Protein AF-A0ABD2YBR6-F1 (afdb_monomer)

Radius of gyration: 44.37 Å; Cα contacts (8 Å, |Δi|>4): 765; chains: 1; bounding box: 99×62×124 Å

pLDDT: mean 73.34, std 17.19, range [23.53, 97.5]

Structure (mmCIF, N/CA/C/O backbone):
data_AF-A0ABD2YBR6-F1
#
_entry.id   AF-A0ABD2YBR6-F1
#
loop_
_atom_site.group_PDB
_atom_site.id
_atom_site.type_symbol
_atom_site.label_atom_id
_atom_site.label_alt_id
_atom_site.label_comp_id
_atom_site.label_asym_id
_atom_site.label_entity_id
_atom_site.label_seq_id
_atom_site.pdbx_PDB_ins_code
_atom_site.Cartn_x
_atom_site.Cartn_y
_atom_site.Cartn_z
_atom_site.occupancy
_atom_site.B_iso_or_equiv
_atom_site.auth_seq_id
_atom_site.auth_comp_id
_atom_site.auth_asym_id
_atom_site.auth_atom_id
_atom_site.pdbx_PDB_model_num
ATOM 1 N N . MET A 1 1 ? -56.444 17.870 59.116 1.00 36.59 1 MET A N 1
ATOM 2 C CA . MET A 1 1 ? -57.483 18.894 58.873 1.00 36.59 1 MET A CA 1
ATOM 3 C C . MET A 1 1 ? -57.068 20.186 59.552 1.00 36.59 1 MET A C 1
ATOM 5 O O . MET A 1 1 ? -57.055 20.228 60.772 1.00 36.59 1 MET A O 1
ATOM 9 N N . ALA A 1 2 ? -56.729 21.201 58.764 1.00 24.19 2 ALA A N 1
ATOM 10 C CA . ALA A 1 2 ? -56.738 22.614 59.134 1.00 24.19 2 ALA A CA 1
ATOM 11 C C . ALA A 1 2 ? -56.868 23.371 57.804 1.00 24.19 2 ALA A C 1
ATOM 13 O O . ALA A 1 2 ? -56.084 23.120 56.891 1.00 24.19 2 ALA A O 1
ATOM 14 N N . SER A 1 3 ? -57.910 24.181 57.639 1.00 31.25 3 SER A N 1
ATOM 15 C CA . SER A 1 3 ? -58.156 24.922 56.398 1.00 31.25 3 SER A CA 1
ATOM 16 C C . SER A 1 3 ? -57.324 26.200 56.396 1.00 31.25 3 SER A C 1
ATOM 18 O O . SER A 1 3 ? -57.619 27.112 57.166 1.00 31.25 3 SER A O 1
ATOM 20 N N . VAL A 1 4 ? -56.299 26.259 55.546 1.00 28.64 4 VAL A N 1
ATOM 21 C CA . VAL A 1 4 ? -55.559 27.500 55.278 1.00 28.64 4 VAL A CA 1
ATOM 22 C C . VAL A 1 4 ? -56.384 28.350 54.310 1.00 28.64 4 VAL A C 1
ATOM 24 O O . VAL A 1 4 ? -56.873 27.840 53.302 1.00 28.64 4 VAL A O 1
ATOM 27 N N . ASP A 1 5 ? -56.574 29.622 54.651 1.00 27.52 5 ASP A N 1
ATOM 28 C CA . ASP A 1 5 ? -57.359 30.581 53.871 1.00 27.52 5 ASP A CA 1
ATOM 29 C C . ASP A 1 5 ? -56.589 30.983 52.588 1.00 27.52 5 ASP A C 1
ATOM 31 O O . ASP A 1 5 ? -55.427 31.387 52.699 1.00 27.52 5 ASP A O 1
ATOM 35 N N . PRO A 1 6 ? -57.161 30.881 51.368 1.00 33.28 6 PRO A N 1
ATOM 36 C CA . PRO A 1 6 ? -56.421 31.108 50.120 1.00 33.28 6 PRO A CA 1
ATOM 37 C C . PRO A 1 6 ? -55.933 32.543 49.852 1.00 33.28 6 PRO A C 1
ATOM 39 O O . PRO A 1 6 ? -55.385 32.776 48.772 1.00 33.28 6 PRO A O 1
ATOM 42 N N . GLN A 1 7 ? -56.168 33.503 50.757 1.00 34.88 7 GLN A N 1
ATOM 43 C CA . GLN A 1 7 ? -55.874 34.932 50.557 1.00 34.88 7 GLN A CA 1
ATOM 44 C C . GLN A 1 7 ? -54.945 35.577 51.605 1.00 34.88 7 GLN A C 1
ATOM 46 O O . GLN A 1 7 ? -54.874 36.805 51.651 1.00 34.88 7 GLN A O 1
ATOM 51 N N . ASP A 1 8 ? -54.217 34.813 52.429 1.00 34.81 8 ASP A N 1
ATOM 52 C CA . ASP A 1 8 ? -53.283 35.407 53.404 1.00 34.81 8 ASP A CA 1
ATOM 53 C C . ASP A 1 8 ? -52.113 36.158 52.708 1.00 34.81 8 ASP A C 1
ATOM 55 O O . ASP A 1 8 ? -51.284 35.528 52.037 1.00 34.81 8 ASP A O 1
ATOM 59 N N . PRO A 1 9 ? -51.989 37.497 52.862 1.00 35.00 9 PRO A N 1
ATOM 60 C CA . PRO A 1 9 ? -50.934 38.275 52.213 1.00 35.00 9 PRO A CA 1
ATOM 61 C C . PRO A 1 9 ? -49.520 37.986 52.736 1.00 35.00 9 PRO A C 1
ATOM 63 O O . PRO A 1 9 ? -48.554 38.359 52.068 1.00 35.00 9 PRO A O 1
ATOM 66 N N . LEU A 1 10 ? -49.371 37.349 53.903 1.00 31.55 10 LEU A N 1
ATOM 67 C CA . LEU A 1 10 ? -48.060 37.046 54.490 1.00 31.55 10 LEU A CA 1
ATOM 68 C C . LEU A 1 10 ? -47.334 35.934 53.719 1.00 31.55 10 LEU A C 1
ATOM 70 O O . LEU A 1 10 ? -46.150 36.079 53.416 1.00 31.55 10 LEU A O 1
ATOM 74 N N . ILE A 1 11 ? -48.063 34.905 53.267 1.00 35.28 11 ILE A N 1
ATOM 75 C CA . ILE A 1 11 ? -47.527 33.855 52.376 1.00 35.28 11 ILE A CA 1
ATOM 76 C C . ILE A 1 11 ? -47.030 34.475 51.054 1.00 35.28 11 ILE A C 1
ATOM 78 O O . ILE A 1 11 ? -46.033 34.041 50.476 1.00 35.28 11 ILE A O 1
ATOM 82 N N . HIS A 1 12 ? -47.686 35.542 50.588 1.00 35.41 12 HIS A N 1
ATOM 83 C CA . HIS A 1 12 ? -47.319 36.253 49.362 1.00 35.41 12 HIS A CA 1
ATOM 84 C C . HIS A 1 12 ? -46.092 37.178 49.482 1.00 35.41 12 HIS A C 1
ATOM 86 O O . HIS A 1 12 ? -45.645 37.690 48.451 1.00 35.41 12 HIS A O 1
ATOM 92 N N . GLN A 1 13 ? -45.539 37.406 50.682 1.00 33.84 13 GLN A N 1
ATOM 93 C CA . GLN A 1 13 ? -44.331 38.225 50.864 1.00 33.84 13 GLN A CA 1
ATOM 94 C C . GLN A 1 13 ? -43.050 37.421 51.112 1.00 33.84 13 GLN A C 1
ATOM 96 O O . GLN A 1 13 ? -42.005 37.864 50.637 1.00 33.84 13 GLN A O 1
ATOM 101 N N . GLU A 1 14 ? -43.099 36.246 51.749 1.00 35.56 14 GLU A N 1
ATOM 102 C CA . GLU A 1 14 ? -41.898 35.400 51.900 1.00 35.56 14 GLU A CA 1
ATOM 103 C C . GLU A 1 14 ? -41.426 34.831 50.548 1.00 35.56 14 GLU A C 1
ATOM 105 O O . GLU A 1 14 ? -40.249 34.924 50.214 1.00 35.56 14 GLU A O 1
ATOM 110 N N . TYR A 1 15 ? -42.346 34.379 49.689 1.00 35.50 15 TYR A N 1
ATOM 111 C CA . TYR A 1 15 ? -42.003 33.778 48.389 1.00 35.50 15 TYR A CA 1
ATOM 112 C C . TYR A 1 15 ? -41.571 34.766 47.290 1.00 35.50 15 TYR A C 1
ATOM 114 O O . TYR A 1 15 ? -41.191 34.345 46.198 1.00 35.50 15 TYR A O 1
ATOM 122 N N . LYS A 1 16 ? -41.627 36.085 47.524 1.00 34.88 16 LYS A N 1
ATOM 123 C CA . LYS A 1 16 ? -41.447 37.089 46.456 1.00 34.88 16 LYS A CA 1
ATOM 124 C C . LYS A 1 16 ? -40.002 37.483 46.137 1.00 34.88 16 LYS A C 1
ATOM 126 O O . LYS A 1 16 ? -39.788 38.318 45.261 1.00 34.88 16 LYS A O 1
ATOM 131 N N . LYS A 1 17 ? -39.014 36.918 46.838 1.00 37.41 17 LYS A N 1
ATOM 132 C CA . LYS A 1 17 ? -37.578 37.168 46.603 1.00 37.41 17 LYS A CA 1
ATOM 133 C C . LYS A 1 17 ? -36.684 35.944 46.825 1.00 37.41 17 LYS A C 1
ATOM 135 O O . LYS A 1 17 ? -35.484 36.112 47.036 1.00 37.41 17 LYS A O 1
ATOM 140 N N . ASP A 1 18 ? -37.239 34.736 46.773 1.00 38.03 18 ASP A N 1
ATOM 141 C CA . ASP A 1 18 ? -36.469 33.542 47.112 1.00 38.03 18 ASP A CA 1
ATOM 142 C C . ASP A 1 18 ? -35.824 32.865 45.880 1.00 38.03 18 ASP A C 1
ATOM 144 O O . ASP A 1 18 ? -36.548 32.471 44.954 1.00 38.03 18 ASP A O 1
ATOM 148 N N . PRO A 1 19 ? -34.484 32.689 45.827 1.00 41.41 19 PRO A N 1
ATOM 149 C CA . PRO A 1 19 ? -33.851 31.793 44.856 1.00 41.41 19 PRO A CA 1
ATOM 150 C C . PRO A 1 19 ? -34.356 30.336 44.929 1.00 41.41 19 PRO A C 1
ATOM 152 O O . PRO A 1 19 ? -34.198 29.607 43.940 1.00 41.41 19 PRO A O 1
ATOM 155 N N . ASP A 1 20 ? -35.003 29.917 46.023 1.00 50.16 20 ASP A N 1
ATOM 156 C CA . ASP A 1 20 ? -35.524 28.558 46.188 1.00 50.16 20 ASP A CA 1
ATOM 157 C C . ASP A 1 20 ? -36.616 28.173 45.181 1.00 50.16 20 ASP A C 1
ATOM 159 O O . ASP A 1 20 ? -36.658 27.013 44.787 1.00 50.16 20 ASP A O 1
ATOM 163 N N . MET A 1 21 ? -37.426 29.084 44.618 1.00 50.38 21 MET A N 1
ATOM 164 C CA . MET A 1 21 ? -38.519 28.644 43.722 1.00 50.38 21 MET A CA 1
ATOM 165 C C . MET A 1 21 ? -38.017 28.008 42.401 1.00 50.38 21 MET A C 1
ATOM 167 O O . MET A 1 21 ? -38.652 27.111 41.837 1.00 50.38 21 MET A O 1
ATOM 171 N N . LYS A 1 22 ? -36.833 28.409 41.910 1.00 50.31 22 LYS A N 1
ATOM 172 C CA . LYS A 1 22 ? -36.140 27.716 40.798 1.00 50.31 22 LYS A CA 1
ATOM 173 C C . LYS A 1 22 ? -35.595 26.353 41.239 1.00 50.31 22 LYS A C 1
ATOM 175 O O . LYS A 1 22 ? -35.545 25.431 40.421 1.00 50.31 22 LYS A O 1
ATOM 180 N N . CYS A 1 23 ? -35.192 26.227 42.501 1.00 49.62 23 CYS A N 1
ATOM 181 C CA . CYS A 1 23 ? -34.770 24.974 43.120 1.00 49.62 23 CYS A CA 1
ATOM 182 C C . CYS A 1 23 ? -35.961 24.015 43.260 1.00 49.62 23 CYS A C 1
ATOM 184 O O . CYS A 1 23 ? -35.872 22.873 42.822 1.00 49.62 23 CYS A O 1
ATOM 186 N N . ASP A 1 24 ? -37.110 24.510 43.717 1.00 55.84 24 ASP A N 1
ATOM 187 C CA . ASP A 1 24 ? -38.362 23.774 43.875 1.00 55.84 24 ASP A CA 1
ATOM 188 C C . ASP A 1 24 ? -38.903 23.235 42.550 1.00 55.84 24 ASP A C 1
ATOM 190 O O . ASP A 1 24 ? -39.233 22.057 42.456 1.00 55.84 24 ASP A O 1
ATOM 194 N N . ILE A 1 25 ? -38.944 24.043 41.484 1.00 55.84 25 ILE A N 1
ATOM 195 C CA . ILE A 1 25 ? -39.375 23.566 40.155 1.00 55.84 25 ILE A CA 1
ATOM 196 C 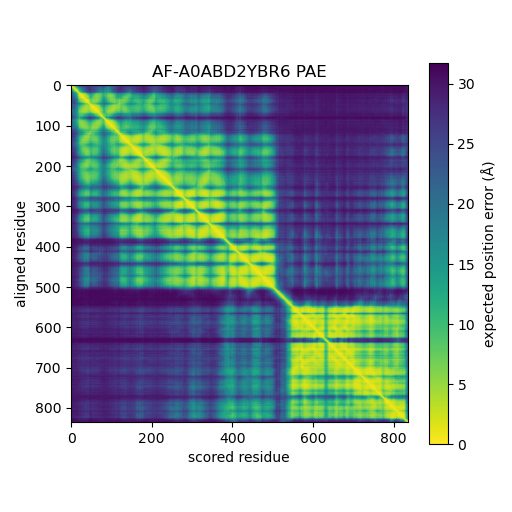C . ILE A 1 25 ? -38.429 22.490 39.613 1.00 55.84 25 ILE A C 1
ATOM 198 O O . ILE A 1 25 ? -38.886 21.514 39.009 1.00 55.84 25 ILE A O 1
ATOM 202 N N . ARG A 1 26 ? -37.115 22.646 39.829 1.00 54.19 26 ARG A N 1
ATOM 203 C CA . ARG A 1 26 ? -36.129 21.613 39.484 1.00 54.19 26 ARG A CA 1
ATOM 204 C C . ARG A 1 26 ? -36.392 20.351 40.296 1.00 54.19 26 ARG A C 1
ATOM 206 O O . ARG A 1 26 ? -36.569 19.308 39.688 1.00 54.19 26 ARG A O 1
ATOM 213 N N . MET A 1 27 ? -36.522 20.463 41.616 1.00 57.53 27 MET A N 1
ATOM 214 C CA . MET A 1 27 ? -36.806 19.369 42.546 1.00 57.53 27 MET A CA 1
ATOM 215 C C . MET A 1 27 ? -38.133 18.658 42.226 1.00 57.53 27 MET A C 1
ATOM 217 O O . MET A 1 27 ? -38.191 17.437 42.295 1.00 57.53 27 MET A O 1
ATOM 221 N N . LEU A 1 28 ? -39.171 19.367 41.770 1.00 62.06 28 LEU A N 1
ATOM 222 C CA . LEU A 1 28 ? -40.427 18.772 41.295 1.00 62.06 28 LEU A CA 1
ATOM 223 C C . LEU A 1 28 ? -40.243 17.972 40.002 1.00 62.06 28 LEU A C 1
ATOM 225 O O . LEU A 1 28 ? -40.583 16.791 39.972 1.00 62.06 28 LEU A O 1
ATOM 229 N N . LYS A 1 29 ? -39.685 18.593 38.947 1.00 59.59 29 LYS A N 1
ATOM 230 C CA . LYS A 1 29 ? -39.351 17.909 37.677 1.00 59.59 29 LYS A CA 1
ATOM 231 C C . LYS A 1 29 ? -38.544 16.641 37.933 1.00 59.59 29 LYS A C 1
ATOM 233 O O . LYS A 1 29 ? -38.781 15.606 37.324 1.00 59.59 29 LYS A O 1
ATOM 238 N N . PHE A 1 30 ? -37.588 16.772 38.834 1.00 59.28 30 PHE A N 1
ATOM 239 C CA . PHE A 1 30 ? -36.632 15.771 39.233 1.00 59.28 30 PHE A CA 1
ATOM 240 C C . PHE A 1 30 ? -37.279 14.613 39.993 1.00 59.28 30 PHE A C 1
ATOM 242 O O . PHE A 1 30 ? -37.207 13.485 39.521 1.00 59.28 30 PHE A O 1
ATOM 249 N N . ILE A 1 31 ? -38.006 14.868 41.089 1.00 61.31 31 ILE A N 1
ATOM 250 C CA . ILE A 1 31 ? -38.717 13.815 41.834 1.00 61.31 31 ILE A CA 1
ATOM 251 C C . ILE A 1 31 ? -39.688 13.076 40.901 1.00 61.31 31 ILE A C 1
ATOM 253 O O . ILE A 1 31 ? -39.778 11.856 40.950 1.00 61.31 31 ILE A O 1
ATOM 257 N N . ILE A 1 32 ? -40.348 13.783 39.980 1.00 63.84 32 ILE A N 1
ATOM 258 C CA . ILE A 1 32 ? -41.190 13.182 38.937 1.00 63.84 32 ILE A CA 1
ATOM 259 C C . ILE A 1 32 ? -40.375 12.296 37.972 1.00 63.84 32 ILE A C 1
ATOM 261 O O . ILE A 1 32 ? -40.808 11.191 37.646 1.00 63.84 32 ILE A O 1
ATOM 265 N N . SER A 1 33 ? -39.199 12.752 37.533 1.00 59.44 33 SER A N 1
ATOM 266 C CA . SER A 1 33 ? -38.283 11.999 36.661 1.00 59.44 33 SER A CA 1
ATOM 267 C C . SER A 1 33 ? -37.680 10.761 37.336 1.00 59.44 33 SER A C 1
ATOM 269 O O . SER A 1 33 ? -37.368 9.802 36.641 1.00 59.44 33 SER A O 1
ATOM 271 N N . ASN A 1 34 ? -37.557 10.762 38.667 1.00 58.16 34 ASN A N 1
ATOM 272 C CA . ASN A 1 34 ? -37.027 9.653 39.470 1.00 58.16 34 ASN A CA 1
ATOM 273 C C . ASN A 1 34 ? -38.128 8.651 39.862 1.00 58.16 34 ASN A C 1
ATOM 275 O O . ASN A 1 34 ? -37.948 7.440 39.761 1.00 58.16 34 ASN A O 1
ATOM 279 N N . LEU A 1 35 ? -39.303 9.142 40.279 1.00 63.22 35 LEU A N 1
ATOM 280 C CA . LEU A 1 35 ? -40.437 8.291 40.656 1.00 63.22 35 LEU A CA 1
ATOM 281 C C . LEU A 1 35 ? -41.055 7.579 39.451 1.00 63.22 35 LEU A C 1
ATOM 283 O O . LEU A 1 35 ? -41.501 6.447 39.595 1.00 63.22 35 LEU A O 1
ATOM 287 N N . ARG A 1 36 ? -41.108 8.205 38.268 1.00 67.50 36 ARG A N 1
ATOM 288 C CA . ARG A 1 36 ? -41.810 7.631 37.109 1.00 67.50 36 ARG A CA 1
ATOM 289 C C . ARG A 1 36 ? -41.191 6.317 36.598 1.00 67.50 36 ARG A C 1
ATOM 291 O O . ARG A 1 36 ? -41.959 5.369 36.456 1.00 67.50 36 ARG A O 1
ATOM 298 N N . PRO A 1 37 ? -39.878 6.208 36.303 1.00 60.47 37 PRO A N 1
ATOM 299 C CA . PRO A 1 37 ? -39.291 4.943 35.854 1.00 60.47 37 PRO A CA 1
ATOM 300 C C . PRO A 1 37 ? -39.360 3.888 36.961 1.00 60.47 37 PRO A C 1
ATOM 302 O O . PRO A 1 37 ? -39.683 2.734 36.702 1.00 60.47 37 PRO A O 1
ATOM 305 N N . PHE A 1 38 ? -39.161 4.322 38.207 1.00 63.50 38 PHE A N 1
ATOM 306 C CA . PHE A 1 38 ? -39.160 3.464 39.377 1.00 63.50 38 PHE A CA 1
ATOM 307 C C . PHE A 1 38 ? -40.537 2.829 39.685 1.00 63.50 38 PHE A C 1
ATOM 309 O O . PHE A 1 38 ? -40.652 1.610 39.818 1.00 63.50 38 PHE A O 1
ATOM 316 N N . VAL A 1 39 ? -41.607 3.632 39.755 1.00 65.19 39 VAL A N 1
ATOM 317 C CA . VAL A 1 39 ? -42.982 3.143 39.982 1.00 65.19 39 VAL A CA 1
ATOM 318 C C . VAL A 1 39 ? -43.452 2.289 38.807 1.00 65.19 39 VAL A C 1
ATOM 320 O O . VAL A 1 39 ? -44.085 1.257 39.016 1.00 65.19 39 VAL A O 1
ATOM 323 N N . ARG A 1 40 ? -43.094 2.676 37.576 1.00 64.19 40 ARG A N 1
ATOM 324 C CA . ARG A 1 40 ? -43.381 1.887 36.377 1.00 64.19 40 ARG A CA 1
ATOM 325 C C . ARG A 1 40 ? -42.720 0.508 36.427 1.00 64.19 40 ARG A C 1
ATOM 327 O O . ARG A 1 40 ? -43.393 -0.477 36.153 1.00 64.19 40 ARG A O 1
ATOM 334 N N . PHE A 1 41 ? -41.456 0.427 36.834 1.00 64.25 41 PHE A N 1
ATOM 335 C CA . PHE A 1 41 ? -40.763 -0.847 37.013 1.00 64.25 41 PHE A CA 1
ATOM 336 C C . PHE A 1 41 ? -41.442 -1.736 38.072 1.00 64.25 41 PHE A C 1
ATOM 338 O O . PHE A 1 41 ? -41.676 -2.918 37.817 1.00 64.25 41 PHE A O 1
ATOM 345 N N . LEU A 1 42 ? -41.821 -1.182 39.234 1.00 64.69 42 LEU A N 1
ATOM 346 C CA . LEU A 1 42 ? -42.560 -1.947 40.250 1.00 64.69 42 LEU A CA 1
ATOM 347 C C . LEU A 1 42 ? -43.926 -2.435 39.745 1.00 64.69 42 LEU A C 1
ATOM 349 O O . LEU A 1 42 ? -44.356 -3.514 40.135 1.00 64.69 42 LEU A O 1
ATOM 353 N N . PHE A 1 43 ? -44.591 -1.664 38.881 1.00 62.38 43 PHE A N 1
ATOM 354 C CA . PHE A 1 43 ? -45.853 -2.044 38.242 1.00 62.38 43 PHE A CA 1
ATOM 355 C C . PHE A 1 43 ? -45.681 -3.107 37.137 1.00 62.38 43 PHE A C 1
ATOM 357 O O . PHE A 1 43 ? -46.585 -3.903 36.895 1.00 62.38 43 PHE A O 1
ATOM 364 N N . GLU A 1 44 ? -44.529 -3.144 36.462 1.00 61.47 44 GLU A N 1
ATOM 365 C CA . GLU A 1 44 ? -44.194 -4.165 35.456 1.00 61.47 44 GLU A CA 1
ATOM 366 C C . GLU A 1 44 ? -43.780 -5.512 36.107 1.00 61.47 44 GLU A C 1
ATOM 368 O O . GLU A 1 44 ? -43.940 -6.581 35.499 1.00 61.47 44 GLU A O 1
ATOM 373 N N . CYS A 1 45 ? -43.342 -5.491 37.373 1.00 61.97 45 CYS A N 1
ATOM 374 C CA . CYS A 1 45 ? -43.114 -6.681 38.198 1.00 61.97 45 CYS A CA 1
ATOM 375 C C . CYS A 1 45 ? -44.426 -7.316 38.696 1.00 61.97 45 CYS A C 1
ATOM 377 O O . CYS A 1 45 ? -45.388 -6.624 39.014 1.00 61.97 45 CYS A O 1
ATOM 379 N N . GLN A 1 46 ? -44.468 -8.647 38.836 1.00 60.91 46 GLN A N 1
ATOM 380 C CA . GLN A 1 46 ? -45.634 -9.323 39.421 1.00 60.91 46 GLN A CA 1
ATOM 381 C C . GLN A 1 46 ? -45.517 -9.424 40.945 1.00 60.91 46 GLN A C 1
ATOM 383 O O . GLN A 1 46 ? -44.573 -10.023 41.464 1.00 60.91 46 GLN A O 1
ATOM 388 N N . THR A 1 47 ? -46.503 -8.874 41.654 1.00 65.19 47 THR A N 1
ATOM 389 C CA . THR A 1 47 ? -46.666 -8.992 43.109 1.00 65.19 47 THR A CA 1
ATOM 390 C C . THR A 1 47 ? -47.808 -9.951 43.437 1.00 65.19 47 THR A C 1
ATOM 392 O O . THR A 1 47 ? -48.903 -9.814 42.901 1.00 65.19 47 THR A O 1
ATOM 395 N N . GLU A 1 48 ? -47.596 -10.891 44.361 1.00 63.16 48 GLU A N 1
ATOM 396 C CA . GLU A 1 48 ? -48.677 -11.767 44.867 1.00 63.16 48 GLU A CA 1
ATOM 397 C C . GLU A 1 48 ? -49.691 -11.017 45.768 1.00 63.16 48 GLU A C 1
ATOM 399 O O . GLU A 1 48 ? -50.747 -11.552 46.105 1.00 63.16 48 GLU A O 1
ATOM 404 N N . ASP A 1 49 ? -49.380 -9.774 46.150 1.00 69.62 49 ASP A N 1
ATOM 405 C CA . ASP A 1 49 ? -50.184 -8.912 47.019 1.00 69.62 49 ASP A CA 1
ATOM 406 C C . ASP A 1 49 ? -51.048 -7.930 46.198 1.00 69.62 49 ASP A C 1
ATOM 408 O O . ASP A 1 49 ? -50.543 -6.992 45.576 1.00 69.62 49 ASP A O 1
ATOM 412 N N . GLN A 1 50 ? -52.369 -8.144 46.219 1.00 68.31 50 GLN A N 1
ATOM 413 C CA . GLN A 1 50 ? -53.354 -7.314 45.509 1.00 68.31 50 GLN A CA 1
ATOM 414 C C . GLN A 1 50 ? -53.555 -5.921 46.132 1.00 68.31 50 GLN A C 1
ATOM 416 O O . GLN A 1 50 ? -53.993 -4.997 45.441 1.00 68.31 50 GLN A O 1
ATOM 421 N N . GLU A 1 51 ? -53.262 -5.743 47.424 1.00 69.00 51 GLU A N 1
ATOM 422 C CA . GLU A 1 51 ? -53.332 -4.436 48.082 1.00 69.00 51 GLU A CA 1
ATOM 423 C C . GLU A 1 51 ? -52.127 -3.581 47.669 1.00 69.00 51 GLU A C 1
ATOM 425 O O . GLU A 1 51 ? -52.288 -2.407 47.319 1.00 69.00 51 GLU A O 1
ATOM 430 N N . LEU A 1 52 ? -50.939 -4.190 47.609 1.00 69.38 52 LEU A N 1
ATOM 431 C CA . LEU A 1 52 ? -49.730 -3.564 47.077 1.00 69.38 52 LEU A CA 1
ATOM 432 C C . LEU A 1 52 ? -49.884 -3.194 45.591 1.00 69.38 52 LEU A C 1
ATOM 434 O O . LEU A 1 52 ? -49.609 -2.052 45.227 1.00 69.38 52 LEU A O 1
ATOM 438 N N . GLU A 1 53 ? -50.393 -4.102 44.749 1.00 70.12 53 GLU A N 1
ATOM 439 C CA . GLU A 1 53 ? -50.652 -3.843 43.321 1.00 70.12 53 GLU A CA 1
ATOM 440 C C . GLU A 1 53 ? -51.606 -2.646 43.125 1.00 70.12 53 GLU A C 1
ATOM 442 O O . GLU A 1 53 ? -51.332 -1.727 42.345 1.00 70.12 53 GLU A O 1
ATOM 447 N N . GLY A 1 54 ? -52.707 -2.603 43.887 1.00 70.06 54 GLY A N 1
ATOM 448 C CA . GLY A 1 54 ? -53.666 -1.497 43.855 1.00 70.06 54 GLY A CA 1
ATOM 449 C C . GLY A 1 54 ? -53.059 -0.156 44.282 1.00 70.06 54 GLY A C 1
ATOM 450 O O . GLY A 1 54 ? -53.346 0.879 43.671 1.00 70.06 54 GLY A O 1
ATOM 451 N N . ARG A 1 55 ? -52.182 -0.165 45.294 1.00 70.44 55 ARG A N 1
ATOM 452 C CA . ARG A 1 55 ? -51.466 1.026 45.781 1.00 70.44 55 ARG A CA 1
ATOM 453 C C . ARG A 1 55 ? -50.401 1.514 44.792 1.00 70.44 55 ARG A C 1
ATOM 455 O O . ARG A 1 55 ? -50.317 2.720 44.562 1.00 70.44 55 ARG A O 1
ATOM 462 N N . LEU A 1 56 ? -49.653 0.614 44.151 1.00 70.81 56 LEU A N 1
ATOM 463 C CA . LEU A 1 56 ? -48.689 0.953 43.093 1.00 70.81 56 LEU A CA 1
ATOM 464 C C . LEU A 1 56 ? -49.381 1.567 41.871 1.00 70.81 56 LEU A C 1
ATOM 466 O O . LEU A 1 56 ? -48.943 2.597 41.359 1.00 70.81 56 LEU A O 1
ATOM 470 N N . LYS A 1 57 ? -50.517 0.999 41.453 1.00 72.19 57 LYS A N 1
ATOM 471 C CA . LYS A 1 57 ? -51.335 1.553 40.367 1.00 72.19 57 LYS A CA 1
ATOM 472 C C . LYS A 1 57 ? -51.877 2.947 40.697 1.00 72.19 57 LYS A C 1
ATOM 474 O O . LYS A 1 57 ? -51.866 3.827 39.838 1.00 72.19 57 LYS A O 1
ATOM 479 N N . HIS A 1 58 ? -52.314 3.174 41.939 1.00 75.06 58 HIS A N 1
ATOM 480 C CA . HIS A 1 58 ? -52.712 4.509 42.390 1.00 75.06 58 HIS A CA 1
ATOM 481 C C . HIS A 1 58 ? -51.542 5.501 42.328 1.00 75.06 58 HIS A C 1
ATOM 483 O O . HIS A 1 58 ? -51.714 6.621 41.846 1.00 75.06 58 HIS A O 1
ATOM 489 N N . ALA A 1 59 ? -50.348 5.081 42.757 1.00 69.62 59 ALA A N 1
ATOM 490 C CA . ALA A 1 59 ? -49.149 5.906 42.711 1.00 69.62 59 ALA A CA 1
ATOM 491 C C . ALA A 1 59 ? -48.767 6.308 41.273 1.00 69.62 59 ALA A C 1
ATOM 493 O O . ALA A 1 59 ? -48.545 7.497 41.039 1.00 69.62 59 ALA A O 1
ATOM 494 N N . ASP A 1 60 ? -48.764 5.381 40.302 1.00 71.50 60 ASP A N 1
ATOM 495 C CA . ASP A 1 60 ? -48.516 5.730 38.890 1.00 71.50 60 ASP A CA 1
ATOM 496 C C . ASP A 1 60 ? -49.579 6.701 38.365 1.00 71.50 60 ASP A C 1
ATOM 498 O O . ASP A 1 60 ? -49.239 7.761 37.842 1.00 71.50 60 ASP A O 1
ATOM 502 N N . GLU A 1 61 ? -50.868 6.420 38.586 1.00 73.00 61 GLU A N 1
ATOM 503 C CA . GLU A 1 61 ? -51.948 7.314 38.157 1.00 73.00 61 GLU A CA 1
ATOM 504 C C . GLU A 1 61 ? -51.789 8.746 38.690 1.00 73.00 61 GLU A C 1
ATOM 506 O O . GLU A 1 61 ? -52.081 9.706 37.969 1.00 73.00 61 GLU A O 1
ATOM 511 N N . VAL A 1 62 ? -51.361 8.918 39.945 1.00 70.75 62 VAL A N 1
ATOM 512 C CA . VAL A 1 62 ? -51.124 10.249 40.519 1.00 70.75 62 VAL A CA 1
ATOM 513 C C . VAL A 1 62 ? -49.847 10.873 39.951 1.00 70.75 62 VAL A C 1
ATOM 515 O O . VAL A 1 62 ? -49.872 12.056 39.611 1.00 70.75 62 VAL A O 1
ATOM 518 N N . VAL A 1 63 ? -48.768 10.108 39.750 1.00 69.94 63 VAL A N 1
ATOM 519 C CA . VAL A 1 63 ? -47.544 10.593 39.085 1.00 69.94 63 VAL A CA 1
ATOM 520 C C . VAL A 1 63 ? -47.845 11.070 37.657 1.00 69.94 63 VAL A C 1
ATOM 522 O O . VAL A 1 63 ? -47.458 12.187 37.311 1.00 69.94 63 VAL A O 1
ATOM 525 N N . GLN A 1 64 ? -48.612 10.322 36.853 1.00 71.31 64 GLN A N 1
ATOM 526 C CA . GLN A 1 64 ? -49.038 10.752 35.510 1.00 71.31 64 GLN A CA 1
ATOM 527 C C . GLN A 1 64 ? -49.901 12.027 35.551 1.00 71.31 64 GLN A C 1
ATOM 529 O O . GLN A 1 64 ? -49.689 12.943 34.751 1.00 71.31 64 GLN A O 1
ATOM 534 N N . LYS A 1 65 ? -50.844 12.133 36.500 1.00 70.25 65 LYS A N 1
ATOM 535 C CA . LYS A 1 65 ? -51.678 13.339 36.678 1.00 70.25 65 LYS A CA 1
ATOM 536 C C . LYS A 1 65 ? -50.833 14.561 37.057 1.00 70.25 65 LYS A C 1
ATOM 538 O O . LYS A 1 65 ? -51.057 15.641 36.512 1.00 70.25 65 LYS A O 1
ATOM 543 N N . VAL A 1 66 ? -49.831 14.404 37.927 1.00 67.94 66 VAL A N 1
ATOM 544 C CA . VAL A 1 66 ? -48.914 15.501 38.276 1.00 67.94 66 VAL A CA 1
ATOM 545 C C . VAL A 1 66 ? -47.995 15.863 37.104 1.00 67.94 66 VAL A C 1
ATOM 547 O O . VAL A 1 66 ? -47.796 17.050 36.868 1.00 67.94 66 VAL A O 1
ATOM 550 N N . ILE A 1 67 ? -47.492 14.899 36.320 1.00 66.62 67 ILE A N 1
ATOM 551 C CA . ILE A 1 67 ? -46.720 15.171 35.089 1.00 66.62 67 ILE A CA 1
ATOM 552 C C . ILE A 1 67 ? -47.498 16.118 34.166 1.00 66.62 67 ILE A C 1
ATOM 554 O O . ILE A 1 67 ? -46.970 17.153 33.757 1.00 66.62 67 ILE A O 1
ATOM 558 N N . GLN A 1 68 ? -48.766 15.801 33.890 1.00 67.81 68 GLN A N 1
ATOM 559 C CA . GLN A 1 68 ? -49.638 16.628 33.051 1.00 67.81 68 GLN A CA 1
ATOM 560 C C . GLN A 1 68 ? -49.899 18.011 33.674 1.00 67.81 68 GLN A C 1
ATOM 562 O O . GLN A 1 68 ? -49.836 19.025 32.980 1.00 67.81 68 GLN A O 1
ATOM 567 N N . ALA A 1 69 ? -50.126 18.081 34.990 1.00 64.50 69 ALA A N 1
ATOM 568 C CA . ALA A 1 69 ? -50.350 19.344 35.699 1.00 64.50 69 ALA A CA 1
ATOM 569 C C . ALA A 1 69 ? -49.098 20.245 35.774 1.00 64.50 69 ALA A C 1
ATOM 571 O O . ALA A 1 69 ? -49.226 21.466 35.833 1.00 64.50 69 ALA A O 1
ATOM 572 N N . VAL A 1 70 ? -47.892 19.668 35.769 1.00 62.38 70 VAL A N 1
ATOM 573 C CA . VAL A 1 70 ? -46.611 20.393 35.850 1.00 62.38 70 VAL A CA 1
ATOM 574 C C . VAL A 1 70 ? -46.122 20.870 34.474 1.00 62.38 70 VAL A C 1
ATOM 576 O O . VAL A 1 70 ? -45.425 21.881 34.402 1.00 62.38 70 VAL A O 1
ATOM 579 N N . GLN A 1 71 ? -46.532 20.235 33.369 1.00 61.94 71 GLN A N 1
ATOM 580 C CA . GLN A 1 71 ? -46.225 20.714 32.009 1.00 61.94 71 GLN A CA 1
ATOM 581 C C . GLN A 1 71 ? -46.782 22.122 31.722 1.00 61.94 71 GLN A C 1
ATOM 583 O O . GLN A 1 71 ? -46.112 22.916 31.060 1.00 61.94 71 GLN A O 1
ATOM 588 N N . LEU A 1 72 ? -47.964 22.455 32.253 1.00 59.88 72 LEU A N 1
ATOM 589 C CA . LEU A 1 72 ? -48.613 23.757 32.056 1.00 59.88 72 LEU A CA 1
ATOM 590 C C . LEU A 1 72 ? -47.756 24.935 32.583 1.00 59.88 72 LEU A C 1
ATOM 592 O O . LEU A 1 72 ? -47.297 25.714 31.747 1.00 59.88 72 LEU A O 1
ATOM 596 N N . PRO A 1 73 ? -47.418 25.038 33.891 1.00 56.28 73 PRO A N 1
ATOM 597 C CA . PRO A 1 73 ? -46.556 26.115 34.400 1.00 56.28 73 PRO A CA 1
ATOM 598 C C . PRO A 1 73 ? -45.174 26.188 33.743 1.00 56.28 73 PRO A C 1
ATOM 600 O O . PRO A 1 73 ? -44.583 27.260 33.655 1.00 56.28 73 PRO A O 1
ATOM 603 N N . LEU A 1 74 ? -44.630 25.051 33.300 1.00 53.03 74 LEU A N 1
ATOM 604 C CA . LEU A 1 74 ? -43.314 25.005 32.665 1.00 53.03 74 LEU A CA 1
ATOM 605 C C . LEU A 1 74 ? -43.301 25.630 31.272 1.00 53.03 74 LEU A C 1
ATOM 607 O O . LEU A 1 74 ? -42.271 26.169 30.878 1.00 53.03 74 LEU A O 1
ATOM 611 N N . THR A 1 75 ? -44.410 25.567 30.536 1.00 54.31 75 THR A N 1
ATOM 612 C CA . THR A 1 75 ? -44.474 26.115 29.174 1.00 54.31 75 THR A CA 1
ATOM 613 C C . THR A 1 75 ? -44.331 27.641 29.196 1.00 54.31 75 THR A C 1
ATOM 615 O O . THR A 1 75 ? -43.616 28.192 28.361 1.00 54.31 75 THR A O 1
ATOM 618 N N . ASP A 1 76 ? -44.894 28.301 30.214 1.00 51.81 76 ASP A N 1
ATOM 619 C CA . ASP A 1 76 ? -44.749 29.745 30.449 1.00 51.81 76 ASP A CA 1
ATOM 620 C C . ASP A 1 76 ? -43.293 30.137 30.784 1.00 51.81 76 ASP A C 1
ATOM 622 O O . ASP A 1 76 ? -42.784 31.138 30.283 1.00 51.81 76 ASP A O 1
ATOM 626 N N . VAL A 1 77 ? -42.581 29.328 31.585 1.00 51.12 77 VAL A N 1
ATOM 627 C CA . VAL A 1 77 ? -41.191 29.615 32.009 1.00 51.12 77 VAL A CA 1
ATOM 628 C C . VAL A 1 77 ? -40.189 29.580 30.844 1.00 51.12 77 VAL A C 1
ATOM 630 O O . VAL A 1 77 ? -39.177 30.279 30.886 1.00 51.12 77 VAL A O 1
ATOM 633 N N . TYR A 1 78 ? -40.449 28.803 29.787 1.00 44.56 78 TYR A N 1
ATOM 634 C CA . TYR A 1 78 ? -39.555 28.723 28.621 1.00 44.56 78 TYR A CA 1
ATOM 635 C C . TYR A 1 78 ? -39.760 29.842 27.582 1.00 44.56 78 TYR A C 1
ATOM 637 O O . TYR A 1 78 ? -38.955 29.935 26.657 1.00 44.56 78 TYR A O 1
ATOM 645 N N . GLN A 1 79 ? -40.764 30.720 27.721 1.00 45.59 79 GLN A N 1
ATOM 646 C CA . GLN A 1 79 ? -41.019 31.804 26.751 1.00 45.59 79 GLN A CA 1
ATOM 647 C C . GLN A 1 79 ? -40.136 33.059 26.913 1.00 45.59 79 GLN A C 1
ATOM 649 O O . GLN A 1 79 ? -40.336 34.042 26.206 1.00 45.59 79 GLN A O 1
ATOM 654 N N . GLY A 1 80 ? -39.102 32.998 27.758 1.00 44.56 80 GLY A N 1
ATOM 655 C CA . GLY A 1 80 ? -37.919 33.856 27.633 1.00 44.56 80 GLY A CA 1
ATOM 656 C C . GLY A 1 80 ? -38.038 35.272 28.202 1.00 44.56 80 GLY A C 1
ATOM 657 O O . GLY A 1 80 ? -38.263 36.230 27.472 1.00 44.56 80 GLY A O 1
ATOM 658 N N . ASN A 1 81 ? -37.745 35.408 29.495 1.00 36.41 81 ASN A N 1
ATOM 659 C CA . ASN A 1 81 ? -37.084 36.582 30.075 1.00 36.41 81 ASN A CA 1
ATOM 660 C C . ASN A 1 81 ? -36.342 36.149 31.349 1.00 36.41 81 ASN A C 1
ATOM 662 O O . ASN A 1 81 ? -36.775 35.220 32.033 1.00 36.41 81 ASN A O 1
ATOM 666 N N . GLU A 1 82 ? -35.207 36.782 31.658 1.00 40.69 82 GLU A N 1
ATOM 667 C CA . GLU A 1 82 ? -34.365 36.372 32.798 1.00 40.69 82 GLU A CA 1
ATOM 668 C C . GLU A 1 82 ? -35.001 36.714 34.163 1.00 40.69 82 GLU A C 1
ATOM 670 O O . GLU A 1 82 ? -34.802 35.972 35.133 1.00 40.69 82 GLU A O 1
ATOM 675 N N . ASP A 1 83 ? -35.863 37.738 34.188 1.00 45.84 83 ASP A N 1
ATOM 676 C CA . ASP A 1 83 ? -36.751 38.106 35.295 1.00 45.84 83 ASP A CA 1
ATOM 677 C C . ASP A 1 83 ? -38.183 37.588 35.050 1.00 45.84 83 ASP A C 1
ATOM 679 O O . ASP A 1 83 ? -39.017 38.274 34.455 1.00 45.84 83 ASP A O 1
ATOM 683 N N . TRP A 1 84 ? -38.488 36.372 35.516 1.00 49.34 84 TRP A N 1
ATOM 684 C CA . TRP A 1 84 ? -39.851 35.827 35.506 1.00 49.34 84 TRP A CA 1
ATOM 685 C C . TRP A 1 84 ? -40.437 35.731 36.922 1.00 49.34 84 TRP A C 1
ATOM 687 O O . TRP A 1 84 ? -39.916 35.013 37.773 1.00 49.34 84 TRP A O 1
ATOM 697 N N . GLU A 1 85 ? -41.562 36.413 37.165 1.00 51.06 85 GLU A N 1
ATOM 698 C CA . GLU A 1 85 ? -42.465 36.110 38.285 1.00 51.06 85 GLU A CA 1
ATOM 699 C C . GLU A 1 85 ? -43.547 35.137 37.781 1.00 51.06 85 GLU A C 1
ATOM 701 O O . GLU A 1 85 ? -44.271 35.446 36.832 1.00 51.06 85 GLU A O 1
ATOM 706 N N . LEU A 1 86 ? -43.691 33.961 38.406 1.00 54.97 86 LEU A N 1
ATOM 707 C CA . LEU A 1 86 ? -44.846 33.093 38.144 1.00 54.97 86 LEU A CA 1
ATOM 708 C C . LEU A 1 86 ? -46.129 33.751 38.665 1.00 54.97 86 LEU A C 1
ATOM 710 O O . LEU A 1 86 ? -46.135 34.383 39.722 1.00 54.97 86 LEU A O 1
ATOM 714 N N . SER A 1 87 ? -47.244 33.545 37.958 1.00 58.34 87 SER A N 1
ATOM 715 C CA . SER A 1 87 ? -48.549 34.004 38.441 1.00 58.34 87 SER A CA 1
ATOM 716 C C . SER A 1 87 ? -48.861 33.386 39.819 1.00 58.34 87 SER A C 1
ATOM 718 O O . SER A 1 87 ? -48.518 32.221 40.051 1.00 58.34 87 SER A O 1
ATOM 720 N N . PRO A 1 88 ? -49.555 34.094 40.735 1.00 59.84 88 PRO A N 1
ATOM 721 C CA . PRO A 1 88 ? -49.919 33.540 42.044 1.00 59.84 88 PRO A CA 1
ATOM 722 C C . PRO A 1 88 ? -50.685 32.210 41.950 1.00 59.84 88 PRO A C 1
ATOM 724 O O . PRO A 1 88 ? -50.530 31.335 42.799 1.00 59.84 88 PRO A O 1
ATOM 727 N N . THR A 1 89 ? -51.459 32.030 40.876 1.00 59.31 89 THR A N 1
ATOM 728 C CA . THR A 1 89 ? -52.158 30.784 40.541 1.00 59.31 89 THR A CA 1
ATOM 729 C C . THR A 1 89 ? -51.186 29.650 40.204 1.00 59.31 89 THR A C 1
ATOM 731 O O . THR A 1 89 ? -51.344 28.547 40.722 1.00 59.31 89 THR A O 1
ATOM 734 N N . ASN A 1 90 ? -50.148 29.912 39.399 1.00 60.66 90 ASN A N 1
ATOM 735 C CA . ASN A 1 90 ? -49.125 28.914 39.081 1.00 60.66 90 ASN A CA 1
ATOM 736 C C . ASN A 1 90 ? -48.267 28.577 40.314 1.00 60.66 90 ASN A C 1
ATOM 738 O O . ASN A 1 90 ? -47.932 27.410 40.495 1.00 60.66 90 ASN A O 1
ATOM 742 N N . VAL A 1 91 ? -47.974 29.548 41.195 1.00 61.78 91 VAL A N 1
ATOM 743 C CA . VAL A 1 91 ? -47.305 29.314 42.495 1.00 61.78 91 VAL A CA 1
ATOM 744 C C . VAL A 1 91 ? -48.132 28.356 43.363 1.00 61.78 91 VAL A C 1
ATOM 746 O O . VAL A 1 91 ? -47.613 27.337 43.818 1.00 61.78 91 VAL A O 1
ATOM 749 N N . GLN A 1 92 ? -49.432 28.626 43.545 1.00 64.44 92 GLN A N 1
ATOM 750 C CA . GLN A 1 92 ? -50.332 27.748 44.306 1.00 64.44 92 GLN A CA 1
ATOM 751 C C . GLN A 1 92 ? -50.452 26.348 43.683 1.00 64.44 92 GLN A C 1
ATOM 753 O O . GLN A 1 92 ? -50.442 25.356 44.413 1.00 64.44 92 GLN A O 1
ATOM 758 N N . LEU A 1 93 ? -50.509 26.244 42.349 1.00 66.38 93 LEU A N 1
ATOM 759 C CA . LEU A 1 93 ? -50.513 24.956 41.649 1.00 66.38 93 LEU A CA 1
ATOM 760 C C . LEU A 1 93 ? -49.224 24.164 41.929 1.00 66.38 93 LEU A C 1
ATOM 762 O O . LEU A 1 93 ? -49.281 22.961 42.178 1.00 66.38 93 LEU A O 1
ATOM 766 N N . LEU A 1 94 ? -48.071 24.838 41.937 1.00 62.50 94 LEU A N 1
ATOM 767 C CA . LEU A 1 94 ? -46.767 24.227 42.193 1.00 62.50 94 LEU A CA 1
ATOM 768 C C . LEU A 1 94 ? -46.652 23.698 43.627 1.00 62.50 94 LEU A C 1
ATOM 770 O O . LEU A 1 94 ? -46.294 22.538 43.823 1.00 62.50 94 LEU A O 1
ATOM 774 N N . VAL A 1 95 ? -47.039 24.508 44.616 1.00 64.19 95 VAL A N 1
ATOM 775 C CA . VAL A 1 95 ? -47.070 24.116 46.036 1.00 64.19 95 VAL A CA 1
ATOM 776 C C . VAL A 1 95 ? -48.081 22.986 46.274 1.00 64.19 95 VAL A C 1
ATOM 778 O O . VAL A 1 95 ? -47.806 22.050 47.026 1.00 64.19 95 VAL A O 1
ATOM 781 N N . SER A 1 96 ? -49.234 23.007 45.600 1.00 67.25 96 SER A N 1
ATOM 782 C CA . SER A 1 96 ? -50.203 21.904 45.643 1.00 67.25 96 SER A CA 1
ATOM 783 C C . SER A 1 96 ? -49.607 20.611 45.074 1.00 67.25 96 SER A C 1
ATOM 785 O O . SER A 1 96 ? -49.676 19.565 45.719 1.00 67.25 96 SER A O 1
ATOM 787 N N . ASN A 1 97 ? -48.953 20.680 43.910 1.00 66.62 97 ASN A N 1
ATOM 788 C CA . ASN A 1 97 ? -48.297 19.534 43.280 1.00 66.62 97 ASN A CA 1
ATOM 789 C C . ASN A 1 97 ? -47.136 18.990 44.128 1.00 66.62 97 ASN A C 1
ATOM 791 O O . ASN A 1 97 ? -47.031 17.774 44.269 1.00 66.62 97 ASN A O 1
ATOM 795 N N . MET A 1 98 ? -46.335 19.842 44.781 1.00 62.62 98 MET A N 1
ATOM 796 C CA . MET A 1 98 ? -45.337 19.404 45.770 1.00 62.62 98 MET A CA 1
ATOM 797 C C . MET A 1 98 ? -45.964 18.609 46.916 1.00 62.62 98 MET A C 1
ATOM 799 O O . MET A 1 98 ? -45.492 17.525 47.249 1.00 62.62 98 MET A O 1
ATOM 803 N N . ASN A 1 99 ? -47.065 19.102 47.486 1.00 64.56 99 ASN A N 1
ATOM 804 C CA . ASN A 1 99 ? -47.776 18.425 48.573 1.00 64.56 99 ASN A CA 1
ATOM 805 C C . ASN A 1 99 ? -48.490 17.132 48.135 1.00 64.56 99 ASN A C 1
ATOM 807 O O . ASN A 1 99 ? -48.846 16.309 48.982 1.00 64.56 99 ASN A O 1
ATOM 811 N N . ILE A 1 100 ? -48.745 16.945 46.838 1.00 67.81 100 ILE A N 1
ATOM 812 C CA . ILE A 1 100 ? -49.244 15.684 46.271 1.00 67.81 100 ILE A CA 1
ATOM 813 C C . ILE A 1 100 ? -48.076 14.711 46.080 1.00 67.81 100 ILE A C 1
ATOM 815 O O . ILE A 1 100 ? -48.124 13.606 46.611 1.00 67.81 100 ILE A O 1
ATOM 819 N N . VAL A 1 101 ? -46.999 15.135 45.414 1.00 63.59 101 VAL A N 1
ATOM 820 C CA . VAL A 1 101 ? -45.801 14.313 45.163 1.00 63.59 101 VAL A CA 1
ATOM 821 C C . VAL A 1 101 ? -45.144 13.859 46.465 1.00 63.59 101 VAL A C 1
ATOM 823 O O . VAL A 1 101 ? -44.821 12.683 46.602 1.00 63.59 101 VAL A O 1
ATOM 826 N N . GLY A 1 102 ? -45.016 14.745 47.455 1.00 61.38 102 GLY A N 1
ATOM 827 C CA . GLY A 1 102 ? -44.499 14.397 48.779 1.00 61.38 102 GLY A CA 1
ATOM 828 C C . GLY A 1 102 ? -45.358 13.354 49.502 1.00 61.38 102 GLY A C 1
ATOM 829 O O . GLY A 1 102 ? -44.810 12.472 50.159 1.00 61.38 102 GLY A O 1
ATOM 830 N N . ARG A 1 103 ? -46.690 13.391 49.332 1.00 65.56 103 ARG A N 1
ATOM 831 C CA . ARG A 1 103 ? -47.591 12.359 49.873 1.00 65.56 103 ARG A CA 1
ATOM 832 C C . ARG A 1 103 ? -47.459 11.033 49.137 1.00 65.56 103 ARG A C 1
ATOM 834 O O . ARG A 1 103 ? -47.262 10.029 49.804 1.00 65.56 103 ARG A O 1
ATOM 841 N N . VAL A 1 104 ? -47.470 11.032 47.803 1.00 65.94 104 VAL A N 1
ATOM 842 C CA . VAL A 1 104 ? -47.277 9.811 46.998 1.00 65.94 104 VAL A CA 1
ATOM 843 C C . VAL A 1 104 ? -45.926 9.159 47.299 1.00 65.94 104 VAL A C 1
ATOM 845 O O . VAL A 1 104 ? -45.854 7.949 47.463 1.00 65.94 104 VAL A O 1
ATOM 848 N N . ALA A 1 105 ? -44.860 9.944 47.455 1.00 61.19 105 ALA A N 1
ATOM 849 C CA . ALA A 1 105 ? -43.551 9.427 47.841 1.00 61.19 105 ALA A CA 1
ATOM 850 C C . ALA A 1 105 ? -43.538 8.830 49.262 1.00 61.19 105 ALA A C 1
ATOM 852 O O . ALA A 1 105 ? -42.931 7.783 49.473 1.00 61.19 105 ALA A O 1
ATOM 853 N N . CYS A 1 106 ? -44.237 9.442 50.228 1.00 61.81 106 CYS A N 1
ATOM 854 C CA . CYS A 1 106 ? -44.425 8.850 51.559 1.00 61.81 106 CYS A CA 1
ATOM 855 C C . CYS A 1 106 ? -45.290 7.579 51.515 1.00 61.81 106 CYS A C 1
ATOM 857 O O . CYS A 1 106 ? -45.023 6.634 52.253 1.00 61.81 106 CYS A O 1
ATOM 859 N N . GLU A 1 107 ? -46.302 7.525 50.646 1.00 63.94 107 GLU A N 1
ATOM 860 C CA . GLU A 1 107 ? -47.130 6.336 50.432 1.00 63.94 107 GLU A CA 1
ATOM 861 C C . GLU A 1 107 ? -46.306 5.199 49.819 1.00 63.94 107 GLU A C 1
ATOM 863 O O . GLU A 1 107 ? -46.319 4.104 50.377 1.00 63.94 107 GLU A O 1
ATOM 868 N N . ILE A 1 108 ? -45.524 5.455 48.763 1.00 62.97 108 ILE A N 1
ATOM 869 C CA . ILE A 1 108 ? -44.574 4.493 48.169 1.00 62.97 108 ILE A CA 1
ATOM 870 C C . ILE A 1 108 ? -43.557 4.029 49.216 1.00 62.97 108 ILE A C 1
ATOM 872 O O . ILE A 1 108 ? -43.296 2.837 49.327 1.00 62.97 108 ILE A O 1
ATOM 876 N N . PHE A 1 109 ? -43.020 4.930 50.040 1.00 58.47 109 PHE A N 1
ATOM 877 C CA . PHE A 1 109 ? -42.078 4.536 51.086 1.00 58.47 109 PHE A CA 1
ATOM 878 C C . PHE A 1 109 ? -42.728 3.706 52.199 1.00 58.47 109 PHE A C 1
ATOM 880 O O . PHE A 1 109 ? -42.129 2.751 52.684 1.00 58.47 109 PHE A O 1
ATOM 887 N N . SER A 1 110 ? -43.983 3.981 52.563 1.00 60.16 110 SER A N 1
ATOM 888 C CA . SER A 1 110 ? -44.717 3.117 53.497 1.00 60.16 110 SER A CA 1
ATOM 889 C C . SER A 1 110 ? -44.932 1.697 52.953 1.00 60.16 110 SER A C 1
ATOM 891 O O . SER A 1 110 ? -45.113 0.778 53.747 1.00 60.16 110 SER A O 1
ATOM 893 N N . MET A 1 111 ? -44.843 1.502 51.628 1.00 60.56 111 MET A N 1
ATOM 894 C CA . MET A 1 111 ? -44.824 0.179 50.997 1.00 60.56 111 MET A CA 1
ATOM 895 C C . MET A 1 111 ? -43.473 -0.541 51.149 1.00 60.56 111 MET A C 1
ATOM 897 O O . MET A 1 111 ? -43.425 -1.717 50.827 1.00 60.56 111 MET A O 1
ATOM 901 N N . GLU A 1 112 ? -42.387 0.061 51.662 1.00 58.66 112 GLU A N 1
ATOM 902 C CA . GLU A 1 112 ? -41.101 -0.644 51.880 1.00 58.66 112 GLU A CA 1
ATOM 903 C C . GLU A 1 112 ? -41.293 -1.893 52.761 1.00 58.66 112 GLU A C 1
ATOM 905 O O . GLU A 1 112 ? -40.777 -2.974 52.469 1.00 58.66 112 GLU A O 1
ATOM 910 N N . CYS A 1 113 ? -42.111 -1.766 53.809 1.00 54.94 113 CYS A N 1
ATOM 911 C CA . CYS A 1 113 ? -42.498 -2.855 54.710 1.00 54.94 113 CYS A CA 1
ATOM 912 C C . CYS A 1 113 ? -43.400 -3.918 54.066 1.00 54.94 113 CYS A C 1
ATOM 914 O O . CYS A 1 113 ? -43.561 -4.987 54.654 1.00 54.94 113 CYS A O 1
ATOM 916 N N . ASP A 1 114 ? -44.009 -3.628 52.920 1.00 56.69 114 ASP A N 1
ATOM 917 C CA . ASP A 1 114 ? -44.929 -4.524 52.217 1.00 56.69 114 ASP A CA 1
ATOM 918 C C . ASP A 1 114 ? -44.179 -5.203 51.062 1.00 56.69 114 ASP A C 1
ATOM 920 O O . ASP A 1 114 ? -44.122 -6.427 51.004 1.00 56.69 114 ASP A O 1
ATOM 924 N N . VAL A 1 115 ? -43.441 -4.420 50.268 1.00 58.44 115 VAL A N 1
ATOM 925 C CA . VAL A 1 115 ? -42.444 -4.838 49.267 1.00 58.44 115 VAL A CA 1
ATOM 926 C C . VAL A 1 115 ? -41.443 -5.848 49.834 1.00 58.44 115 VAL A C 1
ATOM 928 O O . VAL A 1 115 ? -41.195 -6.873 49.209 1.00 58.44 115 VAL A O 1
ATOM 931 N N . SER A 1 116 ? -40.909 -5.613 51.037 1.00 57.47 116 SER A N 1
ATOM 932 C CA . SER A 1 116 ? -39.969 -6.535 51.703 1.00 57.47 116 SER A CA 1
ATOM 933 C C . SER A 1 116 ? -40.601 -7.831 52.237 1.00 57.47 116 SER A C 1
ATOM 935 O O . SER A 1 116 ? -39.869 -8.745 52.617 1.00 57.47 116 SER A O 1
ATOM 937 N N . LYS A 1 117 ? -41.937 -7.934 52.270 1.00 54.88 117 LYS A N 1
ATOM 938 C CA . LYS A 1 117 ? -42.682 -9.150 52.653 1.00 54.88 117 LYS A CA 1
ATOM 939 C C . LYS A 1 117 ? -43.318 -9.856 51.453 1.00 54.88 117 LYS A C 1
ATOM 941 O O . LYS A 1 117 ? -43.507 -11.070 51.495 1.00 54.88 117 LYS A O 1
ATOM 946 N N . SER A 1 118 ? -43.667 -9.108 50.411 1.00 56.88 118 SER A N 1
ATOM 947 C CA . SER A 1 118 ? -44.248 -9.607 49.170 1.00 56.88 118 SER A CA 1
ATOM 948 C C . SER A 1 118 ? -43.190 -10.272 48.292 1.00 56.88 118 SER A C 1
ATOM 950 O O . SER A 1 118 ? -42.069 -9.777 48.178 1.00 56.88 118 SER A O 1
ATOM 952 N N . ARG A 1 119 ? -43.550 -11.357 47.601 1.00 58.34 119 ARG A N 1
ATOM 953 C CA . ARG A 1 119 ? -42.716 -11.890 46.518 1.00 58.34 119 ARG A CA 1
ATOM 954 C C . ARG A 1 119 ? -42.884 -11.019 45.279 1.00 58.34 119 ARG A C 1
ATOM 956 O O . ARG A 1 119 ? -43.925 -11.069 44.626 1.00 58.34 119 ARG A O 1
ATOM 963 N N . ILE A 1 120 ? -41.854 -10.238 44.963 1.00 63.06 120 ILE A N 1
ATOM 964 C CA . ILE A 1 120 ? -41.729 -9.541 43.682 1.00 63.06 120 ILE A CA 1
ATOM 965 C C . ILE A 1 120 ? -41.114 -10.524 42.688 1.00 63.06 120 ILE A C 1
ATOM 967 O O . ILE A 1 120 ? -39.946 -10.883 42.812 1.00 63.06 120 ILE A O 1
ATOM 971 N N . THR A 1 121 ? -41.889 -10.968 41.699 1.00 62.22 121 THR A N 1
ATOM 972 C CA . THR A 1 121 ? -41.394 -11.860 40.641 1.00 62.22 121 THR A CA 1
ATOM 973 C C . THR A 1 121 ? -40.965 -11.073 39.409 1.00 62.22 121 THR A C 1
ATOM 975 O O . THR A 1 121 ? -41.759 -10.411 38.736 1.00 62.22 121 THR A O 1
ATOM 978 N N . LEU A 1 122 ? -39.670 -11.178 39.122 1.00 65.00 122 LEU A N 1
ATOM 979 C CA . LEU A 1 122 ? -39.008 -10.663 37.930 1.00 65.00 122 LEU A CA 1
ATOM 980 C C . LEU A 1 122 ? -39.070 -11.710 36.814 1.00 65.00 122 LEU A C 1
ATOM 982 O O . LEU A 1 122 ? -38.822 -12.890 37.052 1.00 65.00 122 LEU A O 1
ATOM 986 N N . LYS A 1 123 ? -39.413 -11.282 35.595 1.00 64.62 123 LYS A N 1
ATOM 987 C CA . LYS A 1 123 ? -39.690 -12.195 34.469 1.00 64.62 123 LYS A CA 1
ATOM 988 C C . LYS A 1 123 ? -38.495 -12.454 33.551 1.00 64.62 123 LYS A C 1
ATOM 990 O O . LYS A 1 123 ? -38.480 -13.474 32.870 1.00 64.62 123 LYS A O 1
ATOM 995 N N . SER A 1 124 ? -37.530 -11.538 33.490 1.00 68.88 124 SER A N 1
ATOM 996 C CA . SER A 1 124 ? -36.347 -11.645 32.625 1.00 68.88 124 SER A CA 1
ATOM 997 C C . SER A 1 124 ? -35.216 -10.722 33.093 1.00 68.88 124 SER A C 1
ATOM 999 O O . SER A 1 124 ? -35.441 -9.800 33.881 1.00 68.88 124 SER A O 1
ATOM 1001 N N . ALA A 1 125 ? -34.012 -10.943 32.558 1.00 68.06 125 ALA A N 1
ATOM 1002 C CA . ALA A 1 125 ? -32.840 -10.087 32.763 1.00 68.06 125 ALA A CA 1
ATOM 1003 C C . ALA A 1 125 ? -33.060 -8.634 32.297 1.00 68.06 125 ALA A C 1
ATOM 1005 O O . ALA A 1 125 ? -32.595 -7.705 32.945 1.00 68.06 125 ALA A O 1
ATOM 1006 N N . GLU A 1 126 ? -33.835 -8.435 31.230 1.00 72.88 126 GLU A N 1
ATOM 1007 C CA . GLU A 1 126 ? -34.214 -7.123 30.678 1.00 72.88 126 GLU A CA 1
ATOM 1008 C C . GLU A 1 126 ? -34.877 -6.215 31.733 1.00 72.88 126 GLU A C 1
ATOM 1010 O O . GLU A 1 126 ? -34.564 -5.026 31.836 1.00 72.88 126 GLU A O 1
ATOM 1015 N N . HIS A 1 127 ? -35.732 -6.785 32.595 1.00 72.62 127 HIS A N 1
ATOM 1016 C CA . HIS A 1 127 ? -36.342 -6.050 33.707 1.00 72.62 127 HIS A CA 1
ATOM 1017 C C . HIS A 1 127 ? -35.277 -5.618 34.735 1.00 72.62 127 HIS A C 1
ATOM 1019 O O . HIS A 1 127 ? -35.333 -4.500 35.243 1.00 72.62 127 HIS A O 1
ATOM 1025 N N . LEU A 1 128 ? -34.276 -6.462 35.016 1.00 74.25 128 LEU A N 1
ATOM 1026 C CA . LEU A 1 128 ? -33.169 -6.125 35.923 1.00 74.25 128 LEU A CA 1
ATOM 1027 C C . LEU A 1 128 ? -32.242 -5.047 35.355 1.00 74.25 128 LEU A C 1
ATOM 1029 O O . LEU A 1 128 ? -31.875 -4.130 36.088 1.00 74.25 128 LEU A O 1
ATOM 1033 N N . VAL A 1 129 ? -31.907 -5.107 34.064 1.00 76.44 129 VAL A N 1
ATOM 1034 C CA . VAL A 1 129 ? -31.142 -4.046 33.387 1.00 76.44 129 VAL A CA 1
ATOM 1035 C C . VAL A 1 129 ? -31.915 -2.723 33.452 1.00 76.44 129 VAL A C 1
ATOM 1037 O O . VAL A 1 129 ? -31.351 -1.705 33.841 1.00 76.44 129 VAL A O 1
ATOM 1040 N N . THR A 1 130 ? -33.229 -2.751 33.200 1.00 75.25 130 THR A N 1
ATOM 1041 C CA . THR A 1 130 ? -34.109 -1.570 33.285 1.00 75.25 130 THR A CA 1
ATOM 1042 C C . THR A 1 130 ? -34.169 -0.974 34.700 1.00 75.25 130 THR A C 1
ATOM 1044 O O . THR A 1 130 ? -34.115 0.248 34.860 1.00 75.25 130 THR A O 1
ATOM 1047 N N . LEU A 1 131 ? -34.228 -1.811 35.744 1.00 75.50 131 LEU A N 1
ATOM 1048 C CA . LEU A 1 131 ? -34.114 -1.368 37.140 1.00 75.50 131 LEU A CA 1
ATOM 1049 C C . LEU A 1 131 ? -32.773 -0.684 37.406 1.00 75.50 131 LEU A C 1
ATOM 1051 O O . LEU A 1 131 ? -32.740 0.370 38.041 1.00 75.50 131 LEU A O 1
ATOM 1055 N N . MET A 1 132 ? -31.673 -1.288 36.955 1.00 78.50 132 MET A N 1
ATOM 1056 C CA . MET A 1 132 ? -30.336 -0.744 37.178 1.00 78.50 132 MET A CA 1
ATOM 1057 C C . MET A 1 132 ? -30.150 0.585 36.452 1.00 78.50 132 MET A C 1
ATOM 1059 O O . MET A 1 132 ? -29.662 1.527 37.067 1.00 78.50 132 MET A O 1
ATOM 1063 N N . ASP A 1 133 ? -30.631 0.713 35.216 1.00 77.38 133 ASP A N 1
ATOM 1064 C CA . ASP A 1 133 ? -30.625 1.977 34.474 1.00 77.38 133 ASP A CA 1
ATOM 1065 C C . ASP A 1 133 ? -31.461 3.057 35.185 1.00 77.38 133 ASP A C 1
ATOM 1067 O O . ASP A 1 133 ? -31.006 4.195 35.334 1.00 77.38 133 ASP A O 1
ATOM 1071 N N . SER A 1 134 ? -32.631 2.701 35.735 1.00 75.56 134 SER A N 1
ATOM 1072 C CA . SER A 1 134 ? -33.410 3.613 36.586 1.00 75.56 134 SER A CA 1
ATOM 1073 C C . SER A 1 134 ? -32.661 4.007 37.862 1.00 75.56 134 SER A C 1
ATOM 1075 O O . SER A 1 134 ? -32.725 5.168 38.261 1.00 75.56 134 SER A O 1
ATOM 1077 N N . PHE A 1 135 ? -31.974 3.077 38.528 1.00 77.62 135 PHE A N 1
ATOM 1078 C CA . PHE A 1 135 ? -31.264 3.368 39.774 1.00 77.62 135 PHE A CA 1
ATOM 1079 C C . PHE A 1 135 ? -29.987 4.188 39.534 1.00 77.62 135 PHE A C 1
ATOM 1081 O O . PHE A 1 135 ? -29.703 5.111 40.293 1.00 77.62 135 PHE A O 1
ATOM 1088 N N . LEU A 1 136 ? -29.267 3.939 38.438 1.00 78.81 136 LEU A N 1
ATOM 1089 C CA . LEU A 1 136 ? -28.127 4.745 37.992 1.00 78.81 136 LEU A CA 1
ATOM 1090 C C . LEU A 1 136 ? -28.544 6.169 37.644 1.00 78.81 136 LEU A C 1
ATOM 1092 O O . LEU A 1 136 ? -27.864 7.116 38.045 1.00 78.81 136 LEU A O 1
ATOM 1096 N N . GLN A 1 137 ? -29.667 6.337 36.936 1.00 75.12 137 GLN A N 1
ATOM 1097 C CA . GLN A 1 137 ? -30.211 7.667 36.689 1.00 75.12 137 GLN A CA 1
ATOM 1098 C C . GLN A 1 137 ? -30.532 8.360 38.014 1.00 75.12 137 GLN A C 1
ATOM 1100 O O . GLN A 1 137 ? -30.096 9.491 38.204 1.00 75.12 137 GLN A O 1
ATOM 1105 N N . ASN A 1 138 ? -31.180 7.663 38.956 1.00 71.94 138 ASN A N 1
ATOM 1106 C CA . ASN A 1 138 ? -31.474 8.200 40.283 1.00 71.94 138 ASN A CA 1
ATOM 1107 C C . ASN A 1 138 ? -30.199 8.612 41.054 1.00 71.94 138 ASN A C 1
ATOM 1109 O O . ASN A 1 138 ? -30.151 9.690 41.644 1.00 71.94 138 ASN A O 1
ATOM 1113 N N . LEU A 1 139 ? -29.125 7.817 41.045 1.00 75.31 139 LEU A N 1
ATOM 1114 C CA . LEU A 1 139 ? -27.875 8.183 41.729 1.00 75.31 139 LEU A CA 1
ATOM 1115 C C . LEU A 1 139 ? -27.221 9.436 41.118 1.00 75.31 139 LEU A C 1
ATOM 1117 O O . LEU A 1 139 ? -26.861 10.363 41.851 1.00 75.31 139 LEU A O 1
ATOM 1121 N N . LYS A 1 140 ? -27.132 9.513 39.782 1.00 74.44 140 LYS A N 1
ATOM 1122 C CA . LYS A 1 140 ? -26.635 10.700 39.054 1.00 74.44 140 LYS A CA 1
ATOM 1123 C C . LYS A 1 140 ? -27.445 11.942 39.401 1.00 74.44 140 LYS A C 1
ATOM 1125 O O . LYS A 1 140 ? -26.886 12.990 39.727 1.00 74.44 140 LYS A O 1
ATOM 1130 N N . ASP A 1 141 ? -28.760 11.790 39.388 1.00 68.69 141 ASP A N 1
ATOM 1131 C CA . ASP A 1 141 ? -29.726 12.805 39.763 1.00 68.69 141 ASP A CA 1
ATOM 1132 C C . ASP A 1 141 ? -29.479 13.289 41.210 1.00 68.69 141 ASP A C 1
ATOM 1134 O O . ASP A 1 141 ? -29.346 14.496 41.454 1.00 68.69 141 ASP A O 1
ATOM 1138 N N . ALA A 1 142 ? -29.326 12.382 42.182 1.00 68.75 142 ALA A N 1
ATOM 1139 C CA . ALA A 1 142 ? -29.056 12.720 43.586 1.00 68.75 142 ALA A CA 1
ATOM 1140 C C . ALA A 1 142 ? -27.810 13.593 43.763 1.00 68.75 142 ALA A C 1
ATOM 1142 O O . ALA A 1 142 ? -27.850 14.587 44.501 1.00 68.75 142 ALA A O 1
ATOM 1143 N N . PHE A 1 143 ? -26.734 13.289 43.034 1.00 69.62 143 PHE A N 1
ATOM 1144 C CA . PHE A 1 143 ? -25.520 14.101 43.043 1.00 69.62 143 PHE A CA 1
ATOM 1145 C C . PHE A 1 143 ? -25.712 15.518 42.492 1.00 69.62 143 PHE A C 1
ATOM 1147 O O . PHE A 1 143 ? -24.961 16.406 42.897 1.00 69.62 143 PHE A O 1
ATOM 1154 N N . VAL A 1 144 ? -26.687 15.752 41.608 1.00 67.25 144 VAL A N 1
ATOM 1155 C CA . VAL A 1 144 ? -26.996 17.085 41.066 1.00 67.25 144 VAL A CA 1
ATOM 1156 C C . VAL A 1 144 ? -27.863 17.886 42.038 1.00 67.25 144 VAL A C 1
ATOM 1158 O O . VAL A 1 144 ? -27.516 19.017 42.378 1.00 67.25 144 VAL A O 1
ATOM 1161 N N . CYS A 1 145 ? -28.977 17.322 42.515 1.00 61.66 145 CYS A N 1
ATOM 1162 C CA . CYS A 1 145 ? -29.972 18.090 43.274 1.00 61.66 145 CYS A CA 1
ATOM 1163 C C . CYS A 1 145 ? -29.726 18.170 44.786 1.00 61.66 145 CYS A C 1
ATOM 1165 O O . CYS A 1 145 ? -30.213 19.108 45.414 1.00 61.66 145 CYS A O 1
ATOM 1167 N N . ARG A 1 146 ? -28.967 17.245 45.389 1.00 65.94 146 ARG A N 1
ATOM 1168 C CA . ARG A 1 146 ? -28.635 17.261 46.832 1.00 65.94 146 ARG A CA 1
ATOM 1169 C C . ARG A 1 146 ? -27.126 17.238 47.102 1.00 65.94 146 ARG A C 1
ATOM 1171 O O . ARG A 1 146 ? -26.668 16.789 48.153 1.00 65.94 146 ARG A O 1
ATOM 1178 N N . ALA A 1 147 ? -26.349 17.796 46.170 1.00 63.69 147 ALA A N 1
ATOM 1179 C CA . ALA A 1 147 ? -24.886 17.860 46.205 1.00 63.69 147 ALA A CA 1
ATOM 1180 C C . ALA A 1 147 ? -24.294 18.353 47.540 1.00 63.69 147 ALA A C 1
ATOM 1182 O O . ALA A 1 147 ? -23.275 17.829 47.985 1.00 63.69 147 ALA A O 1
ATOM 1183 N N . SER A 1 148 ? -24.921 19.358 48.164 1.00 65.38 148 SER A N 1
ATOM 1184 C CA . SER A 1 148 ? -24.486 19.976 49.426 1.00 65.38 148 SER A CA 1
ATOM 1185 C C . SER A 1 148 ? -24.810 19.138 50.664 1.00 65.38 148 SER A C 1
ATOM 1187 O O . SER A 1 148 ? -24.097 19.223 51.658 1.00 65.38 148 SER A O 1
ATOM 1189 N N . THR A 1 149 ? -25.860 18.319 50.613 1.00 66.31 149 THR A N 1
ATOM 1190 C CA . THR A 1 149 ? -26.314 17.490 51.740 1.00 66.31 149 THR A CA 1
ATOM 1191 C C . THR A 1 149 ? -25.671 16.102 51.730 1.00 66.31 149 THR A C 1
ATOM 1193 O O . THR A 1 149 ? -25.421 15.527 52.783 1.00 66.31 149 THR A O 1
ATOM 1196 N N . LEU A 1 150 ? -25.350 15.573 50.544 1.00 71.12 150 LEU A N 1
ATOM 1197 C CA . LEU A 1 150 ? -24.761 14.241 50.352 1.00 71.12 150 LEU A CA 1
ATOM 1198 C C . LEU A 1 150 ? -23.219 14.215 50.447 1.00 71.12 150 LEU A C 1
ATOM 1200 O O . LEU A 1 150 ? -22.612 13.170 50.222 1.00 71.12 150 LEU A O 1
ATOM 1204 N N . VAL A 1 151 ? -22.559 15.334 50.781 1.00 74.12 151 VAL A N 1
ATOM 1205 C CA . VAL A 1 151 ? -21.081 15.454 50.789 1.00 74.12 151 VAL A CA 1
ATOM 1206 C C . VAL A 1 151 ? -20.404 14.363 51.631 1.00 74.12 151 VAL A C 1
ATOM 1208 O O . VAL A 1 151 ? -19.405 13.794 51.198 1.00 74.12 151 VAL A O 1
ATOM 1211 N N . HIS A 1 152 ? -20.968 14.032 52.797 1.00 75.50 152 HIS A N 1
ATOM 1212 C CA . HIS A 1 152 ? -20.398 13.086 53.771 1.00 75.50 152 HIS A CA 1
ATOM 1213 C C . HIS A 1 152 ? -20.526 11.594 53.403 1.00 75.50 152 HIS A C 1
ATOM 1215 O O . HIS A 1 152 ? -19.960 10.752 54.104 1.00 75.50 152 HIS A O 1
ATOM 1221 N N . ILE A 1 153 ? -21.269 11.283 52.334 1.00 75.44 153 ILE A N 1
ATOM 1222 C CA . ILE A 1 153 ? -21.503 9.930 51.785 1.00 75.44 153 ILE A CA 1
ATOM 1223 C C . ILE A 1 153 ? -21.213 9.854 50.277 1.00 75.44 153 ILE A C 1
ATOM 1225 O O . ILE A 1 153 ? -21.586 8.909 49.581 1.00 75.44 153 ILE A O 1
ATOM 1229 N N . LYS A 1 154 ? -20.558 10.887 49.736 1.00 78.81 154 LYS A N 1
ATOM 1230 C CA . LYS A 1 154 ? -20.304 11.027 48.301 1.00 78.81 154 LYS A CA 1
ATOM 1231 C C . LYS A 1 154 ? -19.325 9.981 47.760 1.00 78.81 154 LYS A C 1
ATOM 1233 O O . LYS A 1 154 ? -19.362 9.719 46.562 1.00 78.81 154 LYS A O 1
ATOM 1238 N N . LYS A 1 155 ? -18.449 9.408 48.598 1.00 78.12 155 LYS A N 1
ATOM 1239 C CA . LYS A 1 155 ? -17.536 8.329 48.179 1.00 78.12 155 LYS A CA 1
ATOM 1240 C C . LYS A 1 155 ? -18.324 7.027 48.027 1.00 78.12 155 LYS A C 1
ATOM 1242 O O . LYS A 1 155 ? -18.264 6.399 46.981 1.00 78.12 155 LYS A O 1
ATOM 1247 N N . GLU A 1 156 ? -19.107 6.693 49.043 1.00 81.81 156 GLU A N 1
ATOM 1248 C CA . GLU A 1 156 ? -19.910 5.477 49.167 1.00 81.81 156 GLU A CA 1
ATOM 1249 C C . GLU A 1 156 ? -20.979 5.384 48.066 1.00 81.81 156 GLU A C 1
ATOM 1251 O O . GLU A 1 156 ? -21.140 4.342 47.439 1.00 81.81 156 GLU A O 1
ATOM 1256 N N . LEU A 1 157 ? -21.651 6.498 47.751 1.00 77.88 157 LEU A N 1
ATOM 1257 C CA . LEU A 1 157 ? -22.603 6.555 46.635 1.00 77.88 157 LEU A CA 1
ATOM 1258 C C . LEU A 1 157 ? -21.932 6.391 45.258 1.00 77.88 157 LEU A C 1
ATOM 1260 O O . LEU A 1 157 ? -22.552 5.841 44.353 1.00 77.88 157 LEU A O 1
ATOM 1264 N N . ARG A 1 158 ? -20.683 6.857 45.080 1.00 77.56 158 ARG A N 1
ATOM 1265 C CA . ARG A 1 158 ? -19.942 6.660 43.820 1.00 77.56 158 ARG A CA 1
ATOM 1266 C C . ARG A 1 158 ? -19.456 5.226 43.665 1.00 77.56 158 ARG A C 1
ATOM 1268 O O . ARG A 1 158 ? -19.584 4.677 42.583 1.00 77.56 158 ARG A O 1
ATOM 1275 N N . ASP A 1 159 ? -18.926 4.626 44.727 1.00 78.25 159 ASP A N 1
ATOM 1276 C CA . ASP A 1 159 ? -18.527 3.214 44.724 1.00 78.25 159 ASP A CA 1
ATOM 1277 C C . ASP A 1 159 ? -19.715 2.310 44.340 1.00 78.25 159 ASP A C 1
ATOM 1279 O O . ASP A 1 159 ? -19.609 1.475 43.443 1.00 78.25 159 ASP A O 1
ATOM 1283 N N . MET A 1 160 ? -20.897 2.578 44.906 1.00 82.81 160 MET A N 1
ATOM 1284 C CA . MET A 1 160 ? -22.140 1.916 44.507 1.00 82.81 160 MET A CA 1
ATOM 1285 C C . MET A 1 160 ? -22.519 2.151 43.036 1.00 82.81 160 MET A C 1
ATOM 1287 O O . MET A 1 160 ? -22.866 1.190 42.349 1.00 82.81 160 MET A O 1
ATOM 1291 N N . GLU A 1 161 ? -22.471 3.397 42.545 1.00 81.50 161 GLU A N 1
ATOM 1292 C CA . GLU A 1 161 ? -22.738 3.722 41.132 1.00 81.50 161 GLU A CA 1
ATOM 1293 C C . GLU A 1 161 ? -21.807 2.923 40.202 1.00 81.50 161 GLU A C 1
ATOM 1295 O O . GLU A 1 161 ? -22.243 2.368 39.195 1.00 81.50 161 GLU A O 1
ATOM 1300 N N . GLU A 1 162 ? -20.530 2.804 40.563 1.00 79.06 162 GLU A N 1
ATOM 1301 C CA . GLU A 1 162 ? -19.507 2.136 39.761 1.00 79.06 162 GLU A CA 1
ATOM 1302 C C . GLU A 1 162 ? -19.678 0.615 39.715 1.00 79.06 162 GLU A C 1
ATOM 1304 O O . GLU A 1 162 ? -19.627 0.034 38.627 1.00 79.06 162 GLU A O 1
ATOM 1309 N N . ARG A 1 163 ? -19.954 -0.026 40.857 1.00 81.75 163 ARG A N 1
ATOM 1310 C CA . ARG A 1 163 ? -20.264 -1.465 40.911 1.00 81.75 163 ARG A CA 1
ATOM 1311 C C . ARG A 1 163 ? -21.553 -1.787 40.162 1.00 81.75 163 ARG A C 1
ATOM 1313 O O . ARG A 1 163 ? -21.595 -2.749 39.400 1.00 81.75 163 ARG A O 1
ATOM 1320 N N . LEU A 1 164 ? -22.586 -0.952 40.302 1.00 82.94 164 LEU A N 1
ATOM 1321 C CA . LEU A 1 164 ? -23.849 -1.179 39.605 1.00 82.94 164 LEU A CA 1
ATOM 1322 C C . LEU A 1 164 ? -23.724 -0.981 38.084 1.00 82.94 164 LEU A C 1
ATOM 1324 O O . LEU A 1 164 ? -24.329 -1.746 37.343 1.00 82.94 164 LEU A O 1
ATOM 1328 N N . MET A 1 165 ? -22.903 -0.035 37.603 1.00 82.25 165 MET A N 1
ATOM 1329 C CA . MET A 1 165 ? -22.563 0.086 36.172 1.00 82.25 165 MET A CA 1
ATOM 1330 C C . MET A 1 165 ? -21.910 -1.196 35.625 1.00 82.25 165 MET A C 1
ATOM 1332 O O . MET A 1 165 ? -22.264 -1.648 34.536 1.00 82.25 165 MET A O 1
ATOM 1336 N N . LEU A 1 166 ? -20.972 -1.795 36.372 1.00 81.88 166 LEU A N 1
ATOM 1337 C CA . LEU A 1 166 ? -20.331 -3.062 35.999 1.00 81.88 166 LEU A CA 1
ATOM 1338 C C . LEU A 1 166 ? -21.350 -4.208 35.938 1.00 81.88 166 LEU A C 1
ATOM 1340 O O . LEU A 1 166 ? -21.474 -4.853 34.897 1.00 81.88 166 LEU A O 1
ATOM 1344 N N . LEU A 1 167 ? -22.118 -4.421 37.012 1.00 82.81 167 LEU A N 1
ATOM 1345 C CA . LEU A 1 167 ? -23.153 -5.458 37.080 1.00 82.81 167 LEU A CA 1
ATOM 1346 C C . LEU A 1 167 ? -24.205 -5.304 35.968 1.00 82.81 167 LEU A C 1
ATOM 1348 O O . LEU A 1 167 ? -24.551 -6.283 35.307 1.00 82.81 167 LEU A O 1
ATOM 1352 N N . ARG A 1 168 ? -24.659 -4.072 35.709 1.00 83.81 168 ARG A N 1
ATOM 1353 C CA . ARG A 1 168 ? -25.593 -3.732 34.627 1.00 83.81 168 ARG A CA 1
ATOM 1354 C C . ARG A 1 168 ? -25.050 -4.152 33.265 1.00 83.81 168 ARG A C 1
ATOM 1356 O O . ARG A 1 168 ? -25.772 -4.778 32.493 1.00 83.81 168 ARG A O 1
ATOM 1363 N N . ASN A 1 169 ? -23.787 -3.843 32.970 1.00 79.62 169 ASN A N 1
ATOM 1364 C CA . ASN A 1 169 ? -23.172 -4.180 31.685 1.00 79.62 169 ASN A CA 1
ATOM 1365 C C . ASN A 1 169 ? -22.960 -5.695 31.512 1.00 79.62 169 ASN A C 1
ATOM 1367 O O . ASN A 1 169 ? -23.132 -6.207 30.406 1.00 79.62 169 ASN A O 1
ATOM 1371 N N . PHE A 1 170 ? -22.672 -6.435 32.588 1.00 78.88 170 PHE A N 1
ATOM 1372 C CA . PHE A 1 170 ? -22.619 -7.900 32.538 1.00 78.88 170 PHE A CA 1
ATOM 1373 C C . PHE A 1 170 ? -24.001 -8.548 32.357 1.00 78.88 170 PHE A C 1
ATOM 1375 O O . PHE A 1 170 ? -24.147 -9.451 31.536 1.00 78.88 170 PHE A O 1
ATOM 1382 N N . LEU A 1 171 ? -25.033 -8.073 33.063 1.00 77.19 171 LEU A N 1
ATOM 1383 C CA . LEU A 1 171 ? -26.407 -8.566 32.894 1.00 77.19 171 LEU A CA 1
ATOM 1384 C C . LEU A 1 171 ? -26.954 -8.286 31.493 1.00 77.19 171 LEU A C 1
ATOM 1386 O O . LEU A 1 171 ? -27.617 -9.141 30.911 1.00 77.19 171 LEU A O 1
ATOM 1390 N N . TRP A 1 172 ? -26.636 -7.120 30.933 1.00 76.81 172 TRP A N 1
ATOM 1391 C CA . TRP A 1 172 ? -26.946 -6.789 29.548 1.00 76.81 172 TRP A CA 1
ATOM 1392 C C . TRP A 1 172 ? -26.231 -7.728 28.558 1.00 76.81 172 TRP A C 1
ATOM 1394 O O . TRP A 1 172 ? -26.857 -8.227 27.622 1.00 76.81 172 TRP A O 1
ATOM 1404 N N . PHE A 1 173 ? -24.951 -8.046 28.797 1.00 73.69 173 PHE A N 1
ATOM 1405 C CA . PHE A 1 173 ? -24.213 -9.005 27.968 1.00 73.69 173 PHE A CA 1
ATOM 1406 C C . PHE A 1 173 ? -24.867 -10.395 27.990 1.00 73.69 173 PHE A C 1
ATOM 1408 O O . PHE A 1 173 ? -24.943 -11.046 26.949 1.00 73.69 173 PHE A O 1
ATOM 1415 N N . ILE A 1 174 ? -25.391 -10.833 29.141 1.00 72.31 174 ILE A N 1
ATOM 1416 C CA . ILE A 1 174 ? -26.197 -12.057 29.230 1.00 72.31 174 ILE A CA 1
ATOM 1417 C C . ILE A 1 174 ? -27.508 -11.922 28.443 1.00 72.31 174 ILE A C 1
ATOM 1419 O O . ILE A 1 174 ? -27.853 -12.823 27.691 1.00 72.31 174 ILE A O 1
ATOM 1423 N N . GLU A 1 175 ? -28.239 -10.815 28.595 1.00 69.81 175 GLU A N 1
ATOM 1424 C CA . GLU A 1 175 ? -29.561 -10.607 27.985 1.00 69.81 175 GLU A CA 1
ATOM 1425 C C . GLU A 1 175 ? -29.541 -10.694 26.449 1.00 69.81 175 GLU A C 1
ATOM 1427 O O . GLU A 1 175 ? -30.463 -11.249 25.852 1.00 69.81 175 GLU A O 1
ATOM 1432 N N . LYS A 1 176 ? -28.476 -10.204 25.799 1.00 69.12 176 LYS A N 1
ATOM 1433 C CA . LYS A 1 176 ? -28.310 -10.281 24.333 1.00 69.12 176 LYS A CA 1
ATOM 1434 C C . LYS A 1 176 ? -27.783 -11.623 23.821 1.00 69.12 176 LYS A C 1
ATOM 1436 O O . LYS A 1 176 ? -27.566 -11.772 22.620 1.00 69.12 176 LYS A O 1
ATOM 1441 N N . ASN A 1 177 ? -27.584 -12.599 24.702 1.00 64.75 177 ASN A N 1
ATOM 1442 C CA . ASN A 1 177 ? -27.039 -13.909 24.378 1.00 64.75 177 ASN A CA 1
ATOM 1443 C C . ASN A 1 177 ? -28.027 -15.030 24.766 1.00 64.75 177 ASN A C 1
ATOM 1445 O O . ASN A 1 177 ? -28.656 -14.955 25.820 1.00 64.75 177 ASN A O 1
ATOM 1449 N N . PRO A 1 178 ? -28.176 -16.099 23.957 1.00 58.91 178 PRO A N 1
ATOM 1450 C CA . PRO A 1 178 ? -29.089 -17.210 24.246 1.00 58.91 178 PRO A CA 1
ATOM 1451 C C . PRO A 1 178 ? -28.549 -18.146 25.347 1.00 58.91 178 PRO A C 1
ATOM 1453 O O . PRO A 1 178 ? -28.240 -19.311 25.106 1.00 58.91 178 PRO A O 1
ATOM 1456 N N . ILE A 1 179 ? -28.441 -17.633 26.573 1.00 62.84 179 ILE A N 1
ATOM 1457 C CA . ILE A 1 179 ? -28.168 -18.412 27.785 1.00 62.84 179 ILE A CA 1
ATOM 1458 C C . ILE A 1 179 ? -29.478 -19.056 28.266 1.00 62.84 179 ILE A C 1
ATOM 1460 O O . ILE A 1 179 ? -30.540 -18.430 28.239 1.00 62.84 179 ILE A O 1
ATOM 1464 N N . GLU A 1 180 ? -29.420 -20.319 28.697 1.00 60.38 180 GLU A N 1
ATOM 1465 C CA . GLU A 1 180 ? -30.603 -21.055 29.157 1.00 60.38 180 GLU A CA 1
ATOM 1466 C C . GLU A 1 180 ? -31.279 -20.343 30.341 1.00 60.38 180 GLU A C 1
ATOM 1468 O O . GLU A 1 180 ? -30.646 -20.031 31.352 1.00 60.38 180 GLU A O 1
ATOM 1473 N N . GLN A 1 181 ? -32.594 -20.106 30.232 1.00 58.75 181 GLN A N 1
ATOM 1474 C CA . GLN A 1 181 ? -33.360 -19.358 31.240 1.00 58.75 181 GLN A CA 1
ATOM 1475 C C . GLN A 1 181 ? -33.333 -19.998 32.636 1.00 58.75 181 GLN A C 1
ATOM 1477 O O . GLN A 1 181 ? -33.569 -19.300 33.621 1.00 58.75 181 GLN A O 1
ATOM 1482 N N . ASP A 1 182 ? -33.051 -21.299 32.734 1.00 59.84 182 ASP A N 1
ATOM 1483 C CA . ASP A 1 182 ? -32.951 -21.999 34.013 1.00 59.84 182 ASP A CA 1
ATOM 1484 C C . ASP A 1 182 ? -31.743 -21.529 34.841 1.00 59.84 182 ASP A C 1
ATOM 1486 O O . ASP A 1 182 ? -31.911 -21.289 36.035 1.00 59.84 182 ASP A O 1
ATOM 1490 N N . ASN A 1 183 ? -30.589 -21.252 34.217 1.00 64.50 183 ASN A N 1
ATOM 1491 C CA . ASN A 1 183 ? -29.408 -20.710 34.911 1.00 64.50 183 ASN A CA 1
ATOM 1492 C C . ASN A 1 183 ? -29.638 -19.277 35.420 1.00 64.50 183 ASN A C 1
ATOM 1494 O O . ASN A 1 183 ? -29.047 -18.853 36.409 1.00 64.50 183 ASN A O 1
ATOM 1498 N N . MET A 1 184 ? -30.524 -18.523 34.764 1.00 66.94 184 MET A N 1
ATOM 1499 C CA . MET A 1 184 ? -30.848 -17.150 35.158 1.00 66.94 184 MET A CA 1
ATOM 1500 C C . MET A 1 184 ? -31.839 -17.054 36.319 1.00 66.94 184 MET A C 1
ATOM 1502 O O . MET A 1 184 ? -31.971 -15.979 36.901 1.00 66.94 184 MET A O 1
ATOM 1506 N N . LYS A 1 185 ? -32.529 -18.141 36.693 1.00 69.38 185 LYS A N 1
ATOM 1507 C CA . LYS A 1 185 ? -33.504 -18.113 37.797 1.00 69.38 185 LYS A CA 1
ATOM 1508 C C . LYS A 1 185 ? -32.863 -17.741 39.126 1.00 69.38 185 LYS A C 1
ATOM 1510 O O . LYS A 1 185 ? -33.451 -16.950 39.858 1.00 69.38 185 LYS A O 1
ATOM 1515 N N . ASP A 1 186 ? -31.675 -18.260 39.416 1.00 70.56 186 ASP A N 1
ATOM 1516 C CA . ASP A 1 186 ? -31.007 -18.013 40.694 1.00 70.56 186 ASP A CA 1
ATOM 1517 C C . ASP A 1 186 ? -30.521 -16.560 40.800 1.00 70.56 186 ASP A C 1
ATOM 1519 O O . ASP A 1 186 ? -30.914 -15.877 41.743 1.00 70.56 186 ASP A O 1
ATOM 1523 N N . VAL A 1 187 ? -29.861 -16.025 39.762 1.00 72.94 187 VAL A N 1
ATOM 1524 C CA . VAL A 1 187 ? -29.515 -14.587 39.660 1.00 72.94 187 VAL A CA 1
ATOM 1525 C C . VAL A 1 187 ? -30.751 -13.698 39.810 1.00 72.94 187 VAL A C 1
ATOM 1527 O O . VAL A 1 1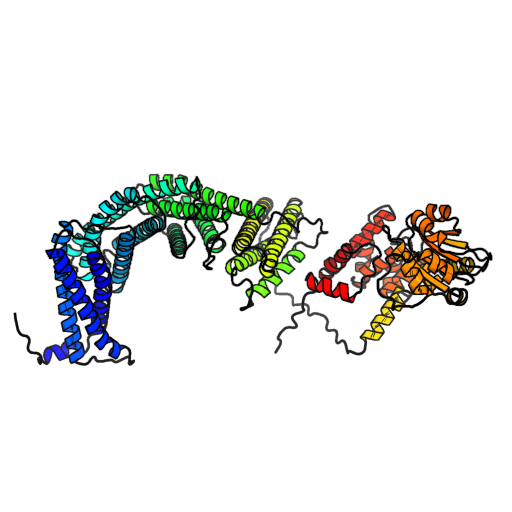87 ? -30.748 -12.715 40.553 1.00 72.94 187 VAL A O 1
ATOM 1530 N N . ILE A 1 188 ? -31.842 -14.042 39.116 1.00 70.12 188 ILE A N 1
ATOM 1531 C CA . ILE A 1 188 ? -33.097 -13.289 39.176 1.00 70.12 188 ILE A CA 1
ATOM 1532 C C . ILE A 1 188 ? -33.701 -13.330 40.590 1.00 70.12 188 ILE A C 1
ATOM 1534 O O . ILE A 1 188 ? -34.228 -12.315 41.047 1.00 70.12 188 ILE A O 1
ATOM 1538 N N . ASN A 1 189 ? -33.599 -14.456 41.302 1.00 70.62 189 ASN A N 1
ATOM 1539 C CA . ASN A 1 189 ? -34.053 -14.595 42.687 1.00 70.62 189 ASN A CA 1
ATOM 1540 C C . ASN A 1 189 ? -33.181 -13.787 43.661 1.00 70.62 189 ASN A C 1
ATOM 1542 O O . ASN A 1 189 ? -33.726 -13.005 44.446 1.00 70.62 189 ASN A O 1
ATOM 1546 N N . SER A 1 190 ? -31.852 -13.898 43.576 1.00 72.06 190 SER A N 1
ATOM 1547 C CA . SER A 1 190 ? -30.905 -13.102 44.370 1.00 72.06 190 SER A CA 1
ATOM 1548 C C . SER A 1 190 ? -31.157 -11.595 44.185 1.00 72.06 190 SER A C 1
ATOM 1550 O O . SER A 1 190 ? -31.178 -10.825 45.158 1.00 72.06 190 SER A O 1
ATOM 1552 N N . ALA A 1 191 ? -31.472 -11.172 42.954 1.00 72.06 191 ALA A N 1
ATOM 1553 C CA . ALA A 1 191 ? -31.662 -9.771 42.585 1.00 72.06 191 ALA A CA 1
ATOM 1554 C C . ALA A 1 191 ? -32.984 -9.150 43.070 1.00 72.06 191 ALA A C 1
ATOM 1556 O O . ALA A 1 191 ? -33.046 -7.930 43.241 1.00 72.06 191 ALA A O 1
ATOM 1557 N N . GLN A 1 192 ? -34.011 -9.943 43.405 1.00 69.38 192 GLN A N 1
ATOM 1558 C CA . GLN A 1 192 ? -35.230 -9.433 44.069 1.00 69.38 192 GLN A CA 1
ATOM 1559 C C . GLN A 1 192 ? -34.879 -8.652 45.342 1.00 69.38 192 GLN A C 1
ATOM 1561 O O . GLN A 1 192 ? -35.468 -7.618 45.657 1.00 69.38 192 GLN A O 1
ATOM 1566 N N . SER A 1 193 ? -33.858 -9.121 46.059 1.00 70.00 193 SER A N 1
ATOM 1567 C CA . SER A 1 193 ? -33.423 -8.534 47.319 1.00 70.00 193 SER A CA 1
ATOM 1568 C C . SER A 1 193 ? -32.597 -7.244 47.155 1.00 70.00 193 SER A C 1
ATOM 1570 O O . SER A 1 193 ? -32.385 -6.543 48.149 1.00 70.00 193 SER A O 1
ATOM 1572 N N . LEU A 1 194 ? -32.167 -6.914 45.928 1.00 74.44 194 LEU A N 1
ATOM 1573 C CA . LEU A 1 194 ? -31.538 -5.642 45.550 1.00 74.44 194 LEU A CA 1
ATOM 1574 C C . LEU A 1 194 ? -32.594 -4.553 45.284 1.00 74.44 194 LEU A C 1
ATOM 1576 O O . LEU A 1 194 ? -32.378 -3.395 45.644 1.00 74.44 194 LEU A O 1
ATOM 1580 N N . VAL A 1 195 ? -33.769 -4.914 44.744 1.00 70.06 195 VAL A N 1
ATOM 1581 C CA . VAL A 1 195 ? -34.910 -3.992 44.525 1.00 70.06 195 VAL A CA 1
ATOM 1582 C C . VAL A 1 195 ? -35.266 -3.243 45.814 1.00 70.06 195 VAL A C 1
ATOM 1584 O O . VAL A 1 195 ? -35.407 -2.024 45.813 1.00 70.06 195 VAL A O 1
ATOM 1587 N N . VAL A 1 196 ? -35.346 -3.968 46.934 1.00 69.62 196 VAL A N 1
ATOM 1588 C CA . VAL A 1 196 ? -35.695 -3.422 48.259 1.00 69.62 196 VAL A CA 1
ATOM 1589 C C . VAL A 1 196 ? -34.660 -2.405 48.758 1.00 69.62 196 VAL A C 1
ATOM 1591 O O . VAL A 1 196 ? -35.012 -1.409 49.388 1.00 69.62 196 VAL A O 1
ATOM 1594 N N . TYR A 1 197 ? -33.376 -2.620 48.467 1.00 73.56 197 TYR A N 1
ATOM 1595 C CA . TYR A 1 197 ? -32.313 -1.716 48.902 1.00 73.56 197 TYR A CA 1
ATOM 1596 C C . TYR A 1 197 ? -32.134 -0.505 47.985 1.00 73.56 197 TYR A C 1
ATOM 1598 O O . TYR A 1 197 ? -31.992 0.607 48.488 1.00 73.56 197 TYR A O 1
ATOM 1606 N N . THR A 1 198 ? -32.222 -0.671 46.665 1.00 71.75 198 THR A N 1
ATOM 1607 C CA . THR A 1 198 ? -32.190 0.457 45.710 1.00 71.75 198 THR A CA 1
ATOM 1608 C C . THR A 1 198 ? -33.357 1.428 45.943 1.00 71.75 198 THR A C 1
ATOM 1610 O O . THR A 1 198 ? -33.162 2.647 45.924 1.00 71.75 198 THR A O 1
ATOM 1613 N N . LEU A 1 199 ? -34.536 0.897 46.300 1.00 68.31 199 LEU A N 1
ATOM 1614 C CA . LEU A 1 199 ? -35.672 1.624 46.886 1.00 68.31 199 LEU A CA 1
ATOM 1615 C C . LEU A 1 199 ? -35.267 2.496 48.076 1.00 68.31 199 LEU A C 1
ATOM 1617 O O . LEU A 1 199 ? -35.482 3.710 48.083 1.00 68.31 199 LEU A O 1
ATOM 1621 N N . ARG A 1 200 ? -34.690 1.854 49.095 1.00 70.25 200 ARG A N 1
ATOM 1622 C CA . ARG A 1 200 ? -34.367 2.463 50.384 1.00 70.25 200 ARG A CA 1
ATOM 1623 C C . ARG A 1 200 ? -33.286 3.534 50.245 1.00 70.25 200 ARG A C 1
ATOM 1625 O O . ARG A 1 200 ? -33.455 4.627 50.779 1.00 70.25 200 ARG A O 1
ATOM 1632 N N . VAL A 1 201 ? -32.232 3.270 49.467 1.00 74.06 201 VAL A N 1
ATOM 1633 C CA . VAL A 1 201 ? -31.195 4.257 49.120 1.00 74.06 201 VAL A CA 1
ATOM 1634 C C . VAL A 1 201 ? -31.821 5.457 48.410 1.00 74.06 201 VAL A C 1
ATOM 1636 O O . VAL A 1 201 ? -31.642 6.585 48.868 1.00 74.06 201 VAL A O 1
ATOM 1639 N N . SER A 1 202 ? -32.620 5.228 47.359 1.00 69.94 202 SER A N 1
ATOM 1640 C CA . SER A 1 202 ? -33.288 6.306 46.612 1.00 69.94 202 SER A CA 1
ATOM 1641 C C . SER A 1 202 ? -34.157 7.17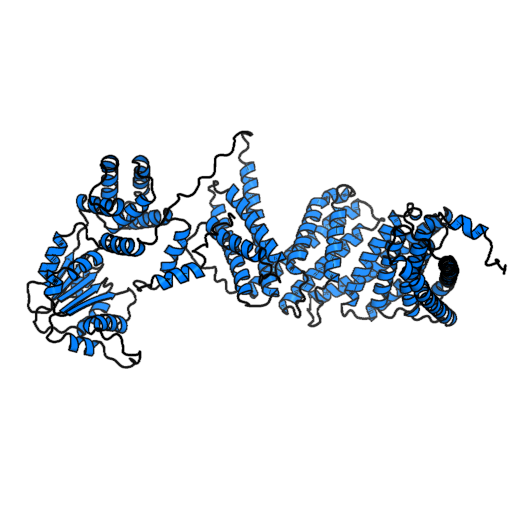3 47.531 1.00 69.94 202 SER A C 1
ATOM 1643 O O . SER A 1 202 ? -34.034 8.399 47.528 1.00 69.94 202 SER A O 1
ATOM 1645 N N . TYR A 1 203 ? -34.996 6.562 48.375 1.00 69.12 203 TYR A N 1
ATOM 1646 C CA . TYR A 1 203 ? -35.837 7.307 49.314 1.00 69.12 203 TYR A CA 1
ATOM 1647 C C . TYR A 1 203 ? -35.019 8.155 50.292 1.00 69.12 203 TYR A C 1
ATOM 1649 O O . TYR A 1 203 ? -35.322 9.339 50.467 1.00 69.12 203 TYR A O 1
ATOM 1657 N N . ILE A 1 204 ? -33.993 7.582 50.933 1.00 66.88 204 ILE A N 1
ATOM 1658 C CA . ILE A 1 204 ? -33.228 8.325 51.938 1.00 66.88 204 ILE A CA 1
ATOM 1659 C C . ILE A 1 204 ? -32.469 9.473 51.263 1.00 66.88 204 ILE A C 1
ATOM 1661 O O . ILE A 1 204 ? -32.531 10.602 51.747 1.00 66.88 204 ILE A O 1
ATOM 1665 N N . CYS A 1 205 ? -31.849 9.240 50.101 1.00 67.81 205 CYS A N 1
ATOM 1666 C CA . CYS A 1 205 ? -31.202 10.291 49.317 1.00 67.81 205 CYS A CA 1
ATOM 1667 C C . CYS A 1 205 ? -32.155 11.453 48.980 1.00 67.81 205 CYS A C 1
ATOM 1669 O O . CYS A 1 205 ? -31.756 12.613 49.120 1.00 67.81 205 CYS A O 1
ATOM 1671 N N . PHE A 1 206 ? -33.406 11.180 48.589 1.00 63.00 206 PHE A N 1
ATOM 1672 C CA . PHE A 1 206 ? -34.315 12.196 48.035 1.00 63.00 206 PHE A CA 1
ATOM 1673 C C . PHE A 1 206 ? -35.333 12.815 48.979 1.00 63.00 206 PHE A C 1
ATOM 1675 O O . PHE A 1 206 ? -35.617 14.005 48.856 1.00 63.00 206 PHE A O 1
ATOM 1682 N N . MET A 1 207 ? -35.904 12.034 49.887 1.00 58.31 207 MET A N 1
ATOM 1683 C CA . MET A 1 207 ? -37.111 12.427 50.619 1.00 58.31 207 MET A CA 1
ATOM 1684 C C . MET A 1 207 ? -36.864 12.540 52.120 1.00 58.31 207 MET A C 1
ATOM 1686 O O . MET A 1 207 ? -37.508 13.358 52.778 1.00 58.31 207 MET A O 1
ATOM 1690 N N . ALA A 1 208 ? -35.894 11.801 52.667 1.00 60.12 208 ALA A N 1
ATOM 1691 C CA . ALA A 1 208 ? -35.512 11.981 54.060 1.00 60.12 208 ALA A CA 1
ATOM 1692 C C . ALA A 1 208 ? -34.919 13.382 54.294 1.00 60.12 208 ALA A C 1
ATOM 1694 O O . ALA A 1 208 ? -34.207 13.949 53.450 1.00 60.12 208 ALA A O 1
ATOM 1695 N N . LYS A 1 209 ? -35.216 13.941 55.471 1.00 64.56 209 LYS A N 1
ATOM 1696 C CA . LYS A 1 209 ? -34.514 15.108 56.002 1.00 64.56 209 LYS A CA 1
ATOM 1697 C C . LYS A 1 209 ? -33.197 14.606 56.584 1.00 64.56 209 LYS A C 1
ATOM 1699 O O . LYS A 1 209 ? -33.215 13.821 57.522 1.00 64.56 209 LYS A O 1
ATOM 1704 N N . MET A 1 210 ? -32.082 15.034 56.002 1.00 67.12 210 MET A N 1
ATOM 1705 C CA . MET A 1 210 ? -30.760 14.582 56.429 1.00 67.12 210 MET A CA 1
ATOM 1706 C C . MET A 1 210 ? -30.421 15.154 57.807 1.00 67.12 210 MET A C 1
ATOM 1708 O O . MET A 1 210 ? -30.260 16.365 57.961 1.00 67.12 210 MET A O 1
ATOM 1712 N N . ASP A 1 211 ? -30.311 14.265 58.785 1.00 73.50 211 ASP A N 1
ATOM 1713 C CA . ASP A 1 211 ? -29.660 14.484 60.071 1.00 73.50 211 ASP A CA 1
ATOM 1714 C C . ASP A 1 211 ? -28.572 13.413 60.275 1.00 73.50 211 ASP A C 1
ATOM 1716 O O . ASP A 1 211 ? -28.482 12.456 59.500 1.00 73.50 211 ASP A O 1
ATOM 1720 N N . ASP A 1 212 ? -27.727 13.571 61.296 1.00 72.62 212 ASP A N 1
ATOM 1721 C CA . ASP A 1 212 ? -26.587 12.670 61.532 1.00 72.62 212 ASP A CA 1
ATOM 1722 C C . ASP A 1 212 ? -27.006 11.200 61.711 1.00 72.62 212 ASP A C 1
ATOM 1724 O O . ASP A 1 212 ? -26.252 10.288 61.364 1.00 72.62 212 ASP A O 1
ATOM 1728 N N . LYS A 1 213 ? -28.226 10.954 62.210 1.00 77.00 213 LYS A N 1
ATOM 1729 C CA . LYS A 1 213 ? -28.762 9.604 62.375 1.00 77.00 213 LYS A CA 1
ATOM 1730 C C . LYS A 1 213 ? -29.167 9.020 61.024 1.00 77.00 213 LYS A C 1
ATOM 1732 O O . LYS A 1 213 ? -28.751 7.914 60.706 1.00 77.00 213 LYS A O 1
ATOM 1737 N N . VAL A 1 214 ? -29.910 9.771 60.210 1.00 74.62 214 VAL A N 1
ATOM 1738 C CA . VAL A 1 214 ? -30.294 9.368 58.847 1.00 74.62 214 VAL A CA 1
ATOM 1739 C C . VAL A 1 214 ? -29.062 9.128 57.967 1.00 74.62 214 VAL A C 1
ATOM 1741 O O . VAL A 1 214 ? -29.063 8.204 57.159 1.00 74.62 214 VAL A O 1
ATOM 1744 N N . VAL A 1 215 ? -27.989 9.906 58.142 1.00 75.00 215 VAL A N 1
ATOM 1745 C CA . VAL A 1 215 ? -26.711 9.685 57.443 1.00 75.00 215 VAL A CA 1
ATOM 1746 C C . VAL A 1 215 ? -26.032 8.388 57.902 1.00 75.00 215 VAL A C 1
ATOM 1748 O O . VAL A 1 215 ? -25.505 7.667 57.057 1.00 75.00 215 VAL A O 1
ATOM 1751 N N . SER A 1 216 ? -26.069 8.054 59.197 1.00 78.62 216 SER A N 1
ATOM 1752 C CA . SER A 1 216 ? -25.575 6.762 59.704 1.00 78.62 216 SER A CA 1
ATOM 1753 C C . SER A 1 216 ? -26.406 5.590 59.173 1.00 78.62 216 SER A C 1
ATOM 1755 O O . SER A 1 216 ? -25.847 4.664 58.591 1.00 78.62 216 SER A O 1
ATOM 1757 N N . ASP A 1 217 ? -27.736 5.672 59.291 1.00 77.50 217 ASP A N 1
ATOM 1758 C CA . ASP A 1 217 ? -28.672 4.659 58.795 1.00 77.50 217 ASP A CA 1
ATOM 1759 C C . ASP A 1 217 ? -28.494 4.448 57.273 1.00 77.50 217 ASP A C 1
ATOM 1761 O O . ASP A 1 217 ? -28.583 3.323 56.782 1.00 77.50 217 ASP A O 1
ATOM 1765 N N . LEU A 1 218 ? -28.194 5.510 56.510 1.00 79.56 218 LEU A N 1
ATOM 1766 C CA . LEU A 1 218 ? -27.887 5.410 55.082 1.00 79.56 218 LEU A CA 1
ATOM 1767 C C . LEU A 1 218 ? -26.540 4.727 54.817 1.00 79.56 218 LEU A C 1
ATOM 1769 O O . LEU A 1 218 ? -26.479 3.916 53.902 1.00 79.56 218 LEU A O 1
ATOM 1773 N N . LYS A 1 219 ? -25.478 4.984 55.593 1.00 80.62 219 LYS A N 1
ATOM 1774 C CA . LYS A 1 219 ? -24.195 4.270 55.420 1.00 80.62 219 LYS A CA 1
ATOM 1775 C C . LYS A 1 219 ? -24.355 2.762 55.608 1.00 80.62 219 LYS A C 1
ATOM 1777 O O . LYS A 1 219 ? -23.861 2.003 54.777 1.00 80.62 219 LYS A O 1
ATOM 1782 N N . ASP A 1 220 ? -25.109 2.341 56.620 1.00 81.75 220 ASP A N 1
ATOM 1783 C CA . ASP A 1 220 ? -25.395 0.922 56.851 1.00 81.75 220 ASP A CA 1
ATOM 1784 C C . ASP A 1 220 ? -26.185 0.320 55.678 1.00 81.75 220 ASP A C 1
ATOM 1786 O O . ASP A 1 220 ? -25.849 -0.755 55.180 1.00 81.75 220 ASP A O 1
ATOM 1790 N N . VAL A 1 221 ? -27.203 1.023 55.168 1.00 81.00 221 VAL A N 1
ATOM 1791 C CA . VAL A 1 221 ? -27.960 0.582 53.982 1.00 81.00 221 VAL A CA 1
ATOM 1792 C C . VAL A 1 221 ? -27.068 0.513 52.740 1.00 81.00 221 VAL A C 1
ATOM 1794 O O . VAL A 1 221 ? -27.139 -0.478 52.017 1.00 81.00 221 VAL A O 1
ATOM 1797 N N . LEU A 1 222 ? -26.210 1.510 52.496 1.00 82.62 222 LEU A N 1
ATOM 1798 C CA . LEU A 1 222 ? -25.281 1.519 51.362 1.00 82.62 222 LEU A CA 1
ATOM 1799 C C . LEU A 1 222 ? -24.333 0.312 51.422 1.00 82.62 222 LEU A C 1
ATOM 1801 O O . LEU A 1 222 ? -24.211 -0.393 50.425 1.00 82.62 222 LEU A O 1
ATOM 1805 N N . SER A 1 223 ? -23.758 0.017 52.593 1.00 82.69 223 SER A N 1
ATOM 1806 C CA . SER A 1 223 ? -22.871 -1.137 52.812 1.00 82.69 223 SER A CA 1
ATOM 1807 C C . SER A 1 223 ? -23.567 -2.470 52.496 1.00 82.69 223 SER A C 1
ATOM 1809 O O . SER A 1 223 ? -23.087 -3.239 51.667 1.00 82.69 223 SER A O 1
ATOM 1811 N N . ASN A 1 224 ? -24.763 -2.699 53.058 1.00 81.62 224 ASN A N 1
ATOM 1812 C CA . ASN A 1 224 ? -25.570 -3.900 52.778 1.00 81.62 224 ASN A CA 1
ATOM 1813 C C . ASN A 1 224 ? -26.000 -4.006 51.298 1.00 81.62 224 ASN A C 1
ATOM 1815 O O . ASN A 1 224 ? -26.230 -5.098 50.778 1.00 81.62 224 ASN A O 1
ATOM 1819 N N . THR A 1 225 ? -26.156 -2.870 50.612 1.00 81.19 225 THR A N 1
ATOM 1820 C CA . THR A 1 225 ? -26.486 -2.838 49.180 1.00 81.19 225 THR A CA 1
ATOM 1821 C C . THR A 1 225 ? -25.274 -3.226 48.337 1.00 81.19 225 THR A C 1
ATOM 1823 O O . THR A 1 225 ? -25.418 -4.031 47.422 1.00 81.19 225 THR A O 1
ATOM 1826 N N . VAL A 1 226 ? -24.089 -2.697 48.660 1.00 82.69 226 VAL A N 1
ATOM 1827 C CA . VAL A 1 226 ? -22.822 -3.026 47.987 1.00 82.69 226 VAL A CA 1
ATOM 1828 C C . VAL A 1 226 ? -22.496 -4.514 48.126 1.00 82.69 226 VAL A C 1
ATOM 1830 O O . VAL A 1 226 ? -22.243 -5.157 47.115 1.00 82.69 226 VAL A O 1
ATOM 1833 N N . GLU A 1 227 ? -22.619 -5.094 49.323 1.00 82.44 227 GLU A N 1
ATOM 1834 C CA . GLU A 1 227 ? -22.392 -6.532 49.559 1.00 82.44 227 GLU A CA 1
ATOM 1835 C C . GLU A 1 227 ? -23.292 -7.423 48.677 1.00 82.44 227 GLU A C 1
ATOM 1837 O O . GLU A 1 227 ? -22.851 -8.432 48.121 1.00 82.44 227 GLU A O 1
ATOM 1842 N N . LYS A 1 228 ? -24.552 -7.018 48.465 1.00 81.62 228 LYS A N 1
ATOM 1843 C CA . LYS A 1 228 ? -25.460 -7.718 47.545 1.00 81.62 228 LYS A CA 1
ATOM 1844 C C . LYS A 1 228 ? -25.137 -7.505 46.071 1.00 81.62 228 LYS A C 1
ATOM 1846 O O . LYS A 1 228 ? -25.322 -8.439 45.296 1.00 81.62 228 LYS A O 1
ATOM 1851 N N . ILE A 1 229 ? -24.689 -6.311 45.677 1.00 82.75 229 ILE A N 1
ATOM 1852 C CA . ILE A 1 229 ? -24.212 -6.059 44.310 1.00 82.75 229 ILE A CA 1
ATOM 1853 C C . ILE A 1 229 ? -23.001 -6.954 44.031 1.00 82.75 229 ILE A C 1
ATOM 1855 O O . ILE A 1 229 ? -22.989 -7.630 43.008 1.00 82.75 229 ILE A O 1
ATOM 1859 N N . ASP A 1 230 ? -22.048 -7.039 44.963 1.00 80.56 230 ASP A N 1
ATOM 1860 C CA . ASP A 1 230 ? -20.872 -7.906 44.850 1.00 80.56 230 ASP A CA 1
ATOM 1861 C C . ASP A 1 230 ? -21.264 -9.388 44.730 1.00 80.56 230 ASP A C 1
ATOM 1863 O O . ASP A 1 230 ? -20.764 -10.074 43.839 1.00 80.56 230 ASP A O 1
ATOM 1867 N N . THR A 1 231 ? -22.196 -9.865 45.567 1.00 82.81 231 THR A N 1
ATOM 1868 C CA . THR A 1 231 ? -22.701 -11.254 45.532 1.00 82.81 231 THR A CA 1
ATOM 1869 C C . THR A 1 231 ? -23.360 -11.580 44.186 1.00 82.81 231 THR A C 1
ATOM 1871 O O . THR A 1 231 ? -23.018 -12.569 43.542 1.00 82.81 231 THR A O 1
ATOM 1874 N N . LEU A 1 232 ? -24.256 -10.710 43.708 1.00 81.69 232 LEU A N 1
ATOM 1875 C CA . LEU A 1 232 ? -24.897 -10.849 42.394 1.00 81.69 232 LEU A CA 1
ATOM 1876 C C . LEU A 1 232 ? -23.891 -10.820 41.247 1.00 81.69 232 LEU A C 1
ATOM 1878 O O . LEU A 1 232 ? -24.041 -11.531 40.256 1.00 81.69 232 LEU A O 1
ATOM 1882 N N . GLN A 1 233 ? -22.863 -9.988 41.377 1.00 81.50 233 GLN A N 1
ATOM 1883 C CA . GLN A 1 233 ? -21.810 -9.876 40.389 1.00 81.50 233 GLN A CA 1
ATOM 1884 C C . GLN A 1 233 ? -20.954 -11.145 40.341 1.00 81.50 233 GLN A C 1
ATOM 1886 O O . GLN A 1 233 ? -20.519 -11.507 39.256 1.00 81.50 233 GLN A O 1
ATOM 1891 N N . GLU A 1 234 ? -20.763 -11.880 41.442 1.00 81.44 234 GLU A N 1
ATOM 1892 C CA . GLU A 1 234 ? -20.154 -13.221 41.404 1.00 81.44 234 GLU A CA 1
ATOM 1893 C C . GLU A 1 234 ? -21.001 -14.233 40.629 1.00 81.44 234 GLU A C 1
ATOM 1895 O O . GLU A 1 234 ? -20.490 -14.830 39.681 1.00 81.44 234 GLU A O 1
ATOM 1900 N N . GLU A 1 235 ? -22.291 -14.362 40.959 1.00 80.31 235 GLU A N 1
ATOM 1901 C CA . GLU A 1 235 ? -23.218 -15.282 40.278 1.00 80.31 235 GLU A CA 1
ATOM 1902 C C . GLU A 1 235 ? -23.265 -15.017 38.757 1.00 80.31 235 GLU A C 1
ATOM 1904 O O . GLU A 1 235 ? -23.100 -15.925 37.938 1.00 80.31 235 GLU A O 1
ATOM 1909 N N . VAL A 1 236 ? -23.408 -13.744 38.367 1.00 79.25 236 VAL A N 1
ATOM 1910 C CA . VAL A 1 236 ? -23.409 -13.289 36.964 1.00 79.25 236 VAL A CA 1
ATOM 1911 C C . VAL A 1 236 ? -22.070 -13.562 36.273 1.00 79.25 236 VAL A C 1
ATOM 1913 O O . VAL A 1 236 ? -22.042 -13.982 35.111 1.00 79.25 236 VAL A O 1
ATOM 1916 N N . ASN A 1 237 ? -20.953 -13.343 36.971 1.00 80.06 237 ASN A N 1
ATOM 1917 C CA . ASN A 1 237 ? -19.618 -13.562 36.425 1.00 80.06 237 ASN A CA 1
ATOM 1918 C C . ASN A 1 237 ? -19.354 -15.040 36.121 1.00 80.06 237 ASN A C 1
ATOM 1920 O O . ASN A 1 237 ? -18.700 -15.330 35.118 1.00 80.06 237 ASN A O 1
ATOM 1924 N N . ASP A 1 238 ? -19.824 -15.967 36.956 1.00 80.56 238 ASP A N 1
ATOM 1925 C CA . ASP A 1 238 ? -19.612 -17.402 36.748 1.00 80.56 238 ASP A CA 1
ATOM 1926 C C . ASP A 1 238 ? -20.441 -17.941 35.574 1.00 80.56 238 ASP A C 1
ATOM 1928 O O . ASP A 1 238 ? -19.874 -18.577 34.682 1.00 80.56 238 ASP A O 1
ATOM 1932 N N . ILE A 1 239 ? -21.717 -17.554 35.463 1.00 77.38 239 ILE A N 1
ATOM 1933 C CA . ILE A 1 239 ? -22.562 -17.879 34.296 1.00 77.38 239 ILE A CA 1
ATOM 1934 C C . ILE A 1 239 ? -21.933 -17.353 32.993 1.00 77.38 239 ILE A C 1
ATOM 1936 O O . ILE A 1 239 ? -21.848 -18.073 31.995 1.00 77.38 239 ILE A O 1
ATOM 1940 N N . CYS A 1 240 ? -21.425 -16.115 32.994 1.00 74.19 240 CYS A N 1
ATOM 1941 C CA . CYS A 1 240 ? -20.745 -15.548 31.827 1.00 74.19 240 CYS A CA 1
ATOM 1942 C C . CYS A 1 240 ? -19.455 -16.299 31.450 1.00 74.19 240 CYS A C 1
ATOM 1944 O O . CYS A 1 240 ? -19.166 -16.449 30.260 1.00 74.19 240 CYS A O 1
ATOM 1946 N N . LYS A 1 241 ? -18.664 -16.768 32.430 1.00 76.38 241 LYS A N 1
ATOM 1947 C CA . LYS A 1 241 ? -17.434 -17.546 32.174 1.00 76.38 241 LYS A CA 1
ATOM 1948 C C . LYS A 1 241 ? -17.755 -18.860 31.466 1.00 76.38 241 LYS A C 1
ATOM 1950 O O . LYS A 1 241 ? -17.086 -19.184 30.485 1.00 76.38 241 LYS A O 1
ATOM 1955 N N . GLU A 1 242 ? -18.765 -19.591 31.938 1.00 76.62 242 GLU A N 1
ATOM 1956 C CA . GLU A 1 242 ? -19.199 -20.854 31.326 1.00 76.62 242 GLU A CA 1
ATOM 1957 C C . GLU A 1 242 ? -19.733 -20.634 29.906 1.00 76.62 242 GLU A C 1
ATOM 1959 O O . GLU A 1 242 ? -19.323 -21.323 28.966 1.00 76.62 242 GLU A O 1
ATOM 1964 N N . TYR A 1 243 ? -20.567 -19.610 29.715 1.00 75.38 243 TYR A N 1
ATOM 1965 C CA . TYR A 1 243 ? -21.112 -19.276 28.403 1.00 75.38 243 TYR A CA 1
ATOM 1966 C C . TYR A 1 243 ? -20.023 -18.886 27.388 1.00 75.38 243 TYR A C 1
ATOM 1968 O O . TYR A 1 243 ? -19.972 -19.449 26.291 1.00 75.38 243 TYR A O 1
ATOM 1976 N N . LEU A 1 244 ? -19.087 -18.003 27.757 1.00 72.94 244 LEU A N 1
ATOM 1977 C CA . LEU A 1 244 ? -17.964 -17.626 26.888 1.00 72.94 244 LEU A CA 1
ATOM 1978 C C . LEU A 1 244 ? -17.039 -18.809 26.572 1.00 72.94 244 LEU A C 1
ATOM 1980 O O . LEU A 1 244 ? -16.511 -18.889 25.462 1.00 72.94 244 LEU A O 1
ATOM 1984 N N . ALA A 1 245 ? -16.849 -19.738 27.513 1.00 75.62 245 ALA A N 1
ATOM 1985 C CA . ALA A 1 245 ? -16.098 -20.963 27.257 1.00 75.62 245 ALA A CA 1
ATOM 1986 C C . ALA A 1 245 ? -16.789 -21.850 26.205 1.00 75.62 245 ALA A C 1
ATOM 1988 O O . ALA A 1 245 ? -16.103 -22.423 25.360 1.00 75.62 245 ALA A O 1
ATOM 1989 N N . SER A 1 246 ? -18.126 -21.916 26.200 1.00 75.19 246 SER A N 1
ATOM 1990 C CA . SER A 1 246 ? -18.885 -22.672 25.194 1.00 75.19 246 SER A CA 1
ATOM 1991 C C . SER A 1 246 ? -18.835 -22.034 23.794 1.00 75.19 246 SER A C 1
ATOM 1993 O O . SER A 1 246 ? -18.547 -22.732 22.818 1.00 75.19 246 SER A O 1
ATOM 1995 N N . LEU A 1 247 ? -18.994 -20.706 23.688 1.00 69.88 247 LEU A N 1
ATOM 1996 C CA . LEU A 1 247 ? -18.925 -19.972 22.413 1.00 69.88 247 LEU A CA 1
ATOM 1997 C C . LEU A 1 247 ? -17.555 -20.068 21.728 1.00 69.88 247 LEU A C 1
ATOM 1999 O O . LEU A 1 247 ? -17.471 -20.090 20.500 1.00 69.88 247 LEU A O 1
ATOM 2003 N N . LEU A 1 248 ? -16.473 -20.129 22.510 1.00 70.19 248 LEU A N 1
ATOM 2004 C CA . LEU A 1 248 ? -15.116 -20.306 21.982 1.00 70.19 248 LEU A CA 1
ATOM 2005 C C . LEU A 1 248 ? -14.870 -21.719 21.419 1.00 70.19 248 LEU A C 1
ATOM 2007 O O . LEU A 1 248 ? -13.932 -21.901 20.644 1.00 70.19 248 LEU A O 1
ATOM 2011 N N . VAL A 1 249 ? -15.697 -22.707 21.780 1.00 73.00 249 VAL A N 1
ATOM 2012 C CA . VAL A 1 249 ? -15.639 -24.080 21.246 1.00 73.00 249 VAL A CA 1
ATOM 2013 C C . VAL A 1 249 ? -16.537 -24.245 20.016 1.00 73.00 249 VAL A C 1
ATOM 2015 O O . VAL A 1 249 ? -16.155 -24.939 19.073 1.00 73.00 249 VAL A O 1
ATOM 2018 N N . ALA A 1 250 ? -17.710 -23.607 19.996 1.00 64.25 250 ALA A N 1
ATOM 2019 C CA . ALA A 1 250 ? -18.643 -23.660 18.875 1.00 64.25 250 ALA A CA 1
ATOM 2020 C C . ALA A 1 250 ? -19.268 -22.283 18.609 1.00 64.25 250 ALA A C 1
ATOM 2022 O O . ALA A 1 250 ? -20.025 -21.774 19.428 1.00 64.25 250 ALA A O 1
ATOM 2023 N N . VAL A 1 251 ? -18.991 -21.713 17.430 1.00 65.81 251 VAL A N 1
ATOM 2024 C CA . VAL A 1 251 ? -19.566 -20.437 16.971 1.00 65.81 251 VAL A CA 1
ATOM 2025 C C . VAL A 1 251 ? -20.973 -20.686 16.400 1.00 65.81 251 VAL A C 1
ATOM 2027 O O . VAL A 1 251 ? -21.071 -21.300 15.330 1.00 65.81 251 VAL A O 1
ATOM 2030 N N . PRO A 1 252 ? -22.061 -20.226 17.051 1.00 64.06 252 PRO A N 1
ATOM 2031 C CA . PRO A 1 252 ? -23.419 -20.377 16.532 1.00 64.06 252 PRO A CA 1
ATOM 2032 C C . PRO A 1 252 ? -23.666 -19.419 15.362 1.00 64.06 252 PRO A C 1
ATOM 2034 O O . PRO A 1 252 ? -22.976 -18.407 15.214 1.00 64.06 252 PRO A O 1
ATOM 2037 N N . ASP A 1 253 ? -24.681 -19.689 14.537 1.00 58.66 253 ASP A N 1
ATOM 2038 C CA . ASP A 1 253 ? -25.055 -18.725 13.496 1.00 58.66 253 ASP A CA 1
ATOM 2039 C C . ASP A 1 253 ? -25.754 -17.476 14.080 1.00 58.66 253 ASP A C 1
ATOM 2041 O O . ASP A 1 253 ? -25.515 -16.384 13.565 1.00 58.66 253 ASP A O 1
ATOM 2045 N N . ASP A 1 254 ? -26.440 -17.589 15.223 1.00 60.12 254 ASP A N 1
ATOM 2046 C CA . ASP A 1 254 ? -27.011 -16.471 16.006 1.00 60.12 254 ASP A CA 1
ATOM 2047 C C . ASP A 1 254 ? -25.995 -15.824 16.984 1.00 60.12 254 ASP A C 1
ATOM 2049 O O . ASP A 1 254 ? -26.333 -15.414 18.092 1.00 60.12 254 ASP A O 1
ATOM 2053 N N . SER A 1 255 ? -24.712 -15.776 16.608 1.00 60.31 255 SER A N 1
ATOM 2054 C CA . SER A 1 255 ? -23.630 -15.194 17.422 1.00 60.31 255 SER A CA 1
ATOM 2055 C C . SER A 1 255 ? -23.837 -13.696 17.727 1.00 60.31 255 SER A C 1
ATOM 2057 O O . SER A 1 255 ? -24.247 -12.969 16.815 1.00 60.31 255 SER A O 1
ATOM 2059 N N . PRO A 1 256 ? -23.433 -13.196 18.912 1.00 58.47 256 PRO A N 1
ATOM 2060 C CA . PRO A 1 256 ? -23.563 -11.783 19.274 1.00 58.47 256 PRO A CA 1
ATOM 2061 C C . PRO A 1 256 ? -22.816 -10.839 18.317 1.00 58.47 256 PRO A C 1
ATOM 2063 O O . PRO A 1 256 ? -21.728 -11.140 17.819 1.00 58.47 256 PRO A O 1
ATOM 2066 N N . THR A 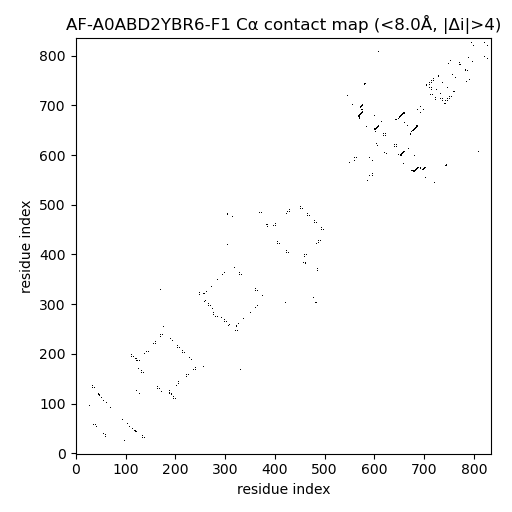1 257 ? -23.398 -9.664 18.081 1.00 64.88 257 THR A N 1
ATOM 2067 C CA . THR A 1 257 ? -22.821 -8.578 17.274 1.00 64.88 257 THR A CA 1
ATOM 2068 C C . THR A 1 257 ? -22.034 -7.583 18.130 1.00 64.88 257 THR A C 1
ATOM 2070 O O . THR A 1 257 ? -22.262 -7.477 19.331 1.00 64.88 257 THR A O 1
ATOM 2073 N N . MET A 1 258 ? -21.128 -6.817 17.515 1.00 68.44 258 MET A N 1
ATOM 2074 C CA . MET A 1 258 ? -20.556 -5.621 18.149 1.00 68.44 258 MET A CA 1
ATOM 2075 C C . MET A 1 258 ? -21.548 -4.467 17.987 1.00 68.44 258 MET A C 1
ATOM 2077 O O . MET A 1 258 ? -21.747 -3.993 16.870 1.00 68.44 258 MET A O 1
ATOM 2081 N N . ASP A 1 259 ? -22.184 -4.051 19.078 1.00 67.31 259 ASP A N 1
ATOM 2082 C CA . ASP A 1 259 ? -23.133 -2.937 19.106 1.00 67.31 259 ASP A CA 1
ATOM 2083 C C . ASP A 1 259 ? -22.629 -1.758 19.959 1.00 67.31 259 ASP A C 1
ATOM 2085 O O . ASP A 1 259 ? -21.523 -1.782 20.512 1.00 67.31 259 ASP A O 1
ATOM 2089 N N . GLU A 1 260 ? -23.453 -0.710 20.028 1.00 71.69 260 GLU A N 1
ATOM 2090 C CA . GLU A 1 260 ? -23.224 0.520 20.797 1.00 71.69 260 GLU A CA 1
ATOM 2091 C C . GLU A 1 260 ? -22.887 0.237 22.266 1.00 71.69 260 GLU A C 1
ATOM 2093 O O . GLU A 1 260 ? -22.022 0.887 22.842 1.00 71.69 260 GLU A O 1
ATOM 2098 N N . GLN A 1 261 ? -23.488 -0.794 22.855 1.00 71.62 261 GLN A N 1
ATOM 2099 C CA . GLN A 1 261 ? -23.414 -1.085 24.284 1.00 71.62 261 GLN A CA 1
ATOM 2100 C C . GLN A 1 261 ? -22.163 -1.915 24.627 1.00 71.62 261 GLN A C 1
ATOM 2102 O O . GLN A 1 261 ? -21.531 -1.674 25.659 1.00 71.62 261 GLN A O 1
ATOM 2107 N N . VAL A 1 262 ? -21.700 -2.795 23.725 1.00 74.94 262 VAL A N 1
ATOM 2108 C CA . VAL A 1 262 ? -20.342 -3.384 23.808 1.00 74.94 262 VAL A CA 1
ATOM 2109 C C . VAL A 1 262 ? -19.267 -2.297 23.698 1.00 74.94 262 VAL A C 1
ATOM 2111 O O . VAL A 1 262 ? -18.270 -2.335 24.424 1.00 74.94 262 VAL A O 1
ATOM 2114 N N . MET A 1 263 ? -19.465 -1.328 22.801 1.00 77.00 263 MET A N 1
ATOM 2115 C CA . MET A 1 263 ? -18.560 -0.192 22.607 1.00 77.00 263 MET A CA 1
ATOM 2116 C C . MET A 1 263 ? -18.500 0.720 23.838 1.00 77.00 263 MET A C 1
ATOM 2118 O O . MET A 1 263 ? -17.407 0.970 24.345 1.00 77.00 263 MET A O 1
ATOM 2122 N N . GLU A 1 264 ? -19.651 1.142 24.369 1.00 79.19 264 GLU A N 1
ATOM 2123 C CA . GLU A 1 264 ? -19.759 1.904 25.620 1.00 79.19 264 GLU A CA 1
ATOM 2124 C C . GLU A 1 264 ? -19.096 1.171 26.792 1.00 79.19 264 GLU A C 1
ATOM 2126 O O . GLU A 1 264 ? -18.407 1.793 27.605 1.00 79.19 264 GLU A O 1
ATOM 2131 N N . PHE A 1 265 ? -19.255 -0.155 26.882 1.00 83.75 265 PHE A N 1
ATOM 2132 C CA . PHE A 1 265 ? -18.606 -0.935 27.930 1.00 83.75 265 PHE A CA 1
ATOM 2133 C C . PHE A 1 265 ? -17.082 -0.961 27.759 1.00 83.75 265 PHE A C 1
ATOM 2135 O O . PHE A 1 265 ? -16.361 -0.745 28.733 1.00 83.75 265 PHE A O 1
ATOM 2142 N N . ALA A 1 266 ? -16.569 -1.145 26.539 1.00 85.06 266 ALA A N 1
ATOM 2143 C CA . ALA A 1 266 ? -15.135 -1.049 26.267 1.00 85.06 266 ALA A CA 1
ATOM 2144 C C . ALA A 1 266 ? -14.574 0.343 26.621 1.00 85.06 266 ALA A C 1
ATOM 2146 O O . ALA A 1 266 ? -13.533 0.431 27.274 1.00 85.06 266 ALA A O 1
ATOM 2147 N N . ASP A 1 267 ? -15.284 1.421 26.276 1.00 86.38 267 ASP A N 1
ATOM 2148 C CA . ASP A 1 267 ? -14.894 2.799 26.601 1.00 86.38 267 ASP A CA 1
ATOM 2149 C C . ASP A 1 267 ? -14.905 3.061 28.115 1.00 86.38 267 ASP A C 1
ATOM 2151 O O . ASP A 1 267 ? -13.969 3.662 28.654 1.00 86.38 267 ASP A O 1
ATOM 2155 N N . TYR A 1 268 ? -15.912 2.546 28.828 1.00 86.19 268 TYR A N 1
ATOM 2156 C CA . TYR A 1 268 ? -15.981 2.569 30.290 1.00 86.19 268 TYR A CA 1
ATOM 2157 C C . TYR A 1 268 ? -14.788 1.837 30.926 1.00 86.19 268 TYR A C 1
ATOM 2159 O O . TYR A 1 268 ? -14.149 2.378 31.832 1.00 86.19 268 TYR A O 1
ATOM 2167 N N . LEU A 1 269 ? -14.440 0.638 30.441 1.00 87.50 269 LEU A N 1
ATOM 2168 C CA . LEU A 1 269 ? -13.296 -0.130 30.946 1.00 87.50 269 LEU A CA 1
ATOM 2169 C C . LEU A 1 269 ? -11.967 0.590 30.674 1.00 87.50 269 LEU A C 1
ATOM 2171 O O . LEU A 1 269 ? -11.136 0.684 31.574 1.00 87.50 269 LEU A O 1
ATOM 2175 N N . ILE A 1 270 ? -11.777 1.157 29.477 1.00 88.19 270 ILE A N 1
ATOM 2176 C CA . ILE A 1 270 ? -10.592 1.962 29.129 1.00 88.19 270 ILE A CA 1
ATOM 2177 C C . ILE A 1 270 ? -10.483 3.185 30.053 1.00 88.19 270 ILE A C 1
ATOM 2179 O O . ILE A 1 270 ? -9.407 3.470 30.584 1.00 88.19 270 ILE A O 1
ATOM 2183 N N . HIS A 1 271 ? -11.590 3.891 30.302 1.00 88.25 271 HIS A N 1
ATOM 2184 C CA . HIS A 1 271 ? -11.626 5.015 31.238 1.00 88.25 271 HIS A CA 1
ATOM 2185 C C . HIS A 1 271 ? -11.277 4.583 32.673 1.00 88.25 271 HIS A C 1
ATOM 2187 O O . HIS A 1 271 ? -10.495 5.257 33.346 1.00 88.25 271 HIS A O 1
ATOM 2193 N N . LYS A 1 272 ? -11.793 3.437 33.133 1.00 83.19 272 LYS A N 1
ATOM 2194 C CA . LYS A 1 272 ? -11.503 2.897 34.468 1.00 83.19 272 LYS A CA 1
ATOM 2195 C C . LYS A 1 272 ? -10.059 2.428 34.627 1.00 83.19 272 LYS A C 1
ATOM 2197 O O . LYS A 1 272 ? -9.459 2.719 35.657 1.00 83.19 272 LYS A O 1
ATOM 2202 N N . LEU A 1 273 ? -9.463 1.797 33.615 1.00 86.75 273 LEU A N 1
ATOM 2203 C CA . LEU A 1 273 ? -8.036 1.458 33.632 1.00 86.75 273 LEU A CA 1
ATOM 2204 C C . LEU A 1 273 ? -7.156 2.717 33.708 1.00 86.75 273 LEU A C 1
ATOM 2206 O O . LEU A 1 273 ? -6.200 2.733 34.480 1.00 86.75 273 LEU A O 1
ATOM 2210 N N . ARG A 1 274 ? -7.498 3.797 32.988 1.00 87.25 274 ARG A N 1
ATOM 2211 C CA . ARG A 1 274 ? -6.779 5.085 33.089 1.00 87.25 274 ARG A CA 1
ATOM 2212 C C . ARG A 1 274 ? -6.836 5.665 34.506 1.00 87.25 274 ARG A C 1
ATOM 2214 O O . ARG A 1 274 ? -5.801 6.055 35.037 1.00 87.25 274 ARG A O 1
ATOM 2221 N N . LEU A 1 275 ? -8.009 5.641 35.146 1.00 82.31 275 LEU A N 1
ATOM 2222 C CA . LEU A 1 275 ? -8.163 6.058 36.549 1.00 82.31 275 LEU A CA 1
ATOM 2223 C C . LEU A 1 275 ? -7.359 5.187 37.531 1.00 82.31 275 LEU A C 1
ATOM 2225 O O . LEU A 1 275 ? -6.919 5.696 38.559 1.00 82.31 275 LEU A O 1
ATOM 2229 N N . LEU A 1 276 ? -7.157 3.900 37.227 1.00 77.94 276 LEU A N 1
ATOM 2230 C CA . LEU A 1 276 ? -6.285 3.016 38.007 1.00 77.94 276 LEU A CA 1
ATOM 2231 C C . LEU A 1 276 ? -4.794 3.326 37.783 1.00 77.94 276 LEU A C 1
ATOM 2233 O O . LEU A 1 276 ? -4.029 3.251 38.735 1.00 77.94 276 LEU A O 1
ATOM 2237 N N . SER A 1 277 ? -4.372 3.696 36.570 1.00 80.06 277 SER A N 1
ATOM 2238 C CA . SER A 1 277 ? -2.971 4.049 36.274 1.00 80.06 277 SER A CA 1
ATOM 2239 C C . SER A 1 277 ? -2.538 5.410 36.850 1.00 80.06 277 SER A C 1
ATOM 2241 O O . SER A 1 277 ? -1.350 5.650 37.095 1.00 80.06 277 SER A O 1
ATOM 2243 N N . ASP A 1 278 ? -3.478 6.327 37.092 1.00 79.06 278 ASP A N 1
ATOM 2244 C CA . ASP A 1 278 ? -3.185 7.677 37.584 1.00 79.06 278 ASP A CA 1
ATOM 2245 C C . ASP A 1 278 ? -2.373 7.699 38.898 1.00 79.06 278 ASP A C 1
ATOM 2247 O O . ASP A 1 278 ? -2.547 6.882 39.800 1.00 79.06 278 ASP A O 1
ATOM 2251 N N . ASN A 1 279 ? -1.510 8.713 39.053 1.00 54.94 279 ASN A N 1
ATOM 2252 C CA . ASN A 1 279 ? -0.501 8.831 40.129 1.00 54.94 279 ASN A CA 1
ATOM 2253 C C . ASN A 1 279 ? -1.056 8.997 41.574 1.00 54.94 279 ASN A C 1
ATOM 2255 O O . ASN A 1 279 ? -0.333 9.439 42.468 1.00 54.94 279 ASN A O 1
ATOM 2259 N N . LYS A 1 280 ? -2.335 8.695 41.813 1.00 57.62 280 LYS A N 1
ATOM 2260 C CA . LYS A 1 280 ? -2.971 8.598 43.141 1.00 57.62 280 LYS A CA 1
ATOM 2261 C C . LYS A 1 280 ? -3.309 7.153 43.536 1.00 57.62 280 LYS A C 1
ATOM 2263 O O . LYS A 1 280 ? -3.910 6.947 44.587 1.00 57.62 280 LYS A O 1
ATOM 2268 N N . ALA A 1 281 ? -2.958 6.186 42.694 1.00 61.53 281 ALA A N 1
ATOM 2269 C CA . ALA A 1 281 ? -3.182 4.770 42.922 1.00 61.53 281 ALA A CA 1
ATOM 2270 C C . ALA A 1 281 ? -2.403 4.224 44.143 1.00 61.53 281 ALA A C 1
ATOM 2272 O O . ALA A 1 281 ? -1.319 4.729 44.455 1.00 61.53 281 ALA A O 1
ATOM 2273 N N . PRO A 1 282 ? -2.926 3.192 44.834 1.00 63.25 282 PRO A N 1
ATOM 2274 C CA . PRO A 1 282 ? -2.217 2.510 45.917 1.00 63.25 282 PRO A CA 1
ATOM 2275 C C . PRO A 1 282 ? -0.928 1.822 45.436 1.00 63.25 282 PRO A C 1
ATOM 2277 O O . PRO A 1 282 ? -0.772 1.487 44.260 1.00 63.25 282 PRO A O 1
ATOM 2280 N N . CYS A 1 283 ? 0.005 1.595 46.367 1.00 59.62 283 CYS A N 1
ATOM 2281 C CA . CYS A 1 283 ? 1.389 1.200 46.076 1.00 59.62 283 CYS A CA 1
ATOM 2282 C C . CYS A 1 283 ? 1.534 -0.060 45.205 1.00 59.62 283 CYS A C 1
ATOM 2284 O O . CYS A 1 283 ? 2.475 -0.131 44.416 1.00 59.62 283 CYS A O 1
ATOM 2286 N N . PHE A 1 284 ? 0.614 -1.025 45.302 1.00 65.12 284 PHE A N 1
ATOM 2287 C CA . PHE A 1 284 ? 0.649 -2.241 44.482 1.00 65.12 284 PHE A CA 1
ATOM 2288 C C . PHE A 1 284 ? 0.451 -1.971 42.982 1.00 65.12 284 PHE A C 1
ATOM 2290 O O . PHE A 1 284 ? 1.043 -2.656 42.149 1.00 65.12 284 PHE A O 1
ATOM 2297 N N . ILE A 1 285 ? -0.314 -0.936 42.613 1.00 65.56 285 ILE A N 1
ATOM 2298 C CA . ILE A 1 285 ? -0.552 -0.591 41.203 1.00 65.56 285 ILE A CA 1
ATOM 2299 C C . ILE A 1 285 ? 0.708 -0.002 40.559 1.00 65.56 285 ILE A C 1
ATOM 2301 O O . ILE A 1 285 ? 0.947 -0.222 39.375 1.00 65.56 285 ILE A O 1
ATOM 2305 N N . VAL A 1 286 ? 1.572 0.662 41.335 1.00 68.56 286 VAL A N 1
ATOM 2306 C CA . VAL A 1 286 ? 2.833 1.245 40.838 1.00 68.56 286 VAL A CA 1
ATOM 2307 C C . VAL A 1 286 ? 3.731 0.184 40.188 1.00 68.56 286 VAL A C 1
ATOM 2309 O O . VAL A 1 286 ? 4.377 0.471 39.186 1.00 68.56 286 VAL A O 1
ATOM 2312 N N . ALA A 1 287 ? 3.731 -1.052 40.702 1.00 67.56 287 ALA A N 1
ATOM 2313 C CA . ALA A 1 287 ? 4.503 -2.163 40.138 1.00 67.56 287 ALA A CA 1
ATOM 2314 C C . ALA A 1 287 ? 3.901 -2.751 38.845 1.00 67.56 287 ALA A C 1
ATOM 2316 O O . ALA A 1 287 ? 4.623 -3.357 38.056 1.00 67.56 287 ALA A O 1
ATOM 2317 N N . ALA A 1 288 ? 2.595 -2.576 38.619 1.00 74.81 288 ALA A N 1
ATOM 2318 C CA . ALA A 1 288 ? 1.877 -3.070 37.440 1.00 74.81 288 ALA A CA 1
ATOM 2319 C C . ALA A 1 288 ? 1.587 -1.974 36.394 1.00 74.81 288 ALA A C 1
ATOM 2321 O O . ALA A 1 288 ? 1.046 -2.277 35.330 1.00 74.81 288 ALA A O 1
ATOM 2322 N N . LYS A 1 289 ? 1.937 -0.713 36.683 1.00 81.56 289 LYS A N 1
ATOM 2323 C CA . LYS A 1 289 ? 1.527 0.467 35.913 1.00 81.56 289 LYS A CA 1
ATOM 2324 C C . LYS A 1 289 ? 1.862 0.373 34.424 1.00 81.56 289 LYS A C 1
ATOM 2326 O O . LYS A 1 289 ? 0.954 0.494 33.611 1.00 81.56 289 LYS A O 1
ATOM 2331 N N . ASP A 1 290 ? 3.112 0.071 34.072 1.00 81.06 290 ASP A N 1
ATOM 2332 C CA . ASP A 1 290 ? 3.548 -0.021 32.668 1.00 81.06 290 ASP A CA 1
ATOM 2333 C C . ASP A 1 290 ? 2.740 -1.063 31.867 1.00 81.06 290 ASP A C 1
ATOM 2335 O O . ASP A 1 290 ? 2.470 -0.886 30.679 1.00 81.06 290 ASP A O 1
ATOM 2339 N N . LEU A 1 291 ? 2.317 -2.150 32.524 1.00 84.19 291 LEU A N 1
ATOM 2340 C CA . LEU A 1 291 ? 1.495 -3.198 31.917 1.00 84.19 291 LEU A CA 1
ATOM 2341 C C . LEU A 1 291 ? 0.020 -2.772 31.797 1.00 84.19 291 LEU A C 1
ATOM 2343 O O . LEU A 1 291 ? -0.649 -3.178 30.846 1.00 84.19 291 LEU A O 1
ATOM 2347 N N . ILE A 1 292 ? -0.488 -1.954 32.728 1.00 85.00 292 ILE A N 1
ATOM 2348 C CA . ILE A 1 292 ? -1.836 -1.361 32.668 1.00 85.00 292 ILE A CA 1
ATOM 2349 C C . ILE A 1 292 ? -1.901 -0.312 31.556 1.00 85.00 292 ILE A C 1
ATOM 2351 O O . ILE A 1 292 ? -2.826 -0.358 30.750 1.00 85.00 292 ILE A O 1
ATOM 2355 N N . ASP A 1 293 ? -0.909 0.577 31.463 1.00 85.62 293 ASP A N 1
ATOM 2356 C CA . ASP A 1 293 ? -0.787 1.561 30.381 1.00 85.62 293 ASP A CA 1
ATOM 2357 C C . ASP A 1 293 ? -0.694 0.862 29.017 1.00 85.62 293 ASP A C 1
ATOM 2359 O O . ASP A 1 293 ? -1.428 1.204 28.089 1.00 85.62 293 ASP A O 1
ATOM 2363 N N . PHE A 1 294 ? 0.092 -0.215 28.918 1.00 85.56 294 PHE A N 1
ATOM 2364 C CA . PHE A 1 294 ? 0.132 -1.033 27.707 1.00 85.56 294 PHE A CA 1
ATOM 2365 C C . PHE A 1 294 ? -1.225 -1.691 27.381 1.00 85.56 294 PHE A C 1
ATOM 2367 O O . PHE A 1 294 ? -1.648 -1.681 26.225 1.00 85.56 294 PHE A O 1
ATOM 2374 N N . LEU A 1 295 ? -1.959 -2.210 28.374 1.00 87.25 295 LEU A N 1
ATOM 2375 C CA . LEU A 1 295 ? -3.309 -2.751 28.163 1.00 87.25 295 LEU A CA 1
ATOM 2376 C C . LEU A 1 295 ? -4.309 -1.664 27.716 1.00 87.25 295 LEU A C 1
ATOM 2378 O O . LEU A 1 295 ? -5.163 -1.941 26.874 1.00 87.25 295 LEU A O 1
ATOM 2382 N N . ILE A 1 296 ? -4.203 -0.438 28.241 1.00 87.06 296 ILE A N 1
ATOM 2383 C CA . ILE A 1 296 ? -5.023 0.718 27.839 1.00 87.06 296 ILE A CA 1
ATOM 2384 C C . ILE A 1 296 ? -4.787 1.059 26.369 1.00 87.06 296 ILE A C 1
ATOM 2386 O O . ILE A 1 296 ? -5.759 1.216 25.624 1.00 87.06 296 ILE A O 1
ATOM 2390 N N . ASP A 1 297 ? -3.527 1.161 25.945 1.00 85.38 297 ASP A N 1
ATOM 2391 C CA . ASP A 1 297 ? -3.157 1.469 24.560 1.00 85.38 297 ASP A CA 1
ATOM 2392 C C . ASP A 1 297 ? -3.664 0.394 23.594 1.00 85.38 297 ASP A C 1
ATOM 2394 O O . ASP A 1 297 ? -4.220 0.700 22.536 1.00 85.38 297 ASP A O 1
ATOM 2398 N N . GLU A 1 298 ? -3.531 -0.877 23.970 1.00 85.88 298 GLU A N 1
ATOM 2399 C CA . GLU A 1 298 ? -3.962 -2.000 23.143 1.00 85.88 298 GLU A CA 1
ATOM 2400 C C . GLU A 1 298 ? -5.490 -2.127 23.060 1.00 85.88 298 GLU A C 1
ATOM 2402 O O . GLU A 1 298 ? -6.029 -2.313 21.968 1.00 85.88 298 GLU A O 1
ATOM 2407 N N . LEU A 1 299 ? -6.220 -1.947 24.167 1.00 85.94 299 LEU A N 1
ATOM 2408 C CA . LEU A 1 299 ? -7.687 -1.901 24.146 1.00 85.94 299 LEU A CA 1
ATOM 2409 C C . LEU A 1 299 ? -8.205 -0.687 23.365 1.00 85.94 299 LEU A C 1
ATOM 2411 O O . LEU A 1 299 ? -9.150 -0.832 22.593 1.00 85.94 299 LEU A O 1
ATOM 2415 N N . SER A 1 300 ? -7.558 0.477 23.492 1.00 84.44 300 SER A N 1
ATOM 2416 C CA . SER A 1 300 ? -7.878 1.671 22.691 1.00 84.44 300 SER A CA 1
ATOM 2417 C C . SER A 1 300 ? -7.637 1.414 21.196 1.00 84.44 300 SER A C 1
ATOM 2419 O O . SER A 1 300 ? -8.467 1.759 20.358 1.00 84.44 300 SER A O 1
ATOM 2421 N N . SER A 1 301 ? -6.543 0.729 20.852 1.00 82.25 301 SER A N 1
ATOM 2422 C CA . SER A 1 301 ? -6.227 0.317 19.480 1.00 82.25 301 SER A CA 1
ATOM 2423 C C . SER A 1 301 ? -7.276 -0.647 18.910 1.00 82.25 301 SER A C 1
ATOM 2425 O O . SER A 1 301 ? -7.736 -0.454 17.784 1.00 82.25 301 SER A O 1
ATOM 2427 N N . LEU A 1 302 ? -7.712 -1.653 19.677 1.00 83.06 302 LEU A N 1
ATOM 2428 C CA . LEU A 1 302 ? -8.791 -2.567 19.273 1.00 83.06 302 LEU A CA 1
ATOM 2429 C C . LEU A 1 302 ? -10.131 -1.823 19.120 1.00 83.06 302 LEU A C 1
ATOM 2431 O O . LEU A 1 302 ? -10.858 -2.060 18.153 1.00 83.06 302 LEU A O 1
ATOM 2435 N N . ARG A 1 303 ? -10.434 -0.890 20.033 1.00 82.69 303 ARG A N 1
ATOM 2436 C CA . ARG A 1 303 ? -11.657 -0.072 20.047 1.00 82.69 303 ARG A CA 1
ATOM 2437 C C . ARG A 1 303 ? -11.803 0.785 18.793 1.00 82.69 303 ARG A C 1
ATOM 2439 O O . ARG A 1 303 ? -12.865 0.742 18.173 1.00 82.69 303 ARG A O 1
ATOM 2446 N N . CYS A 1 304 ? -10.751 1.502 18.397 1.00 75.12 304 CYS A N 1
ATOM 2447 C CA . CYS A 1 304 ? -10.766 2.336 17.193 1.00 75.12 304 CYS A CA 1
ATOM 2448 C C . CYS A 1 304 ? -10.741 1.506 15.901 1.00 75.12 304 CYS A C 1
ATOM 2450 O O . CYS A 1 304 ? -11.415 1.849 14.932 1.00 75.12 304 CYS A O 1
ATOM 2452 N N . ASN A 1 305 ? -9.975 0.411 15.858 1.00 70.69 305 ASN A N 1
ATOM 2453 C CA . ASN A 1 305 ? -9.711 -0.279 14.592 1.00 70.69 305 ASN A CA 1
ATOM 2454 C C . ASN A 1 305 ? -10.689 -1.411 14.252 1.00 70.69 305 ASN A C 1
ATOM 2456 O O . ASN A 1 305 ? -10.931 -1.653 13.073 1.00 70.69 305 ASN A O 1
ATOM 2460 N N . LEU A 1 306 ? -11.261 -2.101 15.244 1.00 71.69 306 LEU A N 1
ATOM 2461 C CA . LEU A 1 306 ? -12.153 -3.245 15.004 1.00 71.69 306 LEU A CA 1
ATOM 2462 C C . LEU A 1 306 ? -13.624 -2.948 15.329 1.00 71.69 306 LEU A C 1
ATOM 2464 O O . LEU A 1 306 ? -14.503 -3.437 14.617 1.00 71.69 306 LEU A O 1
ATOM 2468 N N . MET A 1 307 ? -13.907 -2.150 16.365 1.00 70.31 307 MET A N 1
ATOM 2469 C CA . MET A 1 307 ? -15.264 -2.046 16.931 1.00 70.31 307 MET A CA 1
ATOM 2470 C C . MET A 1 307 ? -16.163 -0.962 16.305 1.00 70.31 307 MET A C 1
ATOM 2472 O O . MET A 1 307 ? -17.353 -0.949 16.581 1.00 70.31 307 MET A O 1
ATOM 2476 N N . ASP A 1 308 ? -15.622 -0.054 15.491 1.00 65.75 308 ASP A N 1
ATOM 2477 C CA . ASP A 1 308 ? -16.239 1.250 15.196 1.00 65.75 308 ASP A CA 1
ATOM 2478 C C . ASP A 1 308 ? -17.564 1.242 14.379 1.00 65.75 308 ASP A C 1
ATOM 2480 O O . ASP A 1 308 ? -17.801 0.389 13.516 1.00 65.75 308 ASP A O 1
ATOM 2484 N N . HIS A 1 309 ? -18.413 2.246 14.622 1.00 52.81 309 HIS A N 1
ATOM 2485 C CA . HIS A 1 309 ? -19.881 2.157 14.727 1.00 52.81 309 HIS A CA 1
ATOM 2486 C C . HIS A 1 309 ? -20.694 2.136 13.414 1.00 52.81 309 HIS A C 1
ATOM 2488 O O . HIS A 1 309 ? -21.921 2.283 13.408 1.00 52.81 309 HIS A O 1
ATOM 2494 N N . LEU A 1 310 ? -20.063 1.957 12.260 1.00 51.19 310 LEU A N 1
ATOM 2495 C CA . LEU A 1 310 ? -20.826 1.862 11.014 1.00 51.19 310 LEU A CA 1
ATOM 2496 C C . LEU A 1 310 ? -21.644 0.568 10.998 1.00 51.19 310 LEU A C 1
ATOM 2498 O O . LEU A 1 310 ? -21.121 -0.502 11.298 1.00 51.19 310 LEU A O 1
ATOM 2502 N N . GLN A 1 311 ? -22.935 0.698 10.672 1.00 49.56 311 GLN A N 1
ATOM 2503 C CA . GLN A 1 311 ? -23.977 -0.335 10.772 1.00 49.56 311 GLN A CA 1
ATOM 2504 C C . GLN A 1 311 ? -23.768 -1.484 9.765 1.00 49.56 311 GLN A C 1
ATOM 2506 O O . GLN A 1 311 ? -24.542 -1.684 8.828 1.00 49.56 311 GLN A O 1
ATOM 2511 N N . LEU A 1 312 ? -22.691 -2.243 9.946 1.00 52.59 312 LEU A N 1
ATOM 2512 C CA . LEU A 1 312 ? -22.268 -3.325 9.071 1.00 52.59 312 LEU A CA 1
ATOM 2513 C C . LEU A 1 312 ? -23.054 -4.600 9.380 1.00 52.59 312 LEU A C 1
ATOM 2515 O O . LEU A 1 312 ? -22.562 -5.518 10.039 1.00 52.59 312 LEU A O 1
ATOM 2519 N N . GLN A 1 313 ? -24.286 -4.653 8.871 1.00 52.19 313 GLN A N 1
ATOM 2520 C CA . GLN A 1 313 ? -25.090 -5.872 8.880 1.00 52.19 313 GLN A CA 1
ATOM 2521 C C . GLN A 1 313 ? -24.307 -7.033 8.244 1.00 52.19 313 GLN A C 1
ATOM 2523 O O . GLN A 1 313 ? -23.723 -6.884 7.172 1.00 52.19 313 GLN A O 1
ATOM 2528 N N . ASN A 1 314 ? -24.358 -8.200 8.892 1.00 56.09 314 ASN A N 1
ATOM 2529 C CA . ASN A 1 314 ? -23.780 -9.469 8.433 1.00 56.09 314 ASN A CA 1
ATOM 2530 C C . ASN A 1 314 ? -22.235 -9.480 8.312 1.00 56.09 314 ASN A C 1
ATOM 2532 O O . ASN A 1 314 ? -21.700 -9.461 7.199 1.00 56.09 314 ASN A O 1
ATOM 2536 N N . PRO A 1 315 ? -21.487 -9.582 9.431 1.00 60.28 315 PRO A N 1
ATOM 2537 C CA . PRO A 1 315 ? -20.085 -9.996 9.372 1.00 60.28 315 PRO A CA 1
ATOM 2538 C C . PRO A 1 315 ? -19.957 -11.376 8.709 1.00 60.28 315 PRO A C 1
ATOM 2540 O O . PRO A 1 315 ? -20.785 -12.267 8.926 1.00 60.28 315 PRO A O 1
ATOM 2543 N N . ILE A 1 316 ? -18.897 -11.565 7.916 1.00 65.06 316 ILE A N 1
ATOM 2544 C CA . ILE A 1 316 ? -18.579 -12.864 7.300 1.00 65.06 316 ILE A CA 1
ATOM 2545 C C . ILE A 1 316 ? -18.341 -13.892 8.424 1.00 65.06 316 ILE A C 1
ATOM 2547 O O . ILE A 1 316 ? -17.853 -13.529 9.498 1.00 65.06 316 ILE A O 1
ATOM 2551 N N . LYS A 1 317 ? -18.698 -15.166 8.210 1.00 65.19 317 LYS A N 1
ATOM 2552 C CA . LYS A 1 317 ? -18.712 -16.212 9.252 1.00 65.19 317 LYS A CA 1
ATOM 2553 C C . LYS A 1 317 ? -17.380 -16.332 10.001 1.00 65.19 317 LYS A C 1
ATOM 2555 O O . LYS A 1 317 ? -17.373 -16.491 11.217 1.00 65.19 317 LYS A O 1
ATOM 2560 N N . GLU A 1 318 ? -16.267 -16.168 9.300 1.00 65.06 318 GLU A N 1
ATOM 2561 C CA . GLU A 1 318 ? -14.909 -16.207 9.837 1.00 65.06 318 GLU A CA 1
ATOM 2562 C C . GLU A 1 318 ? -14.620 -15.035 10.801 1.00 65.06 318 GLU A C 1
ATOM 2564 O O . GLU A 1 318 ? -13.883 -15.200 11.773 1.00 65.06 318 GLU A O 1
ATOM 2569 N N . MET A 1 319 ? -15.258 -13.872 10.610 1.00 72.38 319 MET A N 1
ATOM 2570 C CA . MET A 1 319 ? -15.136 -12.723 11.520 1.00 72.38 319 MET A CA 1
ATOM 2571 C C . MET A 1 319 ? -15.962 -12.862 12.801 1.00 72.38 319 MET A C 1
ATOM 2573 O O . MET A 1 319 ? -15.605 -12.249 13.807 1.00 72.38 319 MET A O 1
ATOM 2577 N N . LYS A 1 320 ? -17.009 -13.703 12.823 1.00 74.81 320 LYS A N 1
ATOM 2578 C CA . LYS A 1 320 ? -17.775 -13.988 14.054 1.00 74.81 320 LYS A CA 1
ATOM 2579 C C . LYS A 1 320 ? -16.869 -14.513 15.172 1.00 74.81 320 LYS A C 1
ATOM 2581 O O . LYS A 1 320 ? -17.024 -14.125 16.324 1.00 74.81 320 LYS A O 1
ATOM 2586 N N . SER A 1 321 ? -15.871 -15.331 14.828 1.00 77.56 321 SER A N 1
ATOM 2587 C CA . SER A 1 321 ? -14.892 -15.833 15.800 1.00 77.56 321 SER A CA 1
ATOM 2588 C C . SER A 1 321 ? -14.003 -14.716 16.372 1.00 77.56 321 SER A C 1
ATOM 2590 O O . SER A 1 321 ? -13.770 -14.690 17.577 1.00 77.56 321 SER A O 1
ATOM 2592 N N . LEU A 1 322 ? -13.568 -13.752 15.548 1.00 80.00 322 LEU A N 1
ATOM 2593 C CA . LEU A 1 322 ? -12.782 -12.597 16.008 1.00 80.00 322 LEU A CA 1
ATOM 2594 C C . LEU A 1 322 ? -13.607 -11.667 16.919 1.00 80.00 322 LEU A C 1
ATOM 2596 O O . LEU A 1 322 ? -13.093 -11.152 17.914 1.00 80.00 322 LEU A O 1
ATOM 2600 N N . ILE A 1 323 ? -14.897 -11.494 16.609 1.00 77.94 323 ILE A N 1
ATOM 2601 C CA . ILE A 1 323 ? -15.860 -10.755 17.440 1.00 77.94 323 ILE A CA 1
ATOM 2602 C C . ILE A 1 323 ? -16.013 -11.429 18.811 1.00 77.94 323 ILE A C 1
ATOM 2604 O O . ILE A 1 323 ? -15.809 -10.770 19.830 1.00 77.94 323 ILE A O 1
ATOM 2608 N N . ILE A 1 324 ? -16.274 -12.742 18.851 1.00 77.50 324 ILE A N 1
ATOM 2609 C CA . ILE A 1 324 ? -16.405 -13.515 20.100 1.00 77.50 324 ILE A CA 1
ATOM 2610 C C . ILE A 1 324 ? -15.124 -13.423 20.943 1.00 77.50 324 ILE A C 1
ATOM 2612 O O . ILE A 1 324 ? -15.196 -13.135 22.137 1.00 77.50 324 ILE A O 1
ATOM 2616 N N . SER A 1 325 ? -13.945 -13.588 20.334 1.00 81.25 325 SER A N 1
ATOM 2617 C CA . SER A 1 325 ? -12.656 -13.418 21.021 1.00 81.25 325 SER A CA 1
ATOM 2618 C C . SER A 1 325 ? -12.481 -12.004 21.602 1.00 81.25 325 SER A C 1
ATOM 2620 O O . SER A 1 325 ? -11.927 -11.849 22.691 1.00 81.25 325 SER A O 1
ATOM 2622 N N . THR A 1 326 ? -12.974 -10.970 20.909 1.00 82.44 326 THR A N 1
ATOM 2623 C CA . THR A 1 326 ? -12.877 -9.565 21.347 1.00 82.44 326 THR A CA 1
ATOM 2624 C C . THR A 1 326 ? -13.818 -9.293 22.518 1.00 82.44 326 THR A C 1
ATOM 2626 O O . THR A 1 326 ? -13.392 -8.731 23.527 1.00 82.44 326 THR A O 1
ATOM 2629 N N . GLN A 1 327 ? -15.064 -9.766 22.446 1.00 78.56 327 GLN A N 1
ATOM 2630 C CA . GLN A 1 327 ? -16.019 -9.697 23.556 1.00 78.56 327 GLN A CA 1
ATOM 2631 C C . GLN A 1 327 ? -15.526 -10.477 24.783 1.00 78.56 327 GLN A C 1
ATOM 2633 O O . GLN A 1 327 ? -15.615 -9.979 25.904 1.00 78.56 327 GLN A O 1
ATOM 2638 N N . ALA A 1 328 ? -14.912 -11.648 24.585 1.00 81.88 328 ALA A N 1
ATOM 2639 C CA . ALA A 1 328 ? -14.296 -12.417 25.664 1.00 81.88 328 ALA A CA 1
ATOM 2640 C C . ALA A 1 328 ? -13.131 -11.666 26.340 1.00 81.88 328 ALA A C 1
ATOM 2642 O O . ALA A 1 328 ? -12.961 -11.783 27.555 1.00 81.88 328 ALA A O 1
ATOM 2643 N N . LEU A 1 329 ? -12.341 -10.881 25.594 1.00 87.44 329 LEU A N 1
ATOM 2644 C CA . LEU A 1 329 ? -11.313 -10.010 26.176 1.00 87.44 329 LEU A CA 1
ATOM 2645 C C . LEU A 1 329 ? -11.938 -8.857 26.976 1.00 87.44 329 LEU A C 1
ATOM 2647 O O . LEU A 1 329 ? -11.549 -8.659 28.124 1.00 87.44 329 LEU A O 1
ATOM 2651 N N . ILE A 1 330 ? -12.921 -8.144 26.411 1.00 84.69 330 ILE A N 1
ATOM 2652 C CA . ILE A 1 330 ? -13.660 -7.062 27.094 1.00 84.69 330 ILE A CA 1
ATOM 2653 C C . ILE A 1 330 ? -14.231 -7.575 28.424 1.00 84.69 330 ILE A C 1
ATOM 2655 O O . ILE A 1 330 ? -13.990 -6.982 29.475 1.00 84.69 330 ILE A O 1
ATOM 2659 N N . PHE A 1 331 ? -14.898 -8.731 28.402 1.00 81.75 331 PHE A N 1
ATOM 2660 C CA . PHE A 1 331 ? -15.450 -9.366 29.595 1.00 81.75 331 PHE A CA 1
ATOM 2661 C C . PHE A 1 331 ? -14.373 -9.708 30.639 1.00 81.75 331 PHE A C 1
ATOM 2663 O O . PHE A 1 331 ? -14.527 -9.376 31.814 1.00 81.75 331 PHE A O 1
ATOM 2670 N N . ARG A 1 332 ? -13.245 -10.313 30.233 1.00 84.19 332 ARG A N 1
ATOM 2671 C CA . ARG A 1 332 ? -12.126 -10.622 31.147 1.00 84.19 332 ARG A CA 1
ATOM 2672 C C . ARG A 1 332 ? -11.489 -9.363 31.743 1.00 84.19 332 ARG A C 1
ATOM 2674 O O . ARG A 1 332 ? -11.122 -9.381 32.916 1.00 84.19 332 ARG A O 1
ATOM 2681 N N . THR A 1 333 ? -11.394 -8.271 30.985 1.00 86.88 333 THR A N 1
ATOM 2682 C CA . THR A 1 333 ? -10.964 -6.965 31.510 1.00 86.88 333 THR A CA 1
ATOM 2683 C C . THR A 1 333 ? -11.979 -6.417 32.519 1.00 86.88 333 THR A C 1
ATOM 2685 O O . THR A 1 333 ? -11.580 -5.912 33.567 1.00 86.88 333 THR A O 1
ATOM 2688 N N . GLY A 1 334 ? -13.282 -6.585 32.277 1.00 84.62 334 GLY A N 1
ATOM 2689 C CA . GLY A 1 334 ? -14.329 -6.278 33.256 1.00 84.62 334 GLY A CA 1
ATOM 2690 C C . GLY A 1 334 ? -14.179 -7.067 34.560 1.00 84.62 334 GLY A C 1
ATOM 2691 O O . GLY A 1 334 ? -14.222 -6.472 35.636 1.00 84.62 334 GLY A O 1
ATOM 2692 N N . LEU A 1 335 ? -13.942 -8.383 34.480 1.00 82.19 335 LEU A N 1
ATOM 2693 C CA . LEU A 1 335 ? -13.664 -9.227 35.653 1.00 82.19 335 LEU A CA 1
ATOM 2694 C C . LEU A 1 335 ? -12.442 -8.740 36.437 1.00 82.19 335 LEU A C 1
ATOM 2696 O O . LEU A 1 335 ? -12.457 -8.729 37.667 1.00 82.19 335 LEU A O 1
ATOM 2700 N N . PHE A 1 336 ? -11.384 -8.333 35.732 1.00 85.25 336 PHE A N 1
ATOM 2701 C CA . PHE A 1 336 ? -10.197 -7.762 36.354 1.00 85.25 336 PHE A CA 1
ATOM 2702 C C . PHE A 1 336 ? -10.546 -6.485 37.134 1.00 85.25 336 PHE A C 1
ATOM 2704 O O . PHE A 1 336 ? -10.328 -6.450 38.342 1.00 85.25 336 PHE A O 1
ATOM 2711 N N . ILE A 1 337 ? -11.172 -5.483 36.502 1.00 81.38 337 ILE A N 1
ATOM 2712 C CA . ILE A 1 337 ? -11.537 -4.216 37.169 1.00 81.38 337 ILE A CA 1
ATOM 2713 C C . ILE A 1 337 ? -12.510 -4.440 38.338 1.00 81.38 337 ILE A C 1
ATOM 2715 O O . ILE A 1 337 ? -12.372 -3.794 39.377 1.00 81.38 337 ILE A O 1
ATOM 2719 N N . SER A 1 338 ? -13.454 -5.375 38.193 1.00 77.56 338 SER A N 1
ATOM 2720 C CA . SER A 1 338 ? -14.389 -5.781 39.249 1.00 77.56 338 SER A CA 1
ATOM 2721 C C . SER A 1 338 ? -13.672 -6.327 40.484 1.00 77.56 338 SER A C 1
ATOM 2723 O O . SER A 1 338 ? -14.020 -5.944 41.598 1.00 77.56 338 SER A O 1
ATOM 2725 N N . TYR A 1 339 ? -12.662 -7.182 40.302 1.00 76.69 339 TYR A N 1
ATOM 2726 C CA . TYR A 1 339 ? -11.848 -7.674 41.412 1.00 76.69 339 TYR A CA 1
ATOM 2727 C C . TYR A 1 339 ? -11.072 -6.528 42.077 1.00 76.69 339 TYR A C 1
ATOM 2729 O O . TYR A 1 339 ? -11.052 -6.438 43.302 1.00 76.69 339 TYR A O 1
ATOM 2737 N N . MET A 1 340 ? -10.518 -5.603 41.281 1.00 73.69 340 MET A N 1
ATOM 2738 C CA . MET A 1 340 ? -9.751 -4.451 41.777 1.00 73.69 340 MET A CA 1
ATOM 2739 C C . MET A 1 340 ? -10.552 -3.462 42.645 1.00 73.69 340 MET A C 1
ATOM 2741 O O . MET A 1 340 ? -9.932 -2.695 43.374 1.00 73.69 340 MET A O 1
ATOM 2745 N N . HIS A 1 341 ? -11.891 -3.462 42.587 1.00 68.50 341 HIS A N 1
ATOM 2746 C CA . HIS A 1 341 ? -12.751 -2.555 43.373 1.00 68.50 341 HIS A CA 1
ATOM 2747 C C . HIS A 1 341 ? -13.248 -3.145 44.709 1.00 68.50 341 HIS A C 1
ATOM 2749 O O . HIS A 1 341 ? -14.009 -2.497 45.430 1.00 68.50 341 HIS A O 1
ATOM 2755 N N . ARG A 1 342 ? -12.842 -4.364 45.084 1.00 67.50 342 ARG A N 1
ATOM 2756 C CA . ARG A 1 342 ? -13.243 -4.946 46.375 1.00 67.50 342 ARG A CA 1
ATOM 2757 C C . ARG A 1 342 ? -12.398 -4.391 47.521 1.00 67.50 342 ARG A C 1
ATOM 2759 O O . ARG A 1 342 ? -11.263 -4.811 47.712 1.00 67.50 342 ARG A O 1
ATOM 2766 N N . ASP A 1 343 ? -13.008 -3.526 48.332 1.00 56.34 343 ASP A N 1
ATOM 2767 C CA . ASP A 1 343 ? -12.442 -2.860 49.526 1.00 56.34 343 ASP A CA 1
ATOM 2768 C C . ASP A 1 343 ? -12.016 -3.830 50.671 1.00 56.34 343 ASP A C 1
ATOM 2770 O O . ASP A 1 343 ? -11.717 -3.392 51.781 1.00 56.34 343 ASP A O 1
ATOM 2774 N N . THR A 1 344 ? -12.002 -5.153 50.451 1.00 53.09 344 THR A N 1
ATOM 2775 C CA . THR A 1 344 ? -11.919 -6.189 51.503 1.00 53.09 344 THR A CA 1
ATOM 2776 C C . THR A 1 344 ? -10.643 -7.043 51.499 1.00 53.09 344 THR A C 1
ATOM 2778 O O . THR A 1 344 ? -10.578 -8.001 52.268 1.00 53.09 344 THR A O 1
ATOM 2781 N N . LYS A 1 345 ? -9.660 -6.774 50.629 1.00 60.97 345 LYS A N 1
ATOM 2782 C CA . LYS A 1 345 ? -8.465 -7.628 50.444 1.00 60.97 345 LYS A CA 1
ATOM 2783 C C . LYS A 1 345 ? -7.158 -6.922 50.800 1.00 60.97 345 LYS A C 1
ATOM 2785 O O . LYS A 1 345 ? -7.041 -5.708 50.666 1.00 60.97 345 LYS A O 1
ATOM 2790 N N . GLU A 1 346 ? -6.179 -7.701 51.257 1.00 65.94 346 GLU A N 1
ATOM 2791 C CA . GLU A 1 346 ? -4.843 -7.210 51.615 1.00 65.94 346 GLU A CA 1
ATOM 2792 C C . GLU A 1 346 ? -4.023 -6.858 50.359 1.00 65.94 346 GLU A C 1
ATOM 2794 O O . GLU A 1 346 ? -4.124 -7.534 49.332 1.00 65.94 346 GLU A O 1
ATOM 2799 N N . ASP A 1 347 ? -3.176 -5.822 50.446 1.00 68.81 347 ASP A N 1
ATOM 2800 C CA . ASP A 1 347 ? -2.378 -5.312 49.314 1.00 68.81 347 ASP A CA 1
ATOM 2801 C C . ASP A 1 347 ? -1.519 -6.404 48.635 1.00 68.81 347 ASP A C 1
ATOM 2803 O O . ASP A 1 347 ? -1.305 -6.359 47.420 1.00 68.81 347 ASP A O 1
ATOM 2807 N N . GLU A 1 348 ? -1.044 -7.408 49.385 1.00 70.50 348 GLU A N 1
ATOM 2808 C CA . GLU A 1 348 ? -0.263 -8.531 48.843 1.00 70.50 348 GLU A CA 1
ATOM 2809 C C . GLU A 1 348 ? -1.101 -9.427 47.911 1.00 70.50 348 GLU A C 1
ATOM 2811 O O . GLU A 1 348 ? -0.667 -9.719 46.794 1.00 70.50 348 GLU A O 1
ATOM 2816 N N . GLU A 1 349 ? -2.332 -9.785 48.299 1.00 74.88 349 GLU A N 1
ATOM 2817 C CA . GLU A 1 349 ? -3.234 -10.617 47.483 1.00 74.88 349 GLU A CA 1
ATOM 2818 C C . GLU A 1 349 ? -3.663 -9.884 46.197 1.00 74.88 349 GLU A C 1
ATOM 2820 O O . GLU A 1 349 ? -3.776 -10.478 45.120 1.00 74.88 349 GLU A O 1
ATOM 2825 N N . MET A 1 350 ? -3.851 -8.563 46.287 1.00 72.88 350 MET A N 1
ATOM 2826 C CA . MET A 1 350 ? -4.154 -7.707 45.135 1.00 72.88 350 MET A CA 1
ATOM 2827 C C . MET A 1 350 ? -2.958 -7.592 44.180 1.00 72.88 350 MET A C 1
ATOM 2829 O O . MET A 1 350 ? -3.139 -7.600 42.958 1.00 72.88 350 MET A O 1
ATOM 2833 N N . THR A 1 351 ? -1.734 -7.549 44.719 1.00 74.19 351 THR A N 1
ATOM 2834 C CA . THR A 1 351 ? -0.491 -7.553 43.931 1.00 74.19 351 THR A CA 1
ATOM 2835 C C . THR A 1 351 ? -0.318 -8.873 43.181 1.00 74.19 351 THR A C 1
ATOM 2837 O O . THR A 1 351 ? -0.066 -8.861 41.972 1.00 74.19 351 THR A O 1
ATOM 2840 N N . GLU A 1 352 ? -0.487 -10.011 43.862 1.00 79.75 352 GLU A N 1
ATOM 2841 C CA . GLU A 1 352 ? -0.367 -11.344 43.258 1.00 79.75 352 GLU A CA 1
ATOM 2842 C C . GLU A 1 352 ? -1.404 -11.544 42.142 1.00 79.75 352 GLU A C 1
ATOM 2844 O O . GLU A 1 352 ? -1.052 -11.952 41.031 1.00 79.75 352 GLU A O 1
ATOM 2849 N N . TYR A 1 353 ? -2.663 -11.159 42.384 1.00 82.56 353 TYR A N 1
ATOM 2850 C CA . TYR A 1 353 ? -3.718 -11.224 41.372 1.00 82.56 353 TYR A CA 1
ATOM 2851 C C . TYR A 1 353 ? -3.408 -10.362 40.138 1.00 82.56 353 TYR A C 1
ATOM 2853 O O . TYR A 1 353 ? -3.575 -10.833 39.011 1.00 82.56 353 TYR A O 1
ATOM 2861 N N . CYS A 1 354 ? -2.904 -9.133 40.318 1.00 79.19 354 CYS A N 1
ATOM 2862 C CA . CYS A 1 354 ? -2.468 -8.285 39.201 1.00 79.19 354 CYS A CA 1
ATOM 2863 C C . CYS A 1 354 ? -1.352 -8.945 38.384 1.00 79.19 354 CYS A C 1
ATOM 2865 O O . CYS A 1 354 ? -1.454 -9.032 37.158 1.00 79.19 354 CYS A O 1
ATOM 2867 N N . CYS A 1 355 ? -0.316 -9.446 39.062 1.00 78.69 355 CYS A N 1
ATOM 2868 C CA . CYS A 1 355 ? 0.830 -10.094 38.425 1.00 78.69 355 CYS A CA 1
ATOM 2869 C C . CYS A 1 355 ? 0.433 -11.367 37.663 1.00 78.69 355 CYS A C 1
ATOM 2871 O O . CYS A 1 355 ? 1.029 -11.665 36.630 1.00 78.69 355 CYS A O 1
ATOM 2873 N N . ALA A 1 356 ? -0.587 -12.093 38.127 1.00 84.25 356 ALA A N 1
ATOM 2874 C CA . ALA A 1 356 ? -1.130 -13.252 37.428 1.00 84.25 356 ALA A CA 1
ATOM 2875 C C . ALA A 1 356 ? -2.041 -12.868 36.245 1.00 84.25 356 ALA A C 1
ATOM 2877 O O . ALA A 1 356 ? -1.946 -13.470 35.176 1.00 84.25 356 ALA A O 1
ATOM 2878 N N . LYS A 1 357 ? -2.941 -11.885 36.413 1.00 86.06 357 LYS A N 1
ATOM 2879 C CA . LYS A 1 357 ? -4.019 -11.614 35.444 1.00 86.06 357 LYS A CA 1
ATOM 2880 C C . LYS A 1 357 ? -3.703 -10.618 34.343 1.00 86.06 357 LYS A C 1
ATOM 2882 O O . LYS A 1 357 ? -4.248 -10.786 33.252 1.00 86.06 357 LYS A O 1
ATOM 2887 N N . LEU A 1 358 ? -2.818 -9.642 34.541 1.00 86.75 358 LEU A N 1
ATOM 2888 C CA . LEU A 1 358 ? -2.452 -8.762 33.426 1.00 86.75 358 LEU A CA 1
ATOM 2889 C C . LEU A 1 358 ? -1.748 -9.502 32.274 1.00 86.75 358 LEU A C 1
ATOM 2891 O O . LEU A 1 358 ? -2.148 -9.296 31.127 1.00 86.75 358 LEU A O 1
ATOM 2895 N N . PRO A 1 359 ? -0.774 -10.400 32.523 1.00 87.75 359 PRO A N 1
ATOM 2896 C CA . PRO A 1 359 ? -0.162 -11.192 31.457 1.00 87.75 359 PRO A CA 1
ATOM 2897 C C . PRO A 1 359 ? -1.167 -12.078 30.703 1.00 87.75 359 PRO A C 1
ATOM 2899 O O . PRO A 1 359 ? -1.065 -12.197 29.483 1.00 87.75 359 PRO A O 1
ATOM 2902 N N . ASP A 1 360 ? -2.170 -12.643 31.390 1.00 87.50 360 ASP A N 1
ATOM 2903 C CA . ASP A 1 360 ? -3.272 -13.392 30.761 1.00 87.50 360 ASP A CA 1
ATOM 2904 C C . ASP A 1 360 ? -4.095 -12.505 29.799 1.00 87.50 360 ASP A C 1
ATOM 2906 O O . ASP A 1 360 ? -4.439 -12.939 28.695 1.00 87.50 360 ASP A O 1
ATOM 2910 N N . LEU A 1 361 ? -4.403 -11.260 30.192 1.00 89.75 361 LEU A N 1
ATOM 2911 C CA . LEU A 1 361 ? -5.139 -10.294 29.361 1.00 89.75 361 LEU A CA 1
ATOM 2912 C C . LEU A 1 361 ? -4.325 -9.852 28.138 1.00 89.75 361 LEU A C 1
ATOM 2914 O O . LEU A 1 361 ? -4.842 -9.870 27.021 1.00 89.75 361 LEU A O 1
ATOM 2918 N N . LEU A 1 362 ? -3.046 -9.521 28.329 1.00 88.94 362 LEU A N 1
ATOM 2919 C CA . LEU A 1 362 ? -2.136 -9.126 27.247 1.00 88.94 362 LEU A CA 1
ATOM 2920 C C . LEU A 1 362 ? -1.902 -10.274 26.253 1.00 88.94 362 LEU A C 1
ATOM 2922 O O . LEU A 1 362 ? -1.969 -10.073 25.043 1.00 88.94 362 LEU A O 1
ATOM 2926 N N . LYS A 1 363 ? -1.769 -11.512 26.736 1.00 88.94 363 LYS A N 1
ATOM 2927 C CA . LYS A 1 363 ? -1.755 -12.705 25.877 1.00 88.94 363 LYS A CA 1
ATOM 2928 C C . LYS A 1 363 ? -3.069 -12.879 25.101 1.00 88.94 363 LYS A C 1
ATOM 2930 O O . LYS A 1 363 ? -3.060 -13.358 23.970 1.00 88.94 363 LYS A O 1
ATOM 2935 N N . GLY A 1 364 ? -4.200 -12.470 25.681 1.00 86.38 364 GLY A N 1
ATOM 2936 C CA . GLY A 1 364 ? -5.489 -12.378 24.989 1.00 86.38 364 GLY A CA 1
ATOM 2937 C C . GLY A 1 364 ? -5.479 -11.376 23.827 1.00 86.38 364 GLY A C 1
ATOM 2938 O O . GLY A 1 364 ? -5.946 -11.713 22.740 1.00 86.38 364 GLY A O 1
ATOM 2939 N N . VAL A 1 365 ? -4.892 -10.190 24.028 1.00 87.44 365 VAL A N 1
ATOM 2940 C CA . VAL A 1 365 ? -4.662 -9.183 22.971 1.00 87.44 365 VAL A CA 1
ATOM 2941 C C . VAL A 1 365 ? -3.787 -9.748 21.849 1.00 87.44 365 VAL A C 1
ATOM 2943 O O . VAL A 1 365 ? -4.125 -9.603 20.674 1.00 87.44 365 VAL A O 1
ATOM 2946 N N . ASP A 1 366 ? -2.676 -10.407 22.179 1.00 87.38 366 ASP A N 1
ATOM 2947 C CA . ASP A 1 366 ? -1.757 -10.937 21.166 1.00 87.38 366 ASP A CA 1
ATOM 2948 C C . ASP A 1 366 ? -2.382 -12.084 20.358 1.00 87.38 366 ASP A C 1
ATOM 2950 O O . ASP A 1 366 ? -2.253 -12.114 19.132 1.00 87.38 366 ASP A O 1
ATOM 2954 N N . ASN A 1 367 ? -3.155 -12.965 21.003 1.00 87.31 367 ASN A N 1
ATOM 2955 C CA . ASN A 1 367 ? -3.946 -13.988 20.311 1.00 87.31 367 ASN A CA 1
ATOM 2956 C C . ASN A 1 367 ? -4.962 -13.364 19.335 1.00 87.31 367 ASN A C 1
ATOM 2958 O O . ASN A 1 367 ? -5.084 -13.827 18.203 1.00 87.31 367 ASN A O 1
ATOM 2962 N N . LEU A 1 368 ? -5.656 -12.294 19.742 1.00 86.88 368 LEU A N 1
ATOM 2963 C CA . LEU A 1 368 ? -6.585 -11.544 18.885 1.00 86.88 368 LEU A CA 1
ATOM 2964 C C . LEU A 1 368 ? -5.887 -10.924 17.671 1.00 86.88 368 LEU A C 1
ATOM 2966 O O . LEU A 1 368 ? -6.356 -11.055 16.540 1.00 86.88 368 LEU A O 1
ATOM 2970 N N . LYS A 1 369 ? -4.735 -10.285 17.888 1.00 85.88 369 LYS A N 1
ATOM 2971 C CA . LYS A 1 369 ? -3.901 -9.735 16.811 1.00 85.88 369 LYS A CA 1
ATOM 2972 C C . LYS A 1 369 ? -3.389 -10.807 15.860 1.00 85.88 369 LYS A C 1
ATOM 2974 O O . LYS A 1 369 ? -3.182 -10.502 14.686 1.00 85.88 369 LYS A O 1
ATOM 2979 N N . GLN A 1 370 ? -3.113 -12.016 16.345 1.00 87.56 370 GLN A N 1
ATOM 2980 C CA . GLN A 1 370 ? -2.697 -13.120 15.486 1.00 87.56 370 GLN A CA 1
ATOM 2981 C C . GLN A 1 370 ? -3.879 -13.634 14.664 1.00 87.56 370 GLN A C 1
ATOM 2983 O O . GLN A 1 370 ? -3.784 -13.652 13.442 1.00 87.56 370 GLN A O 1
ATOM 2988 N N . GLN A 1 371 ? -5.022 -13.898 15.307 1.00 86.25 371 GLN A N 1
ATOM 2989 C CA . GLN A 1 371 ? -6.264 -14.300 14.641 1.00 86.25 371 GLN A CA 1
ATOM 2990 C C . GLN A 1 371 ? -6.666 -13.311 13.532 1.00 86.25 371 GLN A C 1
ATOM 2992 O O . GLN A 1 371 ? -7.051 -13.723 12.440 1.00 86.25 371 GLN A O 1
ATOM 2997 N N . ALA A 1 372 ? -6.521 -12.006 13.775 1.00 85.00 372 ALA A N 1
ATOM 2998 C CA . ALA A 1 372 ? -6.760 -10.971 12.775 1.00 85.00 372 ALA A CA 1
ATOM 2999 C C . ALA A 1 372 ? -5.787 -11.042 11.577 1.00 85.00 372 ALA A C 1
ATOM 3001 O O . ALA A 1 372 ? -6.224 -10.947 10.431 1.00 85.00 372 ALA A O 1
ATOM 3002 N N . SER A 1 373 ? -4.486 -11.247 11.817 1.00 85.25 373 SER A N 1
ATOM 3003 C CA . SER A 1 373 ? -3.500 -11.439 10.741 1.00 85.25 373 SER A CA 1
ATOM 3004 C C . SER A 1 373 ? -3.729 -12.732 9.955 1.00 85.25 373 SER A C 1
ATOM 3006 O O . SER A 1 373 ? -3.567 -12.734 8.737 1.00 85.25 373 SER A O 1
ATOM 3008 N N . ASP A 1 374 ? -4.128 -13.819 10.611 1.00 85.81 374 ASP A N 1
ATOM 3009 C CA . ASP A 1 374 ? -4.419 -15.093 9.947 1.00 85.81 374 ASP A CA 1
ATOM 3010 C C . ASP A 1 374 ? -5.638 -14.949 9.023 1.00 85.81 374 ASP A C 1
ATOM 3012 O O . ASP A 1 374 ? -5.574 -15.312 7.848 1.00 85.81 374 ASP A O 1
ATOM 3016 N N . LEU A 1 375 ? -6.712 -14.314 9.510 1.00 82.81 375 LEU A N 1
ATOM 3017 C CA . LEU A 1 375 ? -7.887 -13.968 8.705 1.00 82.81 375 LEU A CA 1
ATOM 3018 C C . LEU A 1 375 ? -7.533 -13.045 7.531 1.00 82.81 375 LEU A C 1
ATOM 3020 O O . LEU A 1 375 ? -7.998 -13.273 6.415 1.00 82.81 375 LEU A O 1
ATOM 3024 N N . PHE A 1 376 ? -6.684 -12.036 7.743 1.00 82.88 376 PHE A N 1
ATOM 3025 C CA . PHE A 1 376 ? -6.227 -11.155 6.668 1.00 82.88 376 PHE A CA 1
ATOM 3026 C C . PHE A 1 376 ? -5.493 -11.939 5.572 1.00 82.88 376 PHE A C 1
ATOM 3028 O O . PHE A 1 376 ? -5.828 -11.799 4.399 1.00 82.88 376 PHE A O 1
ATOM 3035 N N . ASN A 1 377 ? -4.568 -12.834 5.932 1.00 80.69 377 ASN A N 1
ATOM 3036 C CA . ASN A 1 377 ? -3.867 -13.671 4.954 1.00 80.69 377 ASN A CA 1
ATOM 3037 C C . ASN A 1 377 ? -4.815 -14.616 4.181 1.00 80.69 377 ASN A C 1
ATOM 3039 O O . ASN A 1 377 ? -4.517 -14.952 3.036 1.00 80.69 377 ASN A O 1
ATOM 3043 N N . VAL A 1 378 ? -5.958 -15.017 4.757 1.00 81.19 378 VAL A N 1
ATOM 3044 C CA . VAL A 1 378 ? -7.004 -15.803 4.067 1.00 81.19 378 VAL A CA 1
ATOM 3045 C C . VAL A 1 378 ? -7.833 -14.950 3.096 1.00 81.19 378 VAL A C 1
ATOM 3047 O O . VAL A 1 378 ? -8.137 -15.408 1.998 1.00 81.19 378 VAL A O 1
ATOM 3050 N N . PHE A 1 379 ? -8.187 -13.712 3.452 1.00 73.69 379 PHE A N 1
ATOM 3051 C CA . PHE A 1 379 ? -8.949 -12.828 2.554 1.00 73.69 379 PHE A CA 1
ATOM 3052 C C . PHE A 1 379 ? -8.085 -12.185 1.456 1.00 73.69 379 PHE A C 1
ATOM 3054 O O . PHE A 1 379 ? -8.578 -11.931 0.360 1.00 73.69 379 PHE A O 1
ATOM 3061 N N . PHE A 1 380 ? -6.794 -11.972 1.720 1.00 71.50 380 PHE A N 1
ATOM 3062 C CA . PHE A 1 380 ? -5.849 -11.272 0.844 1.00 71.50 380 PHE A CA 1
ATOM 3063 C C . PHE A 1 380 ? -4.709 -12.188 0.350 1.00 71.50 380 PHE A C 1
ATOM 3065 O O . PHE A 1 380 ? -3.578 -11.753 0.150 1.00 71.50 380 PHE A O 1
ATOM 3072 N N . SER A 1 381 ? -4.992 -13.482 0.133 1.00 56.47 381 SER A N 1
ATOM 3073 C CA . SER A 1 381 ? -3.974 -14.499 -0.210 1.00 56.47 381 SER A CA 1
ATOM 3074 C C . SER A 1 381 ? -3.257 -14.288 -1.549 1.00 56.47 381 SER A C 1
ATOM 3076 O O . SER A 1 381 ? -2.236 -14.923 -1.804 1.00 56.47 381 SER A O 1
ATOM 3078 N N . ARG A 1 382 ? -3.781 -13.427 -2.429 1.00 53.00 382 ARG A N 1
ATOM 3079 C CA . ARG A 1 382 ? -3.037 -12.915 -3.585 1.00 53.00 382 ARG A CA 1
ATOM 3080 C C . ARG A 1 382 ? -2.403 -11.597 -3.174 1.00 53.00 382 ARG A C 1
ATOM 3082 O O . ARG A 1 382 ? -3.113 -10.604 -3.098 1.00 53.00 382 ARG A O 1
ATOM 3089 N N . ARG A 1 383 ? -1.090 -11.602 -2.955 1.00 55.22 383 ARG A N 1
ATOM 3090 C CA . ARG A 1 383 ? -0.277 -10.404 -2.724 1.00 55.22 383 ARG A CA 1
ATOM 3091 C C . ARG A 1 383 ? 0.292 -9.933 -4.065 1.00 55.22 383 ARG A C 1
ATOM 3093 O O . ARG A 1 383 ? 1.253 -10.537 -4.534 1.00 55.22 383 ARG A O 1
ATOM 3100 N N . PRO A 1 384 ? -0.259 -8.899 -4.729 1.00 47.69 384 PRO A N 1
ATOM 3101 C CA . PRO A 1 384 ? 0.290 -8.436 -6.005 1.00 47.69 384 PRO A CA 1
ATOM 3102 C C . PRO A 1 384 ? 1.610 -7.673 -5.816 1.00 47.69 384 PRO A C 1
ATOM 3104 O O . PRO A 1 384 ? 2.323 -7.444 -6.786 1.00 47.69 384 PRO A O 1
ATOM 3107 N N . TRP A 1 385 ? 1.924 -7.290 -4.572 1.00 54.38 385 TRP A N 1
ATOM 3108 C CA . TRP A 1 385 ? 3.115 -6.538 -4.183 1.00 54.38 385 TRP A CA 1
ATOM 3109 C C . TRP A 1 385 ? 4.363 -7.399 -3.929 1.00 54.38 385 TRP A C 1
ATOM 3111 O O . TRP A 1 385 ? 5.436 -6.837 -3.745 1.00 54.38 385 TRP A O 1
ATOM 3121 N N . GLU A 1 386 ? 4.282 -8.735 -4.000 1.00 43.56 386 GLU A N 1
ATOM 3122 C CA . GLU A 1 386 ? 5.466 -9.625 -4.043 1.00 43.56 386 GLU A CA 1
ATOM 3123 C C . GLU A 1 386 ? 6.148 -9.601 -5.434 1.00 43.56 386 GLU A C 1
ATOM 3125 O O . GLU A 1 386 ? 6.598 -10.617 -5.958 1.00 43.56 386 GLU A O 1
ATOM 3130 N N . SER A 1 387 ? 6.194 -8.427 -6.069 1.00 41.56 387 SER A N 1
ATOM 3131 C CA . SER A 1 387 ? 6.929 -8.188 -7.308 1.00 41.56 387 SER A CA 1
ATOM 3132 C C . SER A 1 387 ? 8.377 -7.816 -6.996 1.00 41.56 387 SER A C 1
ATOM 3134 O O . SER A 1 387 ? 8.600 -6.869 -6.240 1.00 41.56 387 SER A O 1
ATOM 3136 N N . ASP A 1 388 ? 9.343 -8.461 -7.660 1.00 39.06 388 ASP A N 1
ATOM 3137 C CA . ASP A 1 388 ? 10.778 -8.110 -7.657 1.00 39.06 388 ASP A CA 1
ATOM 3138 C C . ASP A 1 388 ? 11.061 -6.772 -8.388 1.00 39.06 388 ASP A C 1
ATOM 3140 O O . ASP A 1 388 ? 11.915 -6.667 -9.273 1.00 39.06 388 ASP A O 1
ATOM 3144 N N . CYS A 1 389 ? 10.298 -5.728 -8.071 1.00 38.03 389 CYS A N 1
ATOM 3145 C CA . CYS A 1 389 ? 10.401 -4.424 -8.703 1.00 38.03 389 CYS A CA 1
ATOM 3146 C C . CYS A 1 389 ? 11.670 -3.708 -8.195 1.00 38.03 389 CYS A C 1
ATOM 3148 O O . CYS A 1 389 ? 11.842 -3.578 -6.977 1.00 38.03 389 CYS A O 1
ATOM 3150 N N . PRO A 1 390 ? 12.574 -3.231 -9.079 1.00 39.84 390 PRO A N 1
ATOM 3151 C CA . PRO A 1 390 ? 13.832 -2.622 -8.661 1.00 39.84 390 PRO A CA 1
ATOM 3152 C C . PRO A 1 390 ? 13.620 -1.461 -7.692 1.00 39.84 390 PRO A C 1
ATOM 3154 O O . PRO A 1 390 ? 12.762 -0.604 -7.899 1.00 39.84 390 PRO A O 1
ATOM 3157 N N . SER A 1 391 ? 14.431 -1.427 -6.636 1.00 39.75 391 SER A N 1
ATOM 3158 C CA . SER A 1 391 ? 14.236 -0.550 -5.487 1.00 39.75 391 SER A CA 1
ATOM 3159 C C . SER A 1 391 ? 14.195 0.942 -5.851 1.00 39.75 391 SER A C 1
ATOM 3161 O O . SER A 1 391 ? 15.236 1.596 -5.961 1.00 39.75 391 SER A O 1
ATOM 3163 N N . THR A 1 392 ? 12.991 1.514 -5.904 1.00 47.19 392 THR A N 1
ATOM 3164 C CA . THR A 1 392 ? 12.773 2.932 -5.585 1.00 47.19 392 THR A CA 1
ATOM 3165 C C . THR A 1 392 ? 13.261 3.217 -4.164 1.00 47.19 392 THR A C 1
ATOM 3167 O O . THR A 1 392 ? 13.369 2.304 -3.328 1.00 47.19 392 THR A O 1
ATOM 3170 N N . ASN A 1 393 ? 13.597 4.473 -3.868 1.00 56.44 393 ASN A N 1
ATOM 3171 C CA . ASN A 1 393 ? 13.987 4.839 -2.510 1.00 56.44 393 ASN A CA 1
ATOM 3172 C C . ASN A 1 393 ? 12.802 4.582 -1.561 1.00 56.44 393 ASN A C 1
ATOM 3174 O O . ASN A 1 393 ? 11.645 4.800 -1.914 1.00 56.44 393 ASN A O 1
ATOM 3178 N N . VAL A 1 394 ? 13.065 4.124 -0.341 1.00 56.72 394 VAL A N 1
ATOM 3179 C CA . VAL A 1 394 ? 12.011 3.821 0.644 1.00 56.72 394 VAL A CA 1
ATOM 3180 C C . VAL A 1 394 ? 11.188 5.080 0.954 1.00 56.72 394 VAL A C 1
ATOM 3182 O O . VAL A 1 394 ? 9.963 5.025 1.015 1.00 56.72 394 VAL A O 1
ATOM 3185 N N . LEU A 1 395 ? 11.869 6.229 1.011 1.00 58.78 395 LEU A N 1
ATOM 3186 C CA . LEU A 1 395 ? 11.282 7.564 1.163 1.00 58.78 395 LEU A CA 1
ATOM 3187 C C . LEU A 1 395 ? 10.540 8.066 -0.095 1.00 58.78 395 LEU A C 1
ATOM 3189 O O . LEU A 1 395 ? 9.799 9.041 -0.022 1.00 58.78 395 LEU A O 1
ATOM 3193 N N . GLU A 1 396 ? 10.742 7.455 -1.266 1.00 60.72 396 GLU A N 1
ATOM 3194 C CA . GLU A 1 396 ? 9.945 7.728 -2.476 1.00 60.72 396 GLU A CA 1
ATOM 3195 C C . GLU A 1 396 ? 8.654 6.893 -2.483 1.00 60.72 396 GLU A C 1
ATOM 3197 O O . GLU A 1 396 ? 7.631 7.371 -2.967 1.00 60.72 396 GLU A O 1
ATOM 3202 N N . CYS A 1 397 ? 8.685 5.688 -1.903 1.00 65.00 397 CYS A N 1
ATOM 3203 C CA . CYS A 1 397 ? 7.541 4.781 -1.823 1.00 65.00 397 CYS A CA 1
ATOM 3204 C C . CYS A 1 397 ? 6.429 5.319 -0.906 1.00 65.00 397 CYS A C 1
ATOM 3206 O O . CYS A 1 397 ? 5.285 5.457 -1.336 1.00 65.00 397 CYS A O 1
ATOM 3208 N N . ASP A 1 398 ? 6.751 5.681 0.342 1.00 70.75 398 ASP A N 1
ATOM 3209 C CA . ASP A 1 398 ? 5.730 6.165 1.286 1.00 70.75 398 ASP A CA 1
ATOM 3210 C C . ASP A 1 398 ? 5.191 7.566 0.939 1.00 70.75 398 ASP A C 1
ATOM 3212 O O . ASP A 1 398 ? 4.049 7.884 1.263 1.00 70.75 398 ASP A O 1
ATOM 3216 N N . ASN A 1 399 ? 5.955 8.373 0.192 1.00 74.12 399 ASN A N 1
ATOM 3217 C CA . ASN A 1 399 ? 5.530 9.675 -0.328 1.00 74.12 399 ASN A CA 1
ATOM 3218 C C . ASN A 1 399 ? 4.226 9.588 -1.134 1.00 74.12 399 ASN A C 1
ATOM 3220 O O . ASN A 1 399 ? 3.380 10.472 -1.010 1.00 74.12 399 ASN A O 1
ATOM 3224 N N . PHE A 1 400 ? 4.055 8.565 -1.976 1.00 72.44 400 PHE A N 1
ATOM 3225 C CA . PHE A 1 400 ? 2.847 8.451 -2.793 1.00 72.44 400 PHE A CA 1
ATOM 3226 C C . PHE A 1 400 ? 1.618 8.157 -1.926 1.00 72.44 400 PHE A C 1
ATOM 3228 O O . PHE A 1 400 ? 0.626 8.884 -1.991 1.00 72.44 400 PHE A O 1
ATOM 3235 N N . LEU A 1 401 ? 1.733 7.167 -1.037 1.00 82.06 401 LEU A N 1
ATOM 3236 C CA . LEU A 1 401 ? 0.671 6.782 -0.115 1.00 82.06 401 LEU A CA 1
ATOM 3237 C C . LEU A 1 401 ? 0.302 7.908 0.866 1.00 82.06 401 LEU A C 1
ATOM 3239 O O . LEU A 1 401 ? -0.881 8.169 1.059 1.00 82.06 401 LEU A O 1
ATOM 3243 N N . ILE A 1 402 ? 1.281 8.620 1.436 1.00 84.31 402 ILE A N 1
ATOM 3244 C CA . ILE A 1 402 ? 1.046 9.769 2.331 1.00 84.31 402 ILE A CA 1
ATOM 3245 C C . ILE A 1 402 ? 0.238 10.857 1.608 1.00 84.31 402 ILE A C 1
ATOM 3247 O O . ILE A 1 402 ? -0.819 11.250 2.095 1.00 84.31 402 ILE A O 1
ATOM 3251 N N . ASN A 1 403 ? 0.660 11.279 0.410 1.00 79.56 403 ASN A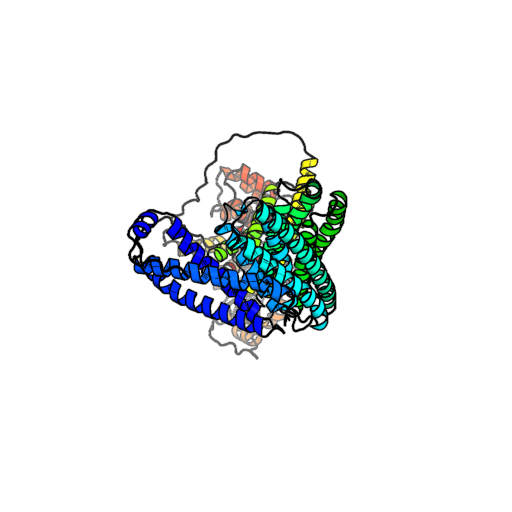 N 1
ATOM 3252 C CA . ASN A 1 403 ? -0.058 12.296 -0.375 1.00 79.56 403 ASN A CA 1
ATOM 3253 C C . ASN A 1 403 ? -1.487 11.857 -0.758 1.00 79.56 403 ASN A C 1
ATOM 3255 O O . ASN A 1 403 ? -2.402 12.681 -0.824 1.00 79.56 403 ASN A O 1
ATOM 3259 N N . LYS A 1 404 ? -1.681 10.562 -1.034 1.00 80.81 404 LYS A N 1
ATOM 3260 C CA . LYS A 1 404 ? -2.981 9.951 -1.347 1.00 80.81 404 LYS A CA 1
ATOM 3261 C C . LYS A 1 404 ? -3.899 9.967 -0.122 1.00 80.81 404 LYS A C 1
ATOM 3263 O O . LYS A 1 404 ? -5.051 10.382 -0.228 1.00 80.81 404 LYS A O 1
ATOM 3268 N N . LEU A 1 405 ? -3.369 9.591 1.042 1.00 84.25 405 LEU A N 1
ATOM 3269 C CA . LEU A 1 405 ? -4.061 9.630 2.330 1.00 84.25 405 LEU A CA 1
ATOM 3270 C C . LEU A 1 405 ? -4.463 11.059 2.721 1.00 84.25 405 LEU A C 1
ATOM 3272 O O . LEU A 1 405 ? -5.629 11.275 3.033 1.00 84.25 405 LEU A O 1
ATOM 3276 N N . GLU A 1 406 ? -3.566 12.045 2.622 1.00 83.06 406 GLU A N 1
ATOM 3277 C CA . GLU A 1 406 ? -3.888 13.459 2.889 1.00 83.06 406 GLU A CA 1
ATOM 3278 C C . GLU A 1 406 ? -5.055 13.956 2.016 1.00 83.06 406 GLU A C 1
ATOM 3280 O O . GLU A 1 406 ? -6.027 14.519 2.524 1.00 83.06 406 GLU A O 1
ATOM 3285 N N . GLN A 1 407 ? -5.014 13.693 0.704 1.00 78.31 407 GLN A N 1
ATOM 3286 C CA . GLN A 1 407 ? -6.089 14.081 -0.221 1.00 78.31 407 GLN A CA 1
ATOM 3287 C C . GLN A 1 407 ? -7.427 13.403 0.107 1.00 78.31 407 GLN A C 1
ATOM 3289 O O . GLN A 1 407 ? -8.482 14.033 0.010 1.00 78.31 407 GLN A O 1
ATOM 3294 N N . LEU A 1 408 ? -7.397 12.127 0.500 1.00 79.44 408 LEU A N 1
ATOM 3295 C CA . LEU A 1 408 ? -8.593 11.356 0.832 1.00 79.44 408 LEU A CA 1
ATOM 3296 C C . LEU A 1 408 ? -9.165 11.698 2.215 1.00 79.44 408 LEU A C 1
ATOM 3298 O O . LEU A 1 408 ? -10.375 11.577 2.399 1.00 79.44 408 LEU A O 1
ATOM 3302 N N . LEU A 1 409 ? -8.344 12.144 3.167 1.00 81.06 409 LEU A N 1
ATOM 3303 C CA . LEU A 1 409 ? -8.777 12.556 4.508 1.00 81.06 409 LEU A CA 1
ATOM 3304 C C . LEU A 1 409 ? -9.314 13.996 4.546 1.00 81.06 409 LEU A C 1
ATOM 3306 O O . LEU A 1 409 ? -10.179 14.305 5.367 1.00 81.06 409 LEU A O 1
ATOM 3310 N N . HIS A 1 410 ? -8.859 14.869 3.642 1.00 73.56 410 HIS A N 1
ATOM 3311 C CA . HIS A 1 410 ? -9.337 16.254 3.527 1.00 73.56 410 HIS A CA 1
ATOM 3312 C C . HIS A 1 410 ? -10.600 16.433 2.661 1.00 73.56 410 HIS A C 1
ATOM 3314 O O . HIS A 1 410 ? -11.127 17.542 2.577 1.00 73.56 410 HIS A O 1
ATOM 3320 N N . SER A 1 411 ? -11.116 15.372 2.032 1.00 70.31 411 SER A N 1
ATOM 3321 C CA . SER A 1 411 ? -12.344 15.425 1.227 1.00 70.31 411 SER A CA 1
ATOM 3322 C C . SER A 1 411 ? -13.582 15.034 2.043 1.00 70.31 411 SER A C 1
ATOM 3324 O O . SER A 1 411 ? -13.718 13.885 2.460 1.00 70.31 411 SER A O 1
ATOM 3326 N N . GLU A 1 412 ? -14.546 15.947 2.204 1.00 56.22 412 GLU A N 1
ATOM 3327 C CA . GLU A 1 412 ? -15.846 15.639 2.838 1.00 56.22 412 GLU A CA 1
ATOM 3328 C C . GLU A 1 412 ? -16.669 14.595 2.056 1.00 56.22 412 GLU A C 1
ATOM 3330 O O . GLU A 1 412 ? -17.538 13.938 2.623 1.00 56.22 412 GLU A O 1
ATOM 3335 N N . ALA A 1 413 ? -16.369 14.402 0.766 1.00 58.12 413 ALA A N 1
ATOM 3336 C CA . ALA A 1 413 ? -16.992 13.410 -0.112 1.00 58.12 413 ALA A CA 1
ATOM 3337 C C . ALA A 1 413 ? -16.103 12.166 -0.335 1.00 58.12 413 ALA A C 1
ATOM 3339 O O . ALA A 1 413 ? -16.187 11.515 -1.378 1.00 58.12 413 ALA A O 1
ATOM 3340 N N . SER A 1 414 ? -15.199 11.862 0.602 1.00 67.38 414 SER A N 1
ATOM 3341 C CA . SER A 1 414 ? -14.264 10.738 0.486 1.00 67.38 414 SER A CA 1
ATOM 3342 C C . SER A 1 414 ? -14.976 9.376 0.464 1.00 67.38 414 SER A C 1
ATOM 3344 O O . SER A 1 414 ? -15.813 9.126 1.338 1.00 67.38 414 SER A O 1
ATOM 3346 N N . PRO A 1 415 ? -14.606 8.442 -0.441 1.00 64.38 415 PRO A N 1
ATOM 3347 C CA . PRO A 1 415 ? -15.096 7.060 -0.390 1.00 64.38 415 PRO A CA 1
ATOM 3348 C C . PRO A 1 415 ? -14.801 6.404 0.967 1.00 64.38 415 PRO A C 1
ATOM 3350 O O . PRO A 1 415 ? -15.607 5.631 1.480 1.00 64.38 415 PRO A O 1
ATOM 3353 N N . LEU A 1 416 ? -13.667 6.771 1.579 1.00 71.00 416 LEU A N 1
ATOM 3354 C CA . LEU A 1 416 ? -13.185 6.260 2.863 1.00 71.00 416 LEU A CA 1
ATOM 3355 C C . LEU A 1 416 ? -13.939 6.811 4.082 1.00 71.00 416 LEU A C 1
ATOM 3357 O O . LEU A 1 416 ? -13.531 6.520 5.200 1.00 71.00 416 LEU A O 1
ATOM 3361 N N . TYR A 1 417 ? -15.055 7.537 3.926 1.00 74.38 417 TYR A N 1
ATOM 3362 C CA . TYR A 1 417 ? -15.885 7.950 5.071 1.00 74.38 417 TYR A CA 1
ATOM 3363 C C . TYR A 1 417 ? -16.229 6.765 5.996 1.00 74.38 417 TYR A C 1
ATOM 3365 O O . TYR A 1 417 ? -16.191 6.896 7.216 1.00 74.38 417 TYR A O 1
ATOM 3373 N N . ALA A 1 418 ? -16.469 5.580 5.419 1.00 72.25 418 ALA A N 1
ATOM 3374 C CA . ALA A 1 418 ? -16.774 4.361 6.168 1.00 72.25 418 ALA A CA 1
ATOM 3375 C C . ALA A 1 418 ? -15.564 3.686 6.866 1.00 72.25 418 ALA A C 1
ATOM 3377 O O . ALA A 1 418 ? -15.736 2.692 7.573 1.00 72.25 418 ALA A O 1
ATOM 3378 N N . LEU A 1 419 ? -14.344 4.183 6.649 1.00 78.44 419 LEU A N 1
ATOM 3379 C CA . LEU A 1 419 ? -13.105 3.681 7.258 1.00 78.44 419 LEU A CA 1
ATOM 3380 C C . LEU A 1 419 ? -12.223 4.812 7.815 1.00 78.44 419 LEU A C 1
ATOM 3382 O O . LEU A 1 419 ? -11.040 4.602 8.084 1.00 78.44 419 LEU A O 1
ATOM 3386 N N . LYS A 1 420 ? -12.784 6.018 7.984 1.00 80.81 420 LYS A N 1
ATOM 3387 C CA . LYS A 1 420 ? -12.025 7.253 8.216 1.00 80.81 420 LYS A CA 1
ATOM 3388 C C . LYS A 1 420 ? -11.040 7.130 9.379 1.00 80.81 420 LYS A C 1
ATOM 3390 O O . LYS A 1 420 ? -9.860 7.399 9.191 1.00 80.81 420 LYS A O 1
ATOM 3395 N N . HIS A 1 421 ? -11.492 6.653 10.537 1.00 81.00 421 HIS A N 1
ATOM 3396 C CA . HIS A 1 421 ? -10.639 6.511 11.720 1.00 81.00 421 HIS A CA 1
ATOM 3397 C C . HIS A 1 421 ? -9.530 5.461 11.553 1.00 81.00 421 HIS A C 1
ATOM 3399 O O . HIS A 1 421 ? -8.433 5.630 12.082 1.00 81.00 421 HIS A O 1
ATOM 3405 N N . GLN A 1 422 ? -9.769 4.402 10.774 1.00 84.31 422 GLN A N 1
ATOM 3406 C CA . GLN A 1 422 ? -8.746 3.396 10.471 1.00 84.31 422 GLN A CA 1
ATOM 3407 C C . GLN A 1 422 ? -7.739 3.921 9.431 1.00 84.31 422 GLN A C 1
ATOM 3409 O O . GLN A 1 422 ? -6.544 3.648 9.526 1.00 84.31 422 GLN A O 1
ATOM 3414 N N . THR A 1 423 ? -8.196 4.728 8.471 1.00 84.56 423 THR A N 1
ATOM 3415 C CA . THR A 1 423 ? -7.345 5.453 7.516 1.00 84.56 423 THR A CA 1
ATOM 3416 C C . THR A 1 423 ? -6.472 6.505 8.213 1.00 84.56 423 THR A C 1
ATOM 3418 O O . THR A 1 423 ? -5.278 6.581 7.925 1.00 84.56 423 THR A O 1
ATOM 3421 N N . GLU A 1 424 ? -7.027 7.269 9.161 1.00 86.25 424 GLU A N 1
ATOM 3422 C CA . GLU A 1 424 ? -6.291 8.218 10.013 1.00 86.25 424 GLU A CA 1
ATOM 3423 C C . GLU A 1 424 ? -5.198 7.499 10.821 1.00 86.25 424 GLU A C 1
ATOM 3425 O O . GLU A 1 424 ? -4.041 7.916 10.788 1.00 86.25 424 GLU A O 1
ATOM 3430 N N . ALA A 1 425 ? -5.516 6.363 11.452 1.00 85.69 425 ALA A N 1
ATOM 3431 C CA . ALA A 1 425 ? -4.540 5.571 12.203 1.00 85.69 425 ALA A CA 1
ATOM 3432 C C . ALA A 1 425 ? -3.387 5.038 11.326 1.00 85.69 425 ALA A C 1
ATOM 3434 O O . ALA A 1 425 ? -2.227 5.078 11.736 1.00 85.69 425 ALA A O 1
ATOM 3435 N N . VAL A 1 426 ? -3.669 4.553 10.109 1.00 89.44 426 VAL A N 1
ATOM 3436 C CA . VAL A 1 426 ? -2.620 4.134 9.158 1.00 89.44 426 VAL A CA 1
ATOM 3437 C C . VAL A 1 426 ? -1.751 5.321 8.730 1.00 89.44 426 VAL A C 1
ATOM 3439 O O . VAL A 1 426 ? -0.526 5.199 8.710 1.00 89.44 426 VAL A O 1
ATOM 3442 N N . TYR A 1 427 ? -2.357 6.475 8.439 1.00 89.94 427 TYR A N 1
ATOM 3443 C CA . TYR A 1 427 ? -1.636 7.701 8.090 1.00 89.94 427 TYR A CA 1
ATOM 3444 C C . TYR A 1 427 ? -0.675 8.146 9.206 1.00 89.94 427 TYR A C 1
ATOM 3446 O O . TYR A 1 427 ? 0.514 8.354 8.947 1.00 89.94 427 TYR A O 1
ATOM 3454 N N . GLU A 1 428 ? -1.150 8.231 10.452 1.00 89.50 428 GLU A N 1
ATOM 3455 C CA . GLU A 1 428 ? -0.330 8.640 11.598 1.00 89.50 428 GLU A CA 1
ATOM 3456 C C . GLU A 1 428 ? 0.855 7.693 11.840 1.00 89.50 428 GLU A C 1
ATOM 3458 O O . GLU A 1 428 ? 1.983 8.154 12.048 1.00 89.50 428 GLU A O 1
ATOM 3463 N N . GLU A 1 429 ? 0.641 6.376 11.759 1.00 89.88 429 GLU A N 1
ATOM 3464 C CA . GLU A 1 429 ? 1.704 5.390 11.978 1.00 89.88 429 GLU A CA 1
ATOM 3465 C C . GLU A 1 429 ? 2.753 5.373 10.858 1.00 89.88 429 GLU A C 1
ATOM 3467 O O . GLU A 1 429 ? 3.945 5.218 11.142 1.00 89.88 429 GLU A O 1
ATOM 3472 N N . ILE A 1 430 ? 2.352 5.583 9.599 1.00 89.44 430 ILE A N 1
ATOM 3473 C CA . ILE A 1 430 ? 3.281 5.697 8.463 1.00 89.44 430 ILE A CA 1
ATOM 3474 C C . ILE A 1 430 ? 4.104 6.988 8.576 1.00 89.44 430 ILE A C 1
ATOM 3476 O O . ILE A 1 430 ? 5.330 6.950 8.469 1.00 89.44 430 ILE A O 1
ATOM 3480 N N . VAL A 1 431 ? 3.478 8.124 8.903 1.00 87.88 431 VAL A N 1
ATOM 3481 C CA . VAL A 1 431 ? 4.188 9.395 9.144 1.00 87.88 431 VAL A CA 1
ATOM 3482 C C . VAL A 1 431 ? 5.130 9.302 10.358 1.00 87.88 431 VAL A C 1
ATOM 3484 O O . VAL A 1 431 ? 6.235 9.852 10.329 1.00 87.88 431 VAL A O 1
ATOM 3487 N N . SER A 1 432 ? 4.736 8.592 11.418 1.00 88.69 432 SER A N 1
ATOM 3488 C CA . SER A 1 432 ? 5.585 8.281 12.580 1.00 88.69 432 SER A CA 1
ATOM 3489 C C . SER A 1 432 ? 6.795 7.424 12.188 1.00 88.69 432 SER A C 1
ATOM 3491 O O . SER A 1 432 ? 7.937 7.770 12.508 1.00 88.69 432 SER A O 1
ATOM 3493 N N . MET A 1 433 ? 6.572 6.350 11.425 1.00 87.94 433 MET A N 1
ATOM 3494 C CA . MET A 1 433 ? 7.631 5.467 10.936 1.00 87.94 433 MET A CA 1
ATOM 3495 C C . MET A 1 433 ? 8.615 6.212 10.030 1.00 87.94 433 MET A C 1
ATOM 3497 O O . MET A 1 433 ? 9.824 6.119 10.235 1.00 87.94 433 MET A O 1
ATOM 3501 N N . ARG A 1 434 ? 8.130 7.048 9.107 1.00 84.88 434 ARG A N 1
ATOM 3502 C CA . ARG A 1 434 ? 8.981 7.884 8.253 1.00 84.88 434 ARG A CA 1
ATOM 3503 C C . ARG A 1 434 ? 9.884 8.825 9.052 1.00 84.88 434 ARG A C 1
ATOM 3505 O O . ARG A 1 434 ? 11.058 8.957 8.720 1.00 84.88 434 ARG A O 1
ATOM 3512 N N . LYS A 1 435 ? 9.388 9.443 10.132 1.00 84.44 435 LYS A N 1
ATOM 3513 C CA . LYS A 1 435 ? 10.219 10.279 11.026 1.00 84.44 435 LYS A CA 1
ATOM 3514 C C . LYS A 1 435 ? 11.352 9.473 11.671 1.00 84.44 435 LYS A C 1
ATOM 3516 O O . LYS A 1 435 ? 12.466 9.982 11.766 1.00 84.44 435 LYS A O 1
ATOM 3521 N N . LEU A 1 436 ? 11.091 8.224 12.070 1.00 83.00 436 LEU A N 1
ATOM 3522 C CA . LEU A 1 436 ? 12.116 7.315 12.599 1.00 83.00 436 LEU A CA 1
ATOM 3523 C C . LEU A 1 436 ? 13.134 6.920 11.522 1.00 83.00 436 LEU A C 1
ATOM 3525 O O . LEU A 1 436 ? 14.328 6.940 11.801 1.00 83.00 436 LEU A O 1
ATOM 3529 N N . LEU A 1 437 ? 12.684 6.620 10.298 1.00 80.19 437 LEU A N 1
ATOM 3530 C CA . LEU A 1 437 ? 13.556 6.285 9.166 1.00 80.19 437 LEU A CA 1
ATOM 3531 C C . LEU A 1 437 ? 14.451 7.463 8.742 1.00 80.19 437 LEU A C 1
ATOM 3533 O O . LEU A 1 437 ? 15.633 7.265 8.473 1.00 80.19 437 LEU A O 1
ATOM 3537 N N . CYS A 1 438 ? 13.938 8.697 8.750 1.00 76.19 438 CYS A N 1
ATOM 3538 C CA . CYS A 1 438 ? 14.751 9.891 8.500 1.00 76.19 438 CYS A CA 1
ATOM 3539 C C . CYS A 1 438 ? 15.833 10.106 9.572 1.00 76.19 438 CYS A C 1
ATOM 3541 O O . CYS A 1 438 ? 16.922 10.562 9.245 1.00 76.19 438 CYS A O 1
ATOM 3543 N N . ALA A 1 439 ? 15.562 9.765 10.837 1.00 73.31 439 ALA A N 1
ATOM 3544 C CA . ALA A 1 439 ? 16.514 9.931 11.941 1.00 73.31 439 ALA A CA 1
ATOM 3545 C C . ALA A 1 439 ? 17.687 8.927 11.925 1.00 73.31 439 ALA A C 1
ATOM 3547 O O . ALA A 1 439 ? 18.610 9.060 12.726 1.00 73.31 439 ALA A O 1
ATOM 3548 N N . ILE A 1 440 ? 17.643 7.921 11.046 1.00 70.50 440 ILE A N 1
ATOM 3549 C CA . ILE A 1 440 ? 18.639 6.840 10.933 1.00 70.50 440 ILE A CA 1
ATOM 3550 C C . ILE A 1 440 ? 19.204 6.687 9.517 1.00 70.50 440 ILE A C 1
ATOM 3552 O O . ILE A 1 440 ? 19.909 5.718 9.250 1.00 70.50 440 ILE A O 1
ATOM 3556 N N . ALA A 1 441 ? 18.915 7.631 8.617 1.00 63.47 441 ALA A N 1
ATOM 3557 C CA . ALA A 1 441 ? 19.350 7.582 7.221 1.00 63.47 441 ALA A CA 1
ATOM 3558 C C . ALA A 1 441 ? 20.884 7.533 7.057 1.00 63.47 441 ALA A C 1
ATOM 3560 O O . ALA A 1 441 ? 21.368 6.954 6.089 1.00 63.47 441 ALA A O 1
ATOM 3561 N N . ASP A 1 442 ? 21.628 8.080 8.024 1.00 62.06 442 ASP A N 1
ATOM 3562 C CA . ASP A 1 442 ? 23.097 8.120 8.033 1.00 62.06 442 ASP A CA 1
ATOM 3563 C C . ASP A 1 442 ? 23.752 6.875 8.679 1.00 62.06 442 ASP A C 1
ATOM 3565 O O . ASP A 1 442 ? 24.978 6.760 8.711 1.00 62.06 442 ASP A O 1
ATOM 3569 N N . LEU A 1 443 ? 22.965 5.938 9.228 1.00 63.09 443 LEU A N 1
ATOM 3570 C CA . LEU A 1 443 ? 23.474 4.740 9.907 1.00 63.09 443 LEU A CA 1
ATOM 3571 C C . LEU A 1 443 ? 23.567 3.550 8.939 1.00 63.09 443 LEU A C 1
ATOM 3573 O O . LEU A 1 443 ? 22.628 2.761 8.807 1.00 63.09 443 LEU A O 1
ATOM 3577 N N . GLU A 1 444 ? 24.732 3.378 8.307 1.00 57.78 444 GLU A N 1
ATOM 3578 C CA . GLU A 1 444 ? 25.046 2.202 7.482 1.00 57.78 444 GLU A CA 1
ATOM 3579 C C . GLU A 1 444 ? 25.028 0.908 8.320 1.00 57.78 444 GLU A C 1
ATOM 3581 O O . GLU A 1 444 ? 26.003 0.533 8.975 1.00 57.78 444 GLU A O 1
ATOM 3586 N N . ASN A 1 445 ? 23.896 0.200 8.312 1.00 65.62 445 ASN A N 1
ATOM 3587 C CA . ASN A 1 445 ? 23.705 -1.042 9.057 1.00 65.62 445 ASN A CA 1
ATOM 3588 C C . ASN A 1 445 ? 22.950 -2.074 8.193 1.00 65.62 445 ASN A C 1
ATOM 3590 O O . ASN A 1 445 ? 21.806 -1.819 7.817 1.00 65.62 445 ASN A O 1
ATOM 3594 N N . PRO A 1 446 ? 23.510 -3.270 7.921 1.00 66.75 446 PRO A N 1
ATOM 3595 C CA . PRO A 1 446 ? 22.874 -4.264 7.049 1.00 66.75 446 PRO A CA 1
ATOM 3596 C C . PRO A 1 446 ? 21.536 -4.796 7.591 1.00 66.75 446 PRO A C 1
ATOM 3598 O O . PRO A 1 446 ? 20.696 -5.267 6.829 1.00 66.75 446 PRO A O 1
ATOM 3601 N N . LYS A 1 447 ? 21.279 -4.685 8.903 1.00 70.38 447 LYS A N 1
ATOM 3602 C CA . LYS A 1 447 ? 19.973 -5.028 9.487 1.00 70.38 447 LYS A CA 1
ATOM 3603 C C . LYS A 1 447 ? 18.879 -4.021 9.098 1.00 70.38 447 LYS A C 1
ATOM 3605 O O . LYS A 1 447 ? 17.704 -4.381 9.106 1.00 70.38 447 LYS A O 1
ATOM 3610 N N . MET A 1 448 ? 19.247 -2.789 8.734 1.00 71.31 448 MET A N 1
ATOM 3611 C CA . MET A 1 448 ? 18.295 -1.777 8.271 1.00 71.31 448 MET A CA 1
ATOM 3612 C C . MET A 1 448 ? 17.750 -2.092 6.881 1.00 71.31 448 MET A C 1
ATOM 3614 O O . MET A 1 448 ? 16.561 -1.900 6.668 1.00 71.31 448 MET A O 1
ATOM 3618 N N . GLU A 1 449 ? 18.551 -2.636 5.964 1.00 72.81 449 GLU A N 1
ATOM 3619 C CA . GLU A 1 449 ? 18.100 -2.975 4.604 1.00 72.81 449 GLU A CA 1
ATOM 3620 C C . GLU A 1 449 ? 16.941 -3.993 4.611 1.00 72.81 449 GLU A C 1
ATOM 3622 O O . GLU A 1 449 ? 15.941 -3.827 3.906 1.00 72.81 449 GLU A O 1
ATOM 3627 N N . PHE A 1 450 ? 17.000 -4.980 5.512 1.00 78.88 450 PHE A N 1
ATOM 3628 C CA . PHE A 1 450 ? 15.903 -5.922 5.754 1.00 78.88 450 PHE A CA 1
ATOM 3629 C C . PHE A 1 450 ? 14.634 -5.234 6.294 1.00 78.88 450 PHE A C 1
ATOM 3631 O O . PHE A 1 450 ? 13.531 -5.490 5.809 1.00 78.88 450 PHE A O 1
ATOM 3638 N N . LEU A 1 451 ? 14.769 -4.329 7.272 1.00 80.31 451 LEU A N 1
ATOM 3639 C CA . LEU A 1 451 ? 13.630 -3.606 7.857 1.00 80.31 451 LEU A CA 1
ATOM 3640 C C . LEU A 1 451 ? 13.006 -2.600 6.879 1.00 80.31 451 LEU A C 1
ATOM 3642 O O . LEU A 1 451 ? 11.788 -2.437 6.861 1.00 80.31 451 LEU A O 1
ATOM 3646 N N . LEU A 1 452 ? 13.825 -1.961 6.044 1.00 77.94 452 LEU A N 1
ATOM 3647 C CA . LEU A 1 452 ? 13.400 -1.065 4.970 1.00 77.94 452 LEU A CA 1
ATOM 3648 C C . LEU A 1 452 ? 12.626 -1.814 3.876 1.00 77.94 452 LEU A C 1
ATOM 3650 O O . LEU A 1 452 ? 11.646 -1.283 3.357 1.00 77.94 452 LEU A O 1
ATOM 3654 N N . THR A 1 453 ? 13.028 -3.049 3.563 1.00 79.38 453 THR A N 1
ATOM 3655 C CA . THR A 1 453 ? 12.288 -3.938 2.652 1.00 79.38 453 THR A CA 1
ATOM 3656 C C . THR A 1 453 ? 10.928 -4.299 3.252 1.00 79.38 453 THR A C 1
ATOM 3658 O O . THR A 1 453 ? 9.898 -3.990 2.663 1.00 79.38 453 THR A O 1
ATOM 3661 N N . ARG A 1 454 ? 10.901 -4.792 4.497 1.00 83.44 454 ARG A N 1
ATOM 3662 C CA . ARG A 1 454 ? 9.649 -5.132 5.197 1.00 83.44 454 ARG A CA 1
ATOM 3663 C C . ARG A 1 454 ? 8.708 -3.930 5.387 1.00 83.44 454 ARG A C 1
ATOM 3665 O O . ARG A 1 454 ? 7.496 -4.107 5.422 1.00 83.44 454 ARG A O 1
ATOM 3672 N N . TYR A 1 455 ? 9.235 -2.707 5.498 1.00 85.88 455 TYR A N 1
ATOM 3673 C CA . TYR A 1 455 ? 8.417 -1.487 5.516 1.00 85.88 455 TYR A CA 1
ATOM 3674 C C . TYR A 1 455 ? 7.794 -1.178 4.146 1.00 85.88 455 TYR A C 1
ATOM 3676 O O . TYR A 1 455 ? 6.615 -0.835 4.099 1.00 85.88 455 TYR A O 1
ATOM 3684 N N . LYS A 1 456 ? 8.532 -1.351 3.037 1.00 80.81 456 LYS A N 1
ATOM 3685 C CA . LYS A 1 456 ? 7.974 -1.223 1.676 1.00 80.81 456 LYS A CA 1
ATOM 3686 C C . LYS A 1 456 ? 6.814 -2.189 1.447 1.00 80.81 456 LYS A C 1
ATOM 3688 O O . LYS A 1 456 ? 5.776 -1.760 0.951 1.00 80.81 456 LYS A O 1
ATOM 3693 N N . ASP A 1 457 ? 6.956 -3.443 1.874 1.00 81.50 457 ASP A N 1
ATOM 3694 C CA . ASP A 1 457 ? 5.893 -4.450 1.758 1.00 81.50 457 ASP A CA 1
ATOM 3695 C C . ASP A 1 457 ? 4.604 -3.983 2.455 1.00 81.50 457 ASP A C 1
ATOM 3697 O O . ASP A 1 457 ? 3.514 -4.094 1.897 1.00 81.50 457 ASP A O 1
ATOM 3701 N N . ILE A 1 458 ? 4.726 -3.393 3.650 1.00 85.88 458 ILE A N 1
ATOM 3702 C CA . ILE A 1 458 ? 3.586 -2.868 4.417 1.00 85.88 458 ILE A CA 1
ATOM 3703 C C . ILE A 1 458 ? 2.996 -1.605 3.771 1.00 85.88 458 ILE A C 1
ATOM 3705 O O . ILE A 1 458 ? 1.777 -1.444 3.776 1.00 85.88 458 ILE A O 1
ATOM 3709 N N . VAL A 1 459 ? 3.817 -0.727 3.186 1.00 85.75 459 VAL A N 1
ATOM 3710 C CA . VAL A 1 459 ? 3.342 0.447 2.427 1.00 85.75 459 VAL A CA 1
ATOM 3711 C C . VAL A 1 459 ? 2.531 0.005 1.204 1.00 85.75 459 VAL A C 1
ATOM 3713 O O . VAL A 1 459 ? 1.419 0.493 1.010 1.00 85.75 459 VAL A O 1
ATOM 3716 N N . HIS A 1 460 ? 3.016 -0.967 0.428 1.00 80.69 460 HIS A N 1
ATOM 3717 C CA . HIS A 1 460 ? 2.271 -1.508 -0.713 1.00 80.69 460 HIS A CA 1
ATOM 3718 C C . HIS A 1 460 ? 1.020 -2.296 -0.293 1.00 80.69 460 HIS A C 1
ATOM 3720 O O . HIS A 1 460 ? -0.014 -2.201 -0.951 1.00 80.69 460 HIS A O 1
ATOM 3726 N N . GLN A 1 461 ? 1.065 -3.021 0.828 1.00 84.75 461 GLN A N 1
ATOM 3727 C CA . GLN A 1 461 ? -0.111 -3.667 1.416 1.00 84.75 461 GLN A CA 1
ATOM 3728 C C . GLN A 1 461 ? -1.172 -2.636 1.839 1.00 84.75 461 GLN A C 1
ATOM 3730 O O . GLN A 1 461 ? -2.360 -2.837 1.587 1.00 84.75 461 GLN A O 1
ATOM 3735 N N . ALA A 1 462 ? -0.762 -1.525 2.457 1.00 88.25 462 ALA A N 1
ATOM 3736 C CA . ALA A 1 462 ? -1.651 -0.434 2.848 1.00 88.25 462 ALA A CA 1
ATOM 3737 C C . ALA A 1 462 ? -2.307 0.223 1.630 1.00 88.25 462 ALA A C 1
ATOM 3739 O O . ALA A 1 462 ? -3.526 0.383 1.595 1.00 88.25 462 ALA A O 1
ATOM 3740 N N . GLU A 1 463 ? -1.504 0.541 0.616 1.00 85.19 463 GLU A N 1
ATOM 3741 C CA . GLU A 1 463 ? -1.969 1.067 -0.662 1.00 85.19 463 GLU A CA 1
ATOM 3742 C C . GLU A 1 463 ? -2.975 0.127 -1.338 1.00 85.19 463 GLU A C 1
ATOM 3744 O O . GLU A 1 463 ? -4.062 0.567 -1.706 1.00 85.19 463 GLU A O 1
ATOM 3749 N N . TYR A 1 464 ? -2.674 -1.173 -1.415 1.00 84.25 464 TYR A N 1
ATOM 3750 C CA . TYR A 1 464 ? -3.584 -2.166 -1.981 1.00 84.25 464 TYR A CA 1
ATOM 3751 C C . TYR A 1 464 ? -4.924 -2.225 -1.233 1.00 84.25 464 TYR A C 1
ATOM 3753 O O . TYR A 1 464 ? -5.980 -2.252 -1.866 1.00 84.25 464 TYR A O 1
ATOM 3761 N N . VAL A 1 465 ? -4.912 -2.232 0.107 1.00 86.25 465 VAL A N 1
ATOM 3762 C CA . VAL A 1 465 ? -6.140 -2.257 0.928 1.00 86.25 465 VAL A CA 1
ATOM 3763 C C . VAL A 1 465 ? -6.977 -0.988 0.727 1.00 86.25 465 VAL A C 1
ATOM 3765 O O . VAL A 1 465 ? -8.204 -1.051 0.730 1.00 86.25 465 VAL A O 1
ATOM 3768 N N . ILE A 1 466 ? -6.342 0.165 0.521 1.00 86.62 466 ILE A N 1
ATOM 3769 C CA . ILE A 1 466 ? -7.044 1.422 0.234 1.00 86.62 466 ILE A CA 1
ATOM 3770 C C . ILE A 1 466 ? -7.636 1.410 -1.181 1.00 86.62 466 ILE A C 1
ATOM 3772 O O . ILE A 1 466 ? -8.787 1.806 -1.367 1.00 86.62 466 ILE A O 1
ATOM 3776 N N . ASP A 1 467 ? -6.895 0.916 -2.168 1.00 83.06 467 ASP A N 1
ATOM 3777 C CA . ASP A 1 467 ? -7.310 0.966 -3.571 1.00 83.06 467 ASP A CA 1
ATOM 3778 C C . ASP A 1 467 ? -8.382 -0.067 -3.915 1.00 83.06 467 ASP A C 1
ATOM 3780 O O . ASP A 1 467 ? -9.345 0.271 -4.601 1.00 83.06 467 ASP A O 1
ATOM 3784 N N . SER A 1 468 ? -8.280 -1.287 -3.378 1.00 82.06 468 SER A N 1
ATOM 3785 C CA . SER A 1 468 ? -9.345 -2.299 -3.475 1.00 82.06 468 SER A CA 1
ATOM 3786 C C . SER A 1 468 ? -10.652 -1.799 -2.846 1.00 82.06 468 SER A C 1
ATOM 3788 O O . SER A 1 468 ? -11.722 -1.945 -3.441 1.00 82.06 468 SER A O 1
ATOM 3790 N N . PHE A 1 469 ? -10.575 -1.086 -1.716 1.00 83.38 469 PHE A N 1
ATOM 3791 C CA . PHE A 1 469 ? -11.738 -0.433 -1.119 1.00 83.38 469 PHE A CA 1
ATOM 3792 C C . PHE A 1 469 ? -12.330 0.671 -2.015 1.00 83.38 469 PHE A C 1
ATOM 3794 O O . PHE A 1 469 ? -13.543 0.709 -2.224 1.00 83.38 469 PHE A O 1
ATOM 3801 N N . ILE A 1 470 ? -11.498 1.560 -2.572 1.00 82.19 470 ILE A N 1
ATOM 3802 C CA . ILE A 1 470 ? -11.942 2.643 -3.473 1.00 82.19 470 ILE A CA 1
ATOM 3803 C C . ILE A 1 470 ? -12.540 2.082 -4.774 1.00 82.19 470 ILE A C 1
ATOM 3805 O O . ILE A 1 470 ? -13.500 2.646 -5.300 1.00 82.19 470 ILE A O 1
ATOM 3809 N N . ALA A 1 471 ? -12.020 0.958 -5.270 1.00 80.81 471 ALA A N 1
ATOM 3810 C CA . ALA A 1 471 ? -12.558 0.225 -6.413 1.00 80.81 471 ALA A CA 1
ATOM 3811 C C . ALA A 1 471 ? -13.897 -0.485 -6.116 1.00 80.81 471 ALA A C 1
ATOM 3813 O O . ALA A 1 471 ? -14.562 -0.946 -7.045 1.00 80.81 471 ALA A O 1
ATOM 3814 N N . GLY A 1 472 ? -14.320 -0.551 -4.848 1.00 77.31 472 GLY A N 1
ATOM 3815 C CA . GLY A 1 472 ? -15.539 -1.242 -4.424 1.00 77.31 472 GLY A CA 1
ATOM 3816 C C . GLY A 1 472 ? -15.403 -2.766 -4.394 1.00 77.31 472 GLY A C 1
ATOM 3817 O O . GLY A 1 472 ? -16.408 -3.472 -4.493 1.00 77.31 472 GLY A O 1
ATOM 3818 N N . GLU A 1 473 ? -14.180 -3.284 -4.284 1.00 76.75 473 GLU A N 1
ATOM 3819 C CA . GLU A 1 473 ? -13.925 -4.711 -4.111 1.00 76.75 473 GLU A CA 1
ATOM 3820 C C . GLU A 1 473 ? -14.223 -5.157 -2.668 1.00 76.75 473 GLU A C 1
ATOM 3822 O O . GLU A 1 473 ? -14.247 -4.358 -1.733 1.00 76.75 473 GLU A O 1
ATOM 3827 N N . GLY A 1 474 ? -14.446 -6.462 -2.474 1.00 73.19 474 GLY A N 1
ATOM 3828 C CA . GLY A 1 474 ? -14.603 -7.090 -1.156 1.00 73.19 474 GLY A CA 1
ATOM 3829 C C . GLY A 1 474 ? -15.725 -6.518 -0.272 1.00 73.19 474 GLY A C 1
ATOM 3830 O O . GLY A 1 474 ? -16.731 -5.995 -0.744 1.00 73.19 474 GLY A O 1
ATOM 3831 N N . SER A 1 475 ? -15.580 -6.676 1.047 1.00 76.75 475 SER A N 1
ATOM 3832 C CA . SER A 1 475 ? -16.496 -6.096 2.040 1.00 76.75 475 SER A CA 1
ATOM 3833 C C . SER A 1 475 ? -15.780 -5.062 2.906 1.00 76.75 475 SER A C 1
ATOM 3835 O O . SER A 1 475 ? -14.569 -5.151 3.118 1.00 76.75 475 SER A O 1
ATOM 3837 N N . ILE A 1 476 ? -16.523 -4.100 3.465 1.00 77.19 476 ILE A N 1
ATOM 3838 C CA . ILE A 1 476 ? -15.979 -3.073 4.379 1.00 77.19 476 ILE A CA 1
ATOM 3839 C C . ILE A 1 476 ? -15.237 -3.736 5.557 1.00 77.19 476 ILE A C 1
ATOM 3841 O O . ILE A 1 476 ? -14.167 -3.283 5.956 1.00 77.19 476 ILE A O 1
ATOM 3845 N N . TRP A 1 477 ? -15.756 -4.869 6.043 1.00 75.81 477 TRP A N 1
ATOM 3846 C CA . TRP A 1 477 ? -15.121 -5.719 7.052 1.00 75.81 477 TRP A CA 1
ATOM 3847 C C . TRP A 1 477 ? -13.706 -6.182 6.662 1.00 75.81 477 TRP A C 1
ATOM 3849 O O . TRP A 1 477 ? -12.790 -6.066 7.474 1.00 75.81 477 TRP A O 1
ATOM 3859 N N . CYS A 1 478 ? -13.495 -6.660 5.428 1.00 77.69 478 CYS A N 1
ATOM 3860 C CA . CYS A 1 478 ? -12.173 -7.106 4.961 1.00 77.69 478 CYS A CA 1
ATOM 3861 C C . CYS A 1 478 ? -11.155 -5.957 4.954 1.00 77.69 478 CYS A C 1
ATOM 3863 O O . CYS A 1 478 ? -10.019 -6.132 5.384 1.00 77.69 478 CYS A O 1
ATOM 3865 N N . HIS A 1 479 ? -11.575 -4.767 4.523 1.00 83.75 479 HIS A N 1
ATOM 3866 C CA . HIS A 1 479 ? -10.705 -3.592 4.452 1.00 83.75 479 HIS A CA 1
ATOM 3867 C C . HIS A 1 479 ? -10.403 -3.016 5.836 1.00 83.75 479 HIS A C 1
ATOM 3869 O O . HIS A 1 479 ? -9.252 -2.698 6.120 1.00 83.75 479 HIS A O 1
ATOM 3875 N N . ARG A 1 480 ? -11.387 -2.993 6.747 1.00 81.88 480 ARG A N 1
ATOM 3876 C CA . ARG A 1 480 ? -11.172 -2.670 8.167 1.00 81.88 480 ARG A CA 1
ATOM 3877 C C . ARG A 1 480 ? -10.127 -3.592 8.802 1.00 81.88 480 ARG A C 1
ATOM 3879 O O . ARG A 1 480 ? -9.208 -3.116 9.464 1.00 81.88 480 ARG A O 1
ATOM 3886 N N . LEU A 1 481 ? -10.234 -4.900 8.555 1.00 83.12 481 LEU A N 1
ATOM 3887 C CA . LEU A 1 481 ? -9.252 -5.887 9.005 1.00 83.12 481 LEU A CA 1
ATOM 3888 C C . LEU A 1 481 ? -7.862 -5.633 8.394 1.00 83.12 481 LEU A C 1
ATOM 3890 O O . LEU A 1 481 ? -6.863 -5.706 9.106 1.00 83.12 481 LEU A O 1
ATOM 3894 N N . GLY A 1 482 ? -7.795 -5.296 7.103 1.00 85.56 482 GLY A N 1
ATOM 3895 C CA . GLY A 1 482 ? -6.545 -4.959 6.420 1.00 85.56 482 GLY A CA 1
ATOM 3896 C C . GLY A 1 482 ? -5.852 -3.727 6.994 1.00 85.56 482 GLY A C 1
ATOM 3897 O O . GLY A 1 482 ? -4.666 -3.797 7.309 1.00 85.56 482 GLY A O 1
ATOM 3898 N N . LEU A 1 483 ? -6.589 -2.634 7.213 1.00 88.19 483 LEU A N 1
ATOM 3899 C CA . LEU A 1 483 ? -6.056 -1.420 7.839 1.00 88.19 483 LEU A CA 1
ATOM 3900 C C . LEU A 1 483 ? -5.567 -1.704 9.269 1.00 88.19 483 LEU A C 1
ATOM 3902 O O . LEU A 1 483 ? -4.469 -1.286 9.622 1.00 88.19 483 LEU A O 1
ATOM 3906 N N . PHE A 1 484 ? -6.297 -2.504 10.058 1.00 86.62 484 PHE A N 1
ATOM 3907 C CA . PHE A 1 484 ? -5.841 -2.936 11.386 1.00 86.62 484 PHE A CA 1
ATOM 3908 C C . PHE A 1 484 ? -4.518 -3.718 11.343 1.00 86.62 484 PHE A C 1
ATOM 3910 O O . PHE A 1 484 ? -3.622 -3.456 12.151 1.00 86.62 484 PHE A O 1
ATOM 3917 N N . VAL A 1 485 ? -4.371 -4.665 10.409 1.00 86.69 485 VAL A N 1
ATOM 3918 C CA . VAL A 1 485 ? -3.133 -5.450 10.254 1.00 86.69 485 VAL A CA 1
ATOM 3919 C C . VAL A 1 485 ? -1.972 -4.563 9.798 1.00 86.69 485 VAL A C 1
ATOM 3921 O O . VAL A 1 485 ? -0.894 -4.652 10.377 1.00 86.69 485 VAL A O 1
ATOM 3924 N N . VAL A 1 486 ? -2.198 -3.633 8.868 1.00 89.19 486 VAL A N 1
ATOM 3925 C CA . VAL A 1 486 ? -1.205 -2.617 8.475 1.00 89.19 486 VAL A CA 1
ATOM 3926 C C . VAL A 1 486 ? -0.755 -1.790 9.687 1.00 89.19 486 VAL A C 1
ATOM 3928 O O . VAL A 1 486 ? 0.441 -1.721 9.968 1.00 89.19 486 VAL A O 1
ATOM 3931 N N . THR A 1 487 ? -1.686 -1.215 10.458 1.00 88.75 487 THR A N 1
ATOM 3932 C CA . THR A 1 487 ? -1.376 -0.438 11.674 1.00 88.75 487 THR A CA 1
ATOM 3933 C C . THR A 1 487 ? -0.575 -1.265 12.687 1.00 88.75 487 THR A C 1
ATOM 3935 O O . THR A 1 487 ? 0.395 -0.769 13.266 1.00 88.75 487 THR A O 1
ATOM 3938 N N . LYS A 1 488 ? -0.940 -2.538 12.895 1.00 85.94 488 LYS A N 1
ATOM 3939 C CA . LYS A 1 488 ? -0.206 -3.487 13.750 1.00 85.94 488 LYS A CA 1
ATOM 3940 C C . LYS A 1 488 ? 1.227 -3.692 13.251 1.00 85.94 488 LYS A C 1
ATOM 3942 O O . LYS A 1 488 ? 2.161 -3.589 14.047 1.00 85.94 488 LYS A O 1
ATOM 3947 N N . ASP A 1 489 ? 1.410 -3.978 11.968 1.00 87.62 489 ASP A N 1
ATOM 3948 C CA . ASP A 1 489 ? 2.709 -4.360 11.413 1.00 87.62 489 ASP A CA 1
ATOM 3949 C C . ASP A 1 489 ? 3.675 -3.163 11.342 1.00 87.62 489 ASP A C 1
ATOM 3951 O O . ASP A 1 489 ? 4.855 -3.317 11.677 1.00 87.62 489 ASP A O 1
ATOM 3955 N N . VAL A 1 490 ? 3.177 -1.947 11.063 1.00 89.25 490 VAL A N 1
ATOM 3956 C CA . VAL A 1 490 ? 3.962 -0.706 11.222 1.00 89.25 490 VAL A CA 1
ATOM 3957 C C . VAL A 1 490 ? 4.398 -0.523 12.680 1.00 89.25 490 VAL A C 1
ATOM 3959 O O . VAL A 1 490 ? 5.580 -0.289 12.933 1.00 89.25 490 VAL A O 1
ATOM 3962 N N . LYS A 1 491 ? 3.498 -0.686 13.663 1.00 88.06 491 LYS A N 1
ATOM 3963 C CA . LYS A 1 491 ? 3.845 -0.581 15.096 1.00 88.06 491 LYS A CA 1
ATOM 3964 C C . LYS A 1 491 ? 4.896 -1.607 15.530 1.00 88.06 491 LYS A C 1
ATOM 3966 O O . LYS A 1 491 ? 5.762 -1.279 16.344 1.00 88.06 491 LYS A O 1
ATOM 3971 N N . ILE A 1 492 ? 4.851 -2.830 14.998 1.00 86.62 492 ILE A N 1
ATOM 3972 C CA . ILE A 1 492 ? 5.870 -3.861 15.249 1.00 86.62 492 ILE A CA 1
ATOM 3973 C C . ILE A 1 492 ? 7.225 -3.416 14.683 1.00 86.62 492 ILE A C 1
ATOM 3975 O O . ILE A 1 492 ? 8.207 -3.391 15.428 1.00 86.62 492 ILE A O 1
ATOM 3979 N N . LEU A 1 493 ? 7.281 -2.970 13.422 1.00 87.19 493 LEU A N 1
ATOM 3980 C CA . LEU A 1 493 ? 8.516 -2.446 12.828 1.00 87.19 493 LEU A CA 1
ATOM 3981 C C . LEU A 1 493 ? 9.074 -1.237 13.584 1.00 87.19 493 LEU A C 1
ATOM 3983 O O . LEU A 1 493 ? 10.277 -1.180 13.831 1.00 87.19 493 LEU A O 1
ATOM 3987 N N . GLN A 1 494 ? 8.227 -0.297 14.009 1.00 87.88 494 GLN A N 1
ATOM 3988 C CA . GLN A 1 494 ? 8.669 0.834 14.824 1.00 87.88 494 GLN A CA 1
ATOM 3989 C C . GLN A 1 494 ? 9.331 0.373 16.131 1.00 87.88 494 GLN A C 1
ATOM 3991 O O . GLN A 1 494 ? 10.332 0.962 16.536 1.00 87.88 494 GLN A O 1
ATOM 3996 N N . LYS A 1 495 ? 8.796 -0.659 16.804 1.00 86.88 495 LYS A N 1
ATOM 3997 C CA . LYS A 1 495 ? 9.407 -1.232 18.018 1.00 86.88 495 LYS A CA 1
ATOM 3998 C C . LYS A 1 495 ? 10.764 -1.876 17.707 1.00 86.88 495 LYS A C 1
ATOM 4000 O O . LYS A 1 495 ? 11.719 -1.635 18.441 1.00 86.88 495 LYS A O 1
ATOM 4005 N N . GLU A 1 496 ? 10.879 -2.624 16.608 1.00 85.75 496 GLU A N 1
ATOM 4006 C CA . GLU A 1 496 ? 12.146 -3.228 16.160 1.00 85.75 496 GLU A CA 1
ATOM 4007 C C . GLU A 1 496 ? 13.216 -2.166 15.829 1.00 85.75 496 GLU A C 1
ATOM 4009 O O . GLU A 1 496 ? 14.356 -2.277 16.286 1.00 85.75 496 GLU A O 1
ATOM 4014 N N . VAL A 1 497 ? 12.849 -1.096 15.112 1.00 84.25 497 VAL A N 1
ATOM 4015 C CA . VAL A 1 497 ? 13.741 0.037 14.792 1.00 84.25 497 VAL A CA 1
ATOM 4016 C C . VAL A 1 497 ? 14.148 0.807 16.054 1.00 84.25 497 VAL A C 1
ATOM 4018 O O . VAL A 1 497 ? 15.334 1.076 16.252 1.00 84.25 497 VAL A O 1
ATOM 4021 N N . LYS A 1 498 ? 13.200 1.111 16.953 1.00 84.88 498 LYS A N 1
ATOM 4022 C CA . LYS A 1 498 ? 13.480 1.771 18.244 1.00 84.88 498 LYS A CA 1
ATOM 4023 C C . LYS A 1 498 ? 14.429 0.939 19.113 1.00 84.88 498 LYS A C 1
ATOM 4025 O O . LYS A 1 498 ? 15.328 1.507 19.722 1.00 84.88 498 LYS A O 1
ATOM 4030 N N . ALA A 1 499 ? 14.299 -0.388 19.121 1.00 82.44 499 ALA A N 1
ATOM 4031 C CA . ALA A 1 499 ? 15.217 -1.265 19.847 1.00 82.44 499 ALA A CA 1
ATOM 4032 C C . ALA A 1 499 ? 16.654 -1.206 19.289 1.00 82.44 499 ALA A C 1
ATOM 4034 O O . ALA A 1 499 ? 17.605 -1.129 20.066 1.00 82.44 499 ALA A O 1
ATOM 4035 N N . ILE A 1 500 ? 16.827 -1.183 17.959 1.00 76.00 500 ILE A N 1
ATOM 4036 C CA . ILE A 1 500 ? 18.148 -1.014 17.320 1.00 76.00 500 ILE A CA 1
ATOM 4037 C C . ILE A 1 500 ? 18.756 0.349 17.673 1.00 76.00 500 ILE A C 1
ATOM 4039 O O . ILE A 1 500 ? 19.926 0.412 18.052 1.00 76.00 500 ILE A O 1
ATOM 4043 N N . LEU A 1 501 ? 17.960 1.420 17.611 1.00 72.81 501 LEU A N 1
ATOM 4044 C CA . LEU A 1 501 ? 18.358 2.763 18.044 1.00 72.81 501 LEU A CA 1
ATOM 4045 C C . LEU A 1 501 ? 18.868 2.767 19.490 1.00 72.81 501 LEU A C 1
ATOM 4047 O O . LEU A 1 501 ? 19.966 3.254 19.750 1.00 72.81 501 LEU A O 1
ATOM 4051 N N . THR A 1 502 ? 18.121 2.173 20.426 1.00 69.06 502 THR A N 1
ATOM 4052 C CA . THR A 1 502 ? 18.528 2.092 21.836 1.00 69.06 502 THR A CA 1
ATOM 4053 C C . THR A 1 502 ? 19.826 1.302 22.014 1.00 69.06 502 THR A C 1
ATOM 4055 O O . THR A 1 502 ? 20.700 1.758 22.746 1.00 69.06 502 THR A O 1
ATOM 4058 N N . MET A 1 503 ? 20.001 0.175 21.312 1.00 61.41 503 MET A N 1
ATOM 4059 C CA . MET A 1 503 ? 21.247 -0.607 21.364 1.00 61.41 503 MET A CA 1
ATOM 4060 C C . MET A 1 503 ? 22.450 0.181 20.818 1.00 61.41 503 MET A C 1
ATOM 4062 O O . MET A 1 503 ? 23.531 0.129 21.401 1.00 61.41 503 MET A O 1
ATOM 4066 N N . THR A 1 504 ? 22.254 0.946 19.741 1.00 58.28 504 THR A N 1
ATOM 4067 C CA . THR A 1 504 ? 23.302 1.780 19.125 1.00 58.28 504 THR A CA 1
ATOM 4068 C C . THR A 1 504 ? 23.720 2.912 20.071 1.00 58.28 504 THR A C 1
ATOM 4070 O O . THR A 1 504 ? 24.904 3.092 20.340 1.00 58.28 504 THR A O 1
ATOM 4073 N N . ILE A 1 505 ? 22.751 3.602 20.683 1.00 56.59 505 ILE A N 1
ATOM 4074 C CA . ILE A 1 505 ? 22.999 4.683 21.654 1.00 56.59 505 ILE A CA 1
ATOM 4075 C C . ILE A 1 505 ? 23.708 4.166 22.922 1.00 56.59 505 ILE A C 1
ATOM 4077 O O . ILE A 1 505 ? 24.492 4.897 23.522 1.00 56.59 505 ILE A O 1
ATOM 4081 N N . THR A 1 506 ? 23.502 2.906 23.325 1.00 42.81 506 THR A N 1
ATOM 4082 C CA . THR A 1 506 ? 24.238 2.314 24.462 1.00 42.81 506 THR A CA 1
ATOM 4083 C C . THR A 1 506 ? 25.699 1.951 24.173 1.00 42.81 506 THR A C 1
ATOM 4085 O O . THR A 1 506 ? 26.423 1.637 25.117 1.00 42.81 506 THR A O 1
ATOM 4088 N N . CYS A 1 507 ? 26.155 1.999 22.917 1.00 41.81 507 CYS A N 1
ATOM 4089 C CA . CYS A 1 507 ? 27.564 1.782 22.573 1.00 41.81 507 CYS A CA 1
ATOM 4090 C C . CYS A 1 507 ? 28.386 3.082 22.502 1.00 41.81 507 CYS A C 1
ATOM 4092 O O . CYS A 1 507 ? 29.580 3.032 22.793 1.00 41.81 507 CYS A O 1
ATOM 4094 N N . ASP A 1 508 ? 27.760 4.228 22.209 1.00 33.56 508 ASP A N 1
ATOM 4095 C CA . ASP A 1 508 ? 28.447 5.511 21.999 1.00 33.56 508 ASP A CA 1
ATOM 4096 C C . ASP A 1 508 ? 28.004 6.602 22.994 1.00 33.56 508 ASP A C 1
ATOM 4098 O O . ASP A 1 508 ? 27.129 7.423 22.716 1.00 33.56 508 ASP A O 1
ATOM 4102 N N . THR A 1 509 ? 28.661 6.673 24.160 1.00 32.91 509 THR A N 1
ATOM 4103 C CA . THR A 1 509 ? 28.484 7.783 25.122 1.00 32.91 509 THR A CA 1
ATOM 4104 C C . THR A 1 509 ? 29.714 8.690 25.254 1.00 32.91 509 THR A C 1
ATOM 4106 O O . THR A 1 509 ? 30.441 8.604 26.244 1.00 32.91 509 THR A O 1
ATOM 4109 N N . VAL A 1 510 ? 29.892 9.600 24.284 1.00 31.47 510 VAL A N 1
ATOM 4110 C CA . VAL A 1 510 ? 30.530 10.947 24.356 1.00 31.47 510 VAL A CA 1
ATOM 4111 C C . VAL A 1 510 ? 30.222 11.696 23.036 1.00 31.47 510 VAL A C 1
ATOM 4113 O O . VAL A 1 510 ? 30.167 11.048 22.003 1.00 31.47 510 VAL A O 1
ATOM 4116 N N . ILE A 1 511 ? 30.002 13.018 22.930 1.00 28.47 511 ILE A N 1
ATOM 4117 C CA . ILE A 1 511 ? 30.064 14.177 23.854 1.00 28.47 511 ILE A CA 1
ATOM 4118 C C . ILE A 1 511 ? 28.735 14.983 23.727 1.00 28.47 511 ILE A C 1
ATOM 4120 O O . ILE A 1 511 ? 28.190 15.036 22.626 1.00 28.47 511 ILE A O 1
ATOM 4124 N N . PRO A 1 512 ? 28.198 15.651 24.775 1.00 37.31 512 PRO A N 1
ATOM 4125 C CA . PRO A 1 512 ? 26.961 16.436 24.672 1.00 37.31 512 PRO A CA 1
ATOM 4126 C C . PRO A 1 512 ? 27.145 17.868 24.128 1.00 37.31 512 PRO A C 1
ATOM 4128 O O . PRO A 1 512 ? 28.204 18.476 24.266 1.00 37.31 512 PRO A O 1
ATOM 4131 N N . SER A 1 513 ? 26.012 18.453 23.714 1.00 26.92 513 SER A N 1
ATOM 4132 C CA . SER A 1 513 ? 25.736 19.882 23.456 1.00 26.92 513 SER A CA 1
ATOM 4133 C C . SER A 1 513 ? 26.245 20.509 22.147 1.00 26.92 513 SER A C 1
ATOM 4135 O O . SER A 1 513 ? 27.435 20.511 21.859 1.00 26.92 513 SER A O 1
ATOM 4137 N N . LEU A 1 514 ? 25.325 21.163 21.422 1.00 25.33 514 LEU A N 1
ATOM 4138 C CA . LEU A 1 514 ? 25.304 22.629 21.278 1.00 25.33 514 LEU A CA 1
ATOM 4139 C C . LEU A 1 514 ? 23.984 23.109 20.639 1.00 25.33 514 LEU A C 1
ATOM 4141 O O . LEU A 1 514 ? 23.689 22.813 19.487 1.00 25.33 514 LEU A O 1
ATOM 4145 N N . TYR A 1 515 ? 23.217 23.921 21.372 1.00 29.02 515 TYR A N 1
ATOM 4146 C CA . TYR A 1 515 ? 22.234 24.831 20.774 1.00 29.02 515 TYR A CA 1
ATOM 4147 C C . TYR A 1 515 ? 22.970 26.096 20.314 1.00 29.02 515 TYR A C 1
ATOM 4149 O O . TYR A 1 515 ? 23.510 26.808 21.160 1.00 29.02 515 TYR A O 1
ATOM 4157 N N . SER A 1 516 ? 22.975 26.408 19.015 1.00 26.27 516 SER A N 1
ATOM 4158 C CA . SER A 1 516 ? 22.874 27.779 18.462 1.00 26.27 516 SER A CA 1
ATOM 4159 C C . SER A 1 516 ? 23.102 27.788 16.944 1.00 26.27 516 SER A C 1
ATOM 4161 O O . SER A 1 516 ? 24.121 27.314 16.457 1.00 26.27 516 SER A O 1
ATOM 4163 N N . GLY A 1 517 ? 22.160 28.360 16.190 1.00 23.53 517 GLY A N 1
ATOM 4164 C CA . GLY A 1 517 ? 22.252 28.492 14.731 1.00 23.53 517 GLY A CA 1
ATOM 4165 C C . GLY A 1 517 ? 20.901 28.866 14.121 1.00 23.53 517 GLY A C 1
ATOM 4166 O O . GLY A 1 517 ? 19.925 28.147 14.304 1.00 23.53 517 GLY A O 1
ATOM 4167 N N . ALA A 1 518 ? 20.829 30.024 13.464 1.00 24.20 518 ALA A N 1
ATOM 4168 C CA . ALA A 1 518 ? 19.610 30.575 12.860 1.00 24.20 518 ALA A CA 1
ATOM 4169 C C . ALA A 1 518 ? 19.230 29.857 11.537 1.00 24.20 518 ALA A C 1
ATOM 4171 O O . ALA A 1 518 ? 20.096 29.214 10.941 1.00 24.20 518 ALA A O 1
ATOM 4172 N N . PRO A 1 519 ? 17.974 29.961 11.051 1.00 25.30 519 PRO A N 1
ATOM 4173 C CA . PRO A 1 519 ? 17.529 29.224 9.867 1.00 25.30 519 PRO A CA 1
ATOM 4174 C C . PRO A 1 519 ? 18.151 29.759 8.568 1.00 25.30 519 PRO A C 1
ATOM 4176 O O . PRO A 1 519 ? 18.107 30.959 8.290 1.00 25.30 519 PRO A O 1
ATOM 4179 N N . SER A 1 520 ? 18.677 28.854 7.743 1.00 26.73 520 SER A N 1
ATOM 4180 C CA . SER A 1 520 ? 19.022 29.114 6.343 1.00 26.73 520 SER A CA 1
ATOM 4181 C C . SER A 1 520 ? 17.767 29.080 5.461 1.00 26.73 520 SER A C 1
ATOM 4183 O O . SER A 1 520 ? 16.855 28.286 5.678 1.00 26.73 520 SER A O 1
ATOM 4185 N N . GLN A 1 521 ? 17.711 29.994 4.491 1.00 27.11 521 GLN A N 1
ATOM 4186 C CA . GLN A 1 521 ? 16.499 30.307 3.730 1.00 27.11 521 GLN A CA 1
ATOM 4187 C C . GLN A 1 521 ? 16.122 29.252 2.682 1.00 27.11 521 GLN A C 1
ATOM 4189 O O . GLN A 1 521 ? 16.967 28.542 2.139 1.00 27.11 521 GLN A O 1
ATOM 4194 N N . GLU A 1 522 ? 14.831 29.239 2.355 1.00 25.91 522 GLU A N 1
ATOM 4195 C CA . GLU A 1 522 ? 14.230 28.486 1.258 1.00 25.91 522 GLU A CA 1
ATOM 4196 C C . GLU A 1 522 ? 14.860 28.863 -0.094 1.00 25.91 522 GLU A C 1
ATOM 4198 O O . GLU A 1 522 ? 14.867 30.029 -0.500 1.00 25.91 522 GLU A O 1
ATOM 4203 N N . ASN A 1 523 ? 15.341 27.863 -0.835 1.00 26.86 523 ASN A N 1
ATOM 4204 C CA . ASN A 1 523 ? 15.725 28.047 -2.231 1.00 26.86 523 ASN A CA 1
ATOM 4205 C C . ASN A 1 523 ? 14.466 28.056 -3.110 1.00 26.86 523 ASN A C 1
ATOM 4207 O O . ASN A 1 523 ? 13.857 27.014 -3.350 1.00 26.86 523 ASN A O 1
ATOM 4211 N N . ASN A 1 524 ? 14.099 29.237 -3.609 1.00 26.66 524 ASN A N 1
ATOM 4212 C CA . ASN A 1 524 ? 13.029 29.392 -4.596 1.00 26.66 524 ASN A CA 1
ATOM 4213 C C . ASN A 1 524 ? 13.320 28.594 -5.887 1.00 26.66 524 ASN A C 1
ATOM 4215 O O . ASN A 1 524 ? 14.472 28.548 -6.330 1.00 26.66 524 ASN A O 1
ATOM 4219 N N . PRO A 1 525 ? 12.293 28.029 -6.551 1.00 28.22 525 PRO A N 1
ATOM 4220 C CA . PRO A 1 525 ? 12.459 27.380 -7.847 1.00 28.22 525 PRO A CA 1
ATOM 4221 C C . PRO A 1 525 ? 12.774 28.408 -8.953 1.00 28.22 525 PRO A C 1
ATOM 4223 O O . PRO A 1 525 ? 12.282 29.541 -8.906 1.00 28.22 525 PRO A O 1
ATOM 4226 N N . PRO A 1 526 ? 13.552 28.039 -9.989 1.00 29.44 526 PRO A N 1
ATOM 4227 C CA . PRO A 1 526 ? 13.856 28.938 -11.096 1.00 29.44 526 PRO A CA 1
ATOM 4228 C C . PRO A 1 526 ? 12.616 29.179 -11.965 1.00 29.44 526 PRO A C 1
ATOM 4230 O O . PRO A 1 526 ? 12.032 28.256 -12.537 1.00 29.44 526 PRO A O 1
ATOM 4233 N N . SER A 1 527 ? 12.234 30.446 -12.108 1.00 25.69 527 SER A N 1
ATOM 4234 C CA . SER A 1 527 ? 11.134 30.864 -12.973 1.00 25.69 527 SER A CA 1
ATOM 4235 C C . SER A 1 527 ? 11.495 30.694 -14.452 1.00 25.69 527 SER A C 1
ATOM 4237 O O . SER A 1 527 ? 12.466 31.259 -14.954 1.00 25.69 527 SER A O 1
ATOM 4239 N N . THR A 1 528 ? 10.681 29.931 -15.181 1.00 30.22 528 THR A N 1
ATOM 4240 C CA . THR A 1 528 ? 10.776 29.792 -16.641 1.00 30.22 528 THR A CA 1
ATOM 4241 C C . THR A 1 528 ? 9.503 30.317 -17.296 1.00 30.22 528 THR A C 1
ATOM 4243 O O . THR A 1 528 ? 8.502 29.619 -17.433 1.00 30.22 528 THR A O 1
ATOM 4246 N N . ASN A 1 529 ? 9.550 31.579 -17.729 1.00 26.81 529 ASN A N 1
ATOM 4247 C CA . ASN A 1 529 ? 8.485 32.190 -18.523 1.00 26.81 529 ASN A CA 1
ATOM 4248 C C . ASN A 1 529 ? 8.491 31.603 -19.944 1.00 26.81 529 ASN A C 1
ATOM 4250 O O . ASN A 1 529 ? 9.156 32.124 -20.839 1.00 26.81 529 ASN A O 1
ATOM 4254 N N . ALA A 1 530 ? 7.749 30.517 -20.157 1.00 28.00 530 ALA A N 1
ATOM 4255 C CA . ALA A 1 530 ? 7.554 29.928 -21.476 1.00 28.00 530 ALA A CA 1
ATOM 4256 C C . ALA A 1 530 ? 6.426 30.650 -22.233 1.00 28.00 530 ALA A C 1
ATOM 4258 O O . ALA A 1 530 ? 5.246 30.462 -21.948 1.00 28.00 530 ALA A O 1
ATOM 4259 N N . THR A 1 531 ? 6.781 31.468 -23.226 1.00 30.36 531 THR A N 1
ATOM 4260 C CA . THR A 1 531 ? 5.813 32.028 -24.183 1.00 30.36 531 THR A CA 1
ATOM 4261 C C . THR A 1 531 ? 5.350 30.928 -25.148 1.00 30.36 531 THR A C 1
ATOM 4263 O O . THR A 1 531 ? 6.172 30.165 -25.657 1.00 30.36 531 THR A O 1
ATOM 4266 N N . GLU A 1 532 ? 4.050 30.841 -25.443 1.00 31.02 532 GLU A N 1
ATOM 4267 C CA . GLU A 1 532 ? 3.421 29.671 -26.096 1.00 31.02 532 GLU A CA 1
ATOM 4268 C C . GLU A 1 532 ? 3.798 29.406 -27.576 1.00 31.02 532 GLU A C 1
ATOM 4270 O O . GLU A 1 532 ? 3.229 28.520 -28.209 1.00 31.02 532 GLU A O 1
ATOM 4275 N N . GLY A 1 533 ? 4.784 30.108 -28.144 1.00 32.59 533 GLY A N 1
ATOM 4276 C CA . GLY A 1 533 ? 5.190 29.952 -29.549 1.00 32.59 533 GLY A CA 1
ATOM 4277 C C . GLY A 1 533 ? 6.147 28.788 -29.865 1.00 32.59 533 GLY A C 1
ATOM 4278 O O . GLY A 1 533 ? 6.275 28.421 -31.028 1.00 32.59 533 GLY A O 1
ATOM 4279 N N . SER A 1 534 ? 6.840 28.203 -28.877 1.00 38.41 534 SER A N 1
ATOM 4280 C CA . SER A 1 534 ? 8.076 27.427 -29.142 1.00 38.41 534 SER A CA 1
ATOM 4281 C C . SER A 1 534 ? 7.938 25.889 -29.164 1.00 38.41 534 SER A C 1
ATOM 4283 O O . SER A 1 534 ? 8.903 25.183 -29.457 1.00 38.41 534 SER A O 1
ATOM 4285 N N . LYS A 1 535 ? 6.747 25.320 -28.909 1.00 38.06 535 LYS A N 1
ATOM 4286 C CA . LYS A 1 535 ? 6.581 23.848 -28.809 1.00 38.06 535 LYS A CA 1
ATOM 4287 C C . LYS A 1 535 ? 6.933 23.088 -30.102 1.00 38.06 535 LYS A C 1
ATOM 4289 O O . LYS A 1 535 ? 7.470 21.987 -30.016 1.00 38.06 535 LYS A O 1
ATOM 4294 N N . ASN A 1 536 ? 6.716 23.690 -31.274 1.00 32.91 536 ASN A N 1
ATOM 4295 C CA . ASN A 1 536 ? 7.015 23.052 -32.564 1.00 32.91 536 ASN A CA 1
ATOM 4296 C C . ASN A 1 536 ? 8.499 23.166 -32.975 1.00 32.91 536 ASN A C 1
ATOM 4298 O O . ASN A 1 536 ? 9.008 22.282 -33.656 1.00 32.91 536 ASN A O 1
ATOM 4302 N N . GLU A 1 537 ? 9.223 24.207 -32.544 1.00 34.69 537 GLU A N 1
ATOM 4303 C CA . GLU A 1 537 ? 10.666 24.335 -32.826 1.00 34.69 537 GLU A CA 1
ATOM 4304 C C . GLU A 1 537 ? 11.518 23.413 -31.947 1.00 34.69 537 GLU A C 1
ATOM 4306 O O . GLU A 1 537 ? 12.512 22.856 -32.416 1.00 34.69 537 GLU A O 1
ATOM 4311 N N . ILE A 1 538 ? 11.134 23.231 -30.679 1.00 42.62 538 ILE A N 1
ATOM 4312 C CA . ILE A 1 538 ? 11.871 22.370 -29.743 1.00 42.62 538 ILE A CA 1
ATOM 4313 C C . ILE A 1 538 ? 11.773 20.900 -30.171 1.00 42.62 538 ILE A C 1
ATOM 4315 O O . ILE A 1 53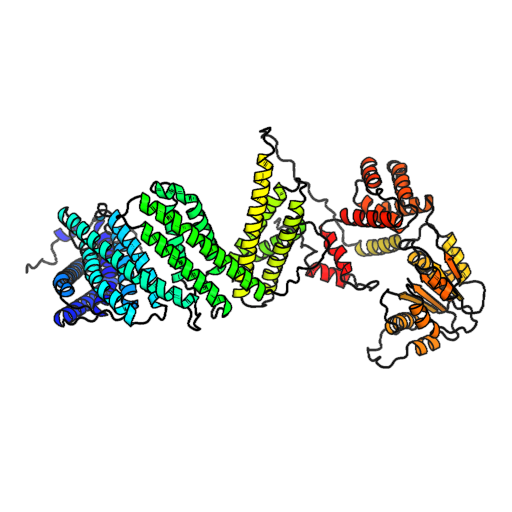8 ? 12.782 20.200 -30.144 1.00 42.62 538 ILE A O 1
ATOM 4319 N N . HIS A 1 539 ? 10.598 20.441 -30.619 1.00 37.00 539 HIS A N 1
ATOM 4320 C CA . HIS A 1 539 ? 10.409 19.062 -31.082 1.00 37.00 539 HIS A CA 1
ATOM 4321 C C . HIS A 1 539 ? 11.313 18.736 -32.285 1.00 37.00 539 HIS A C 1
ATOM 4323 O O . HIS A 1 539 ? 12.113 17.803 -32.212 1.00 37.00 539 HIS A O 1
ATOM 4329 N N . ASN A 1 540 ? 11.291 19.585 -33.320 1.00 33.88 540 ASN A N 1
ATOM 4330 C CA . ASN A 1 540 ? 12.128 19.420 -34.513 1.00 33.88 540 ASN A CA 1
ATOM 4331 C C . ASN A 1 540 ? 13.635 19.448 -34.181 1.00 33.88 540 ASN A C 1
ATOM 4333 O O . ASN A 1 540 ? 14.396 18.622 -34.684 1.00 33.88 540 ASN A O 1
ATOM 4337 N N . ARG A 1 541 ? 14.075 20.349 -33.287 1.00 39.34 541 ARG A N 1
ATOM 4338 C CA . ARG A 1 541 ? 15.484 20.417 -32.854 1.00 39.34 541 ARG A CA 1
ATOM 4339 C C . ARG A 1 541 ? 15.944 19.180 -32.085 1.00 39.34 541 ARG A C 1
ATOM 4341 O O . ARG A 1 541 ? 17.095 18.774 -32.235 1.00 39.34 541 ARG A O 1
ATOM 4348 N N . VAL A 1 542 ? 15.079 18.591 -31.258 1.00 41.97 542 VAL A N 1
ATOM 4349 C CA . VAL A 1 542 ? 15.410 17.377 -30.498 1.00 41.97 542 VAL A CA 1
ATOM 4350 C C . VAL A 1 542 ? 15.528 16.168 -31.431 1.00 41.97 542 VAL A C 1
ATOM 4352 O O . VAL A 1 542 ? 16.474 15.397 -31.277 1.00 41.97 542 VAL A O 1
ATOM 4355 N N . GLU A 1 543 ? 14.663 16.032 -32.441 1.00 39.19 543 GLU A N 1
ATOM 4356 C CA . GLU A 1 543 ? 14.793 14.965 -33.445 1.00 39.19 543 GLU A CA 1
ATOM 4357 C C . GLU A 1 543 ? 16.032 15.125 -34.345 1.00 39.19 543 GLU A C 1
ATOM 4359 O O . GLU A 1 543 ? 16.736 14.137 -34.581 1.00 39.19 543 GLU A O 1
ATOM 4364 N N . GLU A 1 544 ? 16.365 16.339 -34.803 1.00 41.44 544 GLU A N 1
ATOM 4365 C CA . GLU A 1 544 ? 17.598 16.584 -35.576 1.00 41.44 544 GLU A CA 1
ATOM 4366 C C . GLU A 1 544 ? 18.865 16.284 -34.752 1.00 41.44 544 GLU A C 1
ATOM 4368 O O . GLU A 1 544 ? 19.787 15.621 -35.236 1.00 41.44 544 GLU A O 1
ATOM 4373 N N . ALA A 1 545 ? 18.919 16.718 -33.487 1.00 42.88 545 ALA A N 1
ATOM 4374 C CA . ALA A 1 545 ? 20.072 16.495 -32.609 1.00 42.88 545 ALA A CA 1
ATOM 4375 C C . ALA A 1 545 ? 20.186 15.044 -32.095 1.00 42.88 545 ALA A C 1
ATOM 4377 O O . ALA A 1 545 ? 21.282 14.585 -31.740 1.00 42.88 545 ALA A O 1
ATOM 4378 N N . ALA A 1 546 ? 19.079 14.298 -32.049 1.00 48.25 546 ALA A N 1
ATOM 4379 C CA . ALA A 1 546 ? 19.079 12.871 -31.740 1.00 48.25 546 ALA A CA 1
ATOM 4380 C C . ALA A 1 546 ? 19.679 12.046 -32.889 1.00 48.25 546 ALA A C 1
ATOM 4382 O O . ALA A 1 546 ? 20.553 11.216 -32.632 1.00 48.25 546 ALA A O 1
ATOM 4383 N N . ASN A 1 547 ? 19.260 12.323 -34.130 1.00 52.19 547 ASN A N 1
ATOM 4384 C CA . ASN A 1 547 ? 19.554 11.511 -35.317 1.00 52.19 547 ASN A CA 1
ATOM 4385 C C . ASN A 1 547 ? 20.864 11.850 -36.051 1.00 52.19 547 ASN A C 1
ATOM 4387 O O . ASN A 1 547 ? 21.256 11.116 -36.958 1.00 52.19 547 ASN A O 1
ATOM 4391 N N . LYS A 1 548 ? 21.559 12.937 -35.698 1.00 67.12 548 LYS A N 1
ATOM 4392 C CA . LYS A 1 548 ? 22.820 13.314 -36.354 1.00 67.12 548 LYS A CA 1
ATOM 4393 C C . LYS A 1 548 ? 23.947 12.312 -36.049 1.00 67.12 548 LYS A C 1
ATOM 4395 O O . LYS A 1 548 ? 24.468 12.283 -34.933 1.00 67.12 548 LYS A O 1
ATOM 4400 N N . LEU A 1 549 ? 24.364 11.544 -37.060 1.00 77.94 549 LEU A N 1
ATOM 4401 C CA . LEU A 1 549 ? 25.537 10.663 -37.001 1.00 77.94 549 LEU A CA 1
ATOM 4402 C C . LEU A 1 549 ? 26.823 11.493 -36.796 1.00 77.94 549 LEU A C 1
ATOM 4404 O O . LEU A 1 549 ? 27.072 12.465 -37.516 1.00 77.94 549 LEU A O 1
ATOM 4408 N N . VAL A 1 550 ? 27.642 11.113 -35.808 1.00 78.56 550 VAL A N 1
ATOM 4409 C CA . VAL A 1 550 ? 28.938 11.746 -35.502 1.00 78.56 550 VAL A CA 1
ATOM 4410 C C . VAL A 1 550 ? 30.043 10.706 -35.617 1.00 78.56 550 VAL A C 1
ATOM 4412 O O . VAL A 1 550 ? 29.989 9.670 -34.959 1.00 78.56 550 VAL A O 1
ATOM 4415 N N . GLY A 1 551 ? 31.051 11.000 -36.440 1.00 78.56 551 GLY A N 1
ATOM 4416 C CA . GLY A 1 551 ? 32.021 9.996 -36.877 1.00 78.56 551 GLY A CA 1
ATOM 4417 C C . GLY A 1 551 ? 31.434 9.034 -37.912 1.00 78.56 551 GLY A C 1
ATOM 4418 O O . GLY A 1 551 ? 30.357 9.285 -38.448 1.00 78.56 551 GLY A O 1
ATOM 4419 N N . LEU A 1 552 ? 32.162 7.956 -38.208 1.00 87.81 552 LEU A N 1
ATOM 4420 C CA . LEU A 1 552 ? 31.723 6.832 -39.055 1.00 87.81 552 LEU A CA 1
ATOM 4421 C C . LEU A 1 552 ? 31.300 7.189 -40.499 1.00 87.81 552 LEU A C 1
ATOM 4423 O O . LEU A 1 552 ? 30.666 6.377 -41.167 1.00 87.81 552 LEU A O 1
ATOM 4427 N N . LYS A 1 553 ? 31.670 8.370 -41.015 1.00 88.50 553 LYS A N 1
ATOM 4428 C CA . LYS A 1 553 ? 31.393 8.777 -42.412 1.00 88.50 553 LYS A CA 1
ATOM 4429 C C . LYS A 1 553 ? 32.140 7.924 -43.442 1.00 88.50 553 LYS A C 1
ATOM 4431 O O . LYS A 1 553 ? 31.671 7.755 -44.561 1.00 88.50 553 LYS A O 1
ATOM 4436 N N . ASP A 1 554 ? 33.294 7.398 -43.044 1.00 90.88 554 ASP A N 1
ATOM 4437 C CA . ASP A 1 554 ? 34.033 6.330 -43.716 1.00 90.88 554 ASP A CA 1
ATOM 4438 C C . ASP A 1 554 ? 33.158 5.076 -43.860 1.00 90.88 554 ASP A C 1
ATOM 4440 O O . ASP A 1 554 ? 32.876 4.644 -44.975 1.00 90.88 554 ASP A O 1
ATOM 4444 N N . ALA A 1 555 ? 32.625 4.570 -42.746 1.00 92.94 555 ALA A N 1
ATOM 4445 C CA . ALA A 1 555 ? 31.777 3.381 -42.737 1.00 92.94 555 ALA A CA 1
ATOM 4446 C C . ALA A 1 555 ? 30.447 3.580 -43.487 1.00 92.94 555 ALA A C 1
ATOM 4448 O O . ALA A 1 555 ? 29.971 2.670 -44.163 1.00 92.94 555 ALA A O 1
ATOM 4449 N N . GLU A 1 556 ? 29.847 4.769 -43.394 1.00 94.19 556 GLU A N 1
ATOM 4450 C CA . GLU A 1 556 ? 28.654 5.139 -44.159 1.00 94.19 556 GLU A CA 1
ATOM 4451 C C . GLU A 1 556 ? 28.927 5.079 -45.669 1.00 94.19 556 GLU A C 1
ATOM 4453 O O . GLU A 1 556 ? 28.180 4.424 -46.398 1.00 94.19 556 GLU A O 1
ATOM 4458 N N . ALA A 1 557 ? 30.023 5.687 -46.137 1.00 93.94 557 ALA A N 1
ATOM 4459 C CA . ALA A 1 557 ? 30.406 5.667 -47.547 1.00 93.94 557 ALA A CA 1
ATOM 4460 C C . ALA A 1 557 ? 30.698 4.244 -48.060 1.00 93.94 557 ALA A C 1
ATOM 4462 O O . ALA A 1 557 ? 30.202 3.870 -49.124 1.00 93.94 557 ALA A O 1
ATOM 4463 N N . GLU A 1 558 ? 31.431 3.432 -47.292 1.00 94.88 558 GLU A N 1
ATOM 4464 C CA . GLU A 1 558 ? 31.746 2.039 -47.642 1.00 94.88 558 GLU A CA 1
ATOM 4465 C C . GLU A 1 558 ? 30.479 1.171 -47.757 1.00 94.88 558 GLU A C 1
ATOM 4467 O O . GLU A 1 558 ? 30.331 0.399 -48.708 1.00 94.88 558 GLU A O 1
ATOM 4472 N N . ILE A 1 559 ? 29.511 1.321 -46.846 1.00 95.50 559 ILE A N 1
ATOM 4473 C CA . ILE A 1 559 ? 28.239 0.582 -46.924 1.00 95.50 559 ILE A CA 1
ATOM 4474 C C . ILE A 1 559 ? 27.384 1.083 -48.099 1.00 95.50 559 ILE A C 1
ATOM 4476 O O . ILE A 1 559 ? 26.774 0.267 -48.794 1.00 95.50 559 ILE A O 1
ATOM 4480 N N . ILE A 1 560 ? 27.359 2.391 -48.380 1.00 95.19 560 ILE A N 1
ATOM 4481 C CA . ILE A 1 560 ? 26.672 2.938 -49.563 1.00 95.19 560 ILE A CA 1
ATOM 4482 C C . ILE A 1 560 ? 27.270 2.356 -50.851 1.00 95.19 560 ILE A C 1
ATOM 4484 O O . ILE A 1 560 ? 26.511 1.987 -51.751 1.00 95.19 560 ILE A O 1
ATOM 4488 N N . GLU A 1 561 ? 28.594 2.207 -50.947 1.00 93.75 561 GLU A N 1
ATOM 4489 C CA . GLU A 1 561 ? 29.251 1.558 -52.089 1.00 93.75 561 GLU A CA 1
ATOM 4490 C C . GLU A 1 561 ? 28.862 0.072 -52.205 1.00 93.75 561 GLU A C 1
ATOM 4492 O O . GLU A 1 561 ? 28.501 -0.385 -53.291 1.00 93.75 561 GLU A O 1
ATOM 4497 N N . LEU A 1 562 ? 28.831 -0.674 -51.093 1.00 93.50 562 LEU A N 1
ATOM 4498 C CA . LEU A 1 562 ? 28.391 -2.079 -51.074 1.00 93.50 562 LEU A CA 1
ATOM 4499 C C . LEU A 1 562 ? 26.923 -2.264 -51.499 1.00 93.50 562 LEU A C 1
ATOM 4501 O O . LEU A 1 562 ? 26.585 -3.270 -52.130 1.00 93.50 562 LEU A O 1
ATOM 4505 N N . LEU A 1 563 ? 26.046 -1.316 -51.158 1.00 94.19 563 LEU A N 1
ATOM 4506 C CA . LEU A 1 563 ? 24.634 -1.355 -51.540 1.00 94.19 563 LEU A CA 1
ATOM 4507 C C . LEU A 1 563 ? 24.422 -0.924 -52.996 1.00 94.19 563 LEU A C 1
ATOM 4509 O O . LEU A 1 563 ? 23.710 -1.607 -53.731 1.00 94.19 563 LEU A O 1
ATOM 4513 N N . THR A 1 564 ? 25.036 0.180 -53.423 1.00 91.94 564 THR A N 1
ATOM 4514 C CA . THR A 1 564 ? 24.774 0.795 -54.738 1.00 91.94 564 THR A CA 1
ATOM 4515 C C . THR A 1 564 ? 25.659 0.261 -55.872 1.00 91.94 564 THR A C 1
ATOM 4517 O O . THR A 1 564 ? 25.317 0.410 -57.047 1.00 91.94 564 THR A O 1
ATOM 4520 N N . GLY A 1 565 ? 26.778 -0.389 -55.548 1.00 84.94 565 GLY A N 1
ATOM 4521 C CA . GLY A 1 565 ? 27.725 -0.957 -56.505 1.00 84.94 565 GLY A CA 1
ATOM 4522 C C . GLY A 1 565 ? 27.615 -2.475 -56.702 1.00 84.94 565 GLY A C 1
ATOM 4523 O O . GLY A 1 565 ? 26.831 -3.186 -56.066 1.00 84.94 565 GLY A O 1
ATOM 4524 N N . GLY A 1 566 ? 28.469 -2.996 -57.586 1.00 78.94 566 GLY A N 1
ATOM 4525 C CA . GLY A 1 566 ? 28.753 -4.427 -57.704 1.00 78.94 566 GLY A CA 1
ATOM 4526 C C . GLY A 1 566 ? 27.749 -5.251 -58.521 1.00 78.94 566 GLY A C 1
ATOM 4527 O O . GLY A 1 566 ? 27.459 -4.938 -59.670 1.00 78.94 566 GLY A O 1
ATOM 4528 N N . SER A 1 567 ? 27.316 -6.385 -57.955 1.00 79.06 567 SER A N 1
ATOM 4529 C CA . SER A 1 567 ? 26.602 -7.444 -58.690 1.00 79.06 567 SER A CA 1
ATOM 4530 C C . SER A 1 567 ? 25.158 -7.076 -59.029 1.00 79.06 567 SER A C 1
ATOM 4532 O O . SER A 1 567 ? 24.479 -6.407 -58.246 1.00 79.06 567 SER A O 1
ATOM 4534 N N . VAL A 1 568 ? 24.679 -7.608 -60.153 1.00 87.31 568 VAL A N 1
ATOM 4535 C CA . VAL A 1 568 ? 23.267 -7.583 -60.552 1.00 87.31 568 VAL A CA 1
ATOM 4536 C C . VAL A 1 568 ? 22.403 -8.536 -59.716 1.00 87.31 568 VAL A C 1
ATOM 4538 O O . VAL A 1 568 ? 21.234 -8.253 -59.495 1.00 87.31 568 VAL A O 1
ATOM 4541 N N . GLN A 1 569 ? 22.971 -9.611 -59.171 1.00 90.88 569 GLN A N 1
ATOM 4542 C CA . GLN A 1 569 ? 22.255 -10.531 -58.275 1.00 90.88 569 GLN A CA 1
ATOM 4543 C C . GLN A 1 569 ? 21.895 -9.875 -56.936 1.00 90.88 569 GLN A C 1
ATOM 4545 O O . GLN A 1 569 ? 22.579 -8.943 -56.480 1.00 90.88 569 GLN A O 1
ATOM 4550 N N . LEU A 1 570 ? 20.851 -10.397 -56.290 1.00 92.88 570 LEU A N 1
ATOM 4551 C CA . LEU A 1 570 ? 20.459 -10.054 -54.926 1.00 92.88 570 LEU A CA 1
ATOM 4552 C C . LEU A 1 570 ? 21.643 -10.277 -53.978 1.00 92.88 570 LEU A C 1
ATOM 4554 O O . LEU A 1 570 ? 22.215 -11.364 -53.895 1.00 92.88 570 LEU A O 1
ATOM 4558 N N . LYS A 1 571 ? 22.020 -9.228 -53.244 1.00 93.56 571 LYS A N 1
ATOM 4559 C CA . LYS A 1 571 ? 23.092 -9.294 -52.245 1.00 93.56 571 LYS A CA 1
ATOM 4560 C C . LYS A 1 571 ? 22.619 -8.861 -50.873 1.00 93.56 571 LYS A C 1
ATOM 4562 O O . LYS A 1 571 ? 21.861 -7.904 -50.732 1.00 93.56 571 LYS A O 1
ATOM 4567 N N . ILE A 1 572 ? 23.144 -9.556 -49.872 1.00 94.94 572 ILE A N 1
ATOM 4568 C CA . ILE A 1 572 ? 22.892 -9.296 -48.463 1.00 94.94 572 ILE A CA 1
ATOM 4569 C C . ILE A 1 572 ? 24.148 -8.639 -47.885 1.00 94.94 572 ILE A C 1
ATOM 4571 O O . ILE A 1 572 ? 25.247 -9.183 -47.996 1.00 94.94 572 ILE A O 1
ATOM 4575 N N . VAL A 1 573 ? 23.997 -7.471 -47.275 1.00 96.06 573 VAL A N 1
ATOM 4576 C CA . VAL A 1 573 ? 25.041 -6.761 -46.526 1.00 96.06 573 VAL A CA 1
ATOM 4577 C C . VAL A 1 573 ? 24.623 -6.777 -45.062 1.00 96.06 573 VAL A C 1
ATOM 4579 O O . VAL A 1 573 ? 23.448 -6.585 -44.761 1.00 96.06 573 VAL A O 1
ATOM 4582 N N . SER A 1 574 ? 25.550 -7.015 -44.137 1.00 96.69 574 SER A N 1
ATOM 4583 C CA . SER A 1 574 ? 25.205 -7.042 -42.712 1.00 96.69 574 SER A CA 1
ATOM 4584 C C . SER A 1 574 ? 26.165 -6.226 -41.860 1.00 96.69 574 SER A C 1
ATOM 4586 O O . SER A 1 574 ? 27.366 -6.495 -41.884 1.00 96.69 574 SER A O 1
ATOM 4588 N N . ILE A 1 575 ? 25.643 -5.301 -41.057 1.00 97.50 575 ILE A N 1
ATOM 4589 C CA . ILE A 1 575 ? 26.423 -4.548 -40.069 1.00 97.50 575 ILE A CA 1
ATOM 4590 C C . ILE A 1 575 ? 26.519 -5.388 -38.793 1.00 97.50 575 ILE A C 1
ATOM 4592 O O . ILE A 1 575 ? 25.514 -5.654 -38.132 1.00 97.50 575 ILE A O 1
ATOM 4596 N N . VAL A 1 576 ? 27.732 -5.810 -38.446 1.00 95.75 576 VAL A N 1
ATOM 4597 C CA . VAL A 1 576 ? 28.019 -6.705 -37.317 1.00 95.75 576 VAL A CA 1
ATOM 4598 C C . VAL A 1 576 ? 28.776 -5.944 -36.233 1.00 95.75 576 VAL A C 1
ATOM 4600 O O . VAL A 1 576 ? 29.753 -5.256 -36.523 1.00 95.75 576 VAL A O 1
ATOM 4603 N N . GLY A 1 577 ? 28.362 -6.093 -34.975 1.00 91.31 577 GLY A N 1
ATOM 4604 C CA . GLY A 1 577 ? 29.039 -5.463 -33.842 1.00 91.31 577 GLY A CA 1
ATOM 4605 C C . GLY A 1 577 ? 28.258 -5.538 -32.531 1.00 91.31 577 GLY A C 1
ATOM 4606 O O . GLY A 1 577 ? 27.067 -5.862 -32.508 1.00 91.31 577 GLY A O 1
ATOM 4607 N N . MET A 1 578 ? 28.927 -5.221 -31.423 1.00 87.69 578 MET A N 1
ATOM 4608 C CA . MET A 1 578 ? 28.355 -5.345 -30.077 1.00 87.69 578 MET A CA 1
ATOM 4609 C C . MET A 1 578 ? 27.159 -4.391 -29.824 1.00 87.69 578 MET A C 1
ATOM 4611 O O . MET A 1 578 ? 26.909 -3.474 -30.619 1.00 87.69 578 MET A O 1
ATOM 4615 N N . PRO A 1 579 ? 26.364 -4.606 -28.756 1.00 84.69 579 PRO A N 1
ATOM 4616 C CA . PRO A 1 579 ? 25.312 -3.672 -28.344 1.00 84.69 579 PRO A CA 1
ATOM 4617 C C . PRO A 1 579 ? 25.855 -2.255 -28.098 1.00 84.69 579 PRO A C 1
ATOM 4619 O O . PRO A 1 579 ? 27.024 -2.079 -27.767 1.00 84.69 579 PRO A O 1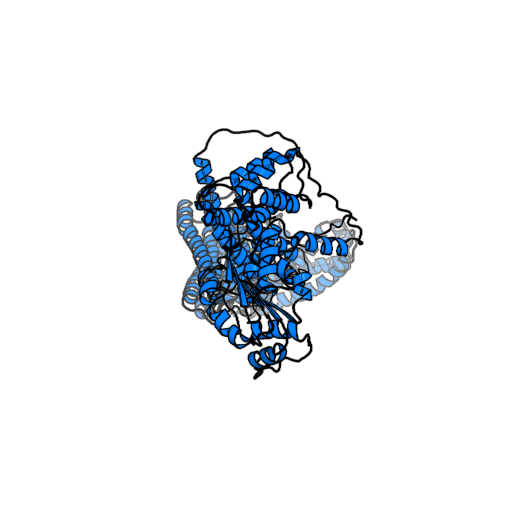
ATOM 4622 N N . GLY A 1 580 ? 25.025 -1.228 -28.302 1.00 85.00 580 GLY A N 1
ATOM 4623 C CA . GLY A 1 580 ? 25.410 0.177 -28.088 1.00 85.00 580 GLY A CA 1
ATOM 4624 C C . GLY A 1 580 ? 26.407 0.777 -29.096 1.00 85.00 580 GLY A C 1
ATOM 4625 O O . GLY A 1 580 ? 26.679 1.975 -29.030 1.00 85.00 580 GLY A O 1
ATOM 4626 N N . LEU A 1 581 ? 26.920 -0.009 -30.053 1.00 89.94 581 LEU A N 1
ATOM 4627 C CA . LEU A 1 581 ? 27.921 0.426 -31.041 1.00 89.94 581 LEU A CA 1
ATOM 4628 C C . LEU A 1 581 ? 27.364 1.331 -32.164 1.00 89.94 581 LEU A C 1
ATOM 4630 O O . LEU A 1 581 ? 28.121 1.822 -32.991 1.00 89.94 581 LEU A O 1
ATOM 4634 N N . GLY A 1 582 ? 26.047 1.557 -32.215 1.00 90.50 582 GLY A N 1
ATOM 4635 C CA . GLY A 1 582 ? 25.416 2.422 -33.223 1.00 90.50 582 GLY A CA 1
ATOM 4636 C C . GLY A 1 582 ? 25.096 1.748 -34.565 1.00 90.50 582 GLY A C 1
ATOM 4637 O O . GLY A 1 582 ? 24.928 2.448 -35.558 1.00 90.50 582 GLY A O 1
ATOM 4638 N N . LYS A 1 583 ? 24.977 0.409 -34.616 1.00 94.06 583 LYS A N 1
ATOM 4639 C CA . LYS A 1 583 ? 24.633 -0.341 -35.847 1.00 94.06 583 LYS A CA 1
ATOM 4640 C C . LYS A 1 583 ? 23.355 0.175 -36.522 1.00 94.06 583 LYS A C 1
ATOM 4642 O O . LYS A 1 583 ? 23.400 0.571 -37.682 1.00 94.06 583 LYS A O 1
ATOM 4647 N N . THR A 1 584 ? 22.253 0.223 -35.770 1.00 92.19 584 THR A N 1
ATOM 4648 C CA . THR A 1 584 ? 20.956 0.782 -36.180 1.00 92.19 584 THR A CA 1
ATOM 4649 C C . THR A 1 584 ? 21.091 2.228 -36.649 1.00 92.19 584 THR A C 1
ATOM 4651 O O . THR A 1 584 ? 20.560 2.597 -37.691 1.00 92.19 584 THR A O 1
ATOM 4654 N N . SER A 1 585 ? 21.857 3.053 -35.927 1.00 92.12 585 SER A N 1
ATOM 4655 C CA . SER A 1 585 ? 22.099 4.458 -36.280 1.00 92.12 585 SER A CA 1
ATOM 4656 C C . SER A 1 585 ? 22.819 4.603 -37.625 1.00 92.12 585 SER A C 1
ATOM 4658 O O . SER A 1 585 ? 22.421 5.431 -38.441 1.00 92.12 585 SER A O 1
ATOM 4660 N N . LEU A 1 586 ? 23.832 3.770 -37.884 1.00 94.19 586 LEU A N 1
ATOM 4661 C CA . LEU A 1 586 ? 24.553 3.741 -39.156 1.00 94.19 586 LEU A CA 1
ATOM 4662 C C . LEU A 1 586 ? 23.664 3.225 -40.297 1.00 94.19 586 LEU A C 1
ATOM 4664 O O . LEU A 1 586 ? 23.601 3.861 -41.346 1.00 94.19 586 LEU A O 1
ATOM 4668 N N . ALA A 1 587 ? 22.919 2.136 -40.082 1.00 94.75 587 ALA A N 1
ATOM 4669 C CA . ALA A 1 587 ? 21.950 1.628 -41.054 1.00 94.75 587 ALA A CA 1
ATOM 4670 C C . ALA A 1 587 ? 20.873 2.675 -41.397 1.00 94.75 587 ALA A C 1
ATOM 4672 O O . ALA A 1 587 ? 20.540 2.840 -42.566 1.00 94.75 587 ALA A O 1
ATOM 4673 N N . ASN A 1 588 ? 20.376 3.427 -40.410 1.00 93.44 588 ASN A N 1
ATOM 4674 C CA . ASN A 1 588 ? 19.375 4.489 -40.571 1.00 93.44 588 ASN A CA 1
ATOM 4675 C C . ASN A 1 588 ? 19.939 5.682 -41.362 1.00 93.44 588 ASN A C 1
ATOM 4677 O O . ASN A 1 588 ? 19.253 6.214 -42.235 1.00 93.44 588 ASN A O 1
ATOM 4681 N N . SER A 1 589 ? 21.201 6.056 -41.116 1.00 92.69 589 SER A N 1
ATOM 4682 C CA . SER A 1 589 ? 21.911 7.085 -41.892 1.00 92.69 589 SER A CA 1
ATOM 4683 C C . SER A 1 589 ? 22.055 6.668 -43.360 1.00 92.69 589 SER A C 1
ATOM 4685 O O . SER A 1 589 ? 21.594 7.376 -44.253 1.00 92.69 589 SER A O 1
ATOM 4687 N N . VAL A 1 590 ? 22.556 5.450 -43.604 1.00 94.31 590 VAL A N 1
ATOM 4688 C CA . VAL A 1 590 ? 22.692 4.854 -44.944 1.00 94.31 590 VAL A CA 1
ATOM 4689 C C . VAL A 1 590 ? 21.340 4.751 -45.661 1.00 94.31 590 VAL A C 1
ATOM 4691 O O . VAL A 1 590 ? 21.233 5.151 -46.816 1.00 94.31 590 VAL A O 1
ATOM 4694 N N . TYR A 1 591 ? 20.294 4.257 -44.993 1.00 93.88 591 TYR A N 1
ATOM 4695 C CA . TYR A 1 591 ? 18.945 4.103 -45.555 1.00 93.88 591 TYR A CA 1
ATOM 4696 C C . TYR A 1 591 ? 18.337 5.442 -45.992 1.00 93.88 591 TYR A C 1
ATOM 4698 O O . TYR A 1 591 ? 17.743 5.543 -47.064 1.00 93.88 591 TYR A O 1
ATOM 4706 N N . LYS A 1 592 ? 18.530 6.493 -45.185 1.00 92.00 592 LYS A N 1
ATOM 4707 C CA . LYS A 1 592 ? 18.065 7.855 -45.485 1.00 92.00 592 LYS A CA 1
ATOM 4708 C C . LYS A 1 592 ? 18.981 8.614 -46.448 1.00 92.00 592 LYS A C 1
ATOM 4710 O O . LYS A 1 592 ? 18.589 9.681 -46.924 1.00 92.00 592 LYS A O 1
ATOM 4715 N N . HIS A 1 593 ? 20.172 8.099 -46.753 1.00 92.88 593 HIS A N 1
ATOM 4716 C CA . HIS A 1 593 ? 21.146 8.798 -47.581 1.00 92.88 593 HIS A CA 1
ATOM 4717 C C . HIS A 1 593 ? 20.610 9.016 -49.013 1.00 92.88 593 HIS A C 1
ATOM 4719 O O . HIS A 1 593 ? 20.137 8.060 -49.637 1.00 92.88 593 HIS A O 1
ATOM 4725 N N . PRO A 1 594 ? 20.722 10.227 -49.603 1.00 91.56 594 PRO A N 1
ATOM 4726 C CA . PRO A 1 594 ? 20.157 10.521 -50.925 1.00 91.56 594 PRO A CA 1
ATOM 4727 C C . PRO A 1 594 ? 20.605 9.554 -52.028 1.00 91.56 594 PRO A C 1
ATOM 4729 O O . PRO A 1 594 ? 19.784 9.114 -52.828 1.00 91.56 594 PRO A O 1
ATOM 4732 N N . SER A 1 595 ? 21.884 9.160 -52.040 1.00 91.00 595 SER A N 1
ATOM 4733 C CA . SER A 1 595 ? 22.424 8.197 -53.018 1.00 91.00 595 SER A CA 1
ATOM 4734 C C . SER A 1 595 ? 21.858 6.780 -52.892 1.00 91.00 595 SER A C 1
ATOM 4736 O O . SER A 1 595 ? 21.977 6.013 -53.839 1.00 91.00 595 SER A O 1
ATOM 4738 N N . VAL A 1 596 ? 21.277 6.417 -51.745 1.00 93.44 596 VAL A N 1
ATOM 4739 C CA . VAL A 1 596 ? 20.611 5.124 -51.522 1.00 93.44 596 VAL A CA 1
ATOM 4740 C C . VAL A 1 596 ? 19.136 5.252 -51.878 1.00 93.44 596 VAL A C 1
ATOM 4742 O O . VAL A 1 596 ? 18.641 4.502 -52.715 1.00 93.44 596 VAL A O 1
ATOM 4745 N N . ASN A 1 597 ? 18.457 6.261 -51.331 1.00 87.88 597 ASN A N 1
ATOM 4746 C CA . ASN A 1 597 ? 17.032 6.505 -51.555 1.00 87.88 597 ASN A CA 1
ATOM 4747 C C . ASN A 1 597 ? 16.699 6.700 -53.056 1.00 87.88 597 ASN A C 1
ATOM 4749 O O . ASN A 1 597 ? 15.743 6.128 -53.564 1.00 87.88 597 ASN A O 1
ATOM 4753 N N . LEU A 1 598 ? 17.557 7.394 -53.817 1.00 90.94 598 LEU A N 1
ATOM 4754 C CA . LEU A 1 598 ? 17.398 7.565 -55.272 1.00 90.94 598 LEU A CA 1
ATOM 4755 C C . LEU A 1 598 ? 17.787 6.332 -56.117 1.00 90.94 598 LEU A C 1
ATOM 4757 O O . LEU A 1 598 ? 17.603 6.347 -57.334 1.00 90.94 598 LEU A O 1
ATOM 4761 N N . HIS A 1 599 ? 18.369 5.289 -55.518 1.00 93.62 599 HIS A N 1
ATOM 4762 C CA . HIS A 1 599 ? 18.934 4.135 -56.232 1.00 93.62 599 HIS A CA 1
ATOM 4763 C C . HIS A 1 599 ? 18.016 2.901 -56.246 1.00 93.62 599 HIS A C 1
ATOM 4765 O O . HIS A 1 599 ? 18.178 2.021 -57.099 1.00 93.62 599 HIS A O 1
ATOM 4771 N N . PHE A 1 600 ? 17.057 2.830 -55.322 1.00 94.69 600 PHE A N 1
ATOM 4772 C CA . PHE A 1 600 ? 16.086 1.744 -55.199 1.00 94.69 600 PHE A CA 1
ATOM 4773 C C . PHE A 1 600 ? 14.670 2.266 -55.500 1.00 94.69 600 PHE A C 1
ATOM 4775 O O . PHE A 1 600 ? 14.308 3.366 -55.106 1.00 94.69 600 PHE A O 1
ATOM 4782 N N . HIS A 1 601 ? 13.849 1.479 -56.201 1.00 93.44 601 HIS A N 1
ATOM 4783 C CA . HIS A 1 601 ? 12.451 1.834 -56.516 1.00 93.44 601 HIS A CA 1
ATOM 4784 C C . HIS A 1 601 ? 11.488 1.560 -55.351 1.00 93.44 601 HIS A C 1
ATOM 4786 O O . HIS A 1 601 ? 10.305 1.900 -55.424 1.00 93.44 601 HIS A O 1
ATOM 4792 N N . VAL A 1 602 ? 11.973 0.820 -54.353 1.00 93.19 602 VAL A N 1
ATOM 4793 C CA . VAL A 1 602 ? 11.265 0.369 -53.156 1.00 93.19 602 VAL A CA 1
ATOM 4794 C C . VAL A 1 602 ? 12.276 0.319 -52.027 1.00 93.19 602 VAL A C 1
ATOM 4796 O O . VAL A 1 602 ? 13.362 -0.241 -52.200 1.00 93.19 602 VAL A O 1
ATOM 4799 N N . SER A 1 603 ? 11.900 0.829 -50.864 1.00 93.62 603 SER A N 1
ATOM 4800 C CA . SER A 1 603 ? 12.656 0.631 -49.638 1.00 93.62 603 SER A CA 1
ATOM 4801 C C . SER A 1 603 ? 11.701 0.393 -48.473 1.00 93.62 603 SER A C 1
ATOM 4803 O O . SER A 1 603 ? 10.667 1.052 -48.395 1.00 93.62 603 SER A O 1
ATOM 4805 N N . ALA A 1 604 ? 12.034 -0.542 -47.587 1.00 93.88 604 ALA A N 1
ATOM 4806 C CA . ALA A 1 604 ? 11.284 -0.790 -46.357 1.00 93.88 604 ALA A CA 1
ATOM 4807 C C . ALA A 1 604 ? 12.238 -1.146 -45.212 1.00 93.88 604 ALA A C 1
ATOM 4809 O O . ALA A 1 604 ? 13.345 -1.638 -45.452 1.00 93.88 604 ALA A O 1
ATOM 4810 N N . TRP A 1 605 ? 11.797 -0.915 -43.979 1.00 93.50 605 TRP A N 1
ATOM 4811 C CA . TRP A 1 605 ? 12.550 -1.180 -42.757 1.00 93.50 605 TRP A CA 1
ATOM 4812 C C . TRP A 1 605 ? 11.684 -1.942 -41.749 1.00 93.50 605 TRP A C 1
ATOM 4814 O O . TRP A 1 605 ? 10.635 -1.447 -41.347 1.00 93.50 605 TRP A O 1
ATOM 4824 N N . CYS A 1 606 ? 12.137 -3.095 -41.264 1.00 89.69 606 CYS A N 1
ATOM 4825 C CA . CYS A 1 606 ? 11.540 -3.782 -40.113 1.00 89.69 606 CYS A CA 1
ATOM 4826 C C . CYS A 1 606 ? 12.581 -4.004 -39.004 1.00 89.69 606 CYS A C 1
ATOM 4828 O O . CYS A 1 606 ? 13.780 -4.037 -39.277 1.00 89.69 606 CYS A O 1
ATOM 4830 N N . CYS A 1 607 ? 12.133 -4.177 -37.761 1.00 88.69 607 CYS A N 1
ATOM 4831 C CA . CYS A 1 607 ? 12.974 -4.558 -36.621 1.00 88.69 607 CYS A CA 1
ATOM 4832 C C . CYS A 1 607 ? 12.590 -5.968 -36.154 1.00 88.69 607 CYS A C 1
ATOM 4834 O O . CYS A 1 607 ? 11.406 -6.300 -36.178 1.00 88.69 607 CYS A O 1
ATOM 4836 N N . VAL A 1 608 ? 13.557 -6.793 -35.750 1.00 85.12 608 VAL A N 1
ATOM 4837 C CA . VAL A 1 608 ? 13.323 -8.172 -35.294 1.00 85.12 608 VAL A CA 1
ATOM 4838 C C . VAL A 1 608 ? 13.598 -8.281 -33.795 1.00 85.12 608 VAL A C 1
ATOM 4840 O O . VAL A 1 608 ? 14.746 -8.388 -33.372 1.00 85.12 608 VAL A O 1
ATOM 4843 N N . SER A 1 609 ? 12.532 -8.317 -32.998 1.00 80.19 609 SER A N 1
ATOM 4844 C CA . SER A 1 609 ? 12.593 -8.623 -31.564 1.00 80.19 609 SER A CA 1
ATOM 4845 C C . SER A 1 609 ? 13.092 -10.054 -31.303 1.00 80.19 609 SER A C 1
ATOM 4847 O O . SER A 1 609 ? 12.923 -10.942 -32.144 1.00 80.19 609 SER A O 1
ATOM 4849 N N . GLN A 1 610 ? 13.649 -10.324 -30.111 1.00 77.56 610 GLN A N 1
ATOM 4850 C CA . GLN A 1 610 ? 14.083 -11.682 -29.719 1.00 77.56 610 GLN A CA 1
ATOM 4851 C C . GLN A 1 610 ? 12.956 -12.721 -29.845 1.00 77.56 610 GLN A C 1
ATOM 4853 O O . GLN A 1 610 ? 13.183 -13.851 -30.276 1.00 77.56 610 GLN A O 1
ATOM 4858 N N . VAL A 1 611 ? 11.731 -12.320 -29.494 1.00 80.12 611 VAL A N 1
ATOM 4859 C CA . VAL A 1 611 ? 10.499 -13.070 -29.756 1.00 80.12 611 VAL A CA 1
ATOM 4860 C C . VAL A 1 611 ? 9.731 -12.320 -30.840 1.00 80.12 611 VAL A C 1
ATOM 4862 O O . VAL A 1 611 ? 9.116 -11.291 -30.559 1.00 80.12 611 VAL A O 1
ATOM 4865 N N . TYR A 1 612 ? 9.784 -12.813 -32.077 1.00 80.94 612 TYR A N 1
ATOM 4866 C CA . TYR A 1 612 ? 9.123 -12.204 -33.234 1.00 80.94 612 TYR A CA 1
ATOM 4867 C C . TYR A 1 612 ? 7.938 -13.048 -33.721 1.00 80.94 612 TYR A C 1
ATOM 4869 O O . TYR A 1 612 ? 7.881 -14.260 -33.512 1.00 80.94 612 TYR A O 1
ATOM 4877 N N . GLN A 1 613 ? 6.992 -12.403 -34.406 1.00 84.56 613 GLN A N 1
ATOM 4878 C CA . GLN A 1 613 ? 5.931 -13.068 -35.165 1.00 84.56 613 GLN A CA 1
ATOM 4879 C C . GLN A 1 613 ? 6.150 -12.795 -36.650 1.00 84.56 613 GLN A C 1
ATOM 4881 O O . GLN A 1 613 ? 6.225 -11.641 -37.076 1.00 84.56 613 GLN A O 1
ATOM 4886 N N . LYS A 1 614 ? 6.274 -13.865 -37.438 1.00 86.69 614 LYS A N 1
ATOM 4887 C CA . LYS A 1 614 ? 6.595 -13.806 -38.869 1.00 86.69 614 LYS A CA 1
ATOM 4888 C C . LYS A 1 614 ? 5.575 -12.980 -39.650 1.00 86.69 614 LYS A C 1
ATOM 4890 O O . LYS A 1 614 ? 5.950 -12.159 -40.482 1.00 86.69 614 LYS A O 1
ATOM 4895 N N . GLU A 1 615 ? 4.295 -13.181 -39.364 1.00 84.94 615 GLU A N 1
ATOM 4896 C CA . GLU A 1 615 ? 3.173 -12.521 -40.025 1.00 84.94 615 GLU A CA 1
ATOM 4897 C C . GLU A 1 615 ? 3.214 -11.004 -39.810 1.00 84.94 615 GLU A C 1
ATOM 4899 O O . GLU A 1 615 ? 3.005 -10.255 -40.762 1.00 84.94 615 GLU A O 1
ATOM 4904 N N . THR A 1 616 ? 3.559 -10.557 -38.599 1.00 84.12 616 THR A N 1
ATOM 4905 C CA . THR A 1 616 ? 3.704 -9.136 -38.249 1.00 84.12 616 THR A CA 1
ATOM 4906 C C . THR A 1 616 ? 4.871 -8.498 -39.000 1.00 84.12 616 THR A C 1
ATOM 4908 O O . THR A 1 616 ? 4.677 -7.487 -39.664 1.00 84.12 616 THR A O 1
ATOM 4911 N N . LEU A 1 617 ? 6.051 -9.135 -39.014 1.00 86.94 617 LEU A N 1
ATOM 4912 C CA . LEU A 1 617 ? 7.207 -8.631 -39.772 1.00 86.94 617 LEU A CA 1
ATOM 4913 C C . LEU A 1 617 ? 6.913 -8.509 -41.275 1.00 86.94 617 LEU A C 1
ATOM 4915 O O . LEU A 1 617 ? 7.300 -7.533 -41.915 1.00 86.94 617 LEU A O 1
ATOM 4919 N N . LEU A 1 618 ? 6.224 -9.498 -41.852 1.00 89.12 618 LEU A N 1
ATOM 4920 C CA . LEU A 1 618 ? 5.818 -9.460 -43.258 1.00 89.12 618 LEU A CA 1
ATOM 4921 C C . LEU A 1 618 ? 4.765 -8.368 -43.511 1.00 89.12 618 LEU A C 1
ATOM 4923 O O . LEU A 1 618 ? 4.824 -7.697 -44.539 1.00 89.12 618 LEU A O 1
ATOM 4927 N N . PHE A 1 619 ? 3.828 -8.154 -42.586 1.00 86.00 619 PHE A N 1
ATOM 4928 C CA . PHE A 1 619 ? 2.861 -7.061 -42.675 1.00 86.00 619 PHE A CA 1
ATOM 4929 C C . PHE A 1 619 ? 3.544 -5.685 -42.629 1.00 86.00 619 PHE A C 1
ATOM 4931 O O . PHE A 1 619 ? 3.284 -4.862 -43.505 1.00 86.00 619 PHE A O 1
ATOM 4938 N N . ASP A 1 620 ? 4.475 -5.462 -41.698 1.00 84.81 620 ASP A N 1
ATOM 4939 C CA . ASP A 1 620 ? 5.188 -4.187 -41.535 1.00 84.81 620 ASP A CA 1
ATOM 4940 C C . ASP A 1 620 ? 6.022 -3.819 -42.774 1.00 84.81 620 ASP A C 1
ATOM 4942 O O . ASP A 1 620 ? 6.084 -2.652 -43.173 1.00 84.81 620 ASP A O 1
ATOM 4946 N N . ILE A 1 621 ? 6.646 -4.813 -43.420 1.00 90.25 621 ILE A N 1
ATOM 4947 C CA . ILE A 1 621 ? 7.336 -4.631 -44.707 1.00 90.25 621 ILE A CA 1
ATOM 4948 C C . ILE A 1 621 ? 6.316 -4.337 -45.820 1.00 90.25 621 ILE A C 1
ATOM 4950 O O . ILE A 1 621 ? 6.559 -3.477 -46.665 1.00 90.25 621 ILE A O 1
ATOM 4954 N N . TYR A 1 622 ? 5.180 -5.039 -45.849 1.00 89.44 622 TYR A N 1
ATOM 4955 C CA . TYR A 1 622 ? 4.159 -4.895 -46.893 1.00 89.44 622 TYR A CA 1
ATOM 4956 C C . TYR A 1 622 ? 3.489 -3.518 -46.876 1.00 89.44 622 TYR A C 1
ATOM 4958 O O . TYR A 1 622 ? 3.365 -2.894 -47.933 1.00 89.44 622 TYR A O 1
ATOM 4966 N N . ASP A 1 623 ? 3.115 -3.021 -45.696 1.00 86.19 623 ASP A N 1
ATOM 4967 C CA . ASP A 1 623 ? 2.485 -1.710 -45.520 1.00 86.19 623 ASP A CA 1
ATOM 4968 C C . ASP A 1 623 ? 3.383 -0.581 -46.051 1.00 86.19 623 ASP A C 1
ATOM 4970 O O . ASP A 1 623 ? 2.943 0.235 -46.860 1.00 86.19 623 ASP A O 1
ATOM 4974 N N . GLN A 1 624 ? 4.683 -0.613 -45.738 1.00 89.56 624 GLN A N 1
ATOM 4975 C CA . GLN A 1 624 ? 5.661 0.364 -46.242 1.00 89.56 624 GLN A CA 1
ATOM 4976 C C . GLN A 1 624 ? 5.849 0.340 -47.768 1.00 89.56 624 GLN A C 1
ATOM 4978 O O . GLN A 1 624 ? 6.204 1.358 -48.361 1.00 89.56 624 GLN A O 1
ATOM 4983 N N . ILE A 1 625 ? 5.632 -0.808 -48.418 1.00 88.12 625 ILE A N 1
ATOM 4984 C CA . ILE A 1 625 ? 5.813 -0.969 -49.871 1.00 88.12 625 ILE A CA 1
ATOM 4985 C C . ILE A 1 625 ? 4.567 -0.535 -50.655 1.00 88.12 625 ILE A C 1
ATOM 4987 O O . ILE A 1 625 ? 4.696 -0.083 -51.799 1.00 88.12 625 ILE A O 1
ATOM 4991 N N . VAL A 1 626 ? 3.378 -0.703 -50.069 1.00 84.00 626 VAL A N 1
ATOM 4992 C CA . VAL A 1 626 ? 2.083 -0.524 -50.749 1.00 84.00 626 VAL A CA 1
ATOM 4993 C C . VAL A 1 626 ? 1.359 0.757 -50.315 1.00 84.00 626 VAL A C 1
ATOM 4995 O O . VAL A 1 626 ? 0.754 1.415 -51.158 1.00 84.00 626 VAL A O 1
ATOM 4998 N N . GLY A 1 627 ? 1.445 1.150 -49.042 1.00 68.44 627 GLY A N 1
ATOM 4999 C CA . GLY A 1 627 ? 0.875 2.395 -48.511 1.00 68.44 627 GLY A CA 1
ATOM 5000 C C . GLY A 1 627 ? -0.652 2.418 -48.343 1.00 68.44 627 GLY A C 1
ATOM 5001 O O . GLY A 1 627 ? -1.229 3.497 -48.198 1.00 68.44 627 GLY A O 1
ATOM 5002 N N . GLU A 1 628 ? -1.331 1.265 -48.375 1.00 56.31 628 GLU A N 1
ATOM 5003 C CA . GLU A 1 628 ? -2.793 1.165 -48.221 1.00 56.31 628 GLU A CA 1
ATOM 5004 C C . GLU A 1 628 ? -3.224 0.954 -46.758 1.00 56.31 628 GLU A C 1
ATOM 5006 O O . GLU A 1 628 ? -3.552 -0.150 -46.330 1.00 56.31 628 GLU A O 1
ATOM 5011 N N . THR A 1 629 ? -3.341 2.047 -46.005 1.00 47.78 629 THR A N 1
ATOM 5012 C CA . THR A 1 629 ? -3.715 2.056 -44.573 1.00 47.78 629 THR A CA 1
ATOM 5013 C C . THR A 1 629 ? -5.185 1.715 -44.253 1.00 47.78 629 THR A C 1
ATOM 5015 O O . THR A 1 629 ? -5.632 1.938 -43.130 1.00 47.78 629 THR A O 1
ATOM 5018 N N . ASN A 1 630 ? -5.975 1.201 -45.207 1.00 43.84 630 ASN A N 1
ATOM 5019 C CA . ASN A 1 630 ? -7.432 1.030 -45.064 1.00 43.84 630 ASN A CA 1
ATOM 5020 C C . ASN A 1 630 ? -7.974 -0.306 -45.609 1.00 43.84 630 ASN A C 1
ATOM 5022 O O . ASN A 1 630 ? -8.932 -0.323 -46.383 1.00 43.84 630 ASN A O 1
ATOM 5026 N N . GLN A 1 631 ? -7.419 -1.438 -45.169 1.00 45.38 631 GLN A N 1
ATOM 5027 C CA . GLN A 1 631 ? -8.140 -2.717 -45.220 1.00 45.38 631 GLN A CA 1
ATOM 5028 C C . GLN A 1 631 ? -8.336 -3.255 -43.799 1.00 45.38 631 GLN A C 1
ATOM 5030 O O . GLN A 1 631 ? -7.385 -3.455 -43.048 1.00 45.38 631 GLN A O 1
ATOM 5035 N N . SER A 1 632 ? -9.604 -3.433 -43.427 1.00 43.44 632 SER A N 1
ATOM 5036 C CA . SER A 1 632 ? -10.049 -3.949 -42.133 1.00 43.44 632 SER A CA 1
ATOM 5037 C C . SER A 1 632 ? -9.431 -5.310 -41.807 1.00 43.44 632 SER A C 1
ATOM 5039 O O . SER A 1 632 ? -9.211 -6.117 -42.708 1.00 43.44 632 SER A O 1
ATOM 5041 N N . HIS A 1 633 ? -9.222 -5.580 -40.514 1.00 44.28 633 HIS A N 1
ATOM 5042 C CA . HIS A 1 633 ? -8.661 -6.828 -39.982 1.00 44.28 633 HIS A CA 1
ATOM 5043 C C . HIS A 1 633 ? -9.546 -8.072 -40.244 1.00 44.28 633 HIS A C 1
ATOM 5045 O O . HIS A 1 633 ? -10.125 -8.645 -39.326 1.00 44.28 633 HIS A O 1
ATOM 5051 N N . GLU A 1 634 ? -9.603 -8.527 -41.495 1.00 47.91 634 GLU A N 1
ATOM 5052 C CA . GLU A 1 634 ? -10.119 -9.835 -41.918 1.00 47.91 634 GLU A CA 1
ATOM 5053 C C . GLU A 1 634 ? -9.031 -10.590 -42.699 1.00 47.91 634 GLU A C 1
ATOM 5055 O O . GLU A 1 634 ? -9.147 -10.883 -43.887 1.00 47.91 634 GLU A O 1
ATOM 5060 N N . THR A 1 635 ? -7.923 -10.902 -42.024 1.00 47.81 635 THR A N 1
ATOM 5061 C CA . THR A 1 635 ? -6.774 -11.608 -42.614 1.00 47.81 635 THR A CA 1
ATOM 5062 C C . THR A 1 635 ? -6.526 -12.961 -41.954 1.00 47.81 635 THR A C 1
ATOM 5064 O O . THR A 1 635 ? -5.410 -13.277 -41.556 1.00 47.81 635 THR A O 1
ATOM 5067 N N . SER A 1 636 ? -7.564 -13.797 -41.865 1.00 48.41 636 SER A N 1
ATOM 5068 C CA . SER A 1 636 ? -7.438 -15.187 -41.396 1.00 48.41 636 SER A CA 1
ATOM 5069 C C . SER A 1 636 ? -6.838 -16.151 -42.437 1.00 48.41 636 SER A C 1
ATOM 5071 O O . SER A 1 636 ? -6.532 -17.286 -42.083 1.00 48.41 636 SER A O 1
ATOM 5073 N N . GLN A 1 637 ? -6.646 -15.720 -43.697 1.00 52.25 637 GLN A N 1
ATOM 5074 C CA . GLN A 1 637 ? -5.977 -16.486 -44.770 1.00 52.25 637 GLN A CA 1
ATOM 5075 C C . GLN A 1 637 ? -5.234 -15.595 -45.800 1.00 52.25 637 GLN A C 1
ATOM 5077 O O . GLN A 1 637 ? -5.369 -15.792 -47.007 1.00 52.25 637 GLN A O 1
ATOM 5082 N N . VAL A 1 638 ? -4.461 -14.589 -45.368 1.00 60.72 638 VAL A N 1
ATOM 5083 C CA . VAL A 1 638 ? -3.637 -13.781 -46.297 1.00 60.72 638 VAL A CA 1
ATOM 5084 C C . VAL A 1 638 ? -2.177 -14.229 -46.273 1.00 60.72 638 VAL A C 1
ATOM 5086 O O . VAL A 1 638 ? -1.474 -14.027 -45.289 1.00 60.72 638 VAL A O 1
ATOM 5089 N N . ASP A 1 639 ? -1.709 -14.780 -47.394 1.00 80.56 639 ASP A N 1
ATOM 5090 C CA . ASP A 1 639 ? -0.292 -15.079 -47.616 1.00 80.56 639 ASP A CA 1
ATOM 5091 C C . ASP A 1 639 ? 0.484 -13.789 -47.952 1.00 80.56 639 ASP A C 1
ATOM 5093 O O . ASP A 1 639 ? 0.556 -13.342 -49.105 1.00 80.56 639 ASP A O 1
ATOM 5097 N N . PHE A 1 640 ? 1.062 -13.169 -46.921 1.00 83.31 640 PHE A N 1
ATOM 5098 C CA . PHE A 1 640 ? 1.926 -12.000 -47.084 1.00 83.31 640 PHE A CA 1
ATOM 5099 C C . PHE A 1 640 ? 3.239 -12.318 -47.812 1.00 83.31 640 PHE A C 1
ATOM 5101 O O . PHE A 1 640 ? 3.767 -11.423 -48.470 1.00 83.31 640 PHE A O 1
ATOM 5108 N N . VAL A 1 641 ? 3.735 -13.564 -47.781 1.00 87.25 641 VAL A N 1
ATOM 5109 C CA . VAL A 1 641 ? 4.942 -13.968 -48.526 1.00 87.25 641 VAL A CA 1
ATOM 5110 C C . VAL A 1 641 ? 4.671 -13.844 -50.023 1.00 87.25 641 VAL A C 1
ATOM 5112 O O . VAL A 1 641 ? 5.427 -13.185 -50.739 1.00 87.25 641 VAL A O 1
ATOM 5115 N N . GLN A 1 642 ? 3.548 -14.394 -50.498 1.00 88.25 642 GLN A N 1
ATOM 5116 C CA . GLN A 1 642 ? 3.150 -14.284 -51.902 1.00 88.25 642 GLN A CA 1
ATOM 5117 C C . GLN A 1 642 ? 2.887 -12.828 -52.315 1.00 88.25 642 GLN A C 1
ATOM 5119 O O . GLN A 1 642 ? 3.350 -12.404 -53.379 1.00 88.25 642 GLN A O 1
ATOM 5124 N N . LYS A 1 643 ? 2.175 -12.048 -51.488 1.00 88.44 643 LYS A N 1
ATOM 5125 C CA . LYS A 1 643 ? 1.882 -10.633 -51.779 1.00 88.44 643 LYS A CA 1
ATOM 5126 C C . LYS A 1 643 ? 3.148 -9.782 -51.870 1.00 88.44 643 LYS A C 1
ATOM 5128 O O . LYS A 1 643 ? 3.283 -9.003 -52.814 1.00 88.44 643 LYS A O 1
ATOM 5133 N N . LEU A 1 644 ? 4.076 -9.923 -50.925 1.00 91.50 644 LEU A N 1
ATOM 5134 C CA . LEU A 1 644 ? 5.352 -9.208 -50.946 1.00 91.50 644 LEU A CA 1
ATOM 5135 C C . LEU A 1 644 ? 6.202 -9.610 -52.147 1.00 91.50 644 LEU A C 1
ATOM 5137 O O . LEU A 1 644 ? 6.661 -8.736 -52.877 1.00 91.50 644 LEU A O 1
ATOM 5141 N N . TYR A 1 645 ? 6.339 -10.912 -52.408 1.00 92.19 645 TYR A N 1
ATOM 5142 C CA . TYR A 1 645 ? 7.082 -11.412 -53.563 1.00 92.19 645 TYR A CA 1
ATOM 5143 C C . TYR A 1 645 ? 6.548 -10.813 -54.874 1.00 92.19 645 TYR A C 1
ATOM 5145 O O . TYR A 1 645 ? 7.326 -10.331 -55.693 1.00 92.19 645 TYR A O 1
ATOM 5153 N N . GLN A 1 646 ? 5.223 -10.761 -55.059 1.00 91.44 646 GLN A N 1
ATOM 5154 C CA . GLN A 1 646 ? 4.596 -10.134 -56.231 1.00 91.44 646 GLN A CA 1
ATOM 5155 C C . GLN A 1 646 ? 4.853 -8.622 -56.326 1.00 91.44 646 GLN A C 1
ATOM 5157 O O . GLN A 1 646 ? 5.087 -8.125 -57.424 1.00 91.44 646 GLN A O 1
ATOM 5162 N N . ASN A 1 647 ? 4.833 -7.896 -55.203 1.00 90.88 647 ASN A N 1
ATOM 5163 C CA . ASN A 1 647 ? 5.049 -6.443 -55.175 1.00 90.88 647 ASN A CA 1
ATOM 5164 C C . ASN A 1 647 ? 6.521 -6.030 -55.319 1.00 90.88 647 ASN A C 1
ATOM 5166 O O . ASN A 1 647 ? 6.795 -4.910 -55.752 1.00 90.88 647 ASN A O 1
ATOM 5170 N N . LEU A 1 648 ? 7.457 -6.914 -54.965 1.00 94.06 648 LEU A N 1
ATOM 5171 C CA . LEU A 1 648 ? 8.897 -6.725 -55.149 1.00 94.06 648 LEU A CA 1
ATOM 5172 C C . LEU A 1 648 ? 9.375 -7.163 -56.540 1.00 94.06 648 LEU A C 1
ATOM 5174 O O . LEU A 1 648 ? 10.349 -6.610 -57.050 1.00 94.06 648 LEU A O 1
ATOM 5178 N N . LYS A 1 649 ? 8.696 -8.127 -57.171 1.00 93.88 649 LYS A N 1
ATOM 5179 C CA . LYS A 1 649 ? 9.121 -8.711 -58.446 1.00 93.88 649 LYS A CA 1
ATOM 5180 C C . LYS A 1 649 ? 9.269 -7.670 -59.557 1.00 93.88 649 LYS A C 1
ATOM 5182 O O . LYS A 1 649 ? 8.385 -6.853 -59.805 1.00 93.88 649 LYS A O 1
ATOM 5187 N N . GLY A 1 650 ? 10.406 -7.710 -60.245 1.00 92.06 650 GLY A N 1
ATOM 5188 C CA . GLY A 1 650 ? 10.786 -6.772 -61.300 1.00 92.06 650 GLY A CA 1
ATOM 5189 C C . GLY A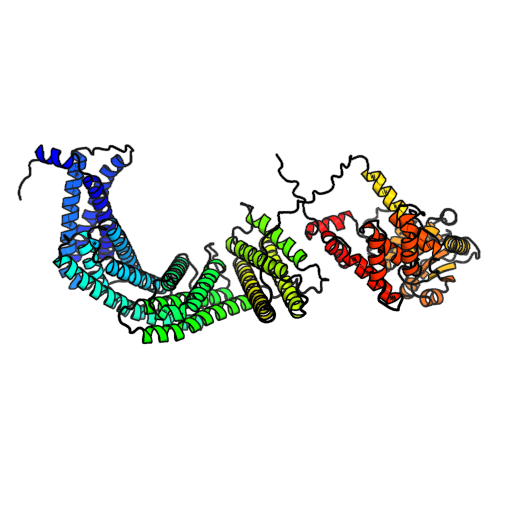 1 650 ? 11.186 -5.376 -60.805 1.00 92.06 650 GLY A C 1
ATOM 5190 O O . GLY A 1 650 ? 11.694 -4.584 -61.597 1.00 92.06 650 GLY A O 1
ATOM 5191 N N . ARG A 1 651 ? 11.022 -5.058 -59.513 1.00 93.75 651 ARG A N 1
ATOM 5192 C CA . ARG A 1 651 ? 11.425 -3.777 -58.915 1.00 93.75 651 ARG A CA 1
ATOM 5193 C C . ARG A 1 651 ? 12.746 -3.953 -58.179 1.00 93.75 651 ARG A C 1
ATOM 5195 O O . ARG A 1 651 ? 12.946 -4.912 -57.444 1.00 93.75 651 ARG A O 1
ATOM 5202 N N . LYS A 1 652 ? 13.660 -3.000 -58.354 1.00 95.38 652 LYS A N 1
ATOM 5203 C CA . LYS A 1 652 ? 14.897 -2.959 -57.562 1.00 95.38 652 LYS A CA 1
ATOM 5204 C C . LYS A 1 652 ? 14.592 -2.454 -56.152 1.00 95.38 652 LYS A C 1
ATOM 5206 O O . LYS A 1 652 ? 14.148 -1.311 -56.036 1.00 95.38 652 LYS A O 1
ATOM 5211 N N . PHE A 1 653 ? 14.835 -3.259 -55.123 1.00 95.81 653 PHE A N 1
ATOM 5212 C CA . PHE A 1 653 ? 14.461 -2.963 -53.736 1.00 95.81 653 PHE A CA 1
ATOM 5213 C C . PHE A 1 653 ? 15.650 -2.934 -52.765 1.00 95.81 653 PHE A C 1
ATOM 5215 O O . PHE A 1 653 ? 16.677 -3.573 -53.006 1.00 95.81 653 PHE A O 1
ATOM 5222 N N . LEU A 1 654 ? 15.473 -2.222 -51.648 1.00 96.88 654 LEU A N 1
ATOM 5223 C CA . LEU A 1 654 ? 16.298 -2.312 -50.442 1.00 96.88 654 LEU A CA 1
ATOM 5224 C C . LEU A 1 654 ? 15.410 -2.641 -49.236 1.00 96.88 654 LEU A C 1
ATOM 5226 O O . LEU A 1 654 ? 14.610 -1.807 -48.821 1.00 96.88 654 LEU A O 1
ATOM 5230 N N . ILE A 1 655 ? 15.571 -3.822 -48.643 1.00 96.44 655 ILE A N 1
ATOM 5231 C CA . ILE A 1 655 ? 14.916 -4.154 -47.367 1.00 96.44 655 ILE A CA 1
ATOM 5232 C C . ILE A 1 655 ? 15.948 -4.062 -46.247 1.00 96.44 655 ILE A C 1
ATOM 5234 O O . ILE A 1 655 ? 17.005 -4.692 -46.337 1.00 96.44 655 ILE A O 1
ATOM 5238 N N . VAL A 1 656 ? 15.652 -3.281 -45.209 1.00 96.50 656 VAL A N 1
ATOM 5239 C CA . VAL A 1 656 ? 16.439 -3.237 -43.973 1.00 96.50 656 VAL A CA 1
ATOM 5240 C C . VAL A 1 656 ? 15.758 -4.084 -42.905 1.00 96.50 656 VAL A C 1
ATOM 5242 O O . VAL A 1 656 ? 14.570 -3.911 -42.645 1.00 96.50 656 VAL A O 1
ATOM 5245 N N . ILE A 1 657 ? 16.512 -4.994 -42.292 1.00 94.44 657 ILE A N 1
ATOM 5246 C CA . ILE A 1 657 ? 16.053 -5.871 -41.211 1.00 94.44 657 ILE A CA 1
ATOM 5247 C C . ILE A 1 657 ? 16.949 -5.611 -39.993 1.00 94.44 657 ILE A C 1
ATOM 5249 O O . ILE A 1 657 ? 18.115 -6.007 -39.975 1.00 94.44 657 ILE A O 1
ATOM 5253 N N . ASP A 1 658 ? 16.455 -4.882 -39.000 1.00 93.12 658 ASP A N 1
ATOM 5254 C CA . ASP A 1 658 ? 17.259 -4.474 -37.846 1.00 93.12 658 ASP A CA 1
ATOM 5255 C C . ASP A 1 658 ? 17.298 -5.543 -36.738 1.00 93.12 658 ASP A C 1
ATOM 5257 O O . ASP A 1 658 ? 16.333 -6.276 -36.533 1.00 93.12 658 ASP A O 1
ATOM 5261 N N . ASP A 1 659 ? 18.454 -5.622 -36.074 1.00 90.38 659 ASP A N 1
ATOM 5262 C CA . ASP A 1 659 ? 18.828 -6.498 -34.952 1.00 90.38 659 ASP A CA 1
ATOM 5263 C C . ASP A 1 659 ? 18.442 -7.987 -35.077 1.00 90.38 659 ASP A C 1
ATOM 5265 O O . ASP A 1 659 ? 17.870 -8.584 -34.175 1.00 90.38 659 ASP A O 1
ATOM 5269 N N . ILE A 1 660 ? 18.830 -8.650 -36.175 1.00 90.50 660 ILE A N 1
ATOM 5270 C CA . ILE A 1 660 ? 18.649 -10.106 -36.309 1.00 90.50 660 ILE A CA 1
ATOM 5271 C C . ILE A 1 660 ? 19.474 -10.849 -35.242 1.00 90.50 660 ILE A C 1
ATOM 5273 O O . ILE A 1 660 ? 20.711 -10.886 -35.302 1.00 90.50 660 ILE A O 1
ATOM 5277 N N . TRP A 1 661 ? 18.776 -11.490 -34.303 1.00 86.19 661 TRP A N 1
ATOM 5278 C CA . TRP A 1 661 ? 19.355 -12.281 -33.212 1.00 86.19 661 TRP A CA 1
ATOM 5279 C C . TRP A 1 661 ? 19.772 -13.697 -33.637 1.00 86.19 661 TRP A C 1
ATOM 5281 O O . TRP A 1 661 ? 20.926 -14.070 -33.427 1.00 86.19 661 TRP A O 1
ATOM 5291 N N . ASP A 1 662 ? 18.872 -14.457 -34.272 1.00 85.88 662 ASP A N 1
ATOM 5292 C CA . ASP A 1 662 ? 19.139 -15.804 -34.800 1.00 85.88 662 ASP A CA 1
ATOM 5293 C C . ASP A 1 662 ? 18.931 -15.869 -36.325 1.00 85.88 662 ASP A C 1
ATOM 5295 O O . ASP A 1 662 ? 18.178 -15.092 -36.916 1.00 85.88 662 ASP A O 1
ATOM 5299 N N . ILE A 1 663 ? 19.593 -16.824 -36.981 1.00 90.06 663 ILE A N 1
ATOM 5300 C CA . ILE A 1 663 ? 19.437 -17.085 -38.412 1.00 90.06 663 ILE A CA 1
ATOM 5301 C C . ILE A 1 663 ? 18.025 -17.557 -38.786 1.00 90.06 663 ILE A C 1
ATOM 5303 O O . ILE A 1 663 ? 17.635 -17.415 -39.945 1.00 90.06 663 ILE A O 1
ATOM 5307 N N . GLU A 1 664 ? 17.264 -18.130 -37.851 1.00 89.62 664 GLU A N 1
ATOM 5308 C CA . GLU A 1 664 ? 15.906 -18.621 -38.113 1.00 89.62 664 GLU A CA 1
ATOM 5309 C C . GLU A 1 664 ? 14.989 -17.502 -38.626 1.00 89.62 664 GLU A C 1
ATOM 5311 O O . GLU A 1 664 ? 14.348 -17.682 -39.663 1.00 89.62 664 GLU A O 1
ATOM 5316 N N . ALA A 1 665 ? 15.053 -16.305 -38.029 1.00 87.50 665 ALA A N 1
ATOM 5317 C CA . ALA A 1 665 ? 14.322 -15.123 -38.501 1.00 87.50 665 ALA A CA 1
ATOM 5318 C C . ALA A 1 665 ? 14.674 -14.751 -39.952 1.00 87.50 665 ALA A C 1
ATOM 5320 O O . ALA A 1 665 ? 13.802 -14.449 -40.770 1.00 87.50 665 ALA A O 1
ATOM 5321 N N . TRP A 1 666 ? 15.956 -14.845 -40.320 1.00 91.50 666 TRP A N 1
ATOM 5322 C CA . TRP A 1 666 ? 16.381 -14.655 -41.706 1.00 91.50 666 TRP A CA 1
ATOM 5323 C C . TRP A 1 666 ? 15.851 -15.765 -42.631 1.00 91.50 666 TRP A C 1
ATOM 5325 O O . TRP A 1 666 ? 15.420 -15.493 -43.753 1.00 91.50 666 TRP A O 1
ATOM 5335 N N . TYR A 1 667 ? 15.855 -17.024 -42.190 1.00 90.81 667 TYR A N 1
ATOM 5336 C CA . TYR A 1 667 ? 15.362 -18.150 -42.987 1.00 90.81 667 TYR A CA 1
ATOM 5337 C C . TYR A 1 667 ? 13.849 -18.140 -43.209 1.00 90.81 667 TYR A C 1
ATOM 5339 O O . TYR A 1 667 ? 13.408 -18.637 -44.251 1.00 90.81 667 TYR A O 1
ATOM 5347 N N . ASP A 1 668 ? 13.086 -17.547 -42.296 1.00 87.69 668 ASP A N 1
ATOM 5348 C CA . ASP A 1 668 ? 11.651 -17.344 -42.453 1.00 87.69 668 ASP A CA 1
ATOM 5349 C C . ASP A 1 668 ? 11.309 -16.213 -43.425 1.00 87.69 668 ASP A C 1
ATOM 5351 O O . ASP A 1 668 ? 10.362 -16.348 -44.204 1.00 87.69 668 ASP A O 1
ATOM 5355 N N . LEU A 1 669 ? 12.106 -15.140 -43.438 1.00 89.12 669 LEU A N 1
ATOM 5356 C CA . LEU A 1 669 ? 11.905 -13.999 -44.333 1.00 89.12 669 LEU A CA 1
ATOM 5357 C C . LEU A 1 669 ? 12.461 -14.230 -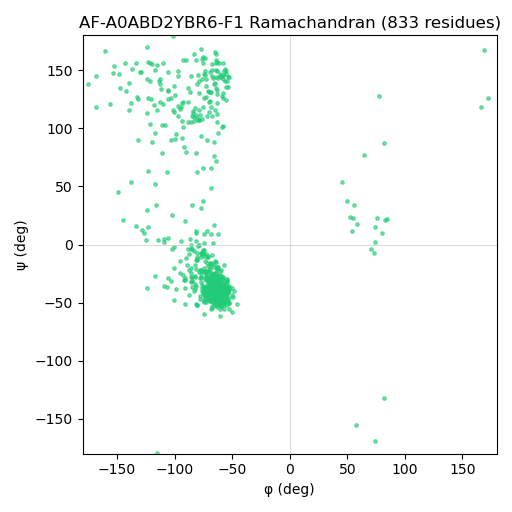45.748 1.00 89.12 669 LEU A C 1
ATOM 5359 O O . LEU A 1 669 ? 11.835 -13.792 -46.711 1.00 89.12 669 LEU A O 1
ATOM 5363 N N . LYS A 1 670 ? 13.589 -14.943 -45.919 1.00 88.69 670 LYS A N 1
ATOM 5364 C CA . LYS A 1 670 ? 14.317 -15.034 -47.210 1.00 88.69 670 LYS A CA 1
ATOM 5365 C C . LYS A 1 670 ? 13.481 -15.498 -48.407 1.00 88.69 670 LYS A C 1
ATOM 5367 O O . LYS A 1 670 ? 13.785 -15.121 -49.532 1.00 88.69 670 LYS A O 1
ATOM 5372 N N . GLN A 1 671 ? 12.453 -16.322 -48.184 1.00 86.44 671 GLN A N 1
ATOM 5373 C CA . GLN A 1 671 ? 11.602 -16.874 -49.254 1.00 86.44 671 GLN A CA 1
ATOM 5374 C C . GLN A 1 671 ? 10.719 -15.804 -49.920 1.00 86.44 671 GLN A C 1
ATOM 5376 O O . GLN A 1 671 ? 10.199 -16.011 -51.012 1.00 86.44 671 GLN A O 1
ATOM 5381 N N . THR A 1 672 ? 10.581 -14.654 -49.264 1.00 90.38 672 THR A N 1
ATOM 5382 C CA . THR A 1 672 ? 9.757 -13.516 -49.676 1.00 90.38 672 THR A CA 1
ATOM 5383 C C . THR A 1 672 ? 10.418 -12.655 -50.755 1.00 90.38 672 THR A C 1
ATOM 5385 O O . THR A 1 672 ? 9.733 -11.949 -51.493 1.00 90.38 672 THR A O 1
ATOM 5388 N N . PHE A 1 673 ? 11.749 -12.689 -50.855 1.00 93.12 673 PHE A N 1
ATOM 5389 C CA . PHE A 1 673 ? 12.521 -11.732 -51.647 1.00 93.12 673 PHE A CA 1
ATOM 5390 C C . PHE A 1 673 ? 12.950 -12.341 -52.997 1.00 93.12 673 PHE A C 1
ATOM 5392 O O . PHE A 1 673 ? 13.720 -13.304 -53.005 1.00 93.12 673 PHE A O 1
ATOM 5399 N N . PRO A 1 674 ? 12.480 -11.817 -54.148 1.00 94.00 674 PRO A N 1
ATOM 5400 C CA . PRO A 1 674 ? 12.920 -12.292 -55.457 1.00 94.00 674 PRO A CA 1
ATOM 5401 C C . PRO A 1 674 ? 14.354 -11.847 -55.776 1.00 94.00 674 PRO A C 1
ATOM 5403 O O . PRO A 1 674 ? 14.739 -10.712 -55.496 1.00 94.00 674 PRO A O 1
ATOM 5406 N N . ASP A 1 675 ? 15.119 -12.720 -56.436 1.00 93.56 675 ASP A N 1
ATOM 5407 C CA . ASP A 1 675 ? 16.344 -12.345 -57.150 1.00 93.56 675 ASP A CA 1
ATOM 5408 C C . ASP A 1 675 ? 16.052 -12.300 -58.655 1.00 93.56 675 ASP A C 1
ATOM 5410 O O . ASP A 1 675 ? 16.141 -13.307 -59.355 1.00 93.56 675 ASP A O 1
ATOM 5414 N N . ASP A 1 676 ? 15.637 -11.127 -59.136 1.00 92.50 676 ASP A N 1
ATOM 5415 C CA . ASP A 1 676 ? 15.392 -10.863 -60.561 1.00 92.50 676 ASP A CA 1
ATOM 5416 C C . ASP A 1 676 ? 16.648 -10.308 -61.277 1.00 92.50 676 ASP A C 1
ATOM 5418 O O . ASP A 1 676 ? 16.526 -9.636 -62.301 1.00 92.50 676 ASP A O 1
ATOM 5422 N N . GLU A 1 677 ? 17.850 -10.503 -60.713 1.00 92.50 677 GLU A N 1
ATOM 5423 C CA . GLU A 1 677 ? 19.132 -9.986 -61.228 1.00 92.50 677 GLU A CA 1
ATOM 5424 C C . GLU A 1 677 ? 19.106 -8.472 -61.564 1.00 92.50 677 GLU A C 1
ATOM 5426 O O . GLU A 1 677 ? 19.704 -8.000 -62.530 1.00 92.50 677 GLU A O 1
ATOM 5431 N N . ASN A 1 678 ? 18.396 -7.679 -60.752 1.00 92.38 678 ASN A N 1
ATOM 5432 C CA . ASN A 1 678 ? 18.175 -6.240 -60.965 1.00 92.38 678 ASN A CA 1
ATOM 5433 C C . ASN A 1 678 ? 18.994 -5.320 -60.027 1.00 92.38 678 ASN A C 1
ATOM 5435 O O . ASN A 1 678 ? 18.829 -4.097 -60.030 1.00 92.38 678 ASN A O 1
ATOM 5439 N N . GLY A 1 679 ? 19.883 -5.895 -59.219 1.00 93.75 679 GLY A N 1
ATOM 5440 C CA . GLY A 1 679 ? 20.730 -5.209 -58.244 1.00 93.75 679 GLY A CA 1
ATOM 5441 C C . GLY A 1 679 ? 20.045 -4.915 -56.907 1.00 93.75 679 GLY A C 1
ATOM 5442 O O . GLY A 1 679 ? 20.484 -4.007 -56.205 1.00 93.75 679 GLY A O 1
ATOM 5443 N N . SER A 1 680 ? 18.971 -5.629 -56.558 1.00 96.19 680 SER A N 1
ATOM 5444 C CA . SER A 1 680 ? 18.317 -5.498 -55.247 1.00 96.19 680 SER A CA 1
ATOM 5445 C C . SER A 1 680 ? 19.248 -5.866 -54.088 1.00 96.19 680 SER A C 1
ATOM 5447 O O . SER A 1 680 ? 20.245 -6.585 -54.252 1.00 96.19 680 SER A O 1
ATOM 5449 N N . ARG A 1 681 ? 18.946 -5.337 -52.901 1.00 96.12 681 ARG A N 1
ATOM 5450 C CA . ARG A 1 681 ? 19.767 -5.487 -51.698 1.00 96.12 681 ARG A CA 1
ATOM 5451 C C . ARG A 1 681 ? 18.922 -5.779 -50.468 1.00 96.12 681 ARG A C 1
ATOM 5453 O O . ARG A 1 681 ? 17.789 -5.322 -50.339 1.00 96.12 681 ARG A O 1
ATOM 5460 N N . ILE A 1 682 ? 19.531 -6.492 -49.533 1.00 96.19 682 ILE A N 1
ATOM 5461 C CA . ILE A 1 682 ? 19.039 -6.627 -48.165 1.00 96.19 682 ILE A CA 1
ATOM 5462 C C . ILE A 1 682 ? 20.160 -6.153 -47.248 1.00 96.19 682 ILE A C 1
ATOM 5464 O O . ILE A 1 682 ? 21.298 -6.607 -47.371 1.00 96.19 682 ILE A O 1
ATOM 5468 N N . LEU A 1 683 ? 19.850 -5.209 -46.370 1.00 96.88 683 LEU A N 1
ATOM 5469 C CA . LEU A 1 683 ? 20.731 -4.766 -45.300 1.00 96.88 683 LEU A CA 1
ATOM 5470 C C . LEU A 1 683 ? 20.185 -5.344 -43.997 1.00 96.88 683 LEU A C 1
ATOM 5472 O O . LEU A 1 683 ? 18.997 -5.212 -43.732 1.00 96.88 683 LEU A O 1
ATOM 5476 N N . PHE A 1 684 ? 21.019 -5.945 -43.158 1.00 94.69 684 PHE A N 1
ATOM 5477 C CA . PHE A 1 684 ? 20.596 -6.241 -41.790 1.00 94.69 684 PHE A CA 1
ATOM 5478 C C . PHE A 1 684 ? 21.635 -5.845 -40.756 1.00 94.69 684 PHE A C 1
ATOM 5480 O O . PHE A 1 684 ? 22.825 -5.754 -41.059 1.00 94.69 684 PHE A O 1
ATOM 5487 N N . THR A 1 685 ? 21.207 -5.603 -39.523 1.00 95.94 685 THR A N 1
ATOM 5488 C CA . THR A 1 685 ? 22.144 -5.467 -38.403 1.00 95.94 685 THR A CA 1
ATOM 5489 C C . THR A 1 685 ? 22.079 -6.710 -37.528 1.00 95.94 685 THR A C 1
ATOM 5491 O O . THR A 1 685 ? 21.062 -7.396 -37.473 1.00 95.94 685 THR A O 1
ATOM 5494 N N . THR A 1 686 ? 23.198 -7.079 -36.908 1.00 93.75 686 THR A N 1
ATOM 5495 C CA . THR A 1 686 ? 23.234 -8.204 -35.968 1.00 93.75 686 THR A CA 1
ATOM 5496 C C . THR A 1 686 ? 24.347 -8.035 -34.941 1.00 93.75 686 THR A C 1
ATOM 5498 O O . THR A 1 686 ? 25.370 -7.378 -35.171 1.00 93.75 686 THR A O 1
ATOM 5501 N N . ARG A 1 687 ? 24.149 -8.647 -33.776 1.00 91.00 687 ARG A N 1
ATOM 5502 C CA . ARG A 1 687 ? 25.152 -8.783 -32.715 1.00 91.00 687 ARG A CA 1
ATOM 5503 C C . ARG A 1 687 ? 26.118 -9.944 -32.997 1.00 91.00 687 ARG A C 1
ATOM 5505 O O . ARG A 1 687 ? 27.236 -9.941 -32.485 1.00 91.00 687 ARG A O 1
ATOM 5512 N N . HIS A 1 688 ? 25.724 -10.902 -33.841 1.00 89.19 688 HIS A N 1
ATOM 5513 C CA . HIS A 1 688 ? 26.401 -12.187 -34.008 1.00 89.19 688 HIS A CA 1
ATOM 5514 C C . HIS A 1 688 ? 27.004 -12.344 -35.409 1.00 89.19 688 HIS A C 1
ATOM 5516 O O . HIS A 1 688 ? 26.299 -12.443 -36.413 1.00 89.19 688 HIS A O 1
ATOM 5522 N N . ARG A 1 689 ? 28.338 -12.435 -35.488 1.00 90.19 689 ARG A N 1
ATOM 5523 C CA . ARG A 1 689 ? 29.048 -12.645 -36.763 1.00 90.19 689 ARG A CA 1
ATOM 5524 C C . ARG A 1 689 ? 28.641 -13.949 -37.454 1.00 90.19 689 ARG A C 1
ATOM 5526 O O . ARG A 1 689 ? 28.605 -13.996 -38.680 1.00 90.19 689 ARG A O 1
ATOM 5533 N N . ASP A 1 690 ? 28.283 -14.973 -36.688 1.00 91.69 690 ASP A N 1
ATOM 5534 C CA . ASP A 1 690 ? 27.870 -16.266 -37.233 1.00 91.69 690 ASP A CA 1
ATOM 5535 C C . ASP A 1 690 ? 26.515 -16.199 -37.951 1.00 91.69 690 ASP A C 1
ATOM 5537 O O . ASP A 1 690 ? 26.318 -16.915 -38.930 1.00 91.69 690 ASP A O 1
ATOM 5541 N N . VAL A 1 691 ? 25.609 -15.298 -37.547 1.00 91.88 691 VAL A N 1
ATOM 5542 C CA . VAL A 1 691 ? 24.346 -15.042 -38.267 1.00 91.88 691 VAL A CA 1
ATOM 5543 C C . VAL A 1 691 ? 24.639 -14.435 -39.639 1.00 91.88 691 VAL A C 1
ATOM 5545 O O . VAL A 1 691 ? 24.140 -14.930 -40.646 1.00 91.88 691 VAL A O 1
ATOM 5548 N N . ALA A 1 692 ? 25.526 -13.438 -39.708 1.00 92.75 692 ALA A N 1
ATOM 5549 C CA . ALA A 1 692 ? 25.988 -12.869 -40.976 1.00 92.75 692 ALA A CA 1
ATOM 5550 C C . ALA A 1 692 ? 26.585 -13.941 -41.912 1.00 92.75 692 ALA A C 1
ATOM 5552 O O . ALA A 1 692 ? 26.166 -14.089 -43.062 1.00 92.75 692 ALA A O 1
ATOM 5553 N N . LEU A 1 693 ? 27.503 -14.765 -41.396 1.00 91.69 693 LEU A N 1
ATOM 5554 C CA . LEU A 1 693 ? 28.129 -15.839 -42.172 1.00 91.69 693 LEU A CA 1
ATOM 5555 C C . LEU A 1 693 ? 27.110 -16.898 -42.638 1.00 91.69 693 LEU A C 1
ATOM 5557 O O . LEU A 1 693 ? 27.113 -17.265 -43.811 1.00 91.69 693 LEU A O 1
ATOM 5561 N N . ARG A 1 694 ? 26.196 -17.353 -41.768 1.00 92.31 694 ARG A N 1
ATOM 5562 C CA . ARG A 1 694 ? 25.146 -18.341 -42.108 1.00 92.31 694 ARG A CA 1
ATOM 5563 C C . ARG A 1 694 ? 24.074 -17.788 -43.056 1.00 92.31 694 ARG A C 1
ATOM 5565 O O . ARG A 1 694 ? 23.396 -18.573 -43.722 1.00 92.31 694 ARG A O 1
ATOM 5572 N N . ALA A 1 695 ? 23.921 -16.466 -43.131 1.00 91.25 695 ALA A N 1
ATOM 5573 C CA . ALA A 1 695 ? 23.056 -15.792 -44.096 1.00 91.25 695 ALA A CA 1
ATOM 5574 C C . ALA A 1 695 ? 23.696 -15.651 -45.489 1.00 91.25 695 ALA A C 1
ATOM 5576 O O . ALA A 1 695 ? 23.007 -15.235 -46.417 1.00 91.25 695 ALA A O 1
ATOM 5577 N N . ASN A 1 696 ? 24.982 -15.999 -45.645 1.00 90.56 696 ASN A N 1
ATOM 5578 C CA . ASN A 1 696 ? 25.811 -15.668 -46.810 1.00 90.56 696 ASN A CA 1
ATOM 5579 C C . ASN A 1 696 ? 25.863 -14.153 -47.099 1.00 90.56 696 ASN A C 1
ATOM 5581 O O . ASN A 1 696 ? 25.920 -13.737 -48.259 1.00 90.56 696 ASN A O 1
ATOM 5585 N N . SER A 1 697 ? 25.824 -13.319 -46.054 1.00 92.50 697 SER A N 1
ATOM 5586 C CA . SER A 1 697 ? 25.974 -11.873 -46.210 1.00 92.50 697 SER A CA 1
ATOM 5587 C C . SER A 1 697 ? 27.433 -11.469 -46.442 1.00 92.50 697 SER A C 1
ATOM 5589 O O . SER A 1 697 ? 28.371 -12.244 -46.245 1.00 92.50 697 SER A O 1
ATOM 5591 N N . ILE A 1 698 ? 27.628 -10.211 -46.836 1.00 93.69 698 ILE A N 1
ATOM 5592 C CA . ILE A 1 698 ? 28.908 -9.511 -46.745 1.00 93.69 698 ILE A CA 1
ATOM 5593 C C . ILE A 1 698 ? 28.962 -8.848 -45.354 1.00 93.69 698 ILE A C 1
ATOM 5595 O O . ILE A 1 698 ? 28.252 -7.859 -45.137 1.00 93.69 698 ILE A O 1
ATOM 5599 N N . PRO A 1 699 ? 29.749 -9.373 -44.390 1.00 94.19 699 PRO A N 1
ATOM 5600 C CA . PRO A 1 699 ? 29.807 -8.828 -43.039 1.00 94.19 699 PRO A CA 1
ATOM 5601 C C . PRO A 1 699 ? 30.675 -7.569 -42.975 1.00 94.19 699 PRO A C 1
ATOM 5603 O O . PRO A 1 699 ? 31.901 -7.640 -43.060 1.00 94.19 699 PRO A O 1
ATOM 5606 N N . TYR A 1 700 ? 30.037 -6.427 -42.738 1.00 95.62 700 TYR A N 1
ATOM 5607 C CA . TYR A 1 700 ? 30.697 -5.192 -42.345 1.00 95.62 700 TYR A CA 1
ATOM 5608 C C . TYR A 1 700 ? 30.885 -5.181 -40.822 1.00 95.62 700 TYR A C 1
ATOM 5610 O O . TYR A 1 700 ? 29.923 -5.020 -40.069 1.00 95.62 700 TYR A O 1
ATOM 5618 N N . ALA A 1 701 ? 32.114 -5.392 -40.349 1.00 94.62 701 ALA A N 1
ATOM 5619 C CA . ALA A 1 701 ? 32.430 -5.334 -38.923 1.00 94.62 701 ALA A CA 1
ATOM 5620 C C . ALA A 1 701 ? 32.568 -3.868 -38.483 1.00 94.62 701 ALA A C 1
ATOM 5622 O O . ALA A 1 701 ? 33.547 -3.205 -38.820 1.00 94.62 701 ALA A O 1
ATOM 5623 N N . LEU A 1 702 ? 31.584 -3.359 -37.741 1.00 94.50 702 LEU A N 1
ATOM 5624 C CA . LEU A 1 702 ? 31.575 -1.968 -37.298 1.00 94.50 702 LEU A CA 1
ATOM 5625 C C . LEU A 1 702 ? 32.682 -1.721 -36.260 1.00 94.50 702 LEU A C 1
ATOM 5627 O O . LEU A 1 702 ? 32.820 -2.472 -35.293 1.00 94.50 702 LEU A O 1
ATOM 5631 N N . ARG A 1 703 ? 33.466 -0.657 -36.465 1.00 93.44 703 ARG A N 1
ATOM 5632 C CA . ARG A 1 703 ? 34.520 -0.213 -35.543 1.00 93.44 703 ARG A CA 1
ATOM 5633 C C . ARG A 1 703 ? 33.964 0.623 -34.385 1.00 93.44 703 ARG A C 1
ATOM 5635 O O . ARG A 1 703 ? 32.906 1.235 -34.500 1.00 93.44 703 ARG A O 1
ATOM 5642 N N . LEU A 1 704 ? 34.731 0.697 -33.298 1.00 91.75 704 LEU A N 1
ATOM 5643 C CA . LEU A 1 704 ? 34.562 1.719 -32.260 1.00 91.75 704 LEU A CA 1
ATOM 5644 C C . LEU A 1 704 ? 34.848 3.121 -32.827 1.00 91.75 704 LEU A C 1
ATOM 5646 O O . LEU A 1 704 ? 35.558 3.279 -33.831 1.00 91.75 704 LEU A O 1
ATOM 5650 N N . LEU A 1 705 ? 34.318 4.145 -32.159 1.00 92.62 705 LEU A N 1
ATOM 5651 C CA . LEU A 1 705 ? 34.704 5.527 -32.416 1.00 92.62 705 LEU A CA 1
ATOM 5652 C C . LEU A 1 705 ? 36.164 5.743 -32.010 1.00 92.62 705 LEU A C 1
ATOM 5654 O O . LEU A 1 705 ? 36.634 5.240 -30.990 1.00 92.62 705 LEU A O 1
ATOM 5658 N N . SER A 1 706 ? 36.875 6.555 -32.783 1.00 93.25 706 SER A N 1
ATOM 5659 C CA . SER A 1 706 ? 38.148 7.124 -32.351 1.00 93.25 706 SER A CA 1
ATOM 5660 C C . SER A 1 706 ? 37.947 8.058 -31.150 1.00 93.25 706 SER A C 1
ATOM 5662 O O . SER A 1 706 ? 36.839 8.528 -30.872 1.00 93.25 706 SER A O 1
ATOM 5664 N N . GLN A 1 707 ? 39.035 8.383 -30.448 1.00 91.25 707 GLN A N 1
ATOM 5665 C CA . GLN A 1 707 ? 38.999 9.352 -29.346 1.00 91.25 707 GLN A CA 1
ATOM 5666 C C . GLN A 1 707 ? 38.453 10.716 -29.805 1.00 91.25 707 GLN A C 1
ATOM 5668 O O . GLN A 1 707 ? 37.648 11.321 -29.105 1.00 91.25 707 GLN A O 1
ATOM 5673 N N . GLU A 1 708 ? 38.811 11.171 -31.012 1.00 91.62 708 GLU A N 1
ATOM 5674 C CA . GLU A 1 708 ? 38.325 12.441 -31.565 1.00 91.62 708 GLU A CA 1
ATOM 5675 C C . GLU A 1 708 ? 36.819 12.403 -31.884 1.00 91.62 708 GLU A C 1
ATOM 5677 O O . GLU A 1 708 ? 36.092 13.337 -31.544 1.00 91.62 708 GLU A O 1
ATOM 5682 N N . GLU A 1 709 ? 36.327 11.320 -32.494 1.00 92.81 709 GLU A N 1
ATOM 5683 C CA . GLU A 1 709 ? 34.891 11.120 -32.742 1.00 92.81 709 GLU A CA 1
ATOM 5684 C C . GLU A 1 709 ? 34.098 11.026 -31.428 1.00 92.81 709 GLU A C 1
ATOM 5686 O O . GLU A 1 709 ? 33.015 11.599 -31.323 1.00 92.81 709 GLU A O 1
ATOM 5691 N N . SER A 1 710 ? 34.667 10.383 -30.404 1.00 93.00 710 SER A N 1
ATOM 5692 C CA . SER A 1 710 ? 34.078 10.274 -29.061 1.00 93.00 710 SER A CA 1
ATOM 5693 C C . SER A 1 710 ? 33.966 11.639 -28.380 1.00 93.00 710 SER A C 1
ATOM 5695 O O . SER A 1 710 ? 32.907 11.977 -27.854 1.00 93.00 710 SER A O 1
ATOM 5697 N N . CYS A 1 711 ? 35.013 12.470 -28.452 1.00 92.62 711 CYS A N 1
ATOM 5698 C CA . CYS A 1 711 ? 34.966 13.853 -27.974 1.00 92.62 711 CYS A CA 1
ATOM 5699 C C . CYS A 1 711 ? 33.906 14.675 -28.719 1.00 92.62 711 CYS A C 1
ATOM 5701 O O . CYS A 1 711 ? 33.102 15.353 -28.084 1.00 92.62 711 CYS A O 1
ATOM 5703 N N . LYS A 1 712 ? 33.852 14.586 -30.056 1.00 91.62 712 LYS A N 1
ATOM 5704 C CA . LYS A 1 712 ? 32.847 15.294 -30.868 1.00 91.62 712 LYS A CA 1
ATOM 5705 C C . LYS A 1 712 ? 31.421 14.875 -30.518 1.00 91.62 712 LYS A C 1
ATOM 5707 O O . LYS A 1 712 ? 30.556 15.743 -30.426 1.00 91.62 712 LYS A O 1
ATOM 5712 N N . LEU A 1 713 ? 31.177 13.583 -30.291 1.00 91.88 713 LEU A N 1
ATOM 5713 C CA . LEU A 1 713 ? 29.872 13.070 -29.870 1.00 91.88 713 LEU A CA 1
ATOM 5714 C C . LEU A 1 713 ? 29.500 13.572 -28.467 1.00 91.88 713 LEU A C 1
ATOM 5716 O O . LEU A 1 713 ? 28.381 14.051 -28.281 1.00 91.88 713 LEU A O 1
ATOM 5720 N N . LEU A 1 714 ? 30.436 13.531 -27.512 1.00 91.69 714 LEU A N 1
ATOM 5721 C CA . LEU A 1 714 ? 30.240 14.056 -26.157 1.00 91.69 714 LEU A CA 1
ATOM 5722 C C . LEU A 1 714 ? 29.865 15.544 -26.194 1.00 91.69 714 LEU A C 1
ATOM 5724 O O . LEU A 1 714 ? 28.845 15.947 -25.636 1.00 91.69 714 LEU A O 1
ATOM 5728 N N . TRP A 1 715 ? 30.648 16.360 -26.903 1.00 91.00 715 TRP A N 1
ATOM 5729 C CA . TRP A 1 715 ? 30.403 17.796 -27.027 1.00 91.00 715 TRP A CA 1
ATOM 5730 C C . TRP A 1 715 ? 29.096 18.099 -27.761 1.00 91.00 715 TRP A C 1
ATOM 5732 O O . TRP A 1 715 ? 28.340 18.951 -27.293 1.00 91.00 715 TRP A O 1
ATOM 5742 N N . LEU A 1 716 ? 28.773 17.367 -28.838 1.00 89.50 716 LEU A N 1
ATOM 5743 C CA . LEU A 1 716 ? 27.493 17.528 -29.530 1.00 89.50 716 LEU A CA 1
ATOM 5744 C C . LEU A 1 716 ? 26.328 17.263 -28.577 1.00 89.50 716 LEU A C 1
ATOM 5746 O O . LEU A 1 716 ? 25.376 18.035 -28.569 1.00 89.50 716 LEU A O 1
ATOM 5750 N N . LYS A 1 717 ? 26.394 16.210 -27.755 1.00 88.69 717 LYS A N 1
ATOM 5751 C CA . LYS A 1 717 ? 25.318 15.916 -26.805 1.00 88.69 717 LYS A CA 1
ATOM 5752 C C . LYS A 1 717 ? 25.265 16.917 -25.648 1.00 88.69 717 LYS A C 1
ATOM 5754 O O . LYS A 1 717 ? 24.161 17.173 -25.183 1.00 88.69 717 LYS A O 1
ATOM 5759 N N . LEU A 1 718 ? 26.380 17.509 -25.207 1.00 87.25 718 LEU A N 1
ATOM 5760 C CA . LEU A 1 718 ? 26.437 18.454 -24.072 1.00 87.25 718 LEU A CA 1
ATOM 5761 C C . LEU A 1 718 ? 26.135 19.921 -24.414 1.00 87.25 718 LEU A C 1
ATOM 5763 O O . LEU A 1 718 ? 25.557 20.636 -23.589 1.00 87.25 718 LEU A O 1
ATOM 5767 N N . PHE A 1 719 ? 26.566 20.376 -25.590 1.00 84.88 719 PHE A N 1
ATOM 5768 C CA . PHE A 1 719 ? 26.593 21.790 -25.988 1.00 84.88 719 PHE A CA 1
ATOM 5769 C C . PHE A 1 719 ? 25.841 22.070 -27.299 1.00 84.88 719 PHE A C 1
ATOM 5771 O O . PHE A 1 719 ? 25.918 23.189 -27.811 1.00 84.88 719 PHE A O 1
ATOM 5778 N N . ASP A 1 720 ? 25.188 21.052 -27.872 1.00 79.75 720 ASP A N 1
ATOM 5779 C CA . ASP A 1 720 ? 24.539 21.064 -29.192 1.00 79.75 720 ASP A CA 1
ATOM 5780 C C . ASP A 1 720 ? 25.493 21.489 -30.334 1.00 79.75 720 ASP A C 1
ATOM 5782 O O . ASP A 1 720 ? 25.083 21.958 -31.398 1.00 79.75 720 ASP A O 1
ATOM 5786 N N . LYS A 1 721 ? 26.808 21.325 -30.108 1.00 79.38 721 LYS A N 1
ATOM 5787 C CA . LYS A 1 721 ? 27.915 21.733 -30.986 1.00 79.38 721 LYS A CA 1
ATOM 5788 C C . LYS A 1 721 ? 29.096 20.778 -30.843 1.00 79.38 721 LYS A C 1
ATOM 5790 O O . LYS A 1 721 ? 29.422 20.352 -29.745 1.00 79.38 721 LYS A O 1
ATOM 5795 N N . GLU A 1 722 ? 29.832 20.544 -31.924 1.00 74.62 722 GLU A N 1
ATOM 5796 C CA . GLU A 1 722 ? 31.061 19.725 -31.932 1.00 74.62 722 GLU A CA 1
ATOM 5797 C C . GLU A 1 722 ? 32.289 20.469 -31.342 1.00 74.62 722 GLU A C 1
ATOM 5799 O O . GLU A 1 722 ? 33.423 20.258 -31.765 1.00 74.62 722 GLU A O 1
ATOM 5804 N N . THR A 1 723 ? 32.074 21.373 -30.379 1.00 78.06 723 THR A N 1
ATOM 5805 C CA . THR A 1 723 ? 33.095 22.252 -29.783 1.00 78.06 723 THR A CA 1
ATOM 5806 C C . THR A 1 723 ? 32.858 22.434 -28.285 1.00 78.06 723 THR A C 1
ATOM 5808 O O . THR A 1 723 ? 31.747 22.778 -27.881 1.00 78.06 723 THR A O 1
ATOM 5811 N N . CYS A 1 724 ? 33.909 22.286 -27.478 1.00 82.06 724 CYS A N 1
ATOM 5812 C CA . CYS A 1 724 ? 33.881 22.478 -26.026 1.00 82.06 724 CYS A CA 1
ATOM 5813 C C . CYS A 1 724 ? 34.362 23.886 -25.616 1.00 82.06 724 CYS A C 1
ATOM 5815 O O . CYS A 1 724 ? 35.302 24.391 -26.241 1.00 82.06 724 CYS A O 1
ATOM 5817 N N . PRO A 1 725 ? 33.802 24.498 -24.551 1.00 83.88 725 PRO A N 1
ATOM 5818 C CA . PRO A 1 725 ? 34.430 25.628 -23.862 1.00 83.88 725 PRO A CA 1
ATOM 5819 C C . PRO A 1 725 ? 35.878 25.304 -23.432 1.00 83.88 725 PRO A C 1
ATOM 5821 O O . PRO A 1 725 ? 36.141 24.151 -23.064 1.00 83.88 725 PRO A O 1
ATOM 5824 N N . PRO A 1 726 ? 36.823 26.266 -23.470 1.00 83.25 726 PRO A N 1
ATOM 5825 C CA . PRO A 1 726 ? 38.219 26.037 -23.092 1.00 83.25 726 PRO A CA 1
ATOM 5826 C C . PRO A 1 726 ? 38.381 25.421 -21.703 1.00 83.25 726 PRO A C 1
ATOM 5828 O O . PRO A 1 726 ? 39.186 24.509 -21.530 1.00 83.25 726 PRO A O 1
ATOM 5831 N N . GLU A 1 727 ? 37.561 25.872 -20.757 1.00 82.88 727 GLU A N 1
ATOM 5832 C CA . GLU A 1 727 ? 37.615 25.548 -19.332 1.00 82.88 727 GLU A CA 1
ATOM 5833 C C . GLU A 1 727 ? 37.268 24.082 -19.047 1.00 82.88 727 GLU A C 1
ATOM 5835 O O . GLU A 1 727 ? 37.707 23.526 -18.054 1.00 82.88 727 GLU A O 1
ATOM 5840 N N . LEU A 1 728 ? 36.499 23.437 -19.931 1.00 86.06 728 LEU A N 1
ATOM 5841 C CA . LEU A 1 728 ? 36.094 22.033 -19.793 1.00 86.06 728 LEU A CA 1
ATOM 5842 C C . LEU A 1 728 ? 36.801 21.128 -20.819 1.00 86.06 728 LEU A C 1
ATOM 5844 O O . LEU A 1 728 ? 36.507 19.936 -20.927 1.00 86.06 728 LEU A O 1
ATOM 5848 N N . SER A 1 729 ? 37.728 21.679 -21.610 1.00 86.62 729 SER A N 1
ATOM 5849 C CA . SER A 1 729 ? 38.373 20.989 -22.737 1.00 86.62 729 SER A CA 1
ATOM 5850 C C . SER A 1 729 ? 39.248 19.814 -22.296 1.00 86.62 729 SER A C 1
ATOM 5852 O O . SER A 1 729 ? 39.299 18.804 -22.995 1.00 86.62 729 SER A O 1
ATOM 5854 N N . THR A 1 730 ? 39.922 19.923 -21.148 1.00 89.06 730 THR A N 1
ATOM 5855 C CA . THR A 1 730 ? 40.795 18.867 -20.611 1.00 89.06 730 THR A CA 1
ATOM 5856 C C . THR A 1 730 ? 39.963 17.725 -20.034 1.00 89.06 730 THR A C 1
ATOM 5858 O O . THR A 1 730 ? 40.012 16.608 -20.556 1.00 89.06 730 THR A O 1
ATOM 5861 N N . ILE A 1 731 ? 39.126 18.020 -19.035 1.00 89.50 731 ILE A N 1
ATOM 5862 C CA . ILE A 1 731 ? 38.288 17.023 -18.361 1.00 89.50 731 ILE A CA 1
ATOM 5863 C C . ILE A 1 731 ? 37.299 16.327 -19.314 1.00 89.50 731 ILE A C 1
ATOM 5865 O O . ILE A 1 731 ? 37.153 15.108 -19.264 1.00 89.50 731 ILE A O 1
ATOM 5869 N N . SER A 1 732 ? 36.695 17.040 -20.275 1.00 89.88 732 SER A N 1
ATOM 5870 C CA . SER A 1 732 ? 35.777 16.409 -21.242 1.00 89.88 732 SER A CA 1
ATOM 5871 C C . SER A 1 732 ? 36.473 15.429 -22.192 1.00 89.88 732 SER A C 1
ATOM 5873 O O . SER A 1 732 ? 35.882 14.413 -22.557 1.00 89.88 732 SER A O 1
ATOM 5875 N N . LYS A 1 733 ? 37.733 15.679 -22.576 1.00 91.12 733 LYS A N 1
ATOM 5876 C CA . LYS A 1 733 ? 38.521 14.721 -23.371 1.00 91.12 733 LYS A CA 1
ATOM 5877 C C . LYS A 1 733 ? 38.863 13.483 -22.560 1.00 91.12 733 LYS A C 1
ATOM 5879 O O . LYS A 1 733 ? 38.713 12.384 -23.080 1.00 91.12 733 LYS A O 1
ATOM 5884 N N . PHE A 1 734 ? 39.270 13.657 -21.303 1.00 89.25 734 PHE A N 1
ATOM 5885 C CA . PHE A 1 734 ? 39.537 12.545 -20.392 1.00 89.25 734 PHE A CA 1
ATOM 5886 C C . PHE A 1 734 ? 38.296 11.652 -20.237 1.00 89.25 734 PHE A C 1
ATOM 5888 O O . PHE A 1 734 ? 38.352 10.458 -20.515 1.00 89.25 734 PHE A O 1
ATOM 5895 N N . ILE A 1 735 ? 37.139 12.250 -19.944 1.00 89.38 735 ILE A N 1
ATOM 5896 C CA . ILE A 1 735 ? 35.859 11.538 -19.837 1.00 89.38 735 ILE A CA 1
ATOM 5897 C C . ILE A 1 735 ? 35.481 10.819 -21.148 1.00 89.38 735 ILE A C 1
ATOM 5899 O O . ILE A 1 735 ? 35.078 9.655 -21.121 1.00 89.38 735 ILE A O 1
ATOM 5903 N N . ALA A 1 736 ? 35.652 11.462 -22.308 1.00 90.31 736 ALA A N 1
ATOM 5904 C CA . ALA A 1 736 ? 35.393 10.828 -23.604 1.00 90.31 736 ALA A CA 1
ATOM 5905 C C . ALA A 1 736 ? 36.332 9.640 -23.893 1.00 90.31 736 ALA A C 1
ATOM 5907 O O . ALA A 1 736 ? 35.898 8.653 -24.485 1.00 90.31 736 ALA A O 1
ATOM 5908 N N . MET A 1 737 ? 37.600 9.708 -23.468 1.00 87.75 737 MET A N 1
ATOM 5909 C CA . MET A 1 737 ? 38.551 8.593 -23.575 1.00 87.75 737 MET A CA 1
ATOM 5910 C C . MET A 1 737 ? 38.140 7.411 -22.689 1.00 87.75 737 MET A C 1
ATOM 5912 O O . MET A 1 737 ? 38.230 6.266 -23.131 1.00 87.75 737 MET A O 1
ATOM 5916 N N . ASN A 1 738 ? 37.617 7.680 -21.490 1.00 84.75 738 ASN A N 1
ATOM 5917 C CA . ASN A 1 738 ? 37.158 6.654 -20.546 1.00 84.75 738 ASN A CA 1
ATOM 5918 C C . ASN A 1 738 ? 35.933 5.865 -21.055 1.00 84.75 738 ASN A C 1
ATOM 5920 O O . ASN A 1 738 ? 35.676 4.760 -20.587 1.00 84.75 738 ASN A O 1
ATOM 5924 N N . CYS A 1 739 ? 35.220 6.383 -22.064 1.00 86.19 739 CYS A N 1
ATOM 5925 C CA . CYS A 1 739 ? 34.127 5.685 -22.750 1.00 86.19 739 CYS A CA 1
ATOM 5926 C C . CYS A 1 739 ? 34.597 4.642 -23.793 1.00 86.19 739 CYS A C 1
ATOM 5928 O O . CYS A 1 739 ? 33.757 4.040 -24.464 1.00 86.19 739 CYS A O 1
ATOM 5930 N N . GLU A 1 740 ? 35.913 4.465 -23.989 1.00 86.31 740 GLU A N 1
ATOM 5931 C CA . GLU A 1 740 ? 36.543 3.459 -24.873 1.00 86.31 740 GLU A CA 1
ATOM 5932 C C . GLU A 1 740 ? 36.019 3.434 -26.331 1.00 86.31 740 GLU A C 1
ATOM 5934 O O . GLU A 1 740 ? 36.136 2.434 -27.036 1.00 86.31 740 GLU A O 1
ATOM 5939 N N . GLY A 1 741 ? 35.450 4.542 -26.818 1.00 88.44 741 GLY A N 1
ATOM 5940 C CA . GLY A 1 741 ? 34.913 4.645 -28.179 1.00 88.44 741 GLY A CA 1
ATOM 5941 C C . GLY A 1 741 ? 33.520 4.041 -28.393 1.00 88.44 741 GLY A C 1
ATOM 5942 O O . GLY A 1 741 ? 33.082 3.934 -29.540 1.00 88.44 741 GLY A O 1
ATOM 5943 N N . LEU A 1 742 ? 32.803 3.646 -27.333 1.00 89.56 742 LEU A N 1
ATOM 5944 C CA . LEU A 1 742 ? 31.435 3.122 -27.416 1.00 89.56 742 LEU A CA 1
ATOM 5945 C C . LEU A 1 742 ? 30.406 4.277 -27.449 1.00 89.56 742 LEU A C 1
ATOM 5947 O O . LEU A 1 742 ? 30.240 4.951 -26.428 1.00 89.56 742 LEU A O 1
ATOM 5951 N N . PRO A 1 743 ? 29.657 4.502 -28.555 1.00 90.62 743 PRO A N 1
ATOM 5952 C CA . PRO A 1 743 ? 28.734 5.636 -28.669 1.00 90.62 743 PRO A CA 1
ATOM 5953 C C . PRO A 1 743 ? 27.706 5.731 -27.538 1.00 90.62 743 PRO A C 1
ATOM 5955 O O . PRO A 1 743 ? 27.472 6.817 -27.013 1.00 90.62 743 PRO A O 1
ATOM 5958 N N . LEU A 1 744 ? 27.110 4.604 -27.131 1.00 88.06 744 LEU A N 1
ATOM 5959 C CA . LEU A 1 744 ? 26.097 4.601 -26.073 1.00 88.06 744 LEU A CA 1
ATOM 5960 C C . LEU A 1 744 ? 26.670 5.004 -24.703 1.00 88.06 744 LEU A C 1
ATOM 5962 O O . LEU A 1 744 ? 26.012 5.746 -23.981 1.00 88.06 744 LEU A O 1
ATOM 5966 N N . ALA A 1 745 ? 27.903 4.605 -24.372 1.00 88.50 745 ALA A N 1
ATOM 5967 C CA . ALA A 1 745 ? 28.565 5.040 -23.138 1.00 88.50 745 ALA A CA 1
ATOM 5968 C C . ALA A 1 745 ? 28.790 6.562 -23.136 1.00 88.50 745 ALA A C 1
ATOM 5970 O O . ALA A 1 745 ? 28.436 7.235 -22.169 1.00 88.50 745 ALA A O 1
ATOM 5971 N N . VAL A 1 746 ? 29.264 7.119 -24.259 1.00 90.31 746 VAL A N 1
ATOM 5972 C CA . VAL A 1 746 ? 29.427 8.574 -24.434 1.00 90.31 746 VAL A CA 1
ATOM 5973 C C . VAL A 1 746 ? 28.097 9.316 -24.242 1.00 90.31 746 VAL A C 1
ATOM 5975 O O . VAL A 1 746 ? 28.065 10.357 -23.589 1.00 90.31 746 VAL A O 1
ATOM 5978 N N . VAL A 1 747 ? 26.990 8.787 -24.776 1.00 89.81 747 VAL A N 1
ATOM 5979 C CA . VAL A 1 747 ? 25.653 9.394 -24.642 1.00 89.81 747 VAL A CA 1
ATOM 5980 C C . VAL A 1 747 ? 25.129 9.336 -23.202 1.00 89.81 747 VAL A C 1
ATOM 5982 O O . VAL A 1 747 ? 24.572 10.328 -22.734 1.00 89.81 747 VAL A O 1
ATOM 5985 N N . LEU A 1 748 ? 25.325 8.224 -22.486 1.00 88.25 748 LEU A N 1
ATOM 5986 C CA . LEU A 1 748 ? 24.913 8.080 -21.082 1.00 88.25 748 LEU A CA 1
ATOM 5987 C C . LEU A 1 748 ? 25.682 9.044 -20.170 1.00 88.25 748 LEU A C 1
ATOM 5989 O O . LEU A 1 748 ? 25.073 9.797 -19.412 1.00 88.25 748 LEU A O 1
ATOM 5993 N N . ILE A 1 749 ? 27.010 9.103 -20.313 1.00 89.06 749 ILE A N 1
ATOM 5994 C CA . ILE A 1 749 ? 27.852 10.045 -19.567 1.00 89.06 749 ILE A CA 1
ATOM 5995 C C . ILE A 1 749 ? 27.493 11.501 -19.908 1.00 89.06 749 ILE A C 1
ATOM 5997 O O . ILE A 1 749 ? 27.386 12.331 -19.007 1.00 89.06 749 ILE A O 1
ATOM 6001 N N . ALA A 1 750 ? 27.210 11.820 -21.178 1.00 89.88 750 ALA A N 1
ATOM 6002 C CA . ALA A 1 750 ? 26.696 13.138 -21.559 1.00 89.88 750 ALA A CA 1
ATOM 6003 C C . ALA A 1 750 ? 25.358 13.472 -20.870 1.00 89.88 750 ALA A C 1
ATOM 6005 O O . ALA A 1 750 ? 25.109 14.631 -20.543 1.00 89.88 750 ALA A O 1
ATOM 6006 N N . GLY A 1 751 ? 24.499 12.471 -20.651 1.00 87.19 751 GLY A N 1
ATOM 6007 C CA . GLY A 1 751 ? 23.248 12.600 -19.904 1.00 87.19 751 GLY A CA 1
ATOM 6008 C C . GLY A 1 751 ? 23.473 12.951 -18.432 1.00 87.19 751 GLY A C 1
ATOM 6009 O O . GLY A 1 751 ? 22.866 13.901 -17.944 1.00 87.19 751 GLY A O 1
ATOM 6010 N N . ILE A 1 752 ? 24.395 12.256 -17.757 1.00 87.19 752 ILE A N 1
ATOM 6011 C CA . ILE A 1 752 ? 24.788 12.547 -16.366 1.00 87.19 752 ILE A CA 1
ATOM 6012 C C . ILE A 1 752 ? 25.334 13.978 -16.259 1.00 87.19 752 ILE A C 1
ATOM 6014 O O . ILE A 1 752 ? 24.810 14.794 -15.502 1.00 87.19 752 ILE A O 1
ATOM 6018 N N . LEU A 1 753 ? 26.316 14.323 -17.098 1.00 88.75 753 LEU A N 1
ATOM 6019 C CA . LEU A 1 753 ? 26.979 15.632 -17.101 1.00 88.75 753 LEU A CA 1
ATOM 6020 C C . LEU A 1 753 ? 26.061 16.814 -17.473 1.00 88.75 753 LEU A C 1
ATOM 6022 O O . LEU A 1 753 ? 26.435 17.964 -17.242 1.00 88.75 753 LEU A O 1
ATOM 6026 N N . LYS A 1 754 ? 24.863 16.576 -18.032 1.00 86.06 754 LYS A N 1
ATOM 6027 C CA . LYS A 1 754 ? 23.829 17.620 -18.182 1.00 86.06 754 LYS A CA 1
ATOM 6028 C C . LYS A 1 754 ? 23.170 18.007 -16.859 1.00 86.06 754 LYS A C 1
ATOM 6030 O O . LYS A 1 754 ? 22.725 19.146 -16.745 1.00 86.06 754 LYS A O 1
ATOM 6035 N N . GLY A 1 755 ? 23.075 17.075 -15.910 1.00 79.62 755 GLY A N 1
ATOM 6036 C CA . GLY A 1 755 ? 22.559 17.317 -14.559 1.00 79.62 755 GLY A CA 1
ATOM 6037 C C . GLY A 1 755 ? 23.623 17.824 -13.580 1.00 79.62 755 GLY A C 1
ATOM 6038 O O . GLY A 1 755 ? 23.280 18.430 -12.569 1.00 79.62 755 GLY A O 1
ATOM 6039 N N . THR A 1 756 ? 24.905 17.605 -13.878 1.00 83.38 756 THR A N 1
ATOM 6040 C CA . THR A 1 756 ? 26.043 18.071 -13.073 1.00 83.38 756 THR A CA 1
ATOM 6041 C C . THR A 1 756 ? 26.353 19.553 -13.320 1.00 83.38 756 THR A C 1
ATOM 6043 O O . THR A 1 756 ? 26.251 20.046 -14.446 1.00 83.38 756 THR A O 1
ATOM 6046 N N . GLU A 1 757 ? 26.806 20.277 -12.290 1.00 83.25 757 GLU A N 1
ATOM 6047 C CA . GLU A 1 757 ? 27.337 21.631 -12.476 1.00 83.25 757 GLU A CA 1
ATOM 6048 C C . GLU A 1 757 ? 28.499 21.648 -13.485 1.00 83.25 757 GLU A C 1
ATOM 6050 O O . GLU A 1 757 ? 29.357 20.766 -13.500 1.00 83.25 757 GLU A O 1
ATOM 6055 N N . ARG A 1 758 ? 28.550 22.683 -14.332 1.00 83.56 758 ARG A N 1
ATOM 6056 C CA . ARG A 1 758 ? 29.579 22.859 -15.373 1.00 83.56 758 ARG A CA 1
ATOM 6057 C C . ARG A 1 758 ? 30.882 23.427 -14.792 1.00 83.56 758 ARG A C 1
ATOM 6059 O O . ARG A 1 758 ? 31.285 24.535 -15.139 1.00 83.56 758 ARG A O 1
ATOM 6066 N N . LYS A 1 759 ? 31.507 22.669 -13.892 1.00 84.62 759 LYS A N 1
ATOM 6067 C CA . LYS A 1 759 ? 32.797 22.948 -13.239 1.00 84.62 759 LYS A CA 1
ATOM 6068 C C . LYS A 1 759 ? 33.708 21.729 -13.375 1.00 84.62 759 LYS A C 1
ATOM 6070 O O . LYS A 1 759 ? 33.210 20.606 -13.372 1.00 84.62 759 LYS A O 1
ATOM 6075 N N . GLU A 1 760 ? 35.018 21.955 -13.461 1.00 85.31 760 GLU A N 1
ATOM 6076 C CA . GLU A 1 760 ? 36.015 20.890 -13.642 1.00 85.31 760 GLU A CA 1
ATOM 6077 C C . GLU A 1 760 ? 35.971 19.873 -12.486 1.00 85.31 760 GLU A C 1
ATOM 6079 O O . GLU A 1 760 ? 35.685 18.705 -12.740 1.00 85.31 760 GLU A O 1
ATOM 6084 N N . ASP A 1 761 ? 36.056 20.332 -11.233 1.00 85.69 761 ASP A N 1
ATOM 6085 C CA . ASP A 1 761 ? 35.982 19.506 -10.012 1.00 85.69 761 ASP A CA 1
ATOM 6086 C C . ASP A 1 761 ? 34.727 18.605 -9.967 1.00 85.69 761 ASP A C 1
ATOM 6088 O O . ASP A 1 761 ? 34.764 17.445 -9.560 1.00 85.69 761 ASP A O 1
ATOM 6092 N N . CYS A 1 762 ? 33.579 19.130 -10.413 1.00 84.31 762 CYS A N 1
ATOM 6093 C CA . CYS A 1 762 ? 32.312 18.391 -10.418 1.00 84.31 762 CYS A CA 1
ATOM 6094 C C . CYS A 1 762 ? 32.283 17.295 -11.495 1.00 84.31 762 CYS A C 1
ATOM 6096 O O . CYS A 1 762 ? 31.586 16.294 -11.340 1.00 84.31 762 CYS A O 1
ATOM 6098 N N . TRP A 1 763 ? 33.016 17.484 -12.594 1.00 89.25 763 TRP A N 1
ATOM 6099 C CA . TRP A 1 763 ? 33.141 16.508 -13.677 1.00 89.25 763 TRP A CA 1
ATOM 6100 C C . TRP A 1 763 ? 34.236 15.476 -13.380 1.00 89.25 763 TRP A C 1
ATOM 6102 O O . TRP A 1 763 ? 34.114 14.330 -13.811 1.00 89.25 763 TRP A O 1
ATOM 6112 N N . GLU A 1 764 ? 35.255 15.841 -12.601 1.00 85.69 764 GLU A N 1
ATOM 6113 C CA . GLU A 1 764 ? 36.285 14.928 -12.096 1.00 85.69 764 GLU A CA 1
ATOM 6114 C C . GLU A 1 764 ? 35.674 13.828 -11.212 1.00 85.69 764 GLU A C 1
ATOM 6116 O O . GLU A 1 764 ? 35.888 12.649 -11.483 1.00 85.69 764 GLU A O 1
ATOM 6121 N N . LEU A 1 765 ? 34.770 14.178 -10.288 1.00 82.38 765 LEU A N 1
ATOM 6122 C CA . LEU A 1 765 ? 34.001 13.204 -9.491 1.00 82.38 765 LEU A CA 1
ATOM 6123 C C . LEU A 1 765 ? 33.188 12.212 -10.351 1.00 82.38 765 LEU A C 1
ATOM 6125 O O . LEU A 1 765 ? 33.084 11.026 -10.024 1.00 82.38 765 LEU A O 1
ATOM 6129 N N . VAL A 1 766 ? 32.612 12.667 -11.471 1.00 81.88 766 VAL A N 1
ATOM 6130 C CA . VAL A 1 766 ? 31.902 11.785 -12.421 1.00 81.88 766 VAL A CA 1
ATOM 6131 C C . VAL A 1 766 ? 32.892 10.877 -13.158 1.00 81.88 766 VAL A C 1
ATOM 6133 O O . VAL A 1 766 ? 32.615 9.693 -13.352 1.00 81.88 766 VAL A O 1
ATOM 6136 N N . ALA A 1 767 ? 34.067 11.394 -13.525 1.00 80.69 767 ALA A N 1
ATOM 6137 C CA . ALA A 1 767 ? 35.124 10.604 -14.144 1.00 80.69 767 ALA A CA 1
ATOM 6138 C C . ALA A 1 767 ? 35.619 9.490 -13.203 1.00 80.69 767 ALA A C 1
ATOM 6140 O O . ALA A 1 767 ? 35.640 8.330 -13.611 1.00 80.69 767 ALA A O 1
ATOM 6141 N N . GLU A 1 768 ? 35.924 9.808 -11.942 1.00 78.19 768 GLU A N 1
ATOM 6142 C CA . GLU A 1 768 ? 36.360 8.845 -10.919 1.00 78.19 768 GLU A CA 1
ATOM 6143 C C . GLU A 1 768 ? 35.305 7.769 -10.626 1.00 78.19 768 GLU A C 1
ATOM 6145 O O . GLU A 1 768 ? 35.617 6.581 -10.544 1.00 78.19 768 GLU A O 1
ATOM 6150 N N . THR A 1 769 ? 34.033 8.158 -10.492 1.00 69.81 769 THR A N 1
ATOM 6151 C CA . THR A 1 769 ? 32.954 7.211 -10.159 1.00 69.81 769 THR A CA 1
ATOM 6152 C C . THR A 1 769 ? 32.569 6.286 -11.314 1.00 69.81 769 THR A C 1
ATOM 6154 O O . THR A 1 769 ? 32.070 5.190 -11.055 1.00 69.81 769 THR A O 1
ATOM 6157 N N . SER A 1 770 ? 32.839 6.679 -12.563 1.00 65.81 770 SER A N 1
ATOM 6158 C CA . SER A 1 770 ? 32.531 5.902 -13.775 1.00 65.81 770 SER A CA 1
ATOM 6159 C C . SER A 1 770 ? 33.513 4.762 -14.104 1.00 65.81 770 SER A C 1
ATOM 6161 O O . SER A 1 770 ? 33.312 4.061 -15.096 1.00 65.81 770 SER A O 1
ATOM 6163 N N . ILE A 1 771 ? 34.575 4.563 -13.308 1.00 58.62 771 ILE A N 1
ATOM 6164 C CA . ILE A 1 771 ? 35.678 3.635 -13.620 1.00 58.62 771 ILE A CA 1
ATOM 6165 C C . ILE A 1 771 ? 35.995 2.745 -12.410 1.00 58.62 771 ILE A C 1
ATOM 6167 O O . ILE A 1 771 ? 36.853 3.081 -11.593 1.00 58.62 771 ILE A O 1
ATOM 6171 N N . LYS A 1 772 ? 35.337 1.582 -12.295 1.00 60.06 772 LYS A N 1
ATOM 6172 C CA . LYS A 1 772 ? 35.634 0.604 -11.226 1.00 60.06 772 LYS A CA 1
ATOM 6173 C C . LYS A 1 772 ? 35.993 -0.793 -11.742 1.00 60.06 772 LYS A C 1
ATOM 6175 O O . LYS A 1 772 ? 36.913 -1.404 -11.199 1.00 60.06 772 LYS A O 1
ATOM 6180 N N . SER A 1 773 ? 35.354 -1.280 -12.806 1.00 57.59 773 SER A N 1
ATOM 6181 C CA . SER A 1 773 ? 35.612 -2.619 -13.366 1.00 57.59 773 SER A CA 1
ATOM 6182 C C . SER A 1 773 ? 36.708 -2.686 -14.449 1.00 57.59 773 SER A C 1
ATOM 6184 O O . SER A 1 773 ? 37.035 -1.706 -15.126 1.00 57.59 773 SER A O 1
ATOM 6186 N N . GLN A 1 774 ? 37.267 -3.888 -14.654 1.00 52.78 774 GLN A N 1
ATOM 6187 C CA . GLN A 1 774 ? 38.227 -4.209 -15.722 1.00 52.78 774 GLN A CA 1
ATOM 6188 C C . GLN A 1 774 ? 37.587 -5.054 -16.841 1.00 52.78 774 GLN A C 1
ATOM 6190 O O . GLN A 1 774 ? 38.027 -6.166 -17.124 1.00 52.78 774 GLN A O 1
ATOM 6195 N N . GLY A 1 775 ? 36.585 -4.507 -17.533 1.00 58.09 775 GLY A N 1
ATOM 6196 C CA . GLY A 1 775 ? 36.017 -5.160 -18.715 1.00 58.09 775 GLY A CA 1
ATOM 6197 C C . GLY A 1 775 ? 34.967 -4.311 -19.426 1.00 58.09 775 GLY A C 1
ATOM 6198 O O . GLY A 1 775 ? 34.110 -3.710 -18.787 1.00 58.09 775 GLY A O 1
ATOM 6199 N N . THR A 1 776 ? 34.984 -4.278 -20.762 1.00 61.12 776 THR A N 1
ATOM 6200 C CA . THR A 1 776 ? 34.094 -3.410 -21.565 1.00 61.12 776 THR A CA 1
ATOM 6201 C C . THR A 1 776 ? 32.598 -3.706 -21.351 1.00 61.12 776 THR A C 1
ATOM 6203 O O . THR A 1 776 ? 31.766 -2.817 -21.511 1.00 61.12 776 THR A O 1
ATOM 6206 N N . ARG A 1 777 ? 32.235 -4.940 -20.957 1.00 63.41 777 ARG A N 1
ATOM 6207 C CA . ARG A 1 777 ? 30.843 -5.326 -20.649 1.00 63.41 777 ARG A CA 1
ATOM 6208 C C . ARG A 1 777 ? 30.414 -4.941 -19.231 1.00 63.41 777 ARG A C 1
ATOM 6210 O O . ARG A 1 777 ? 29.274 -4.530 -19.054 1.00 63.41 777 ARG A O 1
ATOM 6217 N N . GLU A 1 778 ? 31.300 -5.063 -18.246 1.00 67.62 778 GLU A N 1
ATOM 6218 C CA . GLU A 1 778 ? 31.016 -4.681 -16.855 1.00 67.62 778 GLU A CA 1
ATOM 6219 C C . GLU A 1 778 ? 30.911 -3.157 -16.729 1.00 67.62 778 GLU A C 1
ATOM 6221 O O . GLU A 1 778 ? 29.886 -2.659 -16.267 1.00 67.62 778 GLU A O 1
ATOM 6226 N N . LYS A 1 779 ? 31.870 -2.415 -17.304 1.00 67.81 779 LYS A N 1
ATOM 6227 C CA . LYS A 1 779 ? 31.840 -0.943 -17.388 1.00 67.81 779 LYS A CA 1
ATOM 6228 C C . LYS A 1 779 ? 30.552 -0.407 -18.016 1.00 67.81 779 LYS A C 1
ATOM 6230 O O . LYS A 1 779 ? 30.045 0.629 -17.605 1.00 67.81 779 LYS A O 1
ATOM 6235 N N . TYR A 1 780 ? 30.003 -1.106 -19.011 1.00 71.25 780 TYR A N 1
ATOM 6236 C CA . TYR A 1 780 ? 28.741 -0.715 -19.641 1.00 71.25 780 TYR A CA 1
ATOM 6237 C C . TYR A 1 780 ? 27.555 -0.761 -18.663 1.00 71.25 780 TYR A C 1
ATOM 6239 O O . TYR A 1 780 ? 26.759 0.179 -18.630 1.00 71.25 780 TYR A O 1
ATOM 6247 N N . PHE A 1 781 ? 27.456 -1.812 -17.842 1.00 73.44 781 PHE A N 1
ATOM 6248 C CA . PHE A 1 781 ? 26.431 -1.893 -16.800 1.00 73.44 781 PHE A CA 1
ATOM 6249 C C . PHE A 1 781 ? 26.687 -0.895 -15.664 1.00 73.44 781 PHE A C 1
ATOM 6251 O O . PHE A 1 781 ? 25.735 -0.254 -15.228 1.00 73.44 781 PHE A O 1
ATOM 6258 N N . GLU A 1 782 ? 27.944 -0.672 -15.260 1.00 74.56 782 GLU A N 1
ATOM 6259 C CA . GLU A 1 782 ? 28.301 0.367 -14.277 1.00 74.56 782 GLU A CA 1
ATOM 6260 C C . GLU A 1 782 ? 27.857 1.769 -14.742 1.00 74.56 782 GLU A C 1
ATOM 6262 O O . GLU A 1 782 ? 27.250 2.512 -13.973 1.00 74.56 782 GLU A O 1
ATOM 6267 N N . ILE A 1 783 ? 28.086 2.126 -16.013 1.00 75.88 783 ILE A N 1
ATOM 6268 C CA . ILE A 1 783 ? 27.676 3.424 -16.581 1.00 75.88 783 ILE A CA 1
ATOM 6269 C C . ILE A 1 783 ? 26.145 3.539 -16.694 1.00 75.88 783 ILE A C 1
ATOM 6271 O O . ILE A 1 783 ? 25.594 4.609 -16.427 1.00 75.88 783 ILE A O 1
ATOM 6275 N N . LEU A 1 784 ? 25.439 2.459 -17.051 1.00 80.38 784 LEU A N 1
ATOM 6276 C CA . LEU A 1 784 ? 23.969 2.424 -17.040 1.00 80.38 784 LEU A CA 1
ATOM 6277 C C . LEU A 1 784 ? 23.403 2.623 -15.628 1.00 80.38 784 LEU A C 1
ATOM 6279 O O . LEU A 1 784 ? 22.511 3.448 -15.434 1.00 80.38 784 LEU A O 1
ATOM 6283 N N . GLU A 1 785 ? 23.932 1.899 -14.643 1.00 81.19 785 GLU A N 1
ATOM 6284 C CA . GLU A 1 785 ? 23.508 1.992 -13.246 1.00 81.19 785 GLU A CA 1
ATOM 6285 C C . GLU A 1 785 ? 23.798 3.388 -12.675 1.00 81.19 785 GLU A C 1
ATOM 6287 O O . GLU A 1 785 ? 22.939 3.988 -12.026 1.00 81.19 785 GLU A O 1
ATOM 6292 N N . LEU A 1 786 ? 24.970 3.955 -12.979 1.00 78.94 786 LEU A N 1
ATOM 6293 C CA . LEU A 1 786 ? 25.332 5.324 -12.617 1.00 78.94 786 LEU A CA 1
ATOM 6294 C C . LEU A 1 786 ? 24.376 6.343 -13.258 1.00 78.94 786 LEU A C 1
ATOM 6296 O O . LEU A 1 786 ? 23.937 7.274 -12.582 1.00 78.94 786 LEU A O 1
ATOM 6300 N N . SER A 1 787 ? 24.002 6.148 -14.527 1.00 81.00 787 SER A N 1
ATOM 6301 C CA . SER A 1 787 ? 23.029 6.995 -15.226 1.00 81.00 787 SER A CA 1
ATOM 6302 C C . SER A 1 787 ? 21.630 6.899 -14.614 1.00 81.00 787 SER A C 1
ATOM 6304 O O . SER A 1 787 ? 20.952 7.918 -14.499 1.00 81.00 787 SER A O 1
ATOM 6306 N N . PHE A 1 788 ? 21.196 5.709 -14.192 1.00 83.38 788 PHE A N 1
ATOM 6307 C CA . PHE A 1 788 ? 19.922 5.523 -13.493 1.00 83.38 788 PHE A CA 1
ATOM 6308 C C . PHE A 1 788 ? 19.941 6.146 -12.089 1.00 83.38 788 PHE A C 1
ATOM 6310 O O . PHE A 1 788 ? 18.978 6.800 -11.690 1.00 83.38 788 PHE A O 1
ATOM 6317 N N . LYS A 1 789 ? 21.051 6.028 -11.348 1.00 80.00 789 LYS A N 1
ATOM 6318 C CA . LYS A 1 789 ? 21.216 6.648 -10.021 1.00 80.00 789 LYS A CA 1
ATOM 6319 C C . LYS A 1 789 ? 21.089 8.173 -10.068 1.00 80.00 789 LYS A C 1
ATOM 6321 O O . LYS A 1 789 ? 20.402 8.726 -9.208 1.00 80.00 789 LYS A O 1
ATOM 6326 N N . HIS A 1 790 ? 21.679 8.810 -11.085 1.00 78.12 790 HIS A N 1
ATOM 6327 C CA . HIS A 1 790 ? 21.626 10.261 -11.331 1.00 78.12 790 HIS A CA 1
ATOM 6328 C C . HIS A 1 790 ? 20.308 10.764 -11.945 1.00 78.12 790 HIS A C 1
ATOM 6330 O O . HIS A 1 790 ? 20.106 11.975 -12.046 1.00 78.12 790 HIS A O 1
ATOM 6336 N N . LEU A 1 791 ? 19.406 9.873 -12.362 1.00 78.56 791 LEU A N 1
ATOM 6337 C CA . LEU A 1 791 ? 18.095 10.270 -12.866 1.00 78.56 791 LEU A CA 1
ATOM 6338 C C . LEU A 1 791 ? 17.275 10.931 -11.732 1.00 78.56 791 LEU A C 1
ATOM 6340 O O . LEU A 1 791 ? 17.301 10.430 -10.606 1.00 78.56 791 LEU A O 1
ATOM 6344 N N . PRO A 1 792 ? 16.525 12.024 -11.979 1.00 78.38 792 PRO A N 1
ATOM 6345 C CA . PRO A 1 792 ? 15.642 12.614 -10.973 1.00 78.38 792 PRO A CA 1
ATOM 6346 C C . PRO A 1 792 ? 14.659 11.592 -10.388 1.00 78.38 792 PRO A C 1
ATOM 6348 O O . PRO A 1 792 ? 14.103 10.784 -11.130 1.00 78.38 792 PRO A O 1
ATOM 6351 N N . ALA A 1 793 ? 14.407 11.664 -9.076 1.00 69.12 793 ALA A N 1
ATOM 6352 C CA . ALA A 1 793 ? 13.550 10.731 -8.329 1.00 69.12 793 ALA A CA 1
ATOM 6353 C C . ALA A 1 793 ? 12.213 10.422 -9.035 1.00 69.12 793 ALA A C 1
ATOM 6355 O O . ALA A 1 793 ? 11.900 9.267 -9.307 1.00 69.12 793 ALA A O 1
ATOM 6356 N N . CYS A 1 794 ? 11.477 11.462 -9.439 1.00 72.31 794 CYS A N 1
ATOM 6357 C CA . CYS A 1 794 ? 10.192 11.349 -10.144 1.00 72.31 794 CYS A CA 1
ATOM 6358 C C . CYS A 1 794 ? 10.260 10.651 -11.519 1.00 72.31 794 CYS A C 1
ATOM 6360 O O . CYS A 1 794 ? 9.244 10.172 -12.018 1.00 72.31 794 CYS A O 1
ATOM 6362 N N . LEU A 1 795 ? 11.440 10.566 -12.140 1.00 81.94 795 LEU A N 1
ATOM 6363 C CA . LEU A 1 795 ? 11.634 9.912 -13.434 1.00 81.94 795 LEU A CA 1
ATOM 6364 C C . LEU A 1 795 ? 12.096 8.453 -13.308 1.00 81.94 795 LEU A C 1
ATOM 6366 O O . LEU A 1 795 ? 11.992 7.718 -14.290 1.00 81.94 795 LEU A O 1
ATOM 6370 N N . LYS A 1 796 ? 12.551 7.996 -12.130 1.00 82.50 796 LYS A N 1
ATOM 6371 C CA . LYS A 1 796 ? 12.960 6.594 -11.919 1.00 82.50 796 LYS A CA 1
ATOM 6372 C C . LYS A 1 796 ? 11.804 5.604 -12.128 1.00 82.50 796 LYS A C 1
ATOM 6374 O O . LYS A 1 796 ? 11.999 4.693 -12.932 1.00 82.50 796 LYS A O 1
ATOM 6379 N N . PRO A 1 797 ? 10.598 5.790 -11.546 1.00 78.50 797 PRO A N 1
ATOM 6380 C CA . PRO A 1 797 ? 9.455 4.919 -11.835 1.00 78.50 797 PRO A CA 1
ATOM 6381 C C . PRO A 1 797 ? 9.055 4.968 -13.314 1.00 78.50 797 PRO A C 1
ATOM 6383 O O . PRO A 1 797 ? 8.867 3.929 -13.940 1.00 78.50 797 PRO A O 1
ATOM 6386 N N . CYS A 1 798 ? 9.032 6.168 -13.909 1.00 87.12 798 CYS A N 1
ATOM 6387 C CA . CYS A 1 798 ? 8.725 6.363 -15.328 1.00 87.12 798 CYS A CA 1
ATOM 6388 C C . CYS A 1 798 ? 9.679 5.580 -16.251 1.00 87.12 798 CYS A C 1
ATOM 6390 O O . CYS A 1 798 ? 9.236 4.993 -17.238 1.00 87.12 798 CYS A O 1
ATOM 6392 N N . PHE A 1 799 ? 10.977 5.546 -15.924 1.00 89.12 799 PHE A N 1
ATOM 6393 C CA . PHE A 1 799 ? 11.984 4.770 -16.650 1.00 89.12 799 PHE A CA 1
ATOM 6394 C C . PHE A 1 799 ? 11.815 3.257 -16.446 1.00 89.12 799 PHE A C 1
ATOM 6396 O O . PHE A 1 799 ? 11.809 2.511 -17.422 1.00 89.12 799 PHE A O 1
ATOM 6403 N N . LEU A 1 800 ? 11.629 2.797 -15.204 1.00 88.00 800 LEU A N 1
ATOM 6404 C CA . LEU A 1 800 ? 11.419 1.372 -14.916 1.00 88.00 800 LEU A CA 1
ATOM 6405 C C . LEU A 1 800 ? 10.153 0.825 -15.595 1.00 88.00 800 LEU A C 1
ATOM 6407 O O . LEU A 1 800 ? 10.143 -0.318 -16.045 1.00 88.00 800 LEU A O 1
ATOM 6411 N N . TYR A 1 801 ? 9.123 1.658 -15.761 1.00 88.31 801 TYR A N 1
ATOM 6412 C CA . TYR A 1 801 ? 7.870 1.281 -16.413 1.00 88.31 801 TYR A CA 1
ATOM 6413 C C . TYR A 1 801 ? 8.027 0.828 -17.874 1.00 88.31 801 TYR A C 1
ATOM 6415 O O . TYR A 1 801 ? 7.193 0.069 -18.366 1.00 88.31 801 TYR A O 1
ATOM 6423 N N . PHE A 1 802 ? 9.102 1.219 -18.573 1.00 87.88 802 PHE A N 1
ATOM 6424 C CA . PHE A 1 802 ? 9.397 0.676 -19.906 1.00 87.88 802 PHE A CA 1
ATOM 6425 C C . PHE A 1 802 ? 9.610 -0.848 -19.888 1.00 87.88 802 PHE A C 1
ATOM 6427 O O . PHE A 1 802 ? 9.296 -1.502 -20.877 1.00 87.88 802 PHE A O 1
ATOM 6434 N N . GLY A 1 803 ? 10.050 -1.426 -18.763 1.00 86.38 803 GLY A N 1
ATOM 6435 C CA . GLY A 1 803 ? 10.193 -2.876 -18.587 1.00 86.38 803 GLY A CA 1
ATOM 6436 C C . GLY A 1 803 ? 8.874 -3.660 -18.569 1.00 86.38 803 GLY A C 1
ATOM 6437 O O . GLY A 1 803 ? 8.903 -4.885 -18.614 1.00 86.38 803 GLY A O 1
ATOM 6438 N N . THR A 1 804 ? 7.719 -2.983 -18.528 1.00 85.81 804 THR A N 1
ATOM 6439 C CA . THR A 1 804 ? 6.392 -3.624 -18.644 1.00 85.81 804 THR A CA 1
ATOM 6440 C C . THR A 1 804 ? 5.982 -3.915 -20.093 1.00 85.81 804 THR A C 1
ATOM 6442 O O . THR A 1 804 ? 5.021 -4.649 -20.330 1.00 85.81 804 THR A O 1
ATOM 6445 N N . PHE A 1 805 ? 6.691 -3.348 -21.074 1.00 83.38 805 PHE A N 1
ATOM 6446 C CA . PHE A 1 805 ? 6.402 -3.520 -22.497 1.00 83.38 805 PHE A CA 1
ATOM 6447 C C . PHE A 1 805 ? 7.283 -4.620 -23.111 1.00 83.38 805 PHE A C 1
ATOM 6449 O O . PHE A 1 805 ? 8.424 -4.795 -22.681 1.00 83.38 805 PHE A O 1
ATOM 6456 N N . PRO A 1 806 ? 6.805 -5.342 -24.144 1.00 78.38 806 PRO A N 1
ATOM 6457 C CA . PRO A 1 806 ? 7.650 -6.274 -24.883 1.00 78.38 806 PRO A CA 1
ATOM 6458 C C . PRO A 1 806 ? 8.806 -5.548 -25.585 1.00 78.38 806 PRO A C 1
ATOM 6460 O O . PRO A 1 806 ? 8.660 -4.400 -26.019 1.00 78.38 806 PRO A O 1
ATOM 6463 N N . GLU A 1 807 ? 9.936 -6.241 -25.733 1.00 74.75 807 GLU A N 1
ATOM 6464 C CA . GLU A 1 807 ? 11.135 -5.733 -26.413 1.00 74.75 807 GLU A CA 1
ATOM 6465 C C . GLU A 1 807 ? 10.808 -5.200 -27.823 1.00 74.75 807 GLU A C 1
ATOM 6467 O O . GLU A 1 807 ? 9.917 -5.714 -28.503 1.00 74.75 807 GLU A O 1
ATOM 6472 N N . ASP A 1 808 ? 11.494 -4.127 -28.226 1.00 72.31 808 ASP A N 1
ATOM 6473 C CA . ASP A 1 808 ? 11.376 -3.436 -29.524 1.00 72.31 808 ASP A CA 1
ATOM 6474 C C . ASP A 1 808 ? 9.962 -2.965 -29.941 1.00 72.31 808 ASP A C 1
ATOM 6476 O O . ASP A 1 808 ? 9.747 -2.509 -31.067 1.00 72.31 808 ASP A O 1
ATOM 6480 N N . THR A 1 809 ? 8.987 -2.984 -29.025 1.00 77.19 809 THR A N 1
ATOM 6481 C CA . THR A 1 809 ? 7.622 -2.505 -29.294 1.00 77.19 809 THR A CA 1
ATOM 6482 C C . THR A 1 809 ? 7.582 -0.983 -29.453 1.00 77.19 809 THR A C 1
ATOM 6484 O O . THR A 1 809 ? 8.031 -0.236 -28.585 1.00 77.19 809 THR A O 1
ATOM 6487 N N . THR A 1 810 ? 6.943 -0.490 -30.519 1.00 79.50 810 THR A N 1
ATOM 6488 C CA . THR A 1 810 ? 6.682 0.952 -30.679 1.00 79.50 810 THR A CA 1
ATOM 6489 C C . THR A 1 810 ? 5.603 1.420 -29.697 1.00 79.50 810 THR A C 1
ATOM 6491 O O . THR A 1 810 ? 4.422 1.100 -29.837 1.00 79.50 810 THR A O 1
ATOM 6494 N N . ILE A 1 811 ? 5.996 2.218 -28.701 1.00 85.06 811 ILE A N 1
ATOM 6495 C CA . ILE A 1 811 ? 5.086 2.776 -27.692 1.00 85.06 811 ILE A CA 1
ATOM 6496 C C . ILE A 1 811 ? 4.679 4.199 -28.092 1.00 85.06 811 ILE A C 1
ATOM 6498 O O . ILE A 1 811 ? 5.506 5.107 -28.152 1.00 85.06 811 ILE A O 1
ATOM 6502 N N . LEU A 1 812 ? 3.379 4.432 -28.295 1.00 87.38 812 LEU A N 1
ATOM 6503 C CA . LEU A 1 812 ? 2.851 5.786 -28.481 1.00 87.38 812 LEU A CA 1
ATOM 6504 C C . LEU A 1 812 ? 3.087 6.626 -27.216 1.00 87.38 812 LEU A C 1
ATOM 6506 O O . LEU A 1 812 ? 2.559 6.303 -26.151 1.00 87.38 812 LEU A O 1
ATOM 6510 N N . ALA A 1 813 ? 3.795 7.752 -27.338 1.00 89.19 813 ALA A N 1
ATOM 6511 C CA . ALA A 1 813 ? 4.080 8.647 -26.210 1.00 89.19 813 ALA A CA 1
ATOM 6512 C C . ALA A 1 813 ? 2.805 9.097 -25.464 1.00 89.19 813 ALA A C 1
ATOM 6514 O O . ALA A 1 813 ? 2.788 9.174 -24.239 1.00 89.19 813 ALA A O 1
ATOM 6515 N N . SER A 1 814 ? 1.698 9.309 -26.183 1.00 88.62 814 SER A N 1
ATOM 6516 C CA . SER A 1 814 ? 0.393 9.647 -25.597 1.00 88.62 814 SER A CA 1
ATOM 6517 C C . SER A 1 814 ? -0.249 8.509 -24.789 1.00 88.62 814 SER A C 1
ATOM 6519 O O . SER A 1 814 ? -1.028 8.787 -23.877 1.00 88.62 814 SER A O 1
ATOM 6521 N N . LYS A 1 815 ? 0.068 7.240 -25.089 1.00 89.12 815 LYS A N 1
ATOM 6522 C CA . LYS A 1 815 ? -0.314 6.074 -24.275 1.00 89.12 815 LYS A CA 1
ATOM 6523 C C . LYS A 1 815 ? 0.554 6.015 -23.019 1.00 89.12 815 LYS A C 1
ATOM 6525 O O . LYS A 1 815 ? 0.017 5.886 -21.927 1.00 89.12 815 LYS A O 1
ATOM 6530 N N . LEU A 1 816 ? 1.869 6.171 -23.174 1.00 91.38 816 LEU A N 1
ATOM 6531 C CA . LEU A 1 816 ? 2.829 6.105 -22.072 1.00 91.38 816 LEU A CA 1
ATOM 6532 C C . LEU A 1 816 ? 2.591 7.196 -21.016 1.00 91.38 816 LEU A C 1
ATOM 6534 O O . LEU A 1 816 ? 2.510 6.885 -19.834 1.00 91.38 816 LEU A O 1
ATOM 6538 N N . ILE A 1 817 ? 2.367 8.445 -21.441 1.00 87.88 817 ILE A N 1
ATOM 6539 C CA . ILE A 1 817 ? 2.035 9.562 -20.538 1.00 87.88 817 ILE A CA 1
ATOM 6540 C C . ILE A 1 817 ? 0.756 9.270 -19.742 1.00 87.88 817 ILE A C 1
ATOM 6542 O O . ILE A 1 817 ? 0.707 9.537 -18.546 1.00 87.88 817 ILE A O 1
ATOM 6546 N N . LYS A 1 818 ? -0.280 8.704 -20.380 1.00 83.88 818 LYS A N 1
ATOM 6547 C CA . LYS A 1 818 ? -1.518 8.323 -19.682 1.00 83.88 818 LYS A CA 1
ATOM 6548 C C . LYS A 1 818 ? -1.271 7.236 -18.643 1.00 83.88 818 LYS A C 1
ATOM 6550 O O . LYS A 1 818 ? -1.825 7.340 -17.556 1.00 83.88 818 LYS A O 1
ATOM 6555 N N . LEU A 1 819 ? -0.446 6.239 -18.962 1.00 85.38 819 LEU A N 1
ATOM 6556 C CA . LEU A 1 819 ? -0.084 5.180 -18.023 1.00 85.38 819 LEU A CA 1
ATOM 6557 C C . LEU A 1 819 ? 0.679 5.759 -16.824 1.00 85.38 819 LEU A C 1
ATOM 6559 O O . LEU A 1 819 ? 0.206 5.607 -15.711 1.00 85.38 819 LEU A O 1
ATOM 6563 N N . TRP A 1 820 ? 1.732 6.558 -17.023 1.00 84.94 820 TRP A N 1
ATOM 6564 C CA . TRP A 1 820 ? 2.443 7.219 -15.913 1.00 84.94 820 TRP A CA 1
ATOM 6565 C C . TRP A 1 820 ? 1.563 8.133 -15.040 1.00 84.94 820 TRP A C 1
ATOM 6567 O O . TRP A 1 820 ? 1.857 8.319 -13.862 1.00 84.94 820 TRP A O 1
ATOM 6577 N N . ILE A 1 821 ? 0.491 8.713 -15.594 1.00 79.00 821 ILE A N 1
ATOM 6578 C CA . ILE A 1 821 ? -0.514 9.456 -14.814 1.00 79.00 821 ILE A CA 1
ATOM 6579 C C . ILE A 1 821 ? -1.418 8.499 -14.017 1.00 79.00 821 ILE A C 1
ATOM 6581 O O . ILE A 1 821 ? -1.724 8.794 -12.866 1.00 79.00 821 ILE A O 1
ATOM 6585 N N . CYS A 1 822 ? -1.840 7.368 -14.596 1.00 73.38 822 CYS A N 1
ATOM 6586 C CA . CYS A 1 822 ? -2.662 6.365 -13.903 1.00 73.38 822 CYS A CA 1
ATOM 6587 C C . CYS A 1 822 ? -1.896 5.672 -12.766 1.00 73.38 822 CYS A C 1
ATOM 6589 O O . CYS A 1 822 ? -2.453 5.496 -11.691 1.00 73.38 822 CYS A O 1
ATOM 6591 N N . GLU A 1 823 ? -0.616 5.363 -12.982 1.00 73.31 823 GLU A N 1
ATOM 6592 C CA . GLU A 1 823 ? 0.312 4.800 -11.985 1.00 73.31 823 GLU A CA 1
ATOM 6593 C C . GLU A 1 823 ? 0.784 5.846 -10.950 1.00 73.31 823 GLU A C 1
ATOM 6595 O O . GLU A 1 823 ? 1.628 5.568 -10.105 1.00 73.31 823 GLU A O 1
ATOM 6600 N N . GLY A 1 824 ? 0.308 7.095 -11.037 1.00 70.44 824 GLY A N 1
ATOM 6601 C CA . GLY A 1 824 ? 0.601 8.138 -10.052 1.00 70.44 824 GLY A CA 1
ATOM 6602 C C . GLY A 1 824 ? 2.014 8.736 -10.090 1.00 70.44 824 GLY A C 1
ATOM 6603 O O . GLY A 1 824 ? 2.310 9.640 -9.307 1.00 70.44 824 GLY A O 1
ATOM 6604 N N . PHE A 1 825 ? 2.879 8.316 -11.021 1.00 78.62 825 PHE A N 1
ATOM 6605 C CA . PHE A 1 825 ? 4.254 8.826 -11.145 1.00 78.62 825 PHE A CA 1
ATOM 6606 C C . PHE A 1 825 ? 4.310 10.324 -11.495 1.00 78.62 825 PHE A C 1
ATOM 6608 O O . PHE A 1 825 ? 5.295 11.004 -11.201 1.00 78.62 825 PHE A O 1
ATOM 6615 N N . VAL A 1 826 ? 3.250 10.855 -12.116 1.00 77.12 826 VAL A N 1
ATOM 6616 C CA . VAL A 1 826 ? 3.120 12.274 -12.471 1.00 77.12 826 VAL A CA 1
ATOM 6617 C C . VAL A 1 826 ? 2.261 13.003 -11.437 1.00 77.12 826 VAL A C 1
ATOM 6619 O O . VAL A 1 826 ? 1.034 13.041 -11.534 1.00 77.12 826 VAL A O 1
ATOM 6622 N N . GLN A 1 827 ? 2.912 13.632 -10.459 1.00 64.19 827 GLN A N 1
ATOM 6623 C CA . GLN A 1 827 ? 2.231 14.466 -9.466 1.00 64.19 827 GLN A CA 1
ATOM 6624 C C . GLN A 1 827 ? 1.612 15.718 -10.109 1.00 64.19 827 GLN A C 1
ATOM 6626 O O . GLN A 1 827 ? 2.243 16.404 -10.919 1.00 64.19 827 GLN A O 1
ATOM 6631 N N . LYS A 1 828 ? 0.391 16.078 -9.693 1.00 55.34 828 LYS A N 1
ATOM 6632 C CA . LYS A 1 828 ? -0.140 17.424 -9.944 1.00 55.34 828 LYS A CA 1
ATOM 6633 C C . LYS A 1 828 ? 0.655 18.424 -9.112 1.00 55.34 828 LYS A C 1
ATOM 6635 O O . LYS A 1 828 ? 0.586 18.401 -7.887 1.00 55.34 828 LYS A O 1
ATOM 6640 N N . LEU A 1 829 ? 1.328 19.356 -9.781 1.00 45.47 829 LEU A N 1
ATOM 6641 C CA . LEU A 1 829 ? 1.732 20.602 -9.141 1.00 45.47 829 LEU A CA 1
ATOM 6642 C C . LEU A 1 829 ? 0.463 21.351 -8.726 1.00 45.47 829 LEU A C 1
ATOM 6644 O O . LEU A 1 829 ? -0.225 21.934 -9.567 1.00 45.47 829 LEU A O 1
ATOM 6648 N N . ASN A 1 830 ? 0.167 21.342 -7.427 1.00 37.59 830 ASN A N 1
ATOM 6649 C CA . ASN A 1 830 ? -0.756 22.293 -6.827 1.00 37.59 830 ASN A CA 1
ATOM 6650 C C . ASN A 1 830 ? -0.121 23.684 -6.946 1.00 37.59 830 ASN A C 1
ATOM 6652 O O . ASN A 1 830 ? 0.614 24.126 -6.065 1.00 37.59 830 ASN A O 1
ATOM 6656 N N . LEU A 1 831 ? -0.383 24.362 -8.067 1.00 34.94 831 LEU A N 1
ATOM 6657 C CA . LEU A 1 831 ? -0.181 25.801 -8.192 1.00 34.94 831 LEU A CA 1
ATOM 6658 C C . LEU A 1 831 ? -1.048 26.454 -7.116 1.00 34.94 831 LEU A C 1
ATOM 6660 O O . LEU A 1 831 ? -2.272 26.495 -7.239 1.00 34.94 831 LEU A O 1
ATOM 6664 N N . GLY A 1 832 ? -0.397 26.848 -6.022 1.00 34.19 832 GLY A N 1
ATOM 6665 C CA . GLY A 1 832 ? -1.066 27.255 -4.797 1.00 34.19 832 GLY A CA 1
ATOM 6666 C C . GLY A 1 832 ? -2.038 28.408 -5.014 1.00 34.19 832 GLY A C 1
ATOM 6667 O O . GLY A 1 832 ? -1.818 29.286 -5.852 1.00 34.19 832 GLY A O 1
ATOM 6668 N N . GLN A 1 833 ? -3.094 28.414 -4.203 1.00 34.56 833 GLN A N 1
ATOM 6669 C CA . GLN A 1 833 ? -3.989 29.552 -4.026 1.00 34.56 833 GLN A CA 1
ATOM 6670 C C . GLN A 1 833 ? -3.231 30.714 -3.362 1.00 34.56 833 GLN A C 1
ATOM 6672 O O . GLN A 1 833 ? -3.385 30.980 -2.175 1.00 34.56 833 GLN A O 1
ATOM 6677 N N . ASN A 1 834 ? -2.403 31.412 -4.139 1.00 33.19 834 ASN A N 1
ATOM 6678 C CA . ASN A 1 834 ? -1.935 32.754 -3.815 1.00 33.19 834 ASN A CA 1
ATOM 6679 C C . ASN A 1 834 ? -2.927 33.757 -4.418 1.00 33.19 834 ASN A C 1
ATOM 6681 O O . ASN A 1 834 ? -2.694 34.301 -5.501 1.00 33.19 834 ASN A O 1
ATOM 6685 N N . SER A 1 835 ? -4.046 33.955 -3.718 1.00 30.69 835 SER A N 1
ATOM 6686 C CA . SER A 1 835 ? -5.062 34.983 -3.984 1.00 30.69 835 SER A CA 1
ATOM 6687 C C . SER A 1 835 ? -5.519 35.623 -2.680 1.00 30.69 835 SER A C 1
ATOM 6689 O O . SER A 1 835 ? -6.047 34.849 -1.850 1.00 30.69 835 SER A O 1
#

Organism: NCBI:txid153742

Sequence (835 aa):
MASVDPQDPLIHQEYKKDPDMKCDIRMLKFIISNLRPFVRFLFECQTEDQELEGRLKHADEVVQKVIQAVQLPLTDVYQGNEDWELSPTNVQLLVSNMNIVGRVACEIFSMECDVSKSRITLKSAEHLVTLMDSFLQNLKDAFVCRASTLVHIKKELRDMEERLMLLRNFLWFIEKNPIEQDNMKDVINSAQSLVVYTLRVSYICFMAKMDDKVVSDLKDVLSNTVEKIDTLQEEVNDICKEYLASLLVAVPDDSPTMDEQVMEFADYLIHKLRLLSDNKAPCFIVAAKDLIDFLIDELSSLRCNLMDHLQLQNPIKEMKSLIISTQALIFRTGLFISYMHRDTKEDEEMTEYCCAKLPDLLKGVDNLKQQASDLFNVFFSRRPWESDCPSTNVLECDNFLINKLEQLLHSEASPLYALKHQTEAVYEEIVSMRKLLCAIADLENPKMEFLLTRYKDIVHQAEYVIDSFIAGEGSIWCHRLGLFVVTKDVKILQKEVKAILTMTITCDTVIPSLYSGAPSQENNPPSTNATEGSKNEIHNRVEEAANKLVGLKDAEAEIIELLTGGSVQLKIVSIVGMPGLGKTSLANSVYKHPSVNLHFHVSAWCCVSQVYQKETLLFDIYDQIVGETNQSHETSQVDFVQKLYQNLKGRKFLIVIDDIWDIEAWYDLKQTFPDDENGSRILFTTRHRDVALRANSIPYALRLLSQEESCKLLWLKLFDKETCPPELSTISKFIAMNCEGLPLAVVLIAGILKGTERKEDCWELVAETSIKSQGTREKYFEILELSFKHLPACLKPCFLYFGTFPEDTTILASKLIKLWICEGFVQKLNLGQNS

Nearest PDB structures (foldseek):
  8xuq-assembly1_G  TM=7.754E-01  e=3.925E-20  Solanum lycopersicum
  8bv0-assembly2_C  TM=9.033E-01  e=1.150E-16  Solanum lycopersicum
  8xuo-assembly1_G  TM=8.614E-01  e=6.501E-17  Solanum lycopersicum
  8rfh-assembly1_B  TM=9.099E-01  e=1.952E-16  Nicotiana benthamiana
  9cc9-assembly1_L  TM=5.133E-01  e=1.409E-16  Nicotiana benthamiana

InterPro domains:
  IPR002182 NB-ARC [PF00931] (558-723)
  IPR021929 Late blight resistance protein R1A-like, N-terminal [PF12061] (117-368)
  IPR027417 P-loop containing nucleoside triphosphate hydrolase [G3DSA:3.40.50.300] (529-698)
  IPR027417 P-loop containing nucleoside triphosphate hydrolase [SSF52540] (547-802)
  IPR036388 Winged helix-like DNA-binding domain superfamily [G3DSA:1.10.10.10] (787-831)
  IPR042197 Apoptotic protease-activating factors, helical domain [G3DSA:1.10.8.430] (704-786)
  IPR044974 Disease resistance protein, plants [PTHR23155] (437-828)

Solvent-accessible surface area (backbone atoms only — not comparable to full-atom values): 48671 Å² total; per-residue (Å²): 143,80,89,80,70,97,76,60,66,67,68,64,56,67,69,71,78,51,76,54,61,66,50,50,56,48,50,51,58,44,53,52,64,47,47,50,58,50,48,48,50,60,64,73,36,48,59,83,41,68,67,58,51,54,51,50,52,51,47,45,55,50,52,54,52,47,52,62,63,52,51,57,64,50,57,65,69,69,70,73,64,96,82,72,82,75,53,74,67,51,50,52,49,50,56,50,47,50,62,46,53,55,46,47,52,51,54,57,54,64,38,52,76,45,59,74,71,43,60,65,48,76,90,52,58,65,59,52,39,53,50,44,55,46,49,48,51,42,54,57,47,46,57,68,80,39,45,85,76,43,59,93,49,50,65,63,56,47,54,46,49,54,53,48,53,52,43,35,53,53,48,45,57,47,59,72,40,98,66,65,68,76,74,48,48,58,58,54,56,62,47,45,66,46,55,59,42,56,50,50,52,52,43,50,74,72,71,51,77,86,44,76,62,54,51,50,58,45,50,55,52,52,52,61,41,45,57,50,51,54,52,52,40,50,58,53,49,52,55,50,52,56,50,54,56,48,46,76,76,51,81,60,93,88,54,78,77,87,46,72,66,60,48,52,49,48,53,50,50,45,54,50,52,50,64,53,60,37,98,82,49,62,76,55,46,69,80,45,31,74,60,51,52,50,50,41,54,50,52,50,50,46,47,59,40,73,61,57,87,68,87,70,78,79,72,56,77,79,51,51,55,57,48,52,54,49,52,52,47,51,51,52,51,48,54,49,57,57,60,74,68,54,94,84,69,58,67,65,63,54,36,52,50,48,69,59,47,52,60,57,51,52,52,48,52,52,51,50,58,47,54,50,45,54,51,40,50,68,78,50,68,75,63,85,72,82,55,94,66,80,83,69,55,68,78,58,57,50,50,55,54,50,58,52,49,55,57,49,72,72,37,95,84,30,85,52,66,90,43,42,69,37,53,50,49,39,52,53,51,51,56,51,43,49,55,56,52,64,76,45,70,87,59,92,47,80,70,50,59,57,53,51,49,58,47,49,53,45,49,48,49,46,48,48,43,52,47,40,51,71,72,65,49,87,49,73,67,60,39,40,46,40,40,42,45,40,41,51,53,50,52,50,51,47,52,55,53,51,49,52,50,54,56,54,56,73,72,62,89,80,83,87,88,82,94,85,81,81,89,80,79,85,83,76,79,86,87,76,89,77,70,93,80,50,71,68,60,54,54,55,50,51,53,53,69,67,68,59,81,65,58,66,62,67,58,42,52,55,51,49,46,67,57,77,45,87,62,42,49,61,44,42,39,23,42,27,40,63,85,56,57,46,57,70,60,50,53,51,50,43,59,69,29,66,80,46,51,78,70,35,85,38,62,34,68,43,74,48,37,96,82,69,55,70,68,56,54,44,46,55,36,41,46,61,70,70,67,71,92,80,73,77,99,76,69,91,83,67,63,48,50,62,53,42,26,62,73,44,53,93,51,32,33,37,41,35,40,36,50,45,78,54,52,64,65,52,65,70,50,55,82,30,62,73,71,73,53,65,37,25,34,36,41,32,27,22,65,43,64,65,39,32,57,76,67,68,31,49,70,44,73,62,70,70,44,49,62,68,34,26,32,33,43,31,23,31,69,66,64,78,30,76,60,69,60,79,84,48,46,65,63,51,44,53,46,25,50,75,33,73,19,36,56,44,52,33,52,40,53,29,55,45,57,69,77,45,67,98,44,60,73,61,48,47,57,53,48,60,72,62,64,83,65,95,42,81,70,55,35,49,52,52,44,51,52,52,39,57,68,69,43,58,75,70,49,48,61,60,58,57,54,58,74,78,52,68,75,89,60,89,75,56,64,76,57,52,55,51,47,38,47,73,72,55,55,57,74,80,80,76,80,68,91,86,124

Foldseek 3Di:
DDDDDLDDCVVVPVPPDDPCVVLLLLLLVLLLLLVQLLLVLLQVWDWPDPVVNVLSVVLNVLSVVLVVLSVVQVVVVPPDDPDDDRDSVVVVSSVVSVVSSLVSLVSVVVCLVVLVVIDGADDALVSVLSVLVSLLSLLVSLCVSVVPLCVVCVVLSVLLSLLSVLLSLLSVVVRLDPQPVVLCPVLRRLCSVLSSLSSVLSCLSRNNDDDPVSVVVNVVSSVVNVVSSLVSSVSSLVSVVVVLVVCLVPPDPSFDDQAPSLLVLLVVLLVLLVVCLDPVHDPLSVVCNVLSVVLSVLSVLCSLQPRDHDPDPDDDSLCSSLVSLNSVLSSLSSVLSSVVSPPPDDSVVNNVSSVVRSVVSVVSSVVSLVSLVVVLCVVPVDQPPPDPFPDQDLVLLLVLVLVVLVVQLPDPPHLCPLVNSLSVLLNVLSVVLVVLCVVCVVPPDPVVVVLSVLSSSLSSLLVVLVVCSVVVHDDSNSSSSSSSNSSVSSVVSVVVSVVVVVVVVVVDDDDDDDDDDDDDDDDDDDDDPDDPPCPVVVVVLVVVLVLDDFDCVVVLVVVLCVQQDDFLWEAEAEEEAAPLQCRVSSVVCNCPPPSNVVRFPEEAEDEDAPDDDLVVRLVRRLCRLPVPPDDDPPPPPDDSLVVLLVSQPPTAYEYEYEADEALVSVVSNVSSHDTPSRSHYYYYYYHDVVSCVVSVHHYDHRDFADLLSLLQLLCCLQPVGSDDDPQCVVLSSLQSVLLVRRNNLSNLLSLLVNLFPPHSVRSVVVSVQLDDDDDNVVSVVSSVVVSLVSPPSLCNVLVSVVVVDGPPDDDDPVNSVVVCVVVVSDDDDPPDPPD

Mean predicted aligned error: 19.25 Å

Secondary structure (DSSP, 8-state):
-----TT-TTHHHHGGG-THHHHHHHHHHHHHHHHHHHHHHHHHSEES-HHHHHHHHHHHHHHHHHHHHHHHHHHHHTT--SS-PPPHHHHHHHHHHHHHHHHHHHHHHHTHHHHTTS-EE---HHHHHHHHHHHHHHHHHHHHHSTTTSGGGHHHHHHHHHHHHHHHHHHHHHHTS---HHHHHHHHHHHHHHHHHHHHHHHHHHTS---HHHHHHHHHHHHHHHHHHHHHHHHHHHHHHHHHHHHTT---TTPPP--HHHHHHHHHHHHHHHHHHSTTS-HHHHHHHHHHHHHHHHHHHHHHHTS--S---S--HHHHHHHHHHHHHHHHHHHHHHHHT-TTS-HHHHHHHHHHHHHHHHHHHHHHHHHHHHHHHHHT---TT--------HHHHHHHHHHHHHHHHS-TT-GGGGGHHHHHHHHHHHHHHHHHHHTTTT---HHHHHHHHHHHHHHHHHHHHHHHHHTT-S-HHHHHHHHHHHHHHHHHHHHHHHHHHHHHHTT----------PPPPP-PPPP----TT-HHHHHHHHHHHHH---S-HHHHHHHHHHHHSS-SS-EEEEEE--TTS-HHHHHHHHHH-HHHHTT-SEEEEEE--SS--HHHHHHHHHHHHH------S--TT--HHHHHHHHHTTS-EEEEEE---SHHHHHHHGGG----SS--EEEEEES-HHHHHHTT-EEEEPPPPPHHHHHHHHHHHHHSSS---GGGHHHHHHHHHHTTT-HHHHHHHHHHHHHS-SSHHHHHHHHHHT---SSHHHHHHHHHHHHHHTS-TTHHHHHHGGGGSPTT----HHHHHHHHHHTT-S---------